Protein AF-A0A3D8SLT0-F1 (afdb_monomer_lite)

Foldseek 3Di:
DDDDDDDDDDDDDDDDDDDDDDDDDDDDDDDDDPPDPVVVVVVVVVVVVVVVVVVVVVVVVVVVVVVVVVVVVVVVVVVVVVVVVVVVVVVVVVVVVVVVVVVVPDDDDDDDDDPDDDDDDDDDDDDDDDDDDDDDDDDDDDDDDDDDDDDDDDDDDDDDDDDDDDDDDDDDDDDDDDDDDDDDDDDDDDDDDDDDDDDDDDDDDDDDDDFLFFPCLVVLLQLVVLLVVLVVVQVVVCVVPVVCVVLLVVLLVLLLVLLVQQFDDDCSSVVSLVSLLVSLLCQFPPDDADKDQLCSQDSDDDAADPPQPAEDRITHSSNLNSLLSNLVSLLVCLLPPCLVPLVGLQSSQCSNQVSQQDSNQAYSNAGSCSSNVSVLCQQAVLLRLQWADPVDPVRCNSGRFDDDPNHTDDPSSSLSSLLSSLSNVLSNALDDCVPDPTDRNHYVLSLQSSLQSLLPDQQVGDDLSSLSSLLSNCVPCLVSLCVVQPVVSLQSLLSSLPVSLVNHPDNDPSSVSSVVVQVVCCPVPVSNRDDPPDDDDDDDDDDDDDDDDDDDDPAPCVQPDDDDDDDADDPQWTWRWGDDDPDPPDDTDTDIDHQVVLCCVQQNDFDDDPQNAADAADFDDVVQVDFDDDPQDDDPVHPPDRPPPPQPPLFFADPLFAEAFEEECLWAQACCPPQNFAAFPQSNCLRPPPQLAVVSFGSNCWLNCLRCLLNLLLVCQQLLRAEYEYEQQCSQQPVLLDHDGRVVSLVSVVVSLVSCVVSNHAYEYEHDELRHRVNCCQPPNALLDLVNLVSLLVSLLVVCVRCLVRHAHYADEEALLPSLVCPPPPPPNSVVDPDDPVCSSVSSLLSVLSSLLSSLVSSVVVVRPHWYYHEHEDEDEAALDPDPLSVVLSVLVCQSGVQQNQCLAQPFVFGDDLVRVPVVVVVSGDDPVSSVSRYNSGQEHHYQYAAHWYKGADPVTQVVLCVDCPDPCPPSRMDIDQAHPVGDGCADAAAPLCRVGHLNLVRLLVGLVCCCVPRNHPQFYENAEYFTFQYQLVVDPDPVVNQARVVRLVSLLSNLVSVSVNVSVPGRYRYYHYPHCEQTQPRSNGSGTGRHCWYADPVPSDIGGHSNVVSNSVSCCSHYPDHSDRSRD

Radius of gyration: 41.52 Å; chains: 1; bounding box: 135×123×104 Å

Secondary structure (DSSP, 8-state):
---------------------------------TT-HHHHHHHHHHHHHHHHHHHHHHHHHHHHHHHHHHHHHHHHHHHHHHHHHHHHHHHHHHHHHHHHHHHTT-PPPPPPPP----------------------------------------------------------------PPPPPPP--------------PPPPPPPPPPP----TTHHHHHHHHHHHHHHHHHHHHHHHH-HHHHHHHHHHHHHHHHHHTT--SSTTTTHHHHHHHHHHHHHHHHTS---EEEGGGGSSS-PPP-TT-S--SSEEEHHHHHHHHHHHHHHHHHIIIIITT-GGGHHHHHHHHHHHHT-GGG-BTTB-TTHHHHHHHHHH-GGGGT----TTSHHHHHHTT--EETTEEPPHHHHHHHHHHHHHHHHHHHS---TT-SSPPSS-THHHHHHHHHHHT--TTT--HHHHHHHHHHHTTTHHHHHHHHHHHHHHHHHIIIIIHHHT-SS--HHHHHHHHHHHHHHHHS-------SS---------------PPPPPPGGGGS-S-------GGG-EEEPPPPPSSTT-----EEE-HHHHHHHHT------S--SPPPP-PPPTTTSPPPPPSS---SSBTBPP------TT--PPTT-EEEEE--HHHHT--TTGGGPPPBHHHHHHHHSTTSSTT---TTTTT-HHHHHHHHHHHHHHTT--EEEEE--HHHHSTTSSSS--HHHHHHHHHHHHHHHHTTPEEEEEEESS--BHHHHHHT-GGGSTHHHHHHHHHHHHHHHHHTTT-SEEEEES-HHHHHHTPSSSTTTS----S-TTTHHHHHHHHHHHHHHHHHHHHHHTT--SEEE-EEEEEEEEESSS-HHHHHHHHHHHHHTHHHHHHIIIIISS--HHHHHHHGGGT----HHHHHHHTT--SSEEEEEEEEEEEE--TT-HHHHHT-TTSTTTTT--EEESB-TTS-BSS-B--TT-TT-B--GGGHHHHHHHHHHHS--TT-EEEEEEE---TTGGG-SSHHHHTT-HHHHHHHHHHHHHHHHHHHTT--EEEEEEE-SS----GGGTTSS---SEEE-TTT--EEE-HHHHHHHHHHHHH-SS-------

InterPro domains:
  IPR001360 Glycoside hydrolase family 1 [PF00232] (652-1114)
  IPR001360 Glycoside hydrolase family 1 [PR00131] (1045-1056)
  IPR001360 Glycoside hydrolase family 1 [PR00131] (1066-1083)
  IPR001360 Glycoside hydrolase family 1 [PR00131] (1090-1102)
  IPR001360 Glycoside hydrolase family 1 [PTHR10353] (653-1113)
  IPR012476 mRNA export factor GLE1-like [PF07817] (226-496)
  IPR017853 Glycoside hydrolase superfamily [SSF51445] (649-1115)
  IPR033132 Glycosyl hydrolases family 1, N-terminal conserved site [PS00653] (657-671)
  IPR038506 GLE1-like superfamily [G3DSA:1.25.40.510] (213-527)

Structure (mmCIF, N/CA/C/O backbone):
data_AF-A0A3D8SLT0-F1
#
_entry.id   AF-A0A3D8SLT0-F1
#
loop_
_atom_site.group_PDB
_atom_site.id
_atom_site.type_symbol
_atom_site.label_atom_id
_atom_site.label_alt_id
_atom_site.label_comp_id
_atom_site.label_asym_id
_atom_site.label_entity_id
_atom_site.label_seq_id
_atom_site.pdbx_PDB_ins_code
_atom_site.Cartn_x
_atom_site.Cartn_y
_atom_site.Cartn_z
_atom_site.occupancy
_atom_site.B_iso_or_equiv
_atom_site.auth_seq_id
_atom_site.auth_comp_id
_atom_site.auth_asym_id
_atom_site.auth_atom_id
_atom_site.pdbx_PDB_model_num
ATOM 1 N N . MET A 1 1 ? 4.802 84.563 65.984 1.00 31.17 1 MET A N 1
ATOM 2 C CA . MET A 1 1 ? 6.153 85.110 65.730 1.00 31.17 1 MET A CA 1
ATOM 3 C C . MET A 1 1 ? 7.090 83.916 65.588 1.00 31.17 1 MET A C 1
ATOM 5 O O . MET A 1 1 ? 7.317 83.262 66.591 1.00 31.17 1 MET A O 1
ATOM 9 N N . GLY A 1 2 ? 7.559 83.529 64.404 1.00 31.83 2 GLY A N 1
ATOM 10 C CA . GLY A 1 2 ? 7.224 84.006 63.056 1.00 31.83 2 GLY A CA 1
ATOM 11 C C . GLY A 1 2 ? 7.396 82.866 62.038 1.00 31.83 2 GLY A C 1
ATOM 12 O O . GLY A 1 2 ? 8.300 82.056 62.191 1.00 31.83 2 GLY A O 1
ATOM 13 N N . ASP A 1 3 ? 6.486 82.813 61.070 1.00 31.75 3 ASP A N 1
ATOM 14 C CA . ASP A 1 3 ? 6.378 81.853 59.949 1.00 31.75 3 ASP A CA 1
ATOM 15 C C . ASP A 1 3 ? 7.067 82.462 58.685 1.00 31.75 3 ASP A C 1
ATOM 17 O O . ASP A 1 3 ? 7.517 83.612 58.812 1.00 31.75 3 ASP A O 1
ATOM 21 N N . PRO A 1 4 ? 7.105 81.858 57.462 1.00 54.81 4 PRO A N 1
ATOM 22 C CA . PRO A 1 4 ? 6.627 80.525 57.018 1.00 54.81 4 PRO A CA 1
ATOM 23 C C . PRO A 1 4 ? 7.521 79.750 55.990 1.00 54.81 4 PRO A C 1
ATOM 25 O O . PRO A 1 4 ? 8.417 80.338 55.396 1.00 54.81 4 PRO A O 1
ATOM 28 N N . SER A 1 5 ? 7.150 78.483 55.678 1.00 35.12 5 SER A N 1
ATOM 29 C CA . SER A 1 5 ? 7.187 77.778 54.341 1.00 35.12 5 SER A CA 1
ATOM 30 C C . SER A 1 5 ? 8.507 77.666 53.514 1.00 35.12 5 SER A C 1
ATOM 32 O O . SER A 1 5 ? 9.334 78.563 53.561 1.00 35.12 5 SER A O 1
ATOM 34 N N . SER A 1 6 ? 8.792 76.695 52.621 1.00 33.19 6 SER A N 1
ATOM 35 C CA . SER A 1 6 ? 8.214 75.411 52.107 1.00 33.19 6 SER A CA 1
ATOM 36 C C . SER A 1 6 ? 9.151 74.893 50.972 1.00 33.19 6 SER A C 1
ATOM 38 O O . SER A 1 6 ? 9.858 75.728 50.413 1.00 33.19 6 SER A O 1
ATOM 40 N N . ALA A 1 7 ? 9.175 73.654 50.451 1.00 34.91 7 ALA A N 1
ATOM 41 C CA . ALA A 1 7 ? 8.761 72.286 50.837 1.00 34.91 7 ALA A CA 1
ATOM 42 C C . ALA A 1 7 ? 9.278 71.292 49.737 1.00 34.91 7 ALA A C 1
ATOM 44 O O . ALA A 1 7 ? 9.765 71.773 48.718 1.00 34.91 7 ALA A O 1
ATOM 45 N N . GLU A 1 8 ? 9.108 69.967 49.927 1.00 32.44 8 GLU A N 1
ATOM 46 C CA . GLU A 1 8 ? 9.156 68.869 48.908 1.00 32.44 8 GLU A CA 1
ATOM 47 C C . GLU A 1 8 ? 10.499 68.570 48.165 1.00 32.44 8 GLU A C 1
ATOM 49 O O . GLU A 1 8 ? 11.234 69.475 47.783 1.00 32.44 8 GLU A O 1
ATOM 54 N N . ASP A 1 9 ? 10.914 67.314 47.907 1.00 29.48 9 ASP A N 1
ATOM 55 C CA . ASP A 1 9 ? 10.396 65.987 48.325 1.00 29.48 9 ASP A CA 1
ATOM 56 C C . ASP A 1 9 ? 11.536 64.920 48.405 1.00 29.48 9 ASP A C 1
ATOM 58 O O . ASP A 1 9 ? 12.659 65.194 47.975 1.00 29.48 9 ASP A O 1
ATOM 62 N N . ASP A 1 10 ? 11.289 63.732 48.985 1.00 29.67 10 ASP A N 1
ATOM 63 C CA . ASP A 1 10 ? 12.330 62.891 49.639 1.00 29.67 10 ASP A CA 1
ATOM 64 C C . ASP A 1 10 ? 12.590 61.472 49.043 1.00 29.67 10 ASP A C 1
ATOM 66 O O . ASP A 1 10 ? 11.662 60.770 48.637 1.00 29.67 10 ASP A O 1
ATOM 70 N N . HIS A 1 11 ? 13.857 61.008 49.053 1.00 30.02 11 HIS A N 1
ATOM 71 C CA . HIS A 1 11 ? 14.335 59.660 48.650 1.00 30.02 11 HIS A CA 1
ATOM 72 C C . HIS A 1 11 ? 15.752 59.330 49.226 1.00 30.02 11 HIS A C 1
ATOM 74 O O . HIS A 1 11 ? 16.748 59.850 48.712 1.00 30.02 11 HIS A O 1
ATOM 80 N N . PRO A 1 12 ? 15.903 58.426 50.226 1.00 38.88 12 PRO A N 1
ATOM 81 C CA . PRO A 1 12 ? 17.207 58.092 50.835 1.00 38.88 12 PRO A CA 1
ATOM 82 C C . PRO A 1 12 ? 17.740 56.657 50.581 1.00 38.88 12 PRO A C 1
ATOM 84 O O . PRO A 1 12 ? 16.990 55.724 50.299 1.00 38.88 12 PRO A O 1
ATOM 87 N N . ALA A 1 13 ? 19.057 56.459 50.768 1.00 28.56 13 ALA A N 1
ATOM 88 C CA . ALA A 1 13 ? 19.754 55.162 50.699 1.00 28.56 13 ALA A CA 1
ATOM 89 C C . ALA A 1 13 ? 20.887 55.032 51.750 1.00 28.56 13 ALA A C 1
ATOM 91 O O . ALA A 1 13 ? 21.503 56.027 52.127 1.00 28.56 13 ALA A O 1
ATOM 92 N N . ILE A 1 14 ? 21.195 53.802 52.197 1.00 27.53 14 ILE A N 1
ATOM 93 C CA . ILE A 1 14 ? 22.231 53.449 53.204 1.00 27.53 14 ILE A CA 1
ATOM 94 C C . ILE A 1 14 ? 22.851 52.099 52.763 1.00 27.53 14 ILE A C 1
ATOM 96 O O . ILE A 1 14 ? 22.123 51.117 52.688 1.00 27.53 14 ILE A O 1
ATOM 100 N N . THR A 1 15 ? 24.053 51.982 52.177 1.00 30.16 15 THR A N 1
ATOM 101 C CA . THR A 1 15 ? 25.455 52.184 52.642 1.00 30.16 15 THR A CA 1
ATOM 102 C C . THR A 1 15 ? 26.025 51.105 53.590 1.00 30.16 15 THR A C 1
ATOM 104 O O . THR A 1 15 ? 25.432 50.751 54.601 1.00 30.16 15 THR A O 1
ATOM 107 N N . GLY A 1 16 ? 27.226 50.592 53.263 1.00 24.53 16 GLY A N 1
ATOM 108 C CA . GLY A 1 16 ? 28.005 49.656 54.095 1.00 24.53 16 GLY A CA 1
ATOM 109 C C . GLY A 1 16 ? 29.201 49.016 53.359 1.00 24.53 16 GLY A C 1
ATOM 110 O O . GLY A 1 16 ? 29.050 48.519 52.247 1.00 24.53 16 GLY A O 1
ATOM 111 N N . LYS A 1 17 ? 30.403 49.030 53.960 1.00 30.98 17 LYS A N 1
ATOM 112 C CA . LYS A 1 17 ? 31.638 48.375 53.462 1.00 30.98 17 LYS A CA 1
ATOM 113 C C . LYS A 1 17 ? 32.502 47.887 54.633 1.00 30.98 17 LYS A C 1
ATOM 115 O O . LYS A 1 17 ? 32.629 48.601 55.621 1.00 30.98 17 LYS A O 1
ATOM 120 N N . GLY A 1 18 ? 33.180 46.747 54.473 1.00 24.75 18 GLY A N 1
ATOM 121 C CA . GLY A 1 18 ? 34.211 46.253 55.397 1.00 24.75 18 GLY A CA 1
ATOM 122 C C . GLY A 1 18 ? 34.964 45.041 54.830 1.00 24.75 18 GLY A C 1
ATOM 123 O O . GLY A 1 18 ? 34.364 44.209 54.158 1.00 24.75 18 GLY A O 1
ATOM 124 N N . HIS A 1 19 ? 36.278 44.958 55.061 1.00 28.88 19 HIS A N 1
ATOM 125 C CA . HIS A 1 19 ? 37.130 43.823 54.665 1.00 28.88 19 HIS A CA 1
ATOM 126 C C . HIS A 1 19 ? 37.310 42.823 55.815 1.00 28.88 19 HIS A C 1
ATOM 128 O O . HIS A 1 19 ? 37.323 43.242 56.968 1.00 28.88 19 HIS A O 1
ATOM 134 N N . ILE A 1 20 ? 37.611 41.558 55.484 1.00 26.67 20 ILE A N 1
ATOM 135 C CA . ILE A 1 20 ? 38.804 40.807 55.945 1.00 26.67 20 ILE A CA 1
ATOM 136 C C . ILE A 1 20 ? 38.914 39.480 55.158 1.00 26.67 20 ILE A C 1
ATOM 138 O O . ILE A 1 20 ? 37.963 39.068 54.497 1.00 26.67 20 ILE A O 1
ATOM 142 N N . SER A 1 21 ? 40.093 38.853 55.157 1.00 28.45 21 SER A N 1
ATOM 143 C CA . SER A 1 21 ? 40.368 37.536 54.558 1.00 28.45 21 SER A CA 1
ATOM 144 C C . SER A 1 21 ? 41.128 36.632 55.545 1.00 28.45 21 SER A C 1
ATOM 146 O O . SER A 1 21 ? 41.611 37.130 56.560 1.00 28.45 21 SER A O 1
ATOM 148 N N . GLN A 1 22 ? 41.291 35.340 55.200 1.00 25.22 22 GLN A N 1
ATOM 149 C CA . GLN A 1 22 ? 41.893 34.255 56.015 1.00 25.22 22 GLN A CA 1
ATOM 150 C C . GLN A 1 22 ? 40.950 33.685 57.115 1.00 25.22 22 GLN A C 1
ATOM 152 O O . GLN A 1 22 ? 40.099 34.415 57.607 1.00 25.22 22 GLN A O 1
ATOM 157 N N . LEU A 1 23 ? 40.991 32.404 57.537 1.00 23.95 23 LEU A N 1
ATOM 158 C CA . LEU A 1 23 ? 41.841 31.238 57.194 1.00 23.95 23 LEU A CA 1
ATOM 159 C C . LEU A 1 23 ? 41.010 29.958 56.883 1.00 23.95 23 LEU A C 1
ATOM 161 O O . LEU A 1 23 ? 39.870 29.820 57.305 1.00 23.95 23 LEU A O 1
ATOM 165 N N . TYR A 1 24 ? 41.666 29.010 56.198 1.00 25.98 24 TYR A N 1
ATOM 166 C CA . TYR A 1 24 ? 41.507 27.539 56.184 1.00 25.98 24 TYR A CA 1
ATOM 167 C C . TYR A 1 24 ? 40.593 26.848 57.228 1.00 25.98 24 TYR A C 1
ATOM 169 O O . TYR A 1 24 ? 40.725 27.098 58.424 1.00 25.98 24 TYR A O 1
ATOM 177 N N . SER A 1 25 ? 39.913 25.758 56.826 1.00 23.30 25 SER A N 1
ATOM 178 C CA . SER A 1 25 ? 40.345 24.376 57.177 1.00 23.30 25 SER A CA 1
ATOM 179 C C . SER A 1 25 ? 39.465 23.255 56.571 1.00 23.30 25 SER A C 1
ATOM 181 O O . SER A 1 25 ? 38.505 23.516 55.853 1.00 23.30 25 SER A O 1
ATOM 183 N N . ASN A 1 26 ? 39.897 22.004 56.778 1.00 26.72 26 ASN A N 1
ATOM 184 C CA . ASN A 1 26 ? 39.449 20.766 56.127 1.00 26.72 26 ASN A CA 1
ATOM 185 C C . ASN A 1 26 ? 38.138 20.160 56.675 1.00 26.72 26 ASN A C 1
ATOM 187 O O . ASN A 1 26 ? 37.959 20.132 57.884 1.00 26.72 26 ASN A O 1
ATOM 191 N N . SER A 1 27 ? 37.419 19.467 55.778 1.00 31.59 27 SER A N 1
ATOM 192 C CA . SER A 1 27 ? 36.786 18.134 55.944 1.00 31.59 27 SER A CA 1
ATOM 193 C C . SER A 1 27 ? 35.736 17.850 57.040 1.00 31.59 27 SER A C 1
ATOM 195 O O . SER A 1 27 ? 35.799 18.332 58.163 1.00 31.59 27 SER A O 1
ATOM 197 N N . SER A 1 28 ? 34.875 16.866 56.727 1.00 28.38 28 SER A N 1
ATOM 198 C CA . SER A 1 28 ? 33.740 16.364 57.530 1.00 28.38 28 SER A CA 1
ATOM 199 C C . SER A 1 28 ? 32.515 17.304 57.532 1.00 28.38 28 SER A C 1
ATOM 201 O O . SER A 1 28 ? 32.674 18.516 57.472 1.00 28.38 28 SER A O 1
ATOM 203 N N . LEU A 1 29 ? 31.265 16.823 57.561 1.00 29.69 29 LEU A N 1
ATOM 204 C CA . LEU A 1 29 ? 30.781 15.444 57.738 1.00 29.69 29 LEU A CA 1
ATOM 205 C C . LEU A 1 29 ? 30.020 14.908 56.508 1.00 29.69 29 LEU A C 1
ATOM 207 O O . LEU A 1 29 ? 29.300 15.640 55.836 1.00 29.69 29 LEU A O 1
ATOM 211 N N . PHE A 1 30 ? 30.106 13.592 56.294 1.00 37.81 30 PHE A N 1
ATOM 212 C CA . PHE A 1 30 ? 28.984 12.809 55.757 1.00 37.81 30 PHE A CA 1
ATOM 213 C C . PHE A 1 30 ? 28.038 12.441 56.914 1.00 37.81 30 PHE A C 1
ATOM 215 O O . PHE A 1 30 ? 28.536 12.207 58.015 1.00 37.81 30 PHE A O 1
ATOM 222 N N . ALA A 1 31 ? 26.746 12.258 56.597 1.00 41.03 31 ALA A N 1
ATOM 223 C CA . ALA A 1 31 ? 25.698 11.527 57.341 1.00 41.03 31 ALA A CA 1
ATOM 224 C C . ALA A 1 31 ? 24.494 12.361 57.828 1.00 41.03 31 ALA A C 1
ATOM 226 O O . ALA A 1 31 ? 24.288 12.524 59.025 1.00 41.03 31 ALA A O 1
ATOM 227 N N . GLU A 1 32 ? 23.617 12.734 56.892 1.00 39.12 32 GLU A N 1
ATOM 228 C CA . GLU A 1 32 ? 22.170 12.740 57.149 1.00 39.12 32 GLU A CA 1
ATOM 229 C C . GLU A 1 32 ? 21.477 11.826 56.129 1.00 39.12 32 GLU A C 1
ATOM 231 O O . GLU A 1 32 ? 21.973 11.610 55.019 1.00 39.12 32 GLU A O 1
ATOM 236 N N . ASN A 1 33 ? 20.395 11.170 56.553 1.00 43.69 33 ASN A N 1
ATOM 237 C CA . ASN A 1 33 ? 19.921 9.947 55.912 1.00 43.69 33 ASN A CA 1
ATOM 238 C C . ASN A 1 33 ? 18.798 10.222 54.898 1.00 43.69 33 ASN A C 1
ATOM 240 O O . ASN A 1 33 ? 17.621 10.126 55.238 1.00 43.69 33 ASN A O 1
ATOM 244 N N . HIS A 1 34 ? 19.159 10.514 53.644 1.00 46.88 34 HIS A N 1
ATOM 245 C CA . HIS A 1 34 ? 18.239 10.794 52.523 1.00 46.88 34 HIS A CA 1
ATOM 246 C C . HIS A 1 34 ? 17.357 9.598 52.069 1.00 46.88 34 HIS A C 1
ATOM 248 O O . HIS A 1 34 ? 16.949 9.528 50.911 1.00 46.88 34 HIS A O 1
ATOM 254 N N . SER A 1 35 ? 17.072 8.637 52.952 1.00 50.31 35 SER A N 1
ATOM 255 C CA . SER A 1 35 ? 16.307 7.416 52.672 1.00 50.31 35 SER A CA 1
ATOM 256 C C . SER A 1 35 ? 15.114 7.214 53.618 1.00 50.31 35 SER A C 1
ATOM 258 O O . SER A 1 35 ? 14.672 6.078 53.796 1.00 50.31 35 SER A O 1
ATOM 260 N N . SER A 1 36 ? 14.614 8.273 54.267 1.00 54.62 36 SER A N 1
ATOM 261 C CA . SER A 1 36 ? 13.326 8.224 54.968 1.00 54.62 36 SER A CA 1
ATOM 262 C C . SER A 1 36 ? 12.157 8.385 53.989 1.00 54.62 36 SER A C 1
ATOM 264 O O . SER A 1 36 ? 12.202 9.173 53.040 1.00 54.62 36 SER A O 1
ATOM 266 N N . GLU A 1 37 ? 11.097 7.620 54.244 1.00 56.72 37 GLU A N 1
ATOM 267 C CA . GLU A 1 37 ? 9.834 7.660 53.497 1.00 56.72 37 GLU A CA 1
ATOM 268 C C . GLU A 1 37 ? 9.125 9.011 53.698 1.00 56.72 37 GLU A C 1
ATOM 270 O O . GLU A 1 37 ? 8.651 9.610 52.738 1.00 56.72 37 GLU A O 1
ATOM 275 N N . GLU A 1 38 ? 9.190 9.565 54.914 1.00 51.34 38 GLU A N 1
ATOM 276 C CA . GLU A 1 38 ? 8.663 10.892 55.268 1.00 51.34 38 GLU A CA 1
ATOM 277 C C . GLU A 1 38 ? 9.272 12.025 54.423 1.00 51.34 38 GLU A C 1
ATOM 279 O O . GLU A 1 38 ? 8.536 12.886 53.954 1.00 51.34 38 GLU A O 1
ATOM 284 N N . PHE A 1 39 ? 10.583 12.005 54.138 1.00 56.19 39 PHE A N 1
ATOM 285 C CA . PHE A 1 39 ? 11.213 13.031 53.290 1.00 56.19 39 PHE A CA 1
ATOM 286 C C . PHE A 1 39 ? 10.761 12.930 51.826 1.00 56.19 39 PHE A C 1
ATOM 288 O O . PHE A 1 39 ? 10.607 13.948 51.152 1.00 56.19 39 PHE A O 1
ATOM 295 N N . HIS A 1 40 ? 10.512 11.714 51.325 1.00 59.69 40 HIS A N 1
ATOM 296 C CA . HIS A 1 40 ? 9.902 11.541 50.005 1.00 59.69 40 HIS A CA 1
ATOM 297 C C . HIS A 1 40 ? 8.442 12.003 49.999 1.00 59.69 40 HIS A C 1
ATOM 299 O O . HIS A 1 40 ? 8.024 12.621 49.023 1.00 59.69 40 HIS A O 1
ATOM 305 N N . GLN A 1 41 ? 7.690 11.778 51.080 1.00 61.19 41 GLN A N 1
ATOM 306 C CA . GLN A 1 41 ? 6.315 12.258 51.190 1.00 61.19 41 GLN A CA 1
ATOM 307 C C . GLN A 1 41 ? 6.246 13.791 51.258 1.00 61.19 41 GLN A C 1
ATOM 309 O O . GLN A 1 41 ? 5.475 14.376 50.507 1.00 61.19 41 GLN A O 1
ATOM 314 N N . GLU A 1 42 ? 7.105 14.463 52.035 1.00 66.19 42 GLU A N 1
ATOM 315 C CA . GLU A 1 42 ? 7.191 15.935 52.032 1.00 66.19 42 GLU A CA 1
ATOM 316 C C . GLU A 1 42 ? 7.536 16.495 50.641 1.00 66.19 42 GLU A C 1
ATOM 318 O O . GLU A 1 42 ? 6.958 17.496 50.216 1.00 66.19 42 GLU A O 1
ATOM 323 N N . GLN A 1 43 ? 8.440 15.846 49.894 1.00 65.94 43 GLN A N 1
ATOM 324 C CA . GLN A 1 43 ? 8.768 16.252 48.520 1.00 65.94 43 GLN A CA 1
ATOM 325 C C . GLN A 1 43 ? 7.606 16.014 47.542 1.00 65.94 43 GLN A C 1
ATOM 327 O O . GLN A 1 43 ? 7.374 16.846 46.665 1.00 65.94 43 GLN A O 1
ATOM 332 N N . LEU A 1 44 ? 6.860 14.914 47.688 1.00 62.41 44 LEU A N 1
ATOM 333 C CA . LEU A 1 44 ? 5.669 14.623 46.883 1.00 62.41 44 LEU A CA 1
ATOM 334 C C . LEU A 1 44 ? 4.533 15.608 47.180 1.00 62.41 44 LEU A C 1
ATOM 336 O O . LEU A 1 44 ? 3.932 16.136 46.245 1.00 62.41 44 LEU A O 1
ATOM 340 N N . ASP A 1 45 ? 4.285 15.915 48.451 1.00 67.56 45 ASP A N 1
ATOM 341 C CA . ASP A 1 45 ? 3.255 16.862 48.880 1.00 67.56 45 ASP A CA 1
ATOM 342 C C . ASP A 1 45 ? 3.608 18.295 48.439 1.00 67.56 45 ASP A C 1
ATOM 344 O O . ASP A 1 45 ? 2.750 19.022 47.930 1.00 67.56 45 ASP A O 1
ATOM 348 N N . ALA A 1 46 ? 4.887 18.688 48.523 1.00 70.50 46 ALA A N 1
ATOM 349 C CA . ALA A 1 46 ? 5.381 19.958 47.989 1.00 70.50 46 ALA A CA 1
ATOM 350 C C . ALA A 1 46 ? 5.267 20.035 46.454 1.00 70.50 46 ALA A C 1
ATOM 352 O O . ALA A 1 46 ? 4.829 21.056 45.916 1.00 70.50 46 ALA A O 1
ATOM 353 N N . ALA A 1 47 ? 5.603 18.956 45.738 1.00 61.78 47 ALA A N 1
ATOM 354 C CA . ALA A 1 47 ? 5.440 18.877 44.287 1.00 61.78 47 ALA A CA 1
ATOM 355 C C . ALA A 1 47 ? 3.961 18.915 43.870 1.00 61.78 47 ALA A C 1
ATOM 357 O O . ALA A 1 47 ? 3.619 19.563 42.880 1.00 61.78 47 ALA A O 1
ATOM 358 N N . PHE A 1 48 ? 3.068 18.282 44.635 1.00 65.00 48 PHE A N 1
ATOM 359 C CA . PHE A 1 48 ? 1.626 18.315 44.400 1.00 65.00 48 PHE A CA 1
ATOM 360 C C . PHE A 1 48 ? 1.036 19.710 44.665 1.00 65.00 48 PHE A C 1
ATOM 362 O O . PHE A 1 48 ? 0.224 20.202 43.874 1.00 65.00 48 PHE A O 1
ATOM 369 N N . ALA A 1 49 ? 1.479 20.387 45.728 1.00 70.38 49 ALA A N 1
ATOM 370 C CA . ALA A 1 49 ? 1.109 21.770 46.018 1.00 70.38 49 ALA A CA 1
ATOM 371 C C . ALA A 1 49 ? 1.557 22.733 44.903 1.00 70.38 49 ALA A C 1
ATOM 373 O O . ALA A 1 49 ? 0.757 23.544 44.433 1.00 70.38 49 ALA A O 1
ATOM 374 N N . GLU A 1 50 ? 2.796 22.610 44.417 1.00 67.94 50 GLU A N 1
ATOM 375 C CA . GLU A 1 50 ? 3.308 23.441 43.321 1.00 67.94 50 GLU A CA 1
ATOM 376 C C . GLU A 1 50 ? 2.629 23.116 41.980 1.00 67.94 50 GLU A C 1
ATOM 378 O O . GLU A 1 50 ? 2.228 24.032 41.263 1.00 67.94 50 GLU A O 1
ATOM 383 N N . HIS A 1 51 ? 2.389 21.838 41.668 1.00 71.75 51 HIS A N 1
ATOM 384 C CA . HIS A 1 51 ? 1.592 21.427 40.506 1.00 71.75 51 HIS A CA 1
ATOM 385 C C . HIS A 1 51 ? 0.180 22.035 40.543 1.00 71.75 51 HIS A C 1
ATOM 387 O O . HIS A 1 51 ? -0.311 22.546 39.535 1.00 71.75 51 HIS A O 1
ATOM 393 N N . THR A 1 52 ? -0.453 22.056 41.719 1.00 69.12 52 THR A N 1
ATOM 394 C CA . THR A 1 52 ? -1.774 22.668 41.925 1.00 69.12 52 THR A CA 1
ATOM 395 C C . THR A 1 52 ? -1.709 24.187 41.740 1.00 69.12 52 THR A C 1
ATOM 397 O O . THR A 1 52 ? -2.514 24.754 41.002 1.00 69.12 52 THR A O 1
ATOM 400 N N . ARG A 1 53 ? -0.685 24.855 42.291 1.00 87.38 53 ARG A N 1
ATOM 401 C CA . ARG A 1 53 ? -0.447 26.296 42.100 1.00 87.38 53 ARG A CA 1
ATOM 402 C C . ARG A 1 53 ? -0.230 26.662 40.627 1.00 87.38 53 ARG A C 1
ATOM 404 O O . ARG A 1 53 ? -0.748 27.684 40.166 1.00 87.38 53 ARG A O 1
ATOM 411 N N . VAL A 1 54 ? 0.519 25.845 39.884 1.00 70.81 54 VAL A N 1
ATOM 412 C CA . VAL A 1 54 ? 0.759 26.014 38.442 1.00 70.81 54 VAL A CA 1
ATOM 413 C C . VAL A 1 54 ? -0.531 25.795 37.651 1.00 70.81 54 VAL A C 1
ATOM 415 O O . VAL A 1 54 ? -0.871 26.645 36.830 1.00 70.81 54 VAL A O 1
ATOM 418 N N . ARG A 1 55 ? -1.305 24.742 37.950 1.00 79.75 55 ARG A N 1
ATOM 419 C CA . ARG A 1 55 ? -2.624 24.481 37.347 1.00 79.75 55 ARG A CA 1
ATOM 420 C C . ARG A 1 55 ? -3.590 25.649 37.555 1.00 79.75 55 ARG A C 1
ATOM 422 O O . ARG A 1 55 ? -4.156 26.150 36.587 1.00 79.75 55 ARG A O 1
ATOM 429 N N . ASP A 1 56 ? -3.722 26.146 38.781 1.00 77.25 56 ASP A N 1
ATOM 430 C CA . ASP A 1 56 ? -4.612 27.269 39.104 1.00 77.25 56 ASP A CA 1
ATOM 431 C C . ASP A 1 56 ? -4.120 28.598 38.515 1.00 77.25 56 ASP A C 1
ATOM 433 O O . ASP A 1 56 ? -4.899 29.530 38.309 1.00 77.25 56 ASP A O 1
ATOM 437 N N . THR A 1 57 ? -2.820 28.724 38.241 1.00 75.88 57 THR A N 1
ATOM 438 C CA . THR A 1 57 ? -2.267 29.856 37.482 1.00 75.88 57 THR A CA 1
ATOM 439 C C . THR A 1 57 ? -2.598 29.723 35.994 1.00 75.88 57 THR A C 1
ATOM 441 O O . THR A 1 57 ? -3.063 30.690 35.395 1.00 75.88 57 THR A O 1
ATOM 444 N N . ALA A 1 58 ? -2.449 28.531 35.409 1.00 62.56 58 ALA A N 1
ATOM 445 C CA . ALA A 1 58 ? -2.788 28.258 34.014 1.00 62.56 58 ALA A CA 1
ATOM 446 C C . ALA A 1 58 ? -4.286 28.459 33.731 1.00 62.56 58 ALA A C 1
ATOM 448 O O . ALA A 1 58 ? -4.631 29.125 32.759 1.00 62.56 58 ALA A O 1
ATOM 449 N N . LEU A 1 59 ? -5.173 27.990 34.618 1.00 71.38 59 LEU A N 1
ATOM 450 C CA . LEU A 1 59 ? -6.622 28.212 34.520 1.00 71.38 59 LEU A CA 1
ATOM 451 C C . LEU A 1 59 ? -6.989 29.706 34.578 1.00 71.38 59 LEU A C 1
ATOM 453 O O . LEU A 1 59 ? -7.833 30.164 33.811 1.00 71.38 59 LEU A O 1
ATOM 457 N N . ARG A 1 60 ? -6.314 30.499 35.424 1.00 79.88 60 ARG A N 1
ATOM 458 C CA . ARG A 1 60 ? -6.499 31.963 35.453 1.00 79.88 60 ARG A CA 1
ATOM 459 C C . ARG A 1 60 ? -5.975 32.656 34.195 1.00 79.88 60 ARG A C 1
ATOM 461 O O . ARG A 1 60 ? -6.609 33.598 33.732 1.00 79.88 60 ARG A O 1
ATOM 468 N N . VAL A 1 61 ? -4.859 32.201 33.624 1.00 75.44 61 VAL A N 1
ATOM 469 C CA . VAL A 1 61 ? -4.335 32.730 32.351 1.00 75.44 61 VAL A CA 1
ATOM 470 C C . VAL A 1 61 ? -5.255 32.373 31.180 1.00 75.44 61 VAL A C 1
ATOM 472 O O . VAL A 1 61 ? -5.507 33.232 30.340 1.00 75.44 61 VAL A O 1
ATOM 475 N N . PHE A 1 62 ? -5.805 31.156 31.156 1.00 73.00 62 PHE A N 1
ATOM 476 C CA . PHE A 1 62 ? -6.805 30.728 30.178 1.00 73.00 62 PHE A CA 1
ATOM 477 C C . PHE A 1 62 ? -8.062 31.606 30.248 1.00 73.00 62 PHE A C 1
ATOM 479 O O . PHE A 1 62 ? -8.433 32.218 29.252 1.00 73.00 62 PHE A O 1
ATOM 486 N N . HIS A 1 63 ? -8.640 31.791 31.436 1.00 74.94 63 HIS A N 1
ATOM 487 C CA . HIS A 1 63 ? -9.830 32.630 31.595 1.00 74.94 63 HIS A CA 1
ATOM 488 C C . HIS A 1 63 ? -9.574 34.116 31.261 1.00 74.94 63 HIS A C 1
ATOM 490 O O . HIS A 1 63 ? -10.407 34.788 30.657 1.00 74.94 63 HIS A O 1
ATOM 496 N N . LEU A 1 64 ? -8.376 34.637 31.562 1.00 77.56 64 LEU A N 1
ATOM 497 C CA . LEU A 1 64 ? -7.948 35.972 31.115 1.00 77.56 64 LEU A CA 1
ATOM 498 C C . LEU A 1 64 ? -7.733 36.072 29.593 1.00 77.56 64 LEU A C 1
ATOM 500 O O . LEU A 1 64 ? -7.757 37.182 29.058 1.00 77.56 64 LEU A O 1
ATOM 504 N N . HIS A 1 65 ? -7.515 34.957 28.892 1.00 76.00 65 HIS A N 1
ATOM 505 C CA . HIS A 1 65 ? -7.487 34.918 27.431 1.00 76.00 65 HIS A CA 1
ATOM 506 C C . HIS A 1 65 ? -8.906 34.902 26.851 1.00 76.00 65 HIS A C 1
ATOM 508 O O . HIS A 1 65 ? -9.173 35.696 25.951 1.00 76.00 65 HIS A O 1
ATOM 514 N N . GLU A 1 66 ? -9.823 34.099 27.404 1.00 74.94 66 GLU A N 1
ATOM 515 C CA . GLU A 1 66 ? -11.245 34.092 27.019 1.00 74.94 66 GLU A CA 1
ATOM 516 C C . GLU A 1 66 ? -11.862 35.494 27.132 1.00 74.94 66 GLU A C 1
ATOM 518 O O . GLU A 1 66 ? -12.421 36.006 26.164 1.00 74.94 66 GLU A O 1
ATOM 523 N N . LEU A 1 67 ? -11.665 36.167 28.272 1.00 82.25 67 LEU A N 1
ATOM 524 C CA . LEU A 1 67 ? -12.156 37.530 28.505 1.00 82.25 67 LEU A CA 1
ATOM 525 C C . LEU A 1 67 ? -11.545 38.568 27.544 1.00 82.25 67 LEU A C 1
ATOM 527 O O . LEU A 1 67 ? -12.175 39.586 27.256 1.00 82.25 67 LEU A O 1
ATOM 531 N N . ARG A 1 68 ? -10.331 38.332 27.023 1.00 74.44 68 ARG A N 1
ATOM 532 C CA . ARG A 1 68 ? -9.725 39.181 25.980 1.00 74.44 68 ARG A CA 1
ATOM 533 C C . ARG A 1 68 ? -10.323 38.921 24.604 1.00 74.44 68 ARG A C 1
ATOM 535 O O . ARG A 1 68 ? -10.570 39.883 23.885 1.00 74.44 68 ARG A O 1
ATOM 542 N N . GLU A 1 69 ? -10.573 37.663 24.250 1.00 76.69 69 GLU A N 1
ATOM 543 C CA . GLU A 1 69 ? -11.244 37.302 22.995 1.00 76.69 69 GLU A CA 1
ATOM 544 C C . GLU A 1 69 ? -12.686 37.823 22.967 1.00 76.69 69 GLU A C 1
ATOM 546 O O . GLU A 1 69 ? -13.129 38.370 21.960 1.00 76.69 69 GLU A O 1
ATOM 551 N N . GLU A 1 70 ? -13.412 37.731 24.083 1.00 81.94 70 GLU A N 1
ATOM 552 C CA . GLU A 1 70 ? -14.760 38.288 24.204 1.00 81.94 70 GLU A CA 1
ATOM 553 C C . GLU A 1 70 ? -14.754 39.823 24.119 1.00 81.94 70 GLU A C 1
ATOM 555 O O . GLU A 1 70 ? -15.515 40.395 23.336 1.00 81.94 70 GLU A O 1
ATOM 560 N N . ALA A 1 71 ? -13.838 40.502 24.820 1.00 80.00 71 ALA A N 1
ATOM 561 C CA . ALA A 1 71 ? -13.670 41.951 24.695 1.00 80.00 71 ALA A CA 1
ATOM 562 C C . ALA A 1 71 ? -13.307 42.383 23.260 1.00 80.00 71 ALA A C 1
ATOM 564 O O . ALA A 1 71 ? -13.833 43.383 22.766 1.00 80.00 71 ALA A O 1
ATOM 565 N N . LEU A 1 72 ? -12.460 41.617 22.562 1.00 82.56 72 LEU A N 1
ATOM 566 C CA . LEU A 1 72 ? -12.092 41.870 21.169 1.00 82.56 72 LEU A CA 1
ATOM 567 C C . LEU A 1 72 ? -13.289 41.685 20.222 1.00 82.56 72 LEU A C 1
ATOM 569 O O . LEU A 1 72 ? -13.498 42.518 19.341 1.00 82.56 72 LEU A O 1
ATOM 573 N N . ARG A 1 73 ? -14.120 40.653 20.429 1.00 84.19 73 ARG A N 1
ATOM 574 C CA . ARG A 1 73 ? -15.375 40.449 19.680 1.00 84.19 73 ARG A CA 1
ATOM 575 C C . ARG A 1 73 ? -16.365 41.591 19.904 1.00 84.19 73 ARG A C 1
ATOM 577 O O . ARG A 1 73 ? -16.936 42.085 18.935 1.00 84.19 73 ARG A O 1
ATOM 584 N N . ILE A 1 74 ? -16.531 42.051 21.146 1.00 83.75 74 ILE A N 1
ATOM 585 C CA . ILE A 1 74 ? -17.383 43.207 21.474 1.00 83.75 74 ILE A CA 1
ATOM 586 C C . ILE A 1 74 ? -16.865 44.473 20.775 1.00 83.75 74 ILE A C 1
ATOM 588 O O . ILE A 1 74 ? -17.649 45.214 20.181 1.00 83.75 74 ILE A O 1
ATOM 592 N N . GLN A 1 75 ? -15.547 44.698 20.767 1.00 77.94 75 GLN A N 1
ATOM 593 C CA . GLN A 1 75 ? -14.936 45.841 20.084 1.00 77.94 75 GLN A CA 1
ATOM 594 C C . GLN A 1 75 ? -15.099 45.771 18.553 1.00 77.94 75 GLN A C 1
ATOM 596 O O . GLN A 1 75 ? -15.383 46.788 17.919 1.00 77.94 75 GLN A O 1
ATOM 601 N N . GLN A 1 76 ? -14.972 44.584 17.954 1.00 79.81 76 GLN A N 1
ATOM 602 C CA . GLN A 1 76 ? -15.212 44.369 16.522 1.00 79.81 76 GLN A CA 1
ATOM 603 C C . GLN A 1 76 ? -16.687 44.576 16.146 1.00 79.81 76 GLN A C 1
ATOM 605 O O . GLN A 1 76 ? -16.969 45.226 15.141 1.00 79.81 76 GLN A O 1
ATOM 610 N N . ALA A 1 77 ? -17.625 44.090 16.965 1.00 81.81 77 ALA A N 1
ATOM 611 C CA . ALA A 1 77 ? -19.056 44.312 16.764 1.00 81.81 77 ALA A CA 1
ATOM 612 C C . ALA A 1 77 ? -19.422 45.805 16.858 1.00 81.81 77 ALA A C 1
ATOM 614 O O . ALA A 1 77 ? -20.156 46.309 16.012 1.00 81.81 77 ALA A O 1
ATOM 615 N N . ALA A 1 78 ? -18.852 46.537 17.822 1.00 84.25 78 ALA A N 1
ATOM 616 C CA . ALA A 1 78 ? -19.046 47.983 17.945 1.00 84.25 78 ALA A CA 1
ATOM 617 C C . ALA A 1 78 ? -18.515 48.758 16.722 1.00 84.25 78 AL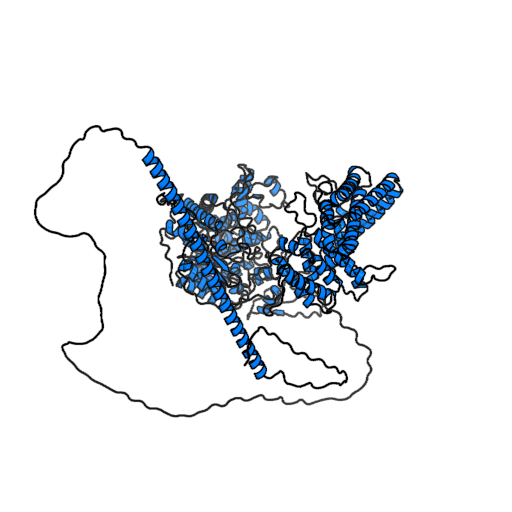A A C 1
ATOM 619 O O . ALA A 1 78 ? -19.186 49.664 16.235 1.00 84.25 78 ALA A O 1
ATOM 620 N N . ALA A 1 79 ? -17.358 48.370 16.173 1.00 83.44 79 ALA A N 1
ATOM 621 C CA . ALA A 1 79 ? -16.819 48.979 14.953 1.00 83.44 79 ALA A CA 1
ATOM 622 C C . ALA A 1 79 ? -17.680 48.684 13.704 1.00 83.44 79 ALA A C 1
ATOM 624 O O . ALA A 1 79 ? -17.819 49.537 12.828 1.00 83.44 79 ALA A O 1
ATOM 625 N N . GLN A 1 80 ? -18.288 47.494 13.621 1.00 80.81 80 GLN A N 1
ATOM 626 C CA . GLN A 1 80 ? -19.240 47.149 12.556 1.00 80.81 80 GLN A CA 1
ATOM 627 C C . GLN A 1 80 ? -20.564 47.919 12.688 1.00 80.81 80 GLN A C 1
ATOM 629 O O . GLN A 1 80 ? -21.128 48.337 11.676 1.00 80.81 80 GLN A O 1
ATOM 634 N N . GLU A 1 81 ? -21.042 48.145 13.915 1.00 83.50 81 GLU A N 1
ATOM 635 C CA . GLU A 1 81 ? -22.207 48.991 14.202 1.00 83.50 81 GLU A CA 1
ATOM 636 C C . GLU A 1 81 ? -21.951 50.446 13.774 1.00 83.50 81 GLU A C 1
ATOM 638 O O . GLU A 1 81 ? -22.758 51.024 13.048 1.00 83.50 81 GLU A O 1
ATOM 643 N N . GLU A 1 82 ? -20.801 51.016 14.153 1.00 84.81 82 GLU A N 1
ATOM 644 C CA . GLU A 1 82 ? -20.417 52.392 13.815 1.00 84.81 82 GLU A CA 1
ATOM 645 C C . GLU A 1 82 ? -20.289 52.605 12.296 1.00 84.81 82 GLU A C 1
ATOM 647 O O . GLU A 1 82 ? -20.844 53.569 11.760 1.00 84.81 82 GLU A O 1
ATOM 652 N N . GLU A 1 83 ? -19.655 51.677 11.568 1.00 84.50 83 GLU A N 1
ATOM 653 C CA . GLU A 1 83 ? -19.567 51.758 10.104 1.00 84.50 83 GLU A CA 1
ATOM 654 C C . GLU A 1 83 ? -20.940 51.566 9.430 1.00 84.50 83 GLU A C 1
ATOM 656 O O . GLU A 1 83 ? -21.236 52.244 8.442 1.00 84.50 83 GLU A O 1
ATOM 661 N N . ARG A 1 84 ? -21.837 50.726 9.974 1.00 86.31 84 ARG A N 1
ATOM 662 C CA . ARG A 1 84 ? -23.208 50.607 9.442 1.00 86.31 84 ARG A CA 1
ATOM 663 C C . ARG A 1 84 ? -24.003 51.897 9.654 1.00 86.31 84 ARG A C 1
ATOM 665 O O . ARG A 1 84 ? -24.606 52.388 8.702 1.00 86.31 84 ARG A O 1
ATOM 672 N N . VAL A 1 85 ? -23.950 52.485 10.852 1.00 87.19 85 VAL A N 1
ATOM 673 C CA . VAL A 1 85 ? -24.584 53.780 11.164 1.00 87.19 85 VAL A CA 1
ATOM 674 C C . VAL A 1 85 ? -24.018 54.893 10.278 1.00 87.19 85 VAL A C 1
ATOM 676 O O . VAL A 1 85 ? -24.772 55.740 9.787 1.00 87.19 85 VAL A O 1
ATOM 679 N N . ARG A 1 86 ? -22.710 54.879 9.992 1.00 85.31 86 ARG A N 1
ATOM 680 C CA . ARG A 1 86 ? -22.084 55.801 9.038 1.00 85.31 86 ARG A CA 1
ATOM 681 C C . ARG A 1 86 ? -22.635 55.615 7.619 1.00 85.31 86 ARG A C 1
ATOM 683 O O . ARG A 1 86 ? -23.043 56.604 7.011 1.00 85.31 86 ARG A O 1
ATOM 690 N N . ILE A 1 87 ? -22.718 54.383 7.111 1.00 84.81 87 ILE A N 1
ATOM 691 C CA . ILE A 1 87 ? -23.270 54.074 5.777 1.00 84.81 87 ILE A CA 1
ATOM 692 C C . ILE A 1 87 ? -24.758 54.456 5.676 1.00 84.81 87 ILE A C 1
ATOM 694 O O . ILE A 1 87 ? -25.190 55.006 4.661 1.00 84.81 87 ILE A O 1
ATOM 698 N N . GLU A 1 88 ? -25.552 54.207 6.718 1.00 81.75 88 GLU A N 1
ATOM 699 C CA . GLU A 1 88 ? -26.955 54.639 6.805 1.00 81.75 88 GLU A CA 1
ATOM 700 C C . GLU A 1 88 ? -27.070 56.173 6.810 1.00 81.75 88 GLU A C 1
ATOM 702 O O . GLU A 1 88 ? -27.901 56.736 6.095 1.00 81.75 88 GLU A O 1
ATOM 707 N N . THR A 1 89 ? -26.178 56.867 7.522 1.00 83.00 89 THR A N 1
ATOM 708 C CA . THR A 1 89 ? -26.121 58.337 7.562 1.00 83.00 89 THR A CA 1
ATOM 709 C C . THR A 1 89 ? -25.687 58.946 6.222 1.00 83.00 89 THR A C 1
ATOM 711 O O . THR A 1 89 ? -26.207 59.989 5.822 1.00 83.00 89 THR A O 1
ATOM 714 N N . GLU A 1 90 ? -24.743 58.325 5.509 1.00 85.38 90 GLU A N 1
ATOM 715 C CA . GLU A 1 90 ? -24.336 58.735 4.157 1.00 85.38 90 GLU A CA 1
ATOM 716 C C . GLU A 1 90 ? -25.486 58.534 3.149 1.00 85.38 90 GLU A C 1
ATOM 718 O O . GLU A 1 90 ? -25.789 59.453 2.383 1.00 85.38 90 GLU A O 1
ATOM 723 N N . LYS A 1 91 ? -26.212 57.406 3.216 1.00 83.25 91 LYS A N 1
ATOM 724 C CA . LYS A 1 91 ? -27.429 57.168 2.414 1.00 83.25 91 LYS A CA 1
ATOM 725 C C . LYS A 1 91 ? -28.526 58.197 2.692 1.00 83.25 91 LYS A C 1
ATOM 727 O O . LYS A 1 91 ? -29.063 58.766 1.746 1.00 83.25 91 LYS A O 1
ATOM 732 N N . ALA A 1 92 ? -28.828 58.476 3.961 1.00 81.81 92 ALA A N 1
ATOM 733 C CA . ALA A 1 92 ? -29.859 59.444 4.338 1.00 81.81 92 ALA A CA 1
ATOM 734 C C . ALA A 1 92 ? -29.542 60.865 3.831 1.00 81.81 92 ALA A C 1
ATOM 736 O O . ALA A 1 92 ? -30.435 61.570 3.362 1.00 81.81 92 ALA A O 1
ATOM 737 N N . LYS A 1 93 ? -28.266 61.277 3.858 1.00 85.06 93 LYS A N 1
ATOM 738 C CA . LYS A 1 93 ? -27.818 62.564 3.293 1.00 85.06 93 LYS A CA 1
ATOM 739 C C . LYS A 1 93 ? -28.025 62.639 1.779 1.00 85.06 93 LYS A C 1
ATOM 741 O O . LYS A 1 93 ? -28.523 63.651 1.290 1.00 85.06 93 LYS A O 1
ATOM 746 N N . GLU A 1 94 ? -27.676 61.586 1.039 1.00 81.94 94 GLU A N 1
ATOM 747 C CA . GLU A 1 94 ? -27.870 61.560 -0.417 1.00 81.94 94 GLU A CA 1
ATOM 748 C C . GLU A 1 94 ? -29.358 61.446 -0.799 1.00 81.94 94 GLU A C 1
ATOM 750 O O . GLU A 1 94 ? -29.783 62.036 -1.791 1.00 81.94 94 GLU A O 1
ATOM 755 N N . GLU A 1 95 ? -30.188 60.779 0.010 1.00 79.38 95 GLU A N 1
ATOM 756 C CA . GLU A 1 95 ? -31.640 60.749 -0.196 1.00 79.38 95 GLU A CA 1
ATOM 757 C C . GLU A 1 95 ? -32.290 62.125 0.033 1.00 79.38 95 GLU A C 1
ATOM 759 O O . GLU A 1 95 ? -33.088 62.561 -0.799 1.00 79.38 95 GLU A O 1
ATOM 764 N N . VAL A 1 96 ? -31.902 62.861 1.084 1.00 82.25 96 VAL A N 1
ATOM 765 C CA . VAL A 1 96 ? -32.338 64.257 1.291 1.00 82.25 96 VAL A CA 1
ATOM 766 C C . VAL A 1 96 ? -31.921 65.136 0.108 1.00 82.25 96 VAL A C 1
ATOM 768 O O . VAL A 1 96 ? -32.754 65.844 -0.456 1.00 82.25 96 VAL A O 1
ATOM 771 N N . ARG A 1 97 ? -30.671 65.024 -0.353 1.00 78.12 97 ARG A N 1
ATOM 772 C CA . ARG A 1 97 ? -30.162 65.735 -1.537 1.00 78.12 97 ARG A CA 1
ATOM 773 C C . ARG A 1 97 ? -30.954 65.399 -2.810 1.00 78.12 97 ARG A C 1
ATOM 775 O O . ARG A 1 97 ? -31.254 66.285 -3.610 1.00 78.12 97 ARG A O 1
ATOM 782 N N . LEU A 1 98 ? -31.340 64.135 -2.999 1.00 76.31 98 LEU A N 1
ATOM 783 C CA . LEU A 1 98 ? -32.213 63.696 -4.095 1.00 76.31 98 LEU A CA 1
ATOM 784 C C . LEU A 1 98 ? -33.641 64.250 -3.967 1.00 76.31 98 LEU A C 1
ATOM 786 O O . LEU A 1 98 ? -34.264 64.556 -4.987 1.00 76.31 98 LEU A O 1
ATOM 790 N N . GLN A 1 99 ? -34.163 64.419 -2.750 1.00 72.75 99 GLN A N 1
ATOM 791 C CA . GLN A 1 99 ? -35.446 65.088 -2.516 1.00 72.75 99 GLN A CA 1
ATOM 792 C C . GLN A 1 99 ? -35.368 66.596 -2.809 1.00 72.75 99 GLN A C 1
ATOM 794 O O . GLN A 1 99 ? -36.258 67.114 -3.480 1.00 72.75 99 GLN A O 1
ATOM 799 N N . GLU A 1 100 ? -34.291 67.289 -2.428 1.00 74.00 100 GLU A N 1
ATOM 800 C CA . GLU A 1 100 ? -34.060 68.705 -2.772 1.00 74.00 100 GLU A CA 1
ATOM 801 C C . GLU A 1 100 ? -33.923 68.925 -4.291 1.00 74.00 100 GLU A C 1
ATOM 803 O O . GLU A 1 100 ? -34.523 69.845 -4.859 1.00 74.00 100 GLU A O 1
ATOM 808 N N . LEU A 1 101 ? -33.199 68.040 -4.987 1.00 70.75 101 LEU A N 1
ATOM 809 C CA . LEU A 1 101 ? -33.078 68.058 -6.451 1.00 70.75 101 LEU A CA 1
ATOM 810 C C . LEU A 1 101 ? -34.424 67.815 -7.156 1.00 70.75 101 LEU A C 1
ATOM 812 O O . LEU A 1 101 ? -34.700 68.437 -8.183 1.00 70.75 101 LEU A O 1
ATOM 816 N N . ARG A 1 102 ? -35.291 66.960 -6.594 1.00 67.19 102 ARG A N 1
ATOM 817 C CA . ARG A 1 102 ? -36.667 66.757 -7.082 1.00 67.19 102 ARG A CA 1
ATOM 818 C C . ARG A 1 102 ? -37.560 67.968 -6.792 1.00 67.19 102 ARG A C 1
ATOM 820 O O . ARG A 1 102 ? -38.271 68.414 -7.688 1.00 67.19 102 ARG A O 1
ATOM 827 N N . ALA A 1 103 ? -37.490 68.538 -5.589 1.00 64.88 103 ALA A N 1
ATOM 828 C CA . ALA A 1 103 ? -38.278 69.705 -5.188 1.00 64.88 103 ALA A CA 1
ATOM 829 C C . ALA A 1 103 ? -37.949 70.960 -6.019 1.00 64.88 103 ALA A C 1
ATOM 831 O O . ALA A 1 103 ? -38.839 71.744 -6.341 1.00 64.88 103 ALA A O 1
ATOM 832 N N . THR A 1 104 ? -36.690 71.126 -6.431 1.00 62.09 104 THR A N 1
ATOM 833 C CA . THR A 1 104 ? -36.252 72.245 -7.287 1.00 62.09 104 THR A CA 1
ATOM 834 C C . THR A 1 104 ? -36.642 72.103 -8.764 1.00 62.09 104 THR A C 1
ATOM 836 O O . THR A 1 104 ? -36.631 73.104 -9.480 1.00 62.09 104 THR A O 1
ATOM 839 N N . HIS A 1 105 ? -37.041 70.910 -9.226 1.00 60.75 105 HIS A N 1
ATOM 840 C CA . HIS A 1 105 ? -37.371 70.640 -10.635 1.00 60.75 105 HIS A CA 1
ATOM 841 C C . HIS A 1 105 ? -38.875 70.572 -10.960 1.00 60.75 105 HIS A C 1
ATOM 843 O O . HIS A 1 105 ? -39.234 70.322 -12.111 1.00 60.75 105 HIS A O 1
ATOM 849 N N . VAL A 1 106 ? -39.772 70.847 -10.004 1.00 52.59 106 VAL A N 1
ATOM 850 C CA . VAL A 1 106 ? -41.230 70.847 -10.241 1.00 52.59 106 VAL A CA 1
ATOM 851 C C . VAL A 1 106 ? -41.820 72.257 -10.120 1.00 52.59 106 VAL A C 1
ATOM 853 O O . VAL A 1 106 ? -42.301 72.672 -9.068 1.00 52.59 106 VAL A O 1
ATOM 856 N N . LYS A 1 107 ? -41.855 72.985 -11.244 1.00 45.78 107 LYS A N 1
ATOM 857 C CA . LYS A 1 107 ? -42.825 74.074 -11.465 1.00 45.78 107 LYS A CA 1
ATOM 858 C C . LYS A 1 107 ? -44.019 73.527 -12.248 1.00 45.78 107 LYS A C 1
ATOM 860 O O . LYS A 1 107 ? -43.846 72.791 -13.214 1.00 45.78 107 LYS A O 1
ATOM 865 N N . ALA A 1 108 ? -45.226 73.859 -11.798 1.00 43.12 108 ALA A N 1
ATOM 866 C CA . ALA A 1 108 ? -46.447 73.160 -12.192 1.00 43.12 108 ALA A CA 1
ATOM 867 C C . ALA A 1 108 ? -46.933 73.462 -13.625 1.00 43.12 108 ALA A C 1
ATOM 869 O O . ALA A 1 108 ? -46.999 74.630 -14.017 1.00 43.12 108 ALA A O 1
ATOM 870 N N . PRO A 1 109 ? -47.423 72.438 -14.346 1.00 43.72 109 PRO A N 1
ATOM 871 C CA . PRO A 1 109 ? -48.518 72.555 -15.303 1.00 43.72 109 PRO A CA 1
ATOM 872 C C . PRO A 1 109 ? -49.875 72.493 -14.574 1.00 43.72 109 PRO A C 1
ATOM 874 O O . PRO A 1 109 ? -50.063 71.688 -13.662 1.00 43.72 109 PRO A O 1
ATOM 877 N N . THR A 1 110 ? -50.838 73.320 -14.983 1.00 39.97 110 THR A N 1
ATOM 878 C CA . THR A 1 110 ? -52.233 73.289 -14.500 1.00 39.97 110 THR A CA 1
ATOM 879 C C . THR A 1 110 ? -53.076 72.193 -15.193 1.00 39.97 110 THR A C 1
ATOM 881 O O . THR A 1 110 ? -52.656 71.661 -16.222 1.00 39.97 110 THR A O 1
ATOM 884 N N . PRO A 1 111 ? -54.231 71.782 -14.621 1.00 44.72 111 PRO A N 1
ATOM 885 C CA . PRO A 1 111 ? -54.744 70.418 -14.805 1.00 44.72 111 PRO A CA 1
ATOM 886 C C . PRO A 1 111 ? -55.830 70.236 -15.889 1.00 44.72 111 PRO A C 1
ATOM 888 O O . PRO A 1 111 ? -56.630 71.144 -16.126 1.00 44.72 111 PRO A O 1
ATOM 891 N N . PRO A 1 112 ? -55.966 69.016 -16.448 1.00 42.25 112 PRO A N 1
ATOM 892 C CA . PRO A 1 112 ? -57.216 68.498 -17.017 1.00 42.25 112 PRO A CA 1
ATOM 893 C C . PRO A 1 112 ? -58.235 68.080 -15.922 1.00 42.25 112 PRO A C 1
ATOM 895 O O . PRO A 1 112 ? -57.833 67.804 -14.790 1.00 42.25 112 PRO A O 1
ATOM 898 N N . PRO A 1 113 ? -59.549 68.020 -16.224 1.00 39.75 113 PRO A N 1
ATOM 899 C CA . PRO A 1 113 ? -60.611 67.843 -15.223 1.00 39.75 113 PRO A CA 1
ATOM 900 C C . PRO A 1 113 ? -60.871 66.391 -14.764 1.00 39.75 113 PRO A C 1
ATOM 902 O O . PRO A 1 113 ? -60.476 65.418 -15.402 1.00 39.75 113 PRO A O 1
ATOM 905 N N . GLN A 1 114 ? -61.589 66.271 -13.641 1.00 40.00 114 GLN A N 1
ATOM 906 C CA . GLN A 1 114 ? -61.928 65.024 -12.938 1.00 40.00 114 GLN A CA 1
ATOM 907 C C . GLN A 1 114 ? -63.071 64.217 -13.589 1.00 40.00 114 GLN A C 1
ATOM 909 O O . GLN A 1 114 ? -64.055 64.807 -14.037 1.00 40.00 114 GLN A O 1
ATOM 914 N N . PRO A 1 115 ? -63.060 62.880 -13.437 1.00 38.50 115 PRO A N 1
ATOM 915 C CA . PRO A 1 115 ? -64.251 62.069 -13.184 1.00 38.50 115 PRO A CA 1
ATOM 916 C C . PRO A 1 115 ? -64.558 62.070 -11.664 1.00 38.50 115 PRO A C 1
ATOM 918 O O . PRO A 1 115 ? -63.737 61.571 -10.890 1.00 38.50 115 PRO A O 1
ATOM 921 N N . PRO A 1 116 ? -65.684 62.639 -11.194 1.00 40.03 116 PRO A N 1
ATOM 922 C CA . PRO A 1 116 ? -65.934 62.810 -9.761 1.00 40.03 116 PRO A CA 1
ATOM 923 C C . PRO A 1 116 ? -66.757 61.672 -9.126 1.00 40.03 116 PRO A C 1
ATOM 925 O O . PRO A 1 116 ? -67.899 61.457 -9.513 1.00 40.03 116 PRO A O 1
ATOM 928 N N . THR A 1 117 ? -66.239 61.095 -8.029 1.00 44.28 117 THR A N 1
ATOM 929 C CA . THR A 1 117 ? -66.977 60.432 -6.913 1.00 44.28 117 THR A CA 1
ATOM 930 C C . THR A 1 117 ? -67.895 59.220 -7.194 1.00 44.28 117 THR A C 1
ATOM 932 O O . THR A 1 117 ? -68.672 59.190 -8.141 1.00 44.28 117 THR A O 1
ATOM 935 N N . PRO A 1 118 ? -67.881 58.224 -6.287 1.00 35.06 118 PRO A N 1
ATOM 936 C CA . PRO A 1 118 ? -68.891 58.216 -5.214 1.00 35.06 118 PRO A CA 1
ATOM 937 C C . PRO A 1 118 ? -68.310 57.965 -3.801 1.00 35.06 118 PRO A C 1
ATOM 939 O O . PRO A 1 118 ? -67.441 57.107 -3.651 1.00 35.06 118 PRO A O 1
ATOM 942 N N . PRO A 1 119 ? -68.809 58.647 -2.746 1.00 38.00 119 PRO A N 1
ATOM 943 C CA . PRO A 1 119 ? -68.443 58.367 -1.358 1.00 38.00 119 PRO A CA 1
ATOM 944 C C . PRO A 1 119 ? -69.614 57.846 -0.492 1.00 38.00 119 PRO A C 1
ATOM 946 O O . PRO A 1 119 ? -70.691 58.435 -0.473 1.00 38.00 119 PRO A O 1
ATOM 949 N N . ALA A 1 120 ? -69.324 56.856 0.362 1.00 35.22 120 ALA A N 1
ATOM 950 C CA . ALA A 1 120 ? -70.021 56.616 1.640 1.00 35.22 120 ALA A CA 1
ATOM 951 C C . ALA A 1 120 ? -71.553 56.259 1.549 1.00 35.22 120 ALA A C 1
ATOM 953 O O . ALA A 1 120 ? -71.963 55.722 0.522 1.00 35.22 120 ALA A O 1
ATOM 954 N N . PRO A 1 121 ? -72.368 56.302 2.637 1.00 48.00 121 PRO A N 1
ATOM 955 C CA . PRO A 1 121 ? -72.433 55.155 3.567 1.00 48.00 121 PRO A CA 1
ATOM 956 C C . PRO A 1 121 ? -73.839 54.713 4.082 1.00 48.00 121 PRO A C 1
ATOM 958 O O . PRO A 1 121 ? -74.729 55.542 4.250 1.00 48.00 121 PRO A O 1
ATOM 961 N N . SER A 1 122 ? -73.932 53.453 4.559 1.00 40.22 122 SER A N 1
ATOM 962 C CA . SER A 1 122 ? -74.864 52.958 5.622 1.00 40.22 122 SER A CA 1
ATOM 963 C C . SER A 1 122 ? -76.392 52.935 5.303 1.00 40.22 122 SER A C 1
ATOM 965 O O . SER A 1 122 ? -76.777 53.475 4.270 1.00 40.22 122 SER A O 1
ATOM 967 N N . PRO A 1 123 ? -77.307 52.343 6.134 1.00 42.47 123 PRO A N 1
ATOM 968 C CA . PRO A 1 123 ? -77.165 51.705 7.463 1.00 42.47 123 PRO A CA 1
ATOM 969 C C . PRO A 1 123 ? -77.729 50.224 7.527 1.00 42.47 123 PRO A C 1
ATOM 971 O O . PRO A 1 123 ? -77.358 49.483 6.623 1.00 42.47 123 PRO A O 1
ATOM 974 N N . PRO A 1 124 ? -78.443 49.670 8.560 1.00 50.59 124 PRO A N 1
ATOM 975 C CA . PRO A 1 124 ? -78.091 48.358 9.178 1.00 50.59 124 PRO A CA 1
ATOM 976 C C . PRO A 1 124 ? -79.303 47.353 9.260 1.00 50.59 124 PRO A C 1
ATOM 978 O O . PRO A 1 124 ? -80.247 47.572 8.499 1.00 50.59 124 PRO A O 1
ATOM 981 N N . PRO A 1 125 ? -79.423 46.326 10.163 1.00 54.62 125 PRO A N 1
ATOM 982 C CA . PRO A 1 125 ? -78.489 45.674 11.118 1.00 54.62 125 PRO A CA 1
ATOM 983 C C . PRO A 1 125 ? -78.501 44.098 11.157 1.00 54.62 125 PRO A C 1
ATOM 985 O O . PRO A 1 125 ? -79.316 43.455 10.507 1.00 54.62 125 PRO A O 1
ATOM 988 N N . ALA A 1 126 ? -77.704 43.524 12.088 1.00 30.09 126 ALA A N 1
ATOM 989 C CA . ALA A 1 126 ? -77.939 42.289 12.893 1.00 30.09 126 ALA A CA 1
ATOM 990 C C . ALA A 1 126 ? -77.361 40.887 12.502 1.00 30.09 126 ALA A C 1
ATOM 992 O O . ALA A 1 126 ? -77.199 40.546 11.340 1.00 30.09 126 ALA A O 1
ATOM 993 N N . ALA A 1 127 ? -77.146 40.078 13.566 1.00 31.88 127 ALA A N 1
ATOM 994 C CA . ALA A 1 127 ? -76.927 38.610 13.677 1.00 31.88 127 ALA A CA 1
ATOM 995 C C . ALA A 1 127 ? -75.566 37.935 13.296 1.00 31.88 127 ALA A C 1
ATOM 997 O O . ALA A 1 127 ? -75.311 37.643 12.140 1.00 31.88 127 ALA A O 1
ATOM 998 N N . GLN A 1 128 ? -74.763 37.622 14.339 1.00 31.94 128 GLN A N 1
ATOM 999 C CA . GLN A 1 128 ? -74.077 36.343 14.720 1.00 31.94 128 GLN A CA 1
ATOM 1000 C C . GLN A 1 128 ? -73.505 35.328 13.663 1.00 31.94 128 GLN A C 1
ATOM 1002 O O . GLN A 1 128 ? -74.134 35.115 12.636 1.00 31.94 128 GLN A O 1
ATOM 1007 N N . PRO A 1 129 ? -72.507 34.461 14.012 1.00 40.12 129 PRO A N 1
ATOM 1008 C CA . PRO A 1 129 ? -71.256 34.717 14.770 1.00 40.12 129 PRO A CA 1
ATOM 1009 C C . PRO A 1 129 ? -69.988 33.884 14.328 1.00 40.12 129 PRO A C 1
ATOM 1011 O O . PRO A 1 129 ? -70.127 32.767 13.856 1.00 40.12 129 PRO A O 1
ATOM 1014 N N . VAL A 1 130 ? -68.762 34.356 14.667 1.00 32.66 130 VAL A N 1
ATOM 1015 C CA . VAL A 1 130 ? -67.593 33.562 15.206 1.00 32.66 130 VAL A CA 1
ATOM 1016 C C . VAL A 1 130 ? -66.887 32.454 14.348 1.00 32.66 130 VAL A C 1
ATOM 1018 O O . VAL A 1 130 ? -67.566 31.608 13.781 1.00 32.66 130 VAL A O 1
ATOM 1021 N N . PRO A 1 131 ? -65.531 32.277 14.382 1.00 42.34 131 PRO A N 1
ATOM 1022 C CA . PRO A 1 131 ? -64.406 33.222 14.583 1.00 42.34 131 PRO A CA 1
ATOM 1023 C C . PRO A 1 131 ? -63.160 32.965 13.659 1.00 42.34 131 PRO A C 1
ATOM 1025 O O . PRO A 1 131 ? -63.066 31.935 12.991 1.00 42.34 131 PRO A O 1
ATOM 1028 N N . PRO A 1 132 ? -62.114 33.819 13.692 1.00 35.31 132 PRO A N 1
ATOM 1029 C CA . PRO A 1 132 ? -60.741 33.463 13.300 1.00 35.31 132 PRO A CA 1
ATOM 1030 C C . PRO A 1 132 ? -59.836 33.134 14.514 1.00 35.31 132 PRO A C 1
ATOM 1032 O O . PRO A 1 132 ? -60.178 33.425 15.658 1.00 35.31 132 PRO A O 1
ATOM 1035 N N . LYS A 1 133 ? -58.665 32.521 14.272 1.00 39.69 133 LYS A N 1
ATOM 1036 C CA . LYS A 1 133 ? -57.718 32.073 15.319 1.00 39.69 133 LYS A CA 1
ATOM 1037 C C . LYS A 1 133 ? -57.011 33.237 16.034 1.00 39.69 133 LYS A C 1
ATOM 1039 O O . LYS A 1 133 ? -56.515 34.145 15.375 1.00 39.69 133 LYS A O 1
ATOM 1044 N N . SER A 1 134 ? -56.821 33.111 17.349 1.00 28.02 134 SER A N 1
ATOM 1045 C CA . SER A 1 134 ? -55.893 33.930 18.145 1.00 28.02 134 SER A CA 1
ATOM 1046 C C . SER A 1 134 ? -55.104 33.068 19.133 1.00 28.02 134 SER A C 1
ATOM 1048 O O . SER A 1 134 ? -55.689 32.281 19.874 1.00 28.02 134 SER A O 1
ATOM 1050 N N . SER A 1 135 ? -53.787 33.248 19.173 1.00 31.33 135 SER A N 1
ATOM 1051 C CA . SER A 1 135 ? -52.889 32.687 20.186 1.00 31.33 135 SER A CA 1
ATOM 1052 C C . SER A 1 135 ? -52.562 33.733 21.254 1.00 31.33 135 SER A C 1
ATOM 1054 O O . SER A 1 135 ? -51.980 34.752 20.887 1.00 31.33 135 SER A O 1
ATOM 1056 N N . THR A 1 136 ? -52.821 33.460 22.540 1.00 25.20 136 THR A N 1
ATOM 1057 C CA . THR A 1 136 ? -52.109 34.097 23.671 1.00 25.20 136 THR A CA 1
ATOM 1058 C C . THR A 1 136 ? -52.336 33.392 25.020 1.00 25.20 136 THR A C 1
ATOM 1060 O O . THR A 1 136 ? -53.233 32.570 25.180 1.00 25.20 136 THR A O 1
ATOM 1063 N N . THR A 1 137 ? -51.451 33.742 25.957 1.00 31.23 137 THR A N 1
ATOM 1064 C CA . THR A 1 137 ? -51.374 33.512 27.420 1.00 31.23 137 THR A CA 1
ATOM 1065 C C . THR A 1 137 ? -52.467 34.307 28.200 1.00 31.23 137 THR A C 1
ATOM 1067 O O . THR A 1 137 ? -53.354 34.826 27.518 1.00 31.23 137 THR A O 1
ATOM 1070 N N . PRO A 1 138 ? -52.454 34.523 29.554 1.00 45.31 138 PRO A N 1
ATOM 1071 C CA . PRO A 1 138 ? -51.560 34.072 30.656 1.00 45.31 138 PRO A CA 1
ATOM 1072 C C . PRO A 1 138 ? -52.285 33.624 31.976 1.00 45.31 138 PRO A C 1
ATOM 1074 O O . PRO A 1 138 ? -53.506 33.543 32.015 1.00 45.31 138 PRO A O 1
ATOM 1077 N N . HIS A 1 139 ? -51.511 33.439 33.070 1.00 26.00 139 HIS A N 1
ATOM 1078 C CA . HIS A 1 139 ? -51.923 33.345 34.502 1.00 26.00 139 HIS A CA 1
ATOM 1079 C C . HIS A 1 139 ? -52.713 32.072 34.936 1.00 26.00 139 HIS A C 1
ATOM 1081 O O . HIS A 1 139 ? -53.184 31.324 34.090 1.00 26.00 139 HIS A O 1
ATOM 1087 N N . GLU A 1 140 ? -52.814 31.680 36.223 1.00 26.19 140 GLU A N 1
ATOM 1088 C CA . GLU A 1 140 ? -52.456 32.338 37.505 1.00 26.19 140 GLU A CA 1
ATOM 1089 C C . GLU A 1 140 ? -51.952 31.339 38.598 1.00 26.19 140 GLU A C 1
ATOM 1091 O O . GLU A 1 140 ? -51.846 30.137 38.361 1.00 26.19 140 GLU A O 1
ATOM 1096 N N . SER A 1 141 ? -51.590 31.848 39.785 1.00 25.61 141 SER A N 1
ATOM 1097 C CA . SER A 1 141 ? -51.030 31.151 40.976 1.00 25.61 141 SER A CA 1
ATOM 1098 C C . SER A 1 141 ? -52.130 30.545 41.904 1.00 25.61 141 SER A C 1
ATOM 1100 O O . SER A 1 141 ? -53.297 30.617 41.528 1.00 25.61 141 SER A O 1
ATOM 1102 N N . PRO A 1 142 ? -51.887 30.092 43.170 1.00 40.84 142 PRO A N 1
ATOM 1103 C CA . PRO A 1 142 ? -50.710 29.504 43.847 1.00 40.84 142 PRO A CA 1
ATOM 1104 C C . PRO A 1 142 ? -51.024 28.201 44.673 1.00 40.84 142 PRO A C 1
ATOM 1106 O O . PRO A 1 142 ? -52.148 27.725 44.734 1.00 40.84 142 PRO A O 1
ATOM 1109 N N . SER A 1 143 ? -50.010 27.653 45.367 1.00 27.06 143 SER A N 1
ATOM 1110 C CA . SER A 1 143 ? -50.040 26.897 46.658 1.00 27.06 143 SER A CA 1
ATOM 1111 C C . SER A 1 143 ? -51.214 25.961 47.087 1.00 27.06 143 SER A C 1
ATOM 1113 O O . SER A 1 143 ? -52.304 26.417 47.411 1.00 27.06 143 SER A O 1
ATOM 1115 N N . LYS A 1 144 ? -50.863 24.674 47.313 1.00 35.31 144 LYS A N 1
ATOM 1116 C CA . LYS A 1 144 ? -51.413 23.632 48.245 1.00 35.31 144 LYS A CA 1
ATOM 1117 C C . LYS A 1 144 ? -52.452 24.087 49.310 1.00 35.31 144 LYS A C 1
ATOM 1119 O O . LYS A 1 144 ? -52.180 25.075 49.991 1.00 35.31 144 LYS A O 1
ATOM 1124 N N . PRO A 1 145 ? -53.516 23.293 49.616 1.00 38.50 145 PRO A N 1
ATOM 1125 C CA . PRO A 1 145 ? -53.365 22.058 50.424 1.00 38.50 145 PRO A CA 1
ATOM 1126 C C . PRO A 1 145 ? -54.292 20.873 50.015 1.00 38.50 145 PRO A C 1
ATOM 1128 O O . PRO A 1 145 ? -54.521 20.670 48.829 1.00 38.50 145 PRO A O 1
ATOM 1131 N N . ALA A 1 146 ? -54.713 20.008 50.957 1.00 24.86 146 ALA A N 1
ATOM 1132 C CA . ALA A 1 146 ? -55.062 18.595 50.716 1.00 24.86 146 ALA A CA 1
ATOM 1133 C C . ALA A 1 146 ? -56.442 18.108 51.252 1.00 24.86 146 ALA A C 1
ATOM 1135 O O . ALA A 1 146 ? -56.996 18.718 52.160 1.00 24.86 146 ALA A O 1
ATOM 1136 N N . VAL A 1 147 ? -56.840 16.896 50.799 1.00 28.69 147 VAL A N 1
ATOM 1137 C CA . VAL A 1 147 ? -57.624 15.832 51.505 1.00 28.69 147 VAL A CA 1
ATOM 1138 C C . VAL A 1 147 ? -59.184 15.786 51.467 1.00 28.69 147 VAL A C 1
ATOM 1140 O O . VAL A 1 147 ? -59.860 16.791 51.634 1.00 28.69 147 VAL A O 1
ATOM 1143 N N . ALA A 1 148 ? -59.695 14.531 51.387 1.00 29.94 148 ALA A N 1
ATOM 1144 C CA . ALA A 1 148 ? -61.065 13.992 51.635 1.00 29.94 148 ALA A CA 1
ATOM 1145 C C . ALA A 1 148 ? -62.172 14.257 50.573 1.00 29.94 148 ALA A C 1
ATOM 1147 O O . ALA A 1 148 ? -62.064 15.212 49.817 1.00 29.94 148 ALA A O 1
ATOM 1148 N N . THR A 1 149 ? -63.245 13.451 50.402 1.00 27.67 149 THR A N 1
ATOM 1149 C CA . THR A 1 149 ? -63.813 12.222 51.059 1.00 27.67 149 THR A CA 1
ATOM 1150 C C . THR A 1 149 ? -64.115 11.116 50.005 1.00 27.67 149 THR A C 1
ATOM 1152 O O . THR A 1 149 ? -64.324 11.460 48.850 1.00 27.67 149 THR A O 1
ATOM 1155 N N . GLN A 1 150 ? -64.017 9.789 50.244 1.00 29.58 150 GLN A N 1
ATOM 1156 C CA . GLN A 1 150 ? -64.920 8.846 50.978 1.00 29.58 150 GLN A CA 1
ATOM 1157 C C . GLN A 1 150 ? -66.384 8.749 50.456 1.00 29.58 150 GLN A C 1
ATOM 1159 O O . GLN A 1 150 ? -66.870 9.778 49.989 1.00 29.58 150 GLN A O 1
ATOM 1164 N N . PRO A 1 151 ? -67.098 7.580 50.537 1.00 44.94 151 PRO A N 1
ATOM 1165 C CA . PRO A 1 151 ? -66.974 6.522 51.577 1.00 44.94 151 PRO A CA 1
ATOM 1166 C C . PRO A 1 151 ? -67.108 5.010 51.179 1.00 44.94 151 PRO A C 1
ATOM 1168 O O . PRO A 1 151 ? -67.663 4.686 50.139 1.00 44.94 151 PRO A O 1
ATOM 1171 N N . SER A 1 152 ? -66.726 4.117 52.121 1.00 30.28 152 SER A N 1
ATOM 1172 C CA . SER A 1 152 ? -67.314 2.779 52.469 1.00 30.28 152 SER A CA 1
ATOM 1173 C C . SER A 1 152 ? -67.449 1.618 51.440 1.00 30.28 152 SER A C 1
ATOM 1175 O O . SER A 1 152 ? -67.712 1.847 50.272 1.00 30.28 152 SER A O 1
ATOM 1177 N N . GLN A 1 153 ? -67.401 0.314 51.798 1.00 33.81 153 GLN A N 1
ATOM 1178 C CA . GLN A 1 153 ? -66.993 -0.418 53.028 1.00 33.81 153 GLN A CA 1
ATOM 1179 C C . GLN A 1 153 ? -66.815 -1.942 52.754 1.00 33.81 153 GLN A C 1
ATOM 1181 O O . GLN A 1 153 ? -67.406 -2.453 51.809 1.00 33.81 153 GLN A O 1
ATOM 1186 N N . VAL A 1 154 ? -66.102 -2.640 53.666 1.00 27.64 154 VAL A N 1
ATOM 1187 C CA . VAL A 1 154 ? -66.249 -4.040 54.189 1.00 27.64 154 VAL A CA 1
ATOM 1188 C C . VAL A 1 154 ? -64.869 -4.717 54.414 1.00 27.64 154 VAL A C 1
ATOM 1190 O O . VAL A 1 154 ? -63.888 -4.381 53.761 1.00 27.64 154 VAL A O 1
ATOM 1193 N N . ALA A 1 155 ? -64.776 -5.590 55.428 1.00 34.62 155 ALA A N 1
ATOM 1194 C CA . ALA A 1 155 ? -63.560 -6.156 56.057 1.00 34.62 155 ALA A CA 1
ATOM 1195 C C . ALA A 1 155 ? -63.625 -7.726 56.062 1.00 34.62 155 ALA A C 1
ATOM 1197 O O . ALA A 1 155 ? -64.555 -8.225 55.424 1.00 34.62 155 ALA A O 1
ATOM 1198 N N . PRO A 1 156 ? -62.774 -8.540 56.763 1.00 48.91 156 PRO A N 1
ATOM 1199 C CA . PRO A 1 156 ? -61.688 -8.207 57.709 1.00 48.91 156 PRO A CA 1
ATOM 1200 C C . PRO A 1 156 ? -60.364 -9.044 57.693 1.00 48.91 156 PRO A C 1
ATOM 1202 O O . PRO A 1 156 ? -60.285 -10.137 57.149 1.00 48.91 156 PRO A O 1
ATOM 1205 N N . GLN A 1 157 ? -59.361 -8.461 58.379 1.00 28.91 157 GLN A N 1
ATOM 1206 C CA . GLN A 1 157 ? -58.227 -8.968 59.210 1.00 28.91 157 GLN A CA 1
ATOM 1207 C C . GLN A 1 157 ? -58.080 -10.474 59.581 1.00 28.91 157 GLN A C 1
ATOM 1209 O O . GLN A 1 157 ? -59.067 -11.201 59.502 1.00 28.91 157 GLN A O 1
ATOM 1214 N N . PRO A 1 158 ? -56.917 -10.935 60.140 1.00 49.38 158 PRO A N 1
ATOM 1215 C CA . PRO A 1 158 ? -55.744 -10.206 60.704 1.00 49.38 158 PRO A CA 1
ATOM 1216 C C . PRO A 1 158 ? -54.411 -10.536 59.943 1.00 49.38 158 PRO A C 1
ATOM 1218 O O . PRO A 1 158 ? -54.507 -10.826 58.758 1.00 49.38 158 PRO A O 1
ATOM 1221 N N . ALA A 1 159 ? -53.145 -10.460 60.418 1.00 29.14 159 ALA A N 1
ATOM 1222 C CA . ALA A 1 159 ? -52.539 -10.321 61.761 1.00 29.14 159 ALA A CA 1
ATOM 1223 C C . ALA A 1 159 ? -51.107 -9.680 61.778 1.00 29.14 159 ALA A C 1
ATOM 1225 O O . ALA A 1 159 ? -50.777 -8.851 60.936 1.00 29.14 159 ALA A O 1
ATOM 1226 N N . SER A 1 160 ? -50.296 -10.025 62.793 1.00 29.25 160 SER A N 1
ATOM 1227 C CA . SER A 1 160 ? -48.999 -9.476 63.261 1.00 29.25 160 SER A CA 1
ATOM 1228 C C . SER A 1 160 ? -47.865 -10.553 63.264 1.00 29.25 160 SER A C 1
ATOM 1230 O O . SER A 1 160 ? -48.136 -11.672 62.845 1.00 29.25 160 SER A O 1
ATOM 1232 N N . THR A 1 161 ? -46.592 -10.391 63.695 1.00 27.31 161 THR A N 1
ATOM 1233 C CA . THR A 1 161 ? -45.821 -9.348 64.439 1.00 27.31 161 THR A CA 1
ATOM 1234 C C . THR A 1 161 ? -44.294 -9.564 64.247 1.00 27.31 161 THR A C 1
ATOM 1236 O O . THR A 1 161 ? -43.889 -10.679 63.935 1.00 27.31 161 THR A O 1
ATOM 1239 N N . ALA A 1 162 ? -43.439 -8.567 64.538 1.00 30.45 162 ALA A N 1
ATOM 1240 C CA . ALA A 1 162 ? -41.980 -8.739 64.754 1.00 30.45 162 ALA A CA 1
ATOM 1241 C C . ALA A 1 162 ? -41.634 -8.894 66.261 1.00 30.45 162 ALA A C 1
ATOM 1243 O O . ALA A 1 162 ? -42.502 -8.615 67.094 1.00 30.45 162 ALA A O 1
ATOM 1244 N N . PRO A 1 163 ? -40.411 -9.338 66.640 1.00 36.78 163 PRO A N 1
ATOM 1245 C CA . PRO A 1 163 ? -39.362 -8.375 67.047 1.00 36.78 163 PRO A CA 1
ATOM 1246 C C . PRO A 1 163 ? -37.911 -8.838 66.729 1.00 36.78 163 PRO A C 1
ATOM 1248 O O . PRO A 1 163 ? -37.713 -9.825 66.026 1.00 36.78 163 PRO A O 1
ATOM 1251 N N . ALA A 1 164 ? -36.888 -8.136 67.249 1.00 27.59 164 ALA A N 1
ATOM 1252 C CA . ALA A 1 164 ? -35.466 -8.444 67.030 1.00 27.59 164 ALA A CA 1
ATOM 1253 C C . ALA A 1 164 ? -34.572 -8.245 68.276 1.00 27.59 164 ALA A C 1
ATOM 1255 O O . ALA A 1 164 ? -34.742 -7.269 69.002 1.00 27.59 164 ALA A O 1
ATOM 1256 N N . THR A 1 165 ? -33.571 -9.121 68.431 1.00 25.67 165 THR A N 1
ATOM 1257 C CA . THR A 1 165 ? -32.316 -8.988 69.213 1.00 25.67 165 THR A CA 1
ATOM 1258 C C . THR A 1 165 ? -31.386 -10.162 68.831 1.00 25.67 165 THR A C 1
ATOM 1260 O O . THR A 1 165 ? -31.888 -11.180 68.369 1.00 25.67 165 THR A O 1
ATOM 1263 N N . GLN A 1 166 ? -30.078 -10.242 69.106 1.00 25.52 166 GLN A N 1
ATOM 1264 C CA . GLN A 1 166 ? -28.870 -9.390 69.032 1.00 25.52 166 GLN A CA 1
ATOM 1265 C C . GLN A 1 166 ? -27.760 -10.134 69.836 1.00 25.52 166 GLN A C 1
ATOM 1267 O O . GLN A 1 166 ? -28.064 -10.709 70.876 1.00 25.52 166 GLN A O 1
ATOM 1272 N N . LEU A 1 167 ? -26.492 -10.002 69.411 1.00 24.00 167 LEU A N 1
ATOM 1273 C CA . LEU A 1 167 ? -25.231 -10.148 70.187 1.00 24.00 167 LEU A CA 1
ATOM 1274 C C . LEU A 1 167 ? -24.537 -11.521 70.429 1.00 24.00 167 LEU A C 1
ATOM 1276 O O . LEU A 1 167 ? -25.092 -12.452 70.996 1.00 24.00 167 LEU A O 1
ATOM 1280 N N . ASN A 1 168 ? -23.216 -11.469 70.163 1.00 24.70 168 ASN A N 1
ATOM 1281 C CA . ASN A 1 168 ? -22.067 -12.248 70.680 1.00 24.70 168 ASN A CA 1
ATOM 1282 C C . ASN A 1 168 ? -21.875 -13.728 70.253 1.00 24.70 168 ASN A C 1
ATOM 1284 O O . ASN A 1 168 ? -22.822 -14.499 70.211 1.00 24.70 168 ASN A O 1
ATOM 1288 N N . GLY A 1 169 ? -20.641 -14.199 69.990 1.00 23.88 169 GLY A N 1
ATOM 1289 C CA . GLY A 1 169 ? -19.350 -13.481 69.893 1.00 23.88 169 GLY A CA 1
ATOM 1290 C C . GLY A 1 169 ? -18.105 -14.400 69.895 1.00 23.88 169 GLY A C 1
ATOM 1291 O O . GLY A 1 169 ? -18.220 -15.560 70.275 1.00 23.88 169 GLY A O 1
ATOM 1292 N N . PHE A 1 170 ? -16.925 -13.838 69.559 1.00 25.73 170 PHE A N 1
ATOM 1293 C CA . PHE A 1 170 ? -15.578 -14.475 69.482 1.00 25.73 170 PHE A CA 1
ATOM 1294 C C . PHE A 1 170 ? -15.415 -15.558 68.385 1.00 25.73 170 PHE A C 1
ATOM 1296 O O . PHE A 1 170 ? -16.352 -16.286 68.094 1.00 25.73 170 PHE A O 1
ATOM 1303 N N . GLY A 1 171 ? -14.268 -15.758 67.716 1.00 26.47 171 GLY A N 1
ATOM 1304 C CA . GLY A 1 171 ? -12.940 -15.104 67.665 1.00 26.47 171 GLY A CA 1
ATOM 1305 C C . GLY A 1 171 ? -12.018 -15.946 66.738 1.00 26.47 171 GLY A C 1
ATOM 1306 O O . GLY A 1 171 ? -12.413 -17.043 66.361 1.00 26.47 171 GLY A O 1
ATOM 1307 N N . ALA A 1 172 ? -10.807 -15.569 66.309 1.00 27.48 172 ALA A N 1
ATOM 1308 C CA . ALA A 1 172 ? -10.013 -14.341 66.438 1.00 27.48 172 ALA A CA 1
ATOM 1309 C C . ALA A 1 172 ? -8.942 -14.292 65.305 1.00 27.48 172 ALA A C 1
ATOM 1311 O O . ALA A 1 172 ? -8.743 -15.276 64.597 1.00 27.48 172 ALA A O 1
ATOM 1312 N N . VAL A 1 173 ? -8.231 -13.168 65.146 1.00 28.20 173 VAL A N 1
ATOM 1313 C CA . VAL A 1 173 ? -7.130 -12.992 64.166 1.00 28.20 173 VAL A CA 1
ATOM 1314 C C . VAL A 1 173 ? -5.769 -13.356 64.778 1.00 28.20 173 VAL A C 1
ATOM 1316 O O . VAL A 1 173 ? -5.501 -12.963 65.914 1.00 28.20 173 VAL A O 1
ATOM 1319 N N . PRO A 1 174 ? -4.862 -13.982 64.005 1.00 31.58 174 PRO A N 1
ATOM 1320 C CA . PRO A 1 174 ? -3.421 -13.732 64.130 1.00 31.58 174 PRO A CA 1
ATOM 1321 C C . PRO A 1 174 ? -2.819 -13.103 62.856 1.00 31.58 174 PRO A C 1
ATOM 1323 O O . PRO A 1 174 ? -3.224 -13.417 61.739 1.00 31.58 174 PRO A O 1
ATOM 1326 N N . LYS A 1 175 ? -1.817 -12.231 63.034 1.00 27.97 175 LYS A N 1
ATOM 1327 C CA . LYS A 1 175 ? -0.963 -11.671 61.962 1.00 27.97 175 LYS A CA 1
ATOM 1328 C C . LYS A 1 175 ? 0.470 -12.265 62.076 1.00 27.97 175 LYS A C 1
ATOM 1330 O O . LYS A 1 175 ? 0.629 -13.279 62.749 1.00 27.97 175 LYS A O 1
ATOM 1335 N N . PRO A 1 176 ? 1.474 -11.743 61.349 1.00 38.75 176 PRO A N 1
ATOM 1336 C CA . PRO A 1 176 ? 2.325 -12.523 60.449 1.00 38.75 176 PRO A CA 1
ATOM 1337 C C . PRO A 1 176 ? 3.425 -13.360 61.136 1.00 38.75 176 PRO A C 1
ATOM 1339 O O . PRO A 1 176 ? 3.804 -13.101 62.275 1.00 38.75 176 PRO A O 1
ATOM 1342 N N . ALA A 1 177 ? 4.029 -14.278 60.374 1.00 26.47 177 ALA A N 1
ATOM 1343 C CA . ALA A 1 177 ? 5.291 -14.941 60.711 1.00 26.47 177 ALA A CA 1
ATOM 1344 C C . ALA A 1 177 ? 6.295 -14.830 59.545 1.00 26.47 177 ALA A C 1
ATOM 1346 O O . ALA A 1 177 ? 5.897 -14.825 58.381 1.00 26.47 177 ALA A O 1
ATOM 1347 N N . GLN A 1 178 ? 7.587 -14.722 59.870 1.00 30.09 178 GLN A N 1
ATOM 1348 C CA . GLN A 1 178 ? 8.710 -14.580 58.925 1.00 30.09 178 GLN A CA 1
ATOM 1349 C C . GLN A 1 178 ? 9.623 -15.847 58.957 1.00 30.09 178 GLN A C 1
ATOM 1351 O O . GLN A 1 178 ? 9.205 -16.845 59.547 1.00 30.09 178 GLN A O 1
ATOM 1356 N N . PRO A 1 179 ? 10.771 -15.925 58.243 1.00 38.28 179 PRO A N 1
ATOM 1357 C CA . PRO A 1 179 ? 11.165 -17.159 57.555 1.00 38.28 179 PRO A CA 1
ATOM 1358 C C . PRO A 1 179 ? 11.969 -18.167 58.400 1.00 38.28 179 PRO A C 1
ATOM 1360 O O . PRO A 1 179 ? 12.667 -17.777 59.338 1.00 38.28 179 PRO A O 1
ATOM 1363 N N . PRO A 1 180 ? 12.005 -19.451 57.990 1.00 30.72 180 PRO A N 1
ATOM 1364 C CA . PRO A 1 180 ? 13.037 -20.399 58.403 1.00 30.72 180 PRO A CA 1
ATOM 1365 C C . PRO A 1 180 ? 14.368 -20.144 57.672 1.00 30.72 180 PRO A C 1
ATOM 1367 O O . PRO A 1 180 ? 14.391 -19.938 56.459 1.00 30.72 180 PRO A O 1
ATOM 1370 N N . GLN A 1 181 ? 15.487 -20.223 58.397 1.00 28.05 181 GLN A N 1
ATOM 1371 C CA . GLN A 1 181 ? 16.837 -20.311 57.821 1.00 28.05 181 GLN A CA 1
ATOM 1372 C C . GLN A 1 181 ? 17.248 -21.777 57.570 1.00 28.05 181 GLN A C 1
ATOM 1374 O O . GLN A 1 181 ? 16.599 -22.710 58.041 1.00 28.05 181 GLN A O 1
ATOM 1379 N N . ALA A 1 182 ? 18.328 -21.982 56.810 1.00 28.66 182 ALA A N 1
ATOM 1380 C CA . ALA A 1 182 ? 18.792 -23.302 56.378 1.00 28.66 182 ALA A CA 1
ATOM 1381 C C . ALA A 1 182 ? 19.561 -24.100 57.462 1.00 28.66 182 ALA A C 1
ATOM 1383 O O . ALA A 1 182 ? 20.253 -23.502 58.289 1.00 28.66 182 ALA A O 1
ATOM 1384 N N . PRO A 1 183 ? 19.548 -25.449 57.405 1.00 29.89 183 PRO A N 1
ATOM 1385 C CA . PRO A 1 183 ? 20.565 -26.303 58.024 1.00 29.89 183 PRO A CA 1
ATOM 1386 C C . PRO A 1 183 ? 21.903 -26.249 57.259 1.00 29.89 183 PRO A C 1
ATOM 1388 O O . PRO A 1 183 ? 21.937 -25.944 56.068 1.00 29.89 183 PRO A O 1
ATOM 1391 N N . ALA A 1 184 ? 23.011 -26.565 57.937 1.00 27.50 184 ALA A N 1
ATOM 1392 C CA . ALA A 1 184 ? 24.372 -26.355 57.429 1.00 27.50 184 ALA A CA 1
ATOM 1393 C C . ALA A 1 184 ? 25.072 -27.614 56.865 1.00 27.50 184 ALA A C 1
ATOM 1395 O O . ALA A 1 184 ? 24.682 -28.753 57.118 1.00 27.50 184 ALA A O 1
ATOM 1396 N N . VAL A 1 185 ? 26.160 -27.371 56.125 1.00 36.41 185 VAL A N 1
ATOM 1397 C CA . VAL A 1 185 ? 27.067 -28.363 55.515 1.00 36.41 185 VAL A CA 1
ATOM 1398 C C . VAL A 1 185 ? 28.018 -28.979 56.551 1.00 36.41 185 VAL A C 1
ATOM 1400 O O . VAL A 1 185 ? 28.497 -28.270 57.439 1.00 36.41 185 VAL A O 1
ATOM 1403 N N . PRO A 1 186 ? 28.402 -30.256 56.371 1.00 28.45 186 PRO A N 1
ATOM 1404 C CA . PRO A 1 186 ? 29.805 -30.628 56.585 1.00 28.45 186 PRO A CA 1
ATOM 1405 C C . PRO A 1 186 ? 30.384 -31.545 55.478 1.00 28.45 186 PRO A C 1
ATOM 1407 O O . PRO A 1 186 ? 29.647 -32.307 54.865 1.00 28.45 186 PRO A O 1
ATOM 1410 N N . ALA A 1 187 ? 31.697 -31.655 55.237 1.00 24.98 187 ALA A N 1
ATOM 1411 C CA . ALA A 1 187 ? 32.827 -30.707 55.289 1.00 24.98 187 ALA A CA 1
ATOM 1412 C C . ALA A 1 187 ? 34.134 -31.494 55.022 1.00 24.98 187 ALA A C 1
ATOM 1414 O O . ALA A 1 187 ? 34.528 -32.293 55.867 1.00 24.98 187 ALA A O 1
ATOM 1415 N N . THR A 1 188 ? 34.852 -31.235 53.919 1.00 24.14 188 THR A N 1
ATOM 1416 C CA . THR A 1 188 ? 36.235 -31.731 53.716 1.00 24.14 188 THR A CA 1
ATOM 1417 C C . THR A 1 188 ? 37.119 -30.748 52.928 1.00 24.14 188 THR A C 1
ATOM 1419 O O . THR A 1 188 ? 37.133 -30.699 51.703 1.00 24.14 188 THR A O 1
ATOM 1422 N N . GLN A 1 189 ? 37.919 -29.994 53.679 1.00 28.53 189 GLN A N 1
ATOM 1423 C CA . GLN A 1 189 ? 39.248 -29.457 53.331 1.00 28.53 189 GLN A CA 1
ATOM 1424 C C . GLN A 1 189 ? 40.208 -29.926 54.459 1.00 28.53 189 GLN A C 1
ATOM 1426 O O . GLN A 1 189 ? 39.688 -30.499 55.425 1.00 28.53 189 GLN A O 1
ATOM 1431 N N . PRO A 1 190 ? 41.543 -29.686 54.463 1.00 36.28 190 PRO A N 1
ATOM 1432 C CA . PRO A 1 190 ? 42.458 -29.004 53.518 1.00 36.28 190 PRO A CA 1
ATOM 1433 C C . PRO A 1 190 ? 43.556 -30.021 53.051 1.00 36.28 190 PRO A C 1
ATOM 1435 O O . PRO A 1 190 ? 43.191 -31.195 52.966 1.00 36.28 190 PRO A O 1
ATOM 1438 N N . PRO A 1 191 ? 44.865 -29.727 52.796 1.00 34.06 191 PRO A N 1
ATOM 1439 C CA . PRO A 1 191 ? 45.643 -28.488 52.527 1.00 34.06 191 PRO A CA 1
ATOM 1440 C C . PRO A 1 191 ? 46.246 -28.428 51.085 1.00 34.06 191 PRO A C 1
ATOM 1442 O O . PRO A 1 191 ? 46.347 -29.450 50.420 1.00 34.06 191 PRO A O 1
ATOM 1445 N N . VAL A 1 192 ? 46.511 -27.266 50.450 1.00 25.45 192 VAL A N 1
ATOM 1446 C CA . VAL A 1 192 ? 47.614 -26.275 50.666 1.00 25.45 192 VAL A CA 1
ATOM 1447 C C . VAL A 1 192 ? 49.005 -26.908 50.394 1.00 25.45 192 VAL A C 1
ATOM 1449 O O . VAL A 1 192 ? 49.314 -27.919 51.007 1.00 25.45 192 VAL A O 1
ATOM 1452 N N . GLN A 1 193 ? 49.901 -26.419 49.511 1.00 26.00 193 GLN A N 1
ATOM 1453 C CA . GLN A 1 193 ? 50.060 -25.117 48.818 1.00 26.00 193 GLN A CA 1
ATOM 1454 C C . GLN A 1 193 ? 50.952 -25.247 47.554 1.00 26.00 193 GLN A C 1
ATOM 1456 O O . GLN A 1 193 ? 51.802 -26.132 47.533 1.00 26.00 193 GLN A O 1
ATOM 1461 N N . LEU A 1 194 ? 50.872 -24.310 46.589 1.00 23.02 194 LEU A N 1
ATOM 1462 C CA . LEU A 1 194 ? 52.015 -23.485 46.115 1.00 23.02 194 LEU A CA 1
ATOM 1463 C C . LEU A 1 194 ? 51.628 -22.495 44.988 1.00 23.02 194 LEU A C 1
ATOM 1465 O O . LEU A 1 194 ? 50.711 -22.729 44.209 1.00 23.02 194 LEU A O 1
ATOM 1469 N N . GLN A 1 195 ? 52.354 -21.376 44.929 1.00 26.95 195 GLN A N 1
ATOM 1470 C CA . GLN A 1 195 ? 52.313 -20.307 43.910 1.00 26.95 195 GLN A CA 1
ATOM 1471 C C . GLN A 1 195 ? 53.659 -20.313 43.129 1.00 26.95 195 GLN A C 1
ATOM 1473 O O . GLN A 1 195 ? 54.584 -20.961 43.625 1.00 26.95 195 GLN A O 1
ATOM 1478 N N . PRO A 1 196 ? 53.832 -19.644 41.955 1.00 28.47 196 PRO A N 1
ATOM 1479 C CA . PRO A 1 196 ? 53.278 -18.325 41.604 1.00 28.47 196 PRO A CA 1
ATOM 1480 C C . PRO A 1 196 ? 52.672 -18.175 40.191 1.00 28.47 196 PRO A C 1
ATOM 1482 O O . PRO A 1 196 ? 52.764 -19.052 39.337 1.00 28.47 196 PRO A O 1
ATOM 1485 N N . ALA A 1 197 ? 52.062 -17.011 39.941 1.00 31.98 197 ALA A N 1
ATOM 1486 C CA . ALA A 1 197 ? 51.406 -16.656 38.681 1.00 31.98 197 ALA A CA 1
ATOM 1487 C C . ALA A 1 197 ? 52.245 -15.708 37.799 1.00 31.98 197 ALA A C 1
ATOM 1489 O O . ALA A 1 197 ? 52.966 -14.855 38.322 1.00 31.98 197 ALA A O 1
ATOM 1490 N N . PRO A 1 198 ? 52.051 -15.755 36.467 1.00 26.73 198 PRO A N 1
ATOM 1491 C CA . PRO A 1 198 ? 52.308 -14.605 35.605 1.00 26.73 198 PRO A CA 1
ATOM 1492 C C . PRO A 1 198 ? 51.111 -14.240 34.698 1.00 26.73 198 PRO A C 1
ATOM 1494 O O . PRO A 1 198 ? 50.728 -15.009 33.828 1.00 26.73 198 PRO A O 1
ATOM 1497 N N . LYS A 1 199 ? 50.621 -13.001 34.863 1.00 25.59 199 LYS A N 1
ATOM 1498 C CA . LYS A 1 199 ? 49.874 -12.150 33.902 1.00 25.59 199 LYS A CA 1
ATOM 1499 C C . LYS A 1 199 ? 48.655 -12.742 33.162 1.00 25.59 199 LYS A C 1
ATOM 1501 O O . LYS A 1 199 ? 48.776 -13.561 32.259 1.00 25.59 199 LYS A O 1
ATOM 1506 N N . ALA A 1 200 ? 47.484 -12.160 33.432 1.00 25.86 200 ALA A N 1
ATOM 1507 C CA . ALA A 1 200 ? 46.282 -12.353 32.623 1.00 25.86 200 ALA A CA 1
ATOM 1508 C C . ALA A 1 200 ? 46.455 -11.841 31.178 1.00 25.86 200 ALA A C 1
ATOM 1510 O O . ALA A 1 200 ? 47.060 -10.791 30.945 1.00 25.86 200 ALA A O 1
ATOM 1511 N N . VAL A 1 201 ? 45.860 -12.561 30.224 1.00 29.45 201 VAL A N 1
ATOM 1512 C CA . VAL A 1 201 ? 45.646 -12.112 28.840 1.00 29.45 201 VAL A CA 1
ATOM 1513 C C . VAL A 1 201 ? 44.255 -11.478 28.755 1.00 29.45 201 VAL A C 1
ATOM 1515 O O . VAL A 1 201 ? 43.312 -11.980 29.365 1.00 29.45 201 VAL A O 1
ATOM 1518 N N . ALA A 1 202 ? 44.125 -10.364 28.033 1.00 27.83 202 ALA A N 1
ATOM 1519 C CA . ALA A 1 202 ? 42.861 -9.635 27.921 1.00 27.83 202 ALA A CA 1
ATOM 1520 C C . ALA A 1 202 ? 41.774 -10.450 27.180 1.00 27.83 202 ALA A C 1
ATOM 1522 O O . ALA A 1 202 ? 42.105 -11.203 26.257 1.00 27.83 202 ALA A O 1
ATOM 1523 N N . PRO A 1 203 ? 40.482 -10.291 27.534 1.00 29.02 203 PRO A N 1
ATOM 1524 C CA . PRO A 1 203 ? 39.384 -10.906 26.792 1.00 29.02 203 PRO A CA 1
ATOM 1525 C C . PRO A 1 203 ? 39.315 -10.363 25.356 1.00 29.02 203 PRO A C 1
ATOM 1527 O O . PRO A 1 203 ? 39.628 -9.199 25.099 1.00 29.02 203 PRO A O 1
ATOM 1530 N N . LYS A 1 204 ? 38.887 -11.208 24.409 1.00 27.73 204 LYS A N 1
ATOM 1531 C CA . LYS A 1 204 ? 38.617 -10.775 23.028 1.00 27.73 204 LYS A CA 1
ATOM 1532 C C . LYS A 1 204 ? 37.374 -9.867 22.990 1.00 27.73 204 LYS A C 1
ATOM 1534 O O . LYS A 1 204 ? 36.425 -10.145 23.721 1.00 27.73 204 LYS A O 1
ATOM 1539 N N . PRO A 1 205 ? 37.357 -8.818 22.148 1.00 30.88 205 PRO A N 1
ATOM 1540 C CA . PRO A 1 205 ? 36.226 -7.902 22.057 1.00 30.88 205 PRO A CA 1
ATOM 1541 C C . PRO A 1 205 ? 35.009 -8.535 21.370 1.00 30.88 205 PRO A C 1
ATOM 1543 O O . PRO A 1 205 ? 35.143 -9.370 20.473 1.00 30.88 205 PRO A O 1
ATOM 1546 N N . THR A 1 206 ? 33.828 -8.077 21.779 1.00 29.77 206 THR A N 1
ATOM 1547 C CA . THR A 1 206 ? 32.528 -8.300 21.132 1.00 29.77 206 THR A CA 1
ATOM 1548 C C . THR A 1 206 ? 32.517 -7.761 19.695 1.00 29.77 206 THR A C 1
ATOM 1550 O O . THR A 1 206 ? 33.285 -6.854 19.364 1.00 29.77 206 THR A O 1
ATOM 1553 N N . GLN A 1 207 ? 31.631 -8.276 18.833 1.00 28.27 207 GLN A N 1
ATOM 1554 C CA . GLN A 1 207 ? 31.411 -7.659 17.518 1.00 28.27 207 GLN A CA 1
ATOM 1555 C C . GLN A 1 207 ? 30.748 -6.268 17.663 1.00 28.27 207 GLN A C 1
ATOM 1557 O O . GLN A 1 207 ? 29.970 -6.078 18.601 1.00 28.27 207 GLN A O 1
ATOM 1562 N N . PRO A 1 208 ? 31.057 -5.285 16.791 1.00 31.47 208 PRO A N 1
ATOM 1563 C CA . PRO A 1 208 ? 30.583 -3.908 16.952 1.00 31.47 208 PRO A CA 1
ATOM 1564 C C . PRO A 1 208 ? 29.167 -3.690 16.403 1.00 31.47 208 PRO A C 1
ATOM 1566 O O . PRO A 1 208 ? 28.703 -4.433 15.541 1.00 31.47 208 PRO A O 1
ATOM 1569 N N . ALA A 1 209 ? 28.522 -2.610 16.852 1.00 32.94 209 ALA A N 1
ATOM 1570 C CA . ALA A 1 209 ? 27.249 -2.137 16.307 1.00 32.94 209 ALA A CA 1
ATOM 1571 C C . ALA A 1 209 ? 27.330 -1.795 14.804 1.00 32.94 209 ALA A C 1
ATOM 1573 O O . ALA A 1 209 ? 28.388 -1.411 14.294 1.00 32.94 209 ALA A O 1
ATOM 1574 N N . THR A 1 210 ? 26.186 -1.886 14.121 1.00 38.97 210 THR A N 1
ATOM 1575 C CA . THR A 1 210 ? 26.018 -1.540 12.704 1.00 38.97 210 THR A CA 1
ATOM 1576 C C . THR A 1 210 ? 26.508 -0.120 12.406 1.00 38.97 210 THR A C 1
ATOM 1578 O O . THR A 1 210 ? 26.200 0.853 13.100 1.00 38.97 210 THR A O 1
ATOM 1581 N N . SER A 1 211 ? 27.334 0.007 11.368 1.00 45.38 211 SER A N 1
ATOM 1582 C CA . SER A 1 211 ? 27.966 1.268 11.001 1.00 45.38 211 SER A CA 1
ATOM 1583 C C . SER A 1 211 ? 27.184 1.963 9.887 1.00 45.38 211 SER A C 1
ATOM 1585 O O . SER A 1 211 ? 27.228 1.545 8.734 1.00 45.38 211 SER A O 1
ATOM 1587 N N . PHE A 1 212 ? 26.521 3.073 10.225 1.00 55.22 212 PHE A N 1
ATOM 1588 C CA . PHE A 1 212 ? 25.889 3.995 9.271 1.00 55.22 212 PHE A CA 1
ATOM 1589 C C . PHE A 1 212 ? 26.954 4.735 8.437 1.00 55.22 212 PHE A C 1
ATOM 1591 O O . PHE A 1 212 ? 27.177 5.933 8.600 1.00 55.22 212 PHE A O 1
ATOM 1598 N N . VAL A 1 213 ? 27.674 4.006 7.587 1.00 66.56 213 VAL A N 1
ATOM 1599 C CA . VAL A 1 213 ? 28.642 4.516 6.609 1.00 66.56 213 VAL A CA 1
ATOM 1600 C C . VAL A 1 213 ? 27.936 4.622 5.264 1.00 66.56 213 VAL A C 1
ATOM 1602 O O . VAL A 1 213 ? 27.180 3.730 4.894 1.00 66.56 213 VAL A O 1
ATOM 1605 N N . PHE A 1 214 ? 28.198 5.688 4.506 1.00 72.19 214 PHE A N 1
ATOM 1606 C CA . PHE A 1 214 ? 27.655 5.809 3.152 1.00 72.19 214 PHE A CA 1
ATOM 1607 C C . PHE A 1 214 ? 28.182 4.648 2.297 1.00 72.19 214 PHE A C 1
ATOM 1609 O O . PHE A 1 214 ? 29.394 4.489 2.164 1.00 72.19 214 PHE A O 1
ATOM 1616 N N . GLU A 1 215 ? 27.306 3.889 1.647 1.00 67.75 215 GLU A N 1
ATOM 1617 C CA . GLU A 1 215 ? 27.693 2.765 0.780 1.00 67.75 215 GLU A CA 1
ATOM 1618 C C . GLU A 1 215 ? 28.666 3.189 -0.343 1.00 67.75 215 GLU A C 1
ATOM 1620 O O . GLU A 1 215 ? 29.668 2.530 -0.637 1.00 67.75 215 GLU A O 1
ATOM 1625 N N . SER A 1 216 ? 28.454 4.384 -0.898 1.00 77.06 216 SER A N 1
ATOM 1626 C CA . SER A 1 216 ? 29.336 5.004 -1.891 1.00 77.06 216 SER A CA 1
ATOM 1627 C C . SER A 1 216 ? 30.649 5.568 -1.320 1.00 77.06 216 SER A C 1
ATOM 1629 O O . SER A 1 216 ? 31.513 5.987 -2.096 1.00 77.06 216 SER A O 1
ATOM 1631 N N . ALA A 1 217 ? 30.874 5.562 0.004 1.00 82.62 217 ALA A N 1
ATOM 1632 C CA . ALA A 1 217 ? 32.060 6.155 0.634 1.00 82.62 217 ALA A CA 1
ATOM 1633 C C . ALA A 1 217 ? 33.364 5.601 0.048 1.00 82.62 217 ALA A C 1
ATOM 1635 O O . ALA A 1 217 ? 34.281 6.365 -0.259 1.00 82.62 217 ALA A O 1
ATOM 1636 N N . ASP A 1 218 ? 33.463 4.291 -0.160 1.00 85.62 218 ASP A N 1
ATOM 1637 C CA . ASP A 1 218 ? 34.680 3.686 -0.705 1.00 85.62 218 ASP A CA 1
ATOM 1638 C C . ASP A 1 218 ? 34.736 3.730 -2.237 1.00 85.62 218 ASP A C 1
ATOM 1640 O O . ASP A 1 218 ? 35.827 3.773 -2.814 1.00 85.62 218 ASP A O 1
ATOM 1644 N N . GLN A 1 219 ? 33.590 3.864 -2.913 1.00 87.50 219 GLN A N 1
ATOM 1645 C CA . GLN A 1 219 ? 33.550 4.228 -4.334 1.00 87.50 219 GLN A CA 1
ATOM 1646 C C . GLN A 1 219 ? 34.146 5.631 -4.553 1.00 87.50 219 GLN A C 1
ATOM 1648 O O . GLN A 1 219 ? 34.992 5.819 -5.429 1.00 87.50 219 GLN A O 1
ATOM 1653 N N . TYR A 1 220 ? 33.836 6.594 -3.680 1.00 93.81 220 TYR A N 1
ATOM 1654 C CA . TYR A 1 220 ? 34.465 7.916 -3.681 1.00 93.81 220 TYR A CA 1
ATOM 1655 C C . TYR A 1 220 ? 35.987 7.867 -3.440 1.00 93.81 220 TYR A C 1
ATOM 1657 O O . TYR A 1 220 ? 36.717 8.673 -4.025 1.00 93.81 220 TYR A O 1
ATOM 1665 N N . VAL A 1 221 ? 36.514 6.908 -2.662 1.00 92.12 221 VAL A N 1
ATOM 1666 C CA . VAL A 1 221 ? 37.975 6.689 -2.563 1.00 92.12 221 VAL A CA 1
ATOM 1667 C C . VAL A 1 221 ? 38.540 6.168 -3.886 1.00 92.12 221 VAL A C 1
ATOM 1669 O O . VAL A 1 221 ? 39.554 6.691 -4.356 1.00 92.12 221 VAL A O 1
ATOM 1672 N N . LYS A 1 222 ? 37.881 5.190 -4.525 1.00 92.69 222 LYS A N 1
ATOM 1673 C CA . LYS A 1 222 ? 38.284 4.648 -5.838 1.00 92.69 222 LYS A CA 1
ATOM 1674 C C . LYS A 1 222 ? 38.328 5.756 -6.903 1.00 92.69 222 LYS A C 1
ATOM 1676 O O . LYS A 1 222 ? 39.361 5.921 -7.555 1.00 92.69 222 LYS A O 1
ATOM 1681 N N . ILE A 1 223 ? 37.294 6.599 -6.989 1.00 95.12 223 ILE A N 1
ATOM 1682 C CA . ILE A 1 223 ? 37.256 7.791 -7.861 1.00 95.12 223 ILE A CA 1
ATOM 1683 C C . ILE A 1 223 ? 38.415 8.745 -7.536 1.00 95.12 223 ILE A C 1
ATOM 1685 O O . ILE A 1 223 ? 39.116 9.208 -8.437 1.00 95.12 223 ILE A O 1
ATOM 1689 N N . HIS A 1 224 ? 38.699 9.013 -6.257 1.00 95.31 224 HIS A N 1
ATOM 1690 C CA . HIS A 1 224 ? 39.830 9.862 -5.873 1.00 95.31 224 HIS A CA 1
ATOM 1691 C C . HIS A 1 224 ? 41.187 9.289 -6.329 1.00 95.31 224 HIS A C 1
ATOM 1693 O O . HIS A 1 224 ? 42.082 10.052 -6.709 1.00 95.31 224 HIS A O 1
ATOM 1699 N N . LEU A 1 225 ? 41.362 7.964 -6.310 1.00 94.00 225 LEU A N 1
ATOM 1700 C CA . LEU A 1 225 ? 42.556 7.299 -6.840 1.00 94.00 225 LEU A CA 1
ATOM 1701 C C . LEU A 1 225 ? 42.626 7.411 -8.372 1.00 94.00 225 LEU A C 1
ATOM 1703 O O . LEU A 1 225 ? 43.666 7.826 -8.888 1.00 94.00 225 LEU A O 1
ATOM 1707 N N . LYS A 1 226 ? 41.521 7.198 -9.098 1.00 93.94 226 LYS A N 1
ATOM 1708 C CA . LYS A 1 226 ? 41.466 7.427 -10.555 1.00 93.94 226 LYS A CA 1
ATOM 1709 C C . LYS A 1 226 ? 41.756 8.879 -10.942 1.00 93.94 226 LYS A C 1
ATOM 1711 O O . LYS A 1 226 ? 42.513 9.129 -11.875 1.00 93.94 226 LYS A O 1
ATOM 1716 N N . LEU A 1 227 ? 41.319 9.853 -10.144 1.00 95.38 227 LEU A N 1
ATOM 1717 C CA . LEU A 1 227 ? 41.676 11.269 -10.310 1.00 95.38 227 LEU A CA 1
ATOM 1718 C C . LEU A 1 227 ? 43.163 11.589 -10.024 1.00 95.38 227 LEU A C 1
ATOM 1720 O O . LEU A 1 227 ? 43.638 12.658 -10.432 1.00 95.38 227 LEU A O 1
ATOM 1724 N N . LYS A 1 228 ? 43.915 10.699 -9.354 1.00 93.25 228 LYS A N 1
ATOM 1725 C CA . LYS A 1 228 ? 45.388 10.761 -9.246 1.00 93.25 228 LYS A CA 1
ATOM 1726 C C . LYS A 1 228 ? 46.065 10.116 -10.461 1.00 93.25 228 LYS A C 1
ATOM 1728 O O . LYS A 1 228 ? 46.997 10.718 -10.993 1.00 93.25 228 LYS A O 1
ATOM 1733 N N . GLU A 1 229 ? 45.583 8.959 -10.919 1.00 92.38 229 GLU A N 1
ATOM 1734 C CA . GLU A 1 229 ? 46.060 8.281 -12.140 1.00 92.38 229 GLU A CA 1
ATOM 1735 C C . GLU A 1 229 ? 45.905 9.182 -13.377 1.00 92.38 229 GLU A C 1
ATOM 1737 O O . GLU A 1 229 ? 46.890 9.474 -14.050 1.00 92.38 229 GLU A O 1
ATOM 1742 N N . LEU A 1 230 ? 44.712 9.749 -13.591 1.00 93.12 230 LEU A N 1
ATOM 1743 C CA . LEU A 1 230 ? 44.402 10.754 -14.618 1.00 93.12 230 LEU A CA 1
ATOM 1744 C C . LEU A 1 230 ? 45.436 11.890 -14.623 1.00 93.12 230 LEU A C 1
ATOM 1746 O O . LEU A 1 230 ? 46.010 12.235 -15.655 1.00 93.12 230 LEU A O 1
ATOM 1750 N N . ARG A 1 231 ? 45.738 12.451 -13.443 1.00 92.06 231 ARG A N 1
ATOM 1751 C CA . ARG A 1 231 ? 46.731 13.525 -13.299 1.00 92.06 231 ARG A CA 1
ATOM 1752 C C . ARG A 1 231 ? 48.156 13.070 -13.651 1.00 92.06 231 ARG A C 1
ATOM 1754 O O . ARG A 1 231 ? 48.937 13.912 -14.099 1.00 92.06 231 ARG A O 1
ATOM 1761 N N . LYS A 1 232 ? 48.508 11.798 -13.441 1.00 90.81 232 LYS A N 1
ATOM 1762 C CA . LYS A 1 232 ? 49.790 11.232 -13.882 1.00 90.81 232 LYS A CA 1
ATOM 1763 C C . LYS A 1 232 ? 49.808 11.098 -15.408 1.00 90.81 232 LYS A C 1
ATOM 1765 O O . LYS A 1 232 ? 50.692 11.678 -16.027 1.00 90.81 232 LYS A O 1
ATOM 1770 N N . HIS A 1 233 ? 48.806 10.443 -15.997 1.00 87.44 233 HIS A N 1
ATOM 1771 C CA . HIS A 1 233 ? 48.734 10.181 -17.439 1.00 87.44 233 HIS A CA 1
ATOM 1772 C C . HIS A 1 233 ? 48.684 11.477 -18.261 1.00 87.44 233 HIS A C 1
ATOM 1774 O O . HIS A 1 233 ? 49.494 11.660 -19.169 1.00 87.44 233 HIS A O 1
ATOM 1780 N N . LEU A 1 234 ? 47.843 12.448 -17.884 1.00 89.81 234 LEU A N 1
ATOM 1781 C CA . LEU A 1 234 ? 47.845 13.769 -18.525 1.00 89.81 234 LEU A CA 1
ATOM 1782 C C . LEU A 1 234 ? 49.181 14.497 -18.307 1.00 89.81 234 LEU A C 1
ATOM 1784 O O . LEU A 1 234 ? 49.687 15.149 -19.214 1.00 89.81 234 LEU A O 1
ATOM 1788 N N . GLY A 1 235 ? 49.786 14.348 -17.123 1.00 86.75 235 GLY A N 1
ATOM 1789 C CA . GLY A 1 235 ? 51.120 14.864 -16.796 1.00 86.75 235 GLY A CA 1
ATOM 1790 C C . GLY A 1 235 ? 52.272 14.213 -17.576 1.00 86.75 235 GLY A C 1
ATOM 1791 O O . GLY A 1 235 ? 53.377 14.756 -17.588 1.00 86.75 235 GLY A O 1
ATOM 1792 N N . GLU A 1 236 ? 52.027 13.075 -18.225 1.00 87.00 236 GLU A N 1
ATOM 1793 C CA . GLU A 1 236 ? 52.943 12.382 -19.130 1.00 87.00 236 GLU A CA 1
ATOM 1794 C C . GLU A 1 236 ? 52.671 12.769 -20.590 1.00 87.00 236 GLU A C 1
ATOM 1796 O O . GLU A 1 236 ? 53.615 13.145 -21.283 1.00 87.00 236 GLU A O 1
ATOM 1801 N N . ALA A 1 237 ? 51.404 12.838 -21.013 1.00 82.69 237 ALA A N 1
ATOM 1802 C CA . ALA A 1 237 ? 51.008 13.345 -22.331 1.00 82.69 237 ALA A CA 1
ATOM 1803 C C . ALA A 1 237 ? 51.520 14.780 -22.591 1.00 82.69 237 ALA A C 1
ATOM 1805 O O . ALA A 1 237 ? 52.145 15.049 -23.617 1.00 82.69 237 ALA A O 1
ATOM 1806 N N . VAL A 1 238 ? 51.390 15.697 -21.620 1.00 88.50 238 VAL A N 1
ATOM 1807 C CA . VAL A 1 238 ? 51.913 17.078 -21.744 1.00 88.50 238 VAL A CA 1
ATOM 1808 C C . VAL A 1 238 ? 53.440 17.201 -21.597 1.00 88.50 238 VAL A C 1
ATOM 1810 O O . VAL A 1 238 ? 53.973 18.305 -21.472 1.00 88.50 238 VAL A O 1
ATOM 1813 N N . LYS A 1 239 ? 54.185 16.087 -21.592 1.00 87.69 239 LYS A N 1
ATOM 1814 C CA . LYS A 1 239 ? 55.634 16.108 -21.863 1.00 87.69 239 LYS A CA 1
ATOM 1815 C C . LYS A 1 239 ? 55.920 16.086 -23.366 1.00 87.69 239 LYS A C 1
ATOM 1817 O O . LYS A 1 239 ? 56.958 16.602 -23.763 1.00 87.69 239 LYS A O 1
ATOM 1822 N N . GLN A 1 240 ? 55.017 15.506 -24.160 1.00 82.06 240 GLN A N 1
ATOM 1823 C CA . GLN A 1 240 ? 55.145 15.354 -25.611 1.00 82.06 240 GLN A CA 1
ATOM 1824 C C . GLN A 1 240 ? 54.509 16.535 -26.366 1.00 82.06 240 GLN A C 1
ATOM 1826 O O . GLN A 1 240 ? 55.065 16.978 -27.365 1.00 82.06 240 GLN A O 1
ATOM 1831 N N . ASP A 1 241 ? 53.418 17.110 -25.847 1.00 87.31 241 ASP A N 1
ATOM 1832 C CA . ASP A 1 241 ? 52.794 18.322 -26.401 1.00 87.31 241 ASP A CA 1
ATOM 1833 C C . ASP A 1 241 ? 53.114 19.578 -25.563 1.00 87.31 241 ASP A C 1
ATOM 1835 O O . ASP A 1 241 ? 52.647 19.745 -24.432 1.00 87.31 241 ASP A O 1
ATOM 1839 N N . VAL A 1 242 ? 53.896 20.494 -26.145 1.00 86.69 242 VAL A N 1
ATOM 1840 C CA . VAL A 1 242 ? 54.297 21.778 -25.540 1.00 86.69 242 VAL A CA 1
ATOM 1841 C C . VAL A 1 242 ? 53.158 22.812 -25.530 1.00 86.69 242 VAL A C 1
ATOM 1843 O O . VAL A 1 242 ? 53.081 23.626 -24.604 1.00 86.69 242 VAL A O 1
ATOM 1846 N N . ALA A 1 243 ? 52.258 22.784 -26.516 1.00 86.19 243 ALA A N 1
ATOM 1847 C CA . ALA A 1 243 ? 51.126 23.701 -26.613 1.00 86.19 243 ALA A CA 1
ATOM 1848 C C . ALA A 1 243 ? 50.056 23.354 -25.568 1.00 86.19 243 ALA A C 1
ATOM 1850 O O . ALA A 1 243 ? 49.679 24.216 -24.767 1.00 86.19 243 ALA A O 1
ATOM 1851 N N . LEU A 1 244 ? 49.661 22.079 -25.478 1.00 88.56 244 LEU A N 1
ATOM 1852 C CA . LEU A 1 244 ? 48.762 21.582 -24.433 1.00 88.56 244 LEU A CA 1
ATOM 1853 C C . LEU A 1 244 ? 49.358 21.795 -23.034 1.00 88.56 244 LEU A C 1
ATOM 1855 O O . LEU A 1 244 ? 48.651 22.234 -22.127 1.00 88.56 244 LEU A O 1
ATOM 1859 N N . LYS A 1 245 ? 50.673 21.594 -22.850 1.00 91.00 245 LYS A N 1
ATOM 1860 C CA . LYS A 1 245 ? 51.379 21.903 -21.590 1.00 91.00 245 LYS A CA 1
ATOM 1861 C C . LYS A 1 245 ? 51.244 23.370 -21.182 1.00 91.00 245 LYS A C 1
ATOM 1863 O O . LYS A 1 245 ? 50.960 23.659 -20.015 1.00 91.00 245 LYS A O 1
ATOM 1868 N N . LYS A 1 246 ? 51.442 24.298 -22.127 1.00 91.31 246 LYS A N 1
ATOM 1869 C CA . LYS A 1 246 ? 51.264 25.740 -21.900 1.00 91.31 246 LYS A CA 1
ATOM 1870 C C . LYS A 1 246 ? 49.811 26.045 -21.531 1.00 91.31 246 LYS A C 1
ATOM 1872 O O . LYS A 1 246 ? 49.575 26.689 -20.506 1.00 91.31 246 LYS A O 1
ATOM 1877 N N . LYS A 1 247 ? 48.850 25.538 -22.310 1.00 92.06 247 LYS A N 1
ATOM 1878 C CA . LYS A 1 247 ? 47.432 25.887 -22.173 1.00 92.06 247 LYS A CA 1
ATOM 1879 C C . LYS A 1 247 ? 46.779 25.289 -20.924 1.00 92.06 247 LYS A C 1
ATOM 1881 O O . LYS A 1 247 ? 46.134 26.021 -20.178 1.00 92.06 247 LYS A O 1
ATOM 1886 N N . LEU A 1 248 ? 47.082 24.031 -20.587 1.00 93.62 248 LEU A N 1
ATOM 1887 C CA . LEU A 1 248 ? 46.757 23.419 -19.289 1.00 93.62 248 LEU A CA 1
ATOM 1888 C C . LEU A 1 248 ? 47.302 24.270 -18.133 1.00 93.62 248 LEU A C 1
ATOM 1890 O O . LEU A 1 248 ? 46.599 24.509 -17.150 1.00 93.62 248 LEU A O 1
ATOM 1894 N N . GLY A 1 249 ? 48.543 24.755 -18.251 1.00 92.69 249 GLY A N 1
ATOM 1895 C CA . GLY A 1 249 ? 49.170 25.634 -17.265 1.00 92.69 249 GLY A CA 1
ATOM 1896 C C . GLY A 1 249 ? 48.455 26.980 -17.094 1.00 92.69 249 GLY A C 1
ATOM 1897 O O . GLY A 1 249 ? 48.317 27.453 -15.967 1.00 92.69 249 GLY A O 1
ATOM 1898 N N . GLU A 1 250 ? 47.986 27.593 -18.182 1.00 94.94 250 GLU A N 1
ATOM 1899 C CA . GLU A 1 250 ? 47.158 28.808 -18.171 1.00 94.94 250 GLU A CA 1
ATOM 1900 C C . GLU A 1 250 ? 45.798 28.557 -17.514 1.00 94.94 250 GLU A C 1
ATOM 1902 O O . GLU A 1 250 ? 45.518 29.152 -16.473 1.00 94.94 250 GLU A O 1
ATOM 1907 N N . MET A 1 251 ? 45.011 27.617 -18.042 1.00 97.12 251 MET A N 1
ATOM 1908 C CA . MET A 1 251 ? 43.655 27.315 -17.568 1.00 97.12 251 MET A CA 1
ATOM 1909 C C . MET A 1 251 ? 43.630 26.917 -16.089 1.00 97.12 251 MET A C 1
ATOM 1911 O O . MET A 1 251 ? 42.824 27.416 -15.302 1.00 97.12 251 MET A O 1
ATOM 1915 N N . ARG A 1 252 ? 44.581 26.077 -15.654 1.00 96.25 252 ARG A N 1
ATOM 1916 C CA . ARG A 1 252 ? 44.728 25.692 -14.242 1.00 96.25 252 ARG A CA 1
ATOM 1917 C C . ARG A 1 252 ? 45.038 26.884 -13.331 1.00 96.25 252 ARG A C 1
ATOM 1919 O O . ARG A 1 252 ? 44.674 26.837 -12.154 1.00 96.25 252 ARG A O 1
ATOM 1926 N N . ARG A 1 253 ? 45.746 27.911 -13.813 1.00 96.44 253 ARG A N 1
ATOM 1927 C CA . ARG A 1 253 ? 46.003 29.135 -13.035 1.00 96.44 253 ARG A CA 1
ATOM 1928 C C . ARG A 1 253 ? 44.760 30.017 -12.987 1.00 96.44 253 ARG A C 1
ATOM 1930 O O . ARG A 1 253 ? 44.425 30.470 -11.898 1.00 96.44 253 ARG A O 1
ATOM 1937 N N . GLU A 1 254 ? 44.059 30.202 -14.104 1.00 97.38 254 GLU A N 1
ATOM 1938 C CA . GLU A 1 254 ? 42.885 31.082 -14.146 1.00 97.38 254 GLU A CA 1
ATOM 1939 C C . GLU A 1 254 ? 41.686 30.511 -13.382 1.00 97.38 254 GLU A C 1
ATOM 1941 O O . GLU A 1 254 ? 41.053 31.250 -12.633 1.00 97.38 254 GLU A O 1
ATOM 1946 N N . ILE A 1 255 ? 41.432 29.197 -13.448 1.00 96.19 255 ILE A N 1
ATOM 1947 C CA . ILE A 1 255 ? 40.402 28.546 -12.617 1.00 96.19 255 ILE A CA 1
ATOM 1948 C C . ILE A 1 255 ? 40.724 28.709 -11.125 1.00 96.19 255 ILE A C 1
ATOM 1950 O O . ILE A 1 255 ? 39.848 29.068 -10.346 1.00 96.19 255 ILE A O 1
ATOM 1954 N N . ARG A 1 256 ? 41.984 28.511 -10.709 1.00 96.25 256 ARG A N 1
ATOM 1955 C CA . ARG A 1 256 ? 42.392 28.708 -9.303 1.00 96.25 256 ARG A CA 1
ATOM 1956 C C . ARG A 1 256 ? 42.249 30.158 -8.849 1.00 96.25 256 ARG A C 1
ATOM 1958 O O . ARG A 1 256 ? 41.729 30.391 -7.766 1.00 96.25 256 ARG A O 1
ATOM 1965 N N . ARG A 1 257 ? 42.691 31.111 -9.676 1.00 95.44 257 ARG A N 1
ATOM 1966 C CA . ARG A 1 257 ? 42.551 32.552 -9.430 1.00 95.44 257 ARG A CA 1
ATOM 1967 C C . ARG A 1 257 ? 41.080 32.945 -9.292 1.00 95.44 257 ARG A C 1
ATOM 1969 O O . ARG A 1 257 ? 40.741 33.651 -8.359 1.00 95.44 257 ARG A O 1
ATOM 1976 N N . SER A 1 258 ? 40.230 32.458 -10.193 1.00 95.31 258 SER A N 1
ATOM 1977 C CA . SER A 1 258 ? 38.800 32.778 -10.220 1.00 95.31 258 SER A CA 1
ATOM 1978 C C . SER A 1 258 ? 38.047 32.148 -9.043 1.00 95.31 258 SER A C 1
ATOM 1980 O O . SER A 1 258 ? 37.179 32.790 -8.467 1.00 95.31 258 SER A O 1
ATOM 1982 N N . VAL A 1 259 ? 38.403 30.927 -8.625 1.00 93.50 259 VAL A N 1
ATOM 1983 C CA . VAL A 1 259 ? 37.835 30.315 -7.409 1.00 93.50 259 VAL A CA 1
ATOM 1984 C C . VAL A 1 259 ? 38.264 31.071 -6.145 1.00 93.50 259 VAL A C 1
ATOM 1986 O O . VAL A 1 259 ? 37.428 31.317 -5.285 1.00 93.50 259 VAL A O 1
ATOM 1989 N N . GLY A 1 260 ? 39.517 31.534 -6.075 1.00 89.31 260 GLY A N 1
ATOM 1990 C CA . GLY A 1 260 ? 39.995 32.459 -5.033 1.00 89.31 260 GLY A CA 1
ATOM 1991 C C . GLY A 1 260 ? 39.455 33.897 -5.143 1.00 89.31 260 GLY A C 1
ATOM 1992 O O . GLY A 1 260 ? 39.930 34.779 -4.439 1.00 89.31 260 GLY A O 1
ATOM 1993 N N . GLN A 1 261 ? 38.506 34.151 -6.050 1.00 90.12 261 GLN A N 1
ATOM 1994 C CA . GLN A 1 261 ? 37.761 35.409 -6.189 1.00 90.12 261 GLN A CA 1
ATOM 1995 C C . GLN A 1 261 ? 36.256 35.218 -5.920 1.00 90.12 261 GLN A C 1
ATOM 1997 O O . GLN A 1 261 ? 35.472 36.127 -6.183 1.00 90.12 261 GLN A O 1
ATOM 2002 N N . LEU A 1 262 ? 35.839 34.045 -5.424 1.00 88.75 262 LEU A N 1
ATOM 2003 C CA . LEU A 1 262 ? 34.463 33.804 -4.992 1.00 88.75 262 LEU A CA 1
ATOM 2004 C C . LEU A 1 262 ? 34.260 34.369 -3.582 1.00 88.75 262 LEU A C 1
ATOM 2006 O O . LEU A 1 262 ? 34.891 33.895 -2.639 1.00 88.75 262 LEU A O 1
ATOM 2010 N N . THR A 1 263 ? 33.369 35.350 -3.445 1.00 83.94 263 THR A N 1
ATOM 2011 C CA . THR A 1 263 ? 33.062 36.038 -2.179 1.00 83.94 263 THR A CA 1
ATOM 2012 C C . THR A 1 263 ? 31.555 36.107 -1.927 1.00 83.94 263 THR A C 1
ATOM 2014 O O . THR A 1 263 ? 30.738 35.803 -2.802 1.00 83.94 263 THR A O 1
ATOM 2017 N N . GLU A 1 264 ? 31.163 36.568 -0.739 1.00 74.81 264 GLU A N 1
ATOM 2018 C CA . GLU A 1 264 ? 29.811 37.089 -0.510 1.00 74.81 264 GLU A CA 1
ATOM 2019 C C . GLU A 1 264 ? 29.555 38.342 -1.383 1.00 74.81 264 GLU A C 1
ATOM 2021 O O . GLU A 1 264 ? 30.490 39.040 -1.788 1.00 74.81 264 GLU A O 1
ATOM 2026 N N . GLY A 1 265 ? 28.283 38.624 -1.695 1.00 69.38 265 GLY A N 1
ATOM 2027 C CA . GLY A 1 265 ? 27.855 39.819 -2.441 1.00 69.38 265 GLY A CA 1
ATOM 2028 C C . GLY A 1 265 ? 27.010 39.531 -3.691 1.00 69.38 265 GLY A C 1
ATOM 2029 O O . GLY A 1 265 ? 27.364 38.716 -4.547 1.00 69.38 265 GLY A O 1
ATOM 2030 N N . ARG A 1 266 ? 25.876 40.238 -3.840 1.00 67.44 266 ARG A N 1
ATOM 2031 C CA . ARG A 1 266 ? 24.919 40.044 -4.949 1.00 67.44 266 ARG A CA 1
ATOM 2032 C C . ARG A 1 266 ? 25.552 40.398 -6.302 1.00 67.44 266 ARG A C 1
ATOM 2034 O O . ARG A 1 266 ? 25.558 41.549 -6.722 1.00 67.44 266 ARG A O 1
ATOM 2041 N N . GLY A 1 267 ? 26.019 39.375 -7.016 1.00 73.94 267 GLY A N 1
ATOM 2042 C CA . GLY A 1 267 ? 26.579 39.494 -8.364 1.00 73.94 267 GLY A CA 1
ATOM 2043 C C . GLY A 1 267 ? 28.106 39.583 -8.435 1.00 73.94 267 GLY A C 1
ATOM 2044 O O . GLY A 1 267 ? 28.622 39.540 -9.550 1.00 73.94 267 GLY A O 1
ATOM 2045 N N . ALA A 1 268 ? 28.819 39.622 -7.301 1.00 82.88 268 ALA A N 1
ATOM 2046 C CA . ALA A 1 268 ? 30.288 39.637 -7.258 1.00 82.88 268 ALA A CA 1
ATOM 2047 C C . ALA A 1 268 ? 30.892 38.467 -8.060 1.00 82.88 268 ALA A C 1
ATOM 2049 O O . ALA A 1 268 ? 31.742 38.651 -8.931 1.00 82.88 268 ALA A O 1
ATOM 2050 N N . ASN A 1 269 ? 30.332 37.270 -7.870 1.00 90.50 269 ASN A N 1
ATOM 2051 C CA . ASN A 1 269 ? 30.847 36.036 -8.461 1.00 90.50 269 ASN A CA 1
ATOM 2052 C C . ASN A 1 269 ? 30.574 35.885 -9.971 1.00 90.50 269 ASN A C 1
ATOM 2054 O O . ASN A 1 269 ? 31.030 34.912 -10.564 1.00 90.50 269 ASN A O 1
ATOM 2058 N N . LYS A 1 270 ? 29.873 36.827 -10.629 1.00 89.62 270 LYS A N 1
ATOM 2059 C CA . LYS A 1 270 ? 29.557 36.739 -12.072 1.00 89.62 270 LYS A CA 1
ATOM 2060 C C . LYS A 1 270 ? 30.813 36.616 -12.941 1.00 89.62 270 LYS A C 1
ATOM 2062 O O . LYS A 1 270 ? 30.876 35.738 -13.796 1.00 89.62 270 LYS A O 1
ATOM 2067 N N . VAL A 1 271 ? 31.808 37.476 -12.713 1.00 92.56 271 VAL A N 1
ATOM 2068 C CA . VAL A 1 271 ? 33.047 37.521 -13.511 1.00 92.56 271 VAL A CA 1
ATOM 2069 C C . VAL A 1 271 ? 33.925 36.275 -13.307 1.00 92.56 271 VAL A C 1
ATOM 2071 O O . VAL A 1 271 ? 34.280 35.656 -14.313 1.00 92.56 271 VAL A O 1
ATOM 2074 N N . PRO A 1 272 ? 34.261 35.837 -12.073 1.00 93.69 272 PRO A N 1
ATOM 2075 C CA . PRO A 1 272 ? 35.014 34.596 -11.894 1.00 93.69 272 PRO A CA 1
ATOM 2076 C C . PRO A 1 272 ? 34.253 33.359 -12.397 1.00 93.69 272 PRO A C 1
ATOM 2078 O O . PRO A 1 272 ? 34.865 32.488 -13.011 1.00 93.69 272 PRO A O 1
ATOM 2081 N N . MET A 1 273 ? 32.926 33.288 -12.232 1.00 94.19 273 MET A N 1
ATOM 2082 C CA . MET A 1 273 ? 32.125 32.170 -12.755 1.00 94.19 273 MET A CA 1
ATOM 2083 C C . MET A 1 273 ? 32.089 32.113 -14.286 1.00 94.19 273 MET A C 1
ATOM 2085 O O . MET A 1 273 ? 32.153 31.016 -14.847 1.00 94.19 273 MET A O 1
ATOM 2089 N N . ALA A 1 274 ? 32.031 33.263 -14.969 1.00 94.88 274 ALA A N 1
ATOM 2090 C CA . ALA A 1 274 ? 32.152 33.326 -16.425 1.00 94.88 274 ALA A CA 1
ATOM 2091 C C . ALA A 1 274 ? 33.503 32.752 -16.878 1.00 94.88 274 ALA A C 1
ATOM 2093 O O . ALA A 1 274 ? 33.527 31.782 -17.630 1.00 94.88 274 ALA A O 1
ATOM 2094 N N . LYS A 1 275 ? 34.612 33.232 -16.301 1.00 95.81 275 LYS A N 1
ATOM 2095 C CA . LYS A 1 275 ? 35.969 32.738 -16.593 1.00 95.81 275 LYS A CA 1
ATOM 2096 C C . LYS A 1 275 ? 36.137 31.236 -16.358 1.00 95.81 275 LYS A C 1
ATOM 2098 O O . LYS A 1 275 ? 36.754 30.552 -17.174 1.00 95.81 275 LYS A O 1
ATOM 2103 N N . ILE A 1 276 ? 35.606 30.710 -15.251 1.00 96.62 276 ILE A N 1
ATOM 2104 C CA . ILE A 1 276 ? 35.640 29.270 -14.945 1.00 96.62 276 ILE A CA 1
ATOM 2105 C C . ILE A 1 276 ? 34.861 28.488 -16.009 1.00 96.62 276 ILE A C 1
ATOM 2107 O O . ILE A 1 276 ? 35.373 27.499 -16.530 1.00 96.62 276 ILE A O 1
ATOM 2111 N N . THR A 1 277 ? 33.668 28.964 -16.377 1.00 96.94 277 THR A N 1
ATOM 2112 C CA . THR A 1 277 ? 32.836 28.361 -17.430 1.00 96.94 277 THR A CA 1
ATOM 2113 C C . THR A 1 277 ? 33.546 28.378 -18.786 1.00 96.94 277 THR A C 1
ATOM 2115 O O . THR A 1 277 ? 33.594 27.357 -19.461 1.00 96.94 277 THR A O 1
ATOM 2118 N N . GLU A 1 278 ? 34.145 29.504 -19.173 1.00 96.31 278 GLU A N 1
ATOM 2119 C CA . GLU A 1 278 ? 34.884 29.662 -20.429 1.00 96.31 278 GLU A CA 1
ATOM 2120 C C . GLU A 1 278 ? 36.082 28.710 -20.506 1.00 96.31 278 GLU A C 1
ATOM 2122 O O . GLU A 1 278 ? 36.217 27.989 -21.489 1.00 96.31 278 GLU A O 1
ATOM 2127 N N . ASN A 1 279 ? 36.903 28.629 -19.452 1.00 97.25 279 ASN A N 1
ATOM 2128 C CA . ASN A 1 279 ? 38.074 27.743 -19.421 1.00 97.25 279 ASN A CA 1
ATOM 2129 C C . ASN A 1 279 ? 37.679 26.254 -19.434 1.00 97.25 279 ASN A C 1
ATOM 2131 O O . ASN A 1 279 ? 38.369 25.443 -20.051 1.00 97.25 279 ASN A O 1
ATOM 2135 N N . LEU A 1 280 ? 36.576 25.883 -18.772 1.00 97.50 280 LEU A N 1
ATOM 2136 C CA . LEU A 1 280 ? 36.038 24.520 -18.815 1.00 97.50 280 LEU A CA 1
ATOM 2137 C C . LEU A 1 280 ? 35.455 24.185 -20.196 1.00 97.50 280 LEU A C 1
ATOM 2139 O O . LEU A 1 280 ? 35.723 23.105 -20.714 1.00 97.50 280 LEU A O 1
ATOM 2143 N N . LYS A 1 281 ? 34.725 25.114 -20.823 1.00 96.56 281 LYS A N 1
ATOM 2144 C CA . LYS A 1 281 ? 34.165 24.935 -22.170 1.00 96.56 281 LYS A CA 1
ATOM 2145 C C . LYS A 1 281 ? 35.261 24.861 -23.235 1.00 96.56 281 LYS A C 1
ATOM 2147 O O . LYS A 1 281 ? 35.247 23.940 -24.040 1.00 96.56 281 LYS A O 1
ATOM 2152 N N . GLU A 1 282 ? 36.257 25.747 -23.194 1.00 95.81 282 GLU A N 1
ATOM 2153 C CA . GLU A 1 282 ? 37.422 25.721 -24.092 1.00 95.81 282 GLU A CA 1
ATOM 2154 C C . GLU A 1 282 ? 38.174 24.376 -23.993 1.00 95.81 282 GLU A C 1
ATOM 2156 O O . GLU A 1 282 ? 38.578 23.815 -25.010 1.00 95.81 282 GLU A O 1
ATOM 2161 N N . ALA A 1 283 ? 38.298 23.806 -22.791 1.00 95.81 283 ALA A N 1
ATOM 2162 C CA . ALA A 1 283 ? 38.906 22.491 -22.565 1.00 95.81 283 ALA A CA 1
ATOM 2163 C C . ALA A 1 283 ? 38.023 21.281 -22.930 1.00 95.81 283 ALA A C 1
ATOM 2165 O O . ALA A 1 283 ? 38.537 20.164 -22.998 1.00 95.81 283 ALA A O 1
ATOM 2166 N N . LEU A 1 284 ? 36.719 21.490 -23.133 1.00 95.50 284 LEU A N 1
ATOM 2167 C CA . LEU A 1 284 ? 35.759 20.473 -23.567 1.00 95.50 284 LEU A CA 1
ATOM 2168 C C . LEU A 1 284 ? 35.594 20.459 -25.095 1.00 95.50 284 LEU A C 1
ATOM 2170 O O . LEU A 1 284 ? 35.500 19.387 -25.683 1.00 95.50 284 LEU A O 1
ATOM 2174 N N . THR A 1 285 ? 35.573 21.629 -25.743 1.00 91.56 285 THR A N 1
ATOM 2175 C CA . THR A 1 285 ? 35.238 21.753 -27.175 1.00 91.56 285 THR A CA 1
ATOM 2176 C C . THR A 1 285 ? 36.401 22.143 -28.083 1.00 91.56 285 THR A C 1
ATOM 2178 O O . THR A 1 285 ? 36.318 21.914 -29.285 1.00 91.56 285 THR A O 1
ATOM 2181 N N . THR A 1 286 ? 37.453 22.781 -27.555 1.00 90.38 286 THR A N 1
ATOM 2182 C CA . THR A 1 286 ? 38.395 23.560 -28.385 1.00 90.38 286 THR A CA 1
ATOM 2183 C C . THR A 1 286 ? 39.846 23.098 -28.254 1.00 90.38 286 THR A C 1
ATOM 2185 O O . THR A 1 286 ? 40.548 22.978 -29.256 1.00 90.38 286 THR A O 1
ATOM 2188 N N . VAL A 1 287 ? 40.320 22.818 -27.036 1.00 89.88 287 VAL A N 1
ATOM 2189 C CA . VAL A 1 287 ? 41.685 22.328 -26.800 1.00 89.88 287 VAL A CA 1
ATOM 2190 C C . VAL A 1 287 ? 41.703 20.805 -26.871 1.00 89.88 287 VAL A C 1
ATOM 2192 O O . VAL A 1 287 ? 41.225 20.120 -25.966 1.00 89.88 287 VAL A O 1
ATOM 2195 N N . GLN A 1 288 ? 42.301 20.274 -27.939 1.00 88.06 288 GLN A N 1
ATOM 2196 C CA . GLN A 1 288 ? 42.520 18.838 -28.088 1.00 88.06 288 GLN A CA 1
ATOM 2197 C C . GLN A 1 288 ? 43.363 18.291 -26.927 1.00 88.06 288 GLN A C 1
ATOM 2199 O O . GLN A 1 288 ? 44.373 18.867 -26.528 1.00 88.06 288 GLN A O 1
ATOM 2204 N N . SER A 1 289 ? 42.934 17.159 -26.376 1.00 90.62 289 SER A N 1
ATOM 2205 C CA . SER A 1 289 ? 43.665 16.394 -25.365 1.00 90.62 289 SER A CA 1
ATOM 2206 C C . SER A 1 289 ? 43.269 14.917 -25.472 1.00 90.62 289 SER A C 1
ATOM 2208 O O . SER A 1 289 ? 42.240 14.626 -26.089 1.00 90.62 289 SER A O 1
ATOM 2210 N N . PRO A 1 290 ? 44.049 13.974 -24.908 1.00 91.38 290 PRO A N 1
ATOM 2211 C CA . PRO A 1 290 ? 43.674 12.562 -24.900 1.00 91.38 290 PRO A CA 1
ATOM 2212 C C . PRO A 1 290 ? 42.272 12.363 -24.321 1.00 91.38 290 PRO A C 1
ATOM 2214 O O . PRO A 1 290 ? 41.905 13.029 -23.353 1.00 91.38 290 PRO A O 1
ATOM 2217 N N . LEU A 1 291 ? 41.496 11.448 -24.894 1.00 92.56 291 LEU A N 1
ATOM 2218 C CA . LEU A 1 291 ? 40.190 11.078 -24.355 1.00 92.56 291 LEU A CA 1
ATOM 2219 C C . LEU A 1 291 ? 40.342 10.127 -23.157 1.00 92.56 291 LEU A C 1
ATOM 2221 O O . LEU A 1 291 ? 41.356 9.441 -23.010 1.00 92.56 291 LEU A O 1
ATOM 2225 N N . MET A 1 292 ? 39.333 10.091 -22.290 1.00 92.38 292 MET A N 1
ATOM 2226 C CA . MET A 1 292 ? 39.216 9.115 -21.206 1.00 92.38 292 MET A CA 1
ATOM 2227 C C . MET A 1 292 ? 37.771 8.656 -21.031 1.00 92.38 292 MET A C 1
ATOM 2229 O O . MET A 1 292 ? 36.853 9.455 -21.202 1.00 92.38 292 MET A O 1
ATOM 2233 N N . ASP A 1 293 ? 37.586 7.396 -20.638 1.00 91.81 293 ASP A N 1
ATOM 2234 C CA . ASP A 1 293 ? 36.294 6.868 -20.193 1.00 91.81 293 ASP A CA 1
ATOM 2235 C C . ASP A 1 293 ? 35.819 7.626 -18.942 1.00 91.81 293 ASP A C 1
ATOM 2237 O O . ASP A 1 293 ? 36.551 7.751 -17.952 1.00 91.81 293 ASP A O 1
ATOM 2241 N N . VAL A 1 294 ? 34.603 8.167 -19.004 1.00 91.75 294 VAL A N 1
ATOM 2242 C CA . VAL A 1 294 ? 34.029 9.000 -17.938 1.00 91.75 294 VAL A CA 1
ATOM 2243 C C . VAL A 1 294 ? 33.541 8.159 -16.755 1.00 91.75 294 VAL A C 1
ATOM 2245 O O . VAL A 1 294 ? 33.551 8.644 -15.623 1.00 91.75 294 VAL A O 1
ATOM 2248 N N . SER A 1 295 ? 33.209 6.881 -16.972 1.00 90.19 295 SER A N 1
ATOM 2249 C CA . SER A 1 295 ? 32.760 5.969 -15.909 1.00 90.19 295 SER A CA 1
ATOM 2250 C C . SER A 1 295 ? 33.812 5.765 -14.810 1.00 90.19 295 SER A C 1
ATOM 2252 O O . SER A 1 295 ? 33.476 5.489 -13.663 1.00 90.19 295 SER A O 1
ATOM 2254 N N . MET A 1 296 ? 35.094 6.013 -15.109 1.00 88.88 296 MET A N 1
ATOM 2255 C CA . MET A 1 296 ? 36.183 5.994 -14.123 1.00 88.88 296 MET A CA 1
ATOM 2256 C C . MET A 1 296 ? 36.117 7.132 -13.083 1.00 88.88 296 MET A C 1
ATOM 2258 O O . MET A 1 296 ? 36.921 7.143 -12.146 1.00 88.88 296 MET A O 1
ATOM 2262 N N . VAL A 1 297 ? 35.225 8.117 -13.256 1.00 91.19 297 VAL A N 1
ATOM 2263 C CA . VAL A 1 297 ? 35.065 9.276 -12.356 1.00 91.19 297 VAL A CA 1
ATOM 2264 C C . VAL A 1 297 ? 33.614 9.554 -11.928 1.00 91.19 297 VAL A C 1
ATOM 2266 O O . VAL A 1 297 ? 33.368 10.558 -11.255 1.00 91.19 297 VAL A O 1
ATOM 2269 N N . THR A 1 298 ? 32.673 8.666 -12.259 1.00 90.94 298 THR A N 1
ATOM 2270 C CA . THR A 1 298 ? 31.284 8.659 -11.763 1.00 90.94 298 THR A CA 1
ATOM 2271 C C . THR A 1 298 ? 31.052 7.467 -10.822 1.00 90.94 298 THR A C 1
ATOM 2273 O O . THR A 1 298 ? 31.931 6.625 -10.661 1.00 90.94 298 THR A O 1
ATOM 2276 N N . LEU A 1 299 ? 29.895 7.416 -10.147 1.00 85.44 299 LEU A N 1
ATOM 2277 C CA . LEU A 1 299 ? 29.503 6.256 -9.324 1.00 85.44 299 LEU A CA 1
ATOM 2278 C C . LEU A 1 299 ? 28.913 5.122 -10.179 1.00 85.44 299 LEU A C 1
ATOM 2280 O O . LEU A 1 299 ? 29.210 3.955 -9.954 1.00 85.44 299 LEU A O 1
ATOM 2284 N N . PHE A 1 300 ? 28.121 5.483 -11.190 1.00 82.88 300 PHE A N 1
ATOM 2285 C CA . PHE A 1 300 ? 27.489 4.580 -12.153 1.00 82.88 300 PHE A CA 1
ATOM 2286 C C . PHE A 1 300 ? 27.718 5.079 -13.589 1.00 82.88 300 PHE A C 1
ATOM 2288 O O . PHE A 1 300 ? 28.114 6.233 -13.802 1.00 82.88 300 PHE A O 1
ATOM 2295 N N . LYS A 1 301 ? 27.473 4.215 -14.580 1.00 86.38 301 LYS A N 1
ATOM 2296 C CA . LYS A 1 301 ? 27.502 4.550 -16.012 1.00 86.38 301 LYS A CA 1
ATOM 2297 C C . LYS A 1 301 ? 26.054 4.654 -16.524 1.00 86.38 301 LYS A C 1
ATOM 2299 O O . LYS A 1 301 ? 25.451 3.612 -16.740 1.00 86.38 301 LYS A O 1
ATOM 2304 N N . PRO A 1 302 ? 25.486 5.863 -16.696 1.00 82.19 302 PRO A N 1
ATOM 2305 C CA . PRO A 1 302 ? 24.168 6.030 -17.310 1.00 82.19 302 PRO A CA 1
ATOM 2306 C C . PRO A 1 302 ? 24.198 5.680 -18.802 1.00 82.19 302 PRO A C 1
ATOM 2308 O O . PRO A 1 302 ? 25.240 5.813 -19.457 1.00 82.19 302 PRO A O 1
ATOM 2311 N N . ASP A 1 303 ? 23.046 5.319 -19.356 1.00 86.38 303 ASP A N 1
ATOM 2312 C CA . ASP A 1 303 ? 22.851 5.138 -20.796 1.00 86.38 303 ASP A CA 1
ATOM 2313 C C . ASP A 1 303 ? 22.783 6.469 -21.565 1.00 86.38 303 ASP A C 1
ATOM 2315 O O . ASP A 1 303 ? 22.556 7.524 -20.962 1.00 86.38 303 ASP A O 1
ATOM 2319 N N . PRO A 1 304 ? 23.044 6.474 -22.889 1.00 87.75 304 PRO A N 1
ATOM 2320 C CA . PRO A 1 304 ? 22.913 7.673 -23.713 1.00 87.75 304 PRO A CA 1
ATOM 2321 C C . PRO A 1 304 ? 21.493 8.249 -23.654 1.00 87.75 304 PRO A C 1
ATOM 2323 O O . PRO A 1 304 ? 20.516 7.509 -23.716 1.00 87.75 304 PRO A O 1
ATOM 2326 N N . LYS A 1 305 ? 21.375 9.579 -23.597 1.00 86.19 305 LYS A N 1
ATOM 2327 C CA . LYS A 1 305 ? 20.089 10.290 -23.583 1.00 86.19 305 LYS A CA 1
ATOM 2328 C C . LYS A 1 305 ? 19.990 11.211 -24.790 1.00 86.19 305 LYS A C 1
ATOM 2330 O O . LYS A 1 305 ? 20.875 12.036 -24.975 1.00 86.19 305 LYS A O 1
ATOM 2335 N N . GLU A 1 306 ? 18.909 11.121 -25.556 1.00 77.06 306 GLU A N 1
ATOM 2336 C CA . GLU A 1 306 ? 18.734 11.783 -26.860 1.00 77.06 306 GLU A CA 1
ATOM 2337 C C . GLU A 1 306 ? 19.152 13.273 -26.881 1.00 77.06 306 GLU A C 1
ATOM 2339 O O . GLU A 1 306 ? 20.041 13.644 -27.645 1.00 77.06 306 GLU A O 1
ATOM 2344 N N . ASP A 1 307 ? 18.649 14.096 -25.950 1.00 79.56 307 ASP A N 1
ATOM 2345 C CA . ASP A 1 307 ? 18.979 15.535 -25.847 1.00 79.56 307 ASP A CA 1
ATOM 2346 C C . ASP A 1 307 ? 20.369 15.875 -25.255 1.00 79.56 307 ASP A C 1
ATOM 2348 O O . ASP A 1 307 ? 20.724 17.050 -25.107 1.00 79.56 307 ASP A O 1
ATOM 2352 N N . ALA A 1 308 ? 21.156 14.894 -24.801 1.00 84.00 308 ALA A N 1
ATOM 2353 C CA . ALA A 1 308 ? 22.353 15.171 -24.008 1.00 84.00 308 ALA A CA 1
ATOM 2354 C C . ALA A 1 308 ? 23.561 15.597 -24.864 1.00 84.00 308 ALA A C 1
ATOM 2356 O O . ALA A 1 308 ? 24.122 14.821 -25.636 1.00 84.00 308 ALA A O 1
ATOM 2357 N N . LEU A 1 309 ? 24.047 16.820 -24.618 1.00 86.75 309 LEU A N 1
ATOM 2358 C CA . LEU A 1 309 ? 25.166 17.447 -25.340 1.00 86.75 309 LEU A CA 1
ATOM 2359 C C . LEU A 1 309 ? 26.478 16.634 -25.337 1.00 86.75 309 LEU A C 1
ATOM 2361 O O . LEU A 1 309 ? 27.293 16.803 -26.239 1.00 86.75 309 LEU A O 1
ATOM 2365 N N . ASN A 1 310 ? 26.687 15.755 -24.350 1.00 90.19 310 ASN A N 1
ATOM 2366 C CA . ASN A 1 310 ? 27.858 14.879 -24.258 1.00 90.19 310 ASN A CA 1
ATOM 2367 C C . ASN A 1 310 ? 27.420 13.413 -24.044 1.00 90.19 310 ASN A C 1
ATOM 2369 O O . ASN A 1 310 ? 27.303 12.966 -22.902 1.00 90.19 310 ASN A O 1
ATOM 2373 N N . ASN A 1 311 ? 27.167 12.665 -25.125 1.00 89.00 311 ASN A N 1
ATOM 2374 C CA . ASN A 1 311 ? 26.643 11.285 -25.065 1.00 89.00 311 ASN A CA 1
ATOM 2375 C C . ASN A 1 311 ? 27.686 10.157 -25.201 1.00 89.00 311 ASN A C 1
ATOM 2377 O O . ASN A 1 311 ? 27.437 9.031 -24.760 1.00 89.00 311 ASN A O 1
ATOM 2381 N N . GLY A 1 312 ? 28.843 10.423 -25.813 1.00 87.69 312 GLY A N 1
ATOM 2382 C CA . GLY A 1 312 ? 29.887 9.410 -26.013 1.00 87.69 312 GLY A CA 1
ATOM 2383 C C . GLY A 1 312 ? 30.444 8.866 -24.692 1.00 87.69 312 GLY A C 1
ATOM 2384 O O . GLY A 1 312 ? 30.425 9.556 -23.678 1.00 87.69 312 GLY A O 1
ATOM 2385 N N . ASP A 1 313 ? 30.976 7.641 -24.697 1.00 88.62 313 ASP A N 1
ATOM 2386 C CA . ASP A 1 313 ? 31.583 7.010 -23.505 1.00 88.62 313 ASP A CA 1
ATOM 2387 C C . ASP A 1 313 ? 32.799 7.769 -22.942 1.00 88.62 313 ASP A C 1
ATOM 2389 O O . ASP A 1 313 ? 33.220 7.522 -21.811 1.00 88.62 313 ASP A O 1
ATOM 2393 N N . GLN A 1 314 ? 33.385 8.676 -23.728 1.00 93.12 314 GLN A N 1
ATOM 2394 C CA . GLN A 1 314 ? 34.632 9.353 -23.402 1.00 93.12 314 GLN A CA 1
ATOM 2395 C C . GLN A 1 314 ? 34.518 10.877 -23.467 1.00 93.12 314 GLN A C 1
ATOM 2397 O O . GLN A 1 314 ? 33.805 11.428 -24.304 1.00 93.12 314 GLN A O 1
ATOM 2402 N N . LEU A 1 315 ? 35.298 11.555 -22.621 1.00 94.81 315 LEU A N 1
ATOM 2403 C CA . LEU A 1 315 ? 35.471 13.011 -22.620 1.00 94.81 315 LEU A CA 1
ATOM 2404 C C . LEU A 1 315 ? 36.957 13.403 -22.687 1.00 94.81 315 LEU A C 1
ATOM 2406 O O . LEU A 1 315 ? 37.822 12.603 -22.315 1.00 94.81 315 LEU A O 1
ATOM 2410 N N . PRO A 1 316 ? 37.282 14.644 -23.104 1.00 95.44 316 PRO A N 1
ATOM 2411 C CA . PRO A 1 316 ? 38.643 15.169 -23.055 1.00 95.44 316 PRO A CA 1
ATOM 2412 C C . PRO A 1 316 ? 39.221 15.128 -21.634 1.00 95.44 316 PRO A C 1
ATOM 2414 O O . PRO A 1 316 ? 38.680 15.718 -20.694 1.00 95.44 316 PRO A O 1
ATOM 2417 N N . MET A 1 317 ? 40.372 14.476 -21.471 1.00 94.06 317 MET A N 1
ATOM 2418 C CA . MET A 1 317 ? 41.045 14.324 -20.179 1.00 94.06 317 MET A CA 1
ATOM 2419 C C . MET A 1 317 ? 41.458 15.681 -19.583 1.00 94.06 317 MET A C 1
ATOM 2421 O O . MET A 1 317 ? 41.536 15.810 -18.360 1.00 94.06 317 MET A O 1
ATOM 2425 N N . LEU A 1 318 ? 41.662 16.717 -20.412 1.00 95.00 318 LEU A N 1
ATOM 2426 C CA . LEU A 1 318 ? 41.872 18.090 -19.942 1.00 95.00 318 LEU A CA 1
ATOM 2427 C C . LEU A 1 318 ? 40.633 18.667 -19.235 1.00 95.00 318 LEU A C 1
ATOM 2429 O O . LEU A 1 318 ? 40.787 19.263 -18.171 1.00 95.00 318 LEU A O 1
ATOM 2433 N N . PHE A 1 319 ? 39.424 18.473 -19.768 1.00 97.06 319 PHE A N 1
ATOM 2434 C CA . PHE A 1 319 ? 38.183 18.944 -19.139 1.00 97.06 319 PHE A CA 1
ATOM 2435 C C . PHE A 1 319 ? 37.984 18.299 -17.760 1.00 97.06 319 PHE A C 1
ATOM 2437 O O . PHE A 1 319 ? 37.854 19.002 -16.753 1.00 97.06 319 PHE A O 1
ATOM 2444 N N . VAL A 1 320 ? 38.092 16.968 -17.680 1.00 96.38 320 VAL A N 1
ATOM 2445 C CA . VAL A 1 320 ? 37.979 16.225 -16.412 1.00 96.38 320 VAL A CA 1
ATOM 2446 C C . VAL A 1 320 ? 39.105 16.614 -15.436 1.00 96.38 320 VAL A C 1
ATOM 2448 O O . VAL A 1 320 ? 38.871 16.775 -14.235 1.00 96.38 320 VAL A O 1
ATOM 2451 N N . TYR A 1 321 ? 40.324 16.868 -15.930 1.00 96.56 321 TYR A N 1
ATOM 2452 C CA . TYR A 1 321 ? 41.419 17.420 -15.125 1.00 96.56 321 TYR A CA 1
ATOM 2453 C C . TYR A 1 321 ? 41.119 18.825 -14.583 1.00 96.56 321 TYR A C 1
ATOM 2455 O O . TYR A 1 321 ? 41.458 19.123 -13.435 1.00 96.56 321 TYR A O 1
ATOM 2463 N N . LEU A 1 322 ? 40.487 19.699 -15.364 1.00 97.44 322 LEU A N 1
ATOM 2464 C CA . LEU A 1 322 ? 40.151 21.049 -14.919 1.00 97.44 322 LEU A CA 1
ATOM 2465 C C . LEU A 1 322 ? 38.963 21.062 -13.947 1.00 97.44 322 LEU A C 1
ATOM 2467 O O . LEU A 1 322 ? 39.038 21.798 -12.965 1.00 97.44 322 LEU A O 1
ATOM 2471 N N . LEU A 1 323 ? 37.966 20.180 -14.094 1.00 97.25 323 LEU A N 1
ATOM 2472 C CA . LEU A 1 323 ? 36.958 19.924 -13.050 1.00 97.25 323 LEU A CA 1
ATOM 2473 C C . LEU A 1 323 ? 37.601 19.400 -11.753 1.00 97.25 323 LEU A C 1
ATOM 2475 O O . LEU A 1 323 ? 37.252 19.836 -10.654 1.00 97.25 323 LEU A O 1
ATOM 2479 N N . ASN A 1 324 ? 38.595 18.515 -11.859 1.00 97.00 324 ASN A N 1
ATOM 2480 C CA . ASN A 1 324 ? 39.388 18.000 -10.737 1.00 97.00 324 ASN A CA 1
ATOM 2481 C C . ASN A 1 324 ? 40.226 19.112 -10.056 1.00 97.00 324 ASN A C 1
ATOM 2483 O O . ASN A 1 324 ? 40.352 19.133 -8.828 1.00 97.00 324 ASN A O 1
ATOM 2487 N N . ILE A 1 325 ? 40.738 20.086 -10.819 1.00 96.88 325 ILE A N 1
ATOM 2488 C CA . ILE A 1 325 ? 41.403 21.294 -10.298 1.00 96.88 325 ILE A CA 1
ATOM 2489 C C . ILE A 1 325 ? 40.409 22.260 -9.640 1.00 96.88 325 ILE A C 1
ATOM 2491 O O . ILE A 1 325 ? 40.689 22.711 -8.529 1.00 96.88 325 ILE A O 1
ATOM 2495 N N . PHE A 1 326 ? 39.279 22.553 -10.290 1.00 97.75 326 PHE A N 1
ATOM 2496 C CA . PHE A 1 326 ? 38.193 23.398 -9.781 1.00 97.75 326 PHE A CA 1
ATOM 2497 C C . PHE A 1 326 ? 37.693 22.869 -8.438 1.00 97.75 326 PHE A C 1
ATOM 2499 O O . PHE A 1 326 ? 37.770 23.559 -7.427 1.00 97.75 326 PHE A O 1
ATOM 2506 N N . SER A 1 327 ? 37.339 21.587 -8.398 1.00 97.81 327 SER A N 1
ATOM 2507 C CA . SER A 1 327 ? 36.903 20.890 -7.189 1.00 97.81 327 SER A CA 1
ATOM 2508 C C . SER A 1 327 ? 37.942 20.940 -6.067 1.00 97.81 327 SER A C 1
ATOM 2510 O O . SER A 1 327 ? 37.584 21.079 -4.903 1.00 97.81 327 SER A O 1
ATOM 2512 N N . LYS A 1 328 ? 39.249 20.858 -6.378 1.00 96.44 328 LYS A N 1
ATOM 2513 C CA . LYS A 1 328 ? 40.285 21.048 -5.348 1.00 96.44 328 LYS A CA 1
ATOM 2514 C C . LYS A 1 328 ? 40.343 22.500 -4.852 1.00 96.44 328 LYS A C 1
ATOM 2516 O O . LYS A 1 328 ? 40.606 22.705 -3.673 1.00 96.44 328 LYS A O 1
ATOM 2521 N N . ALA A 1 329 ? 40.138 23.487 -5.720 1.00 96.44 329 ALA A N 1
ATOM 2522 C CA . ALA A 1 329 ? 40.131 24.892 -5.321 1.00 96.44 329 ALA A CA 1
ATOM 2523 C C . ALA A 1 329 ? 38.904 25.234 -4.453 1.00 96.44 329 ALA A C 1
ATOM 2525 O O . ALA A 1 329 ? 39.066 25.934 -3.463 1.00 96.44 329 ALA A O 1
ATOM 2526 N N . ILE A 1 330 ? 37.726 24.671 -4.754 1.00 97.00 330 ILE A N 1
ATOM 2527 C CA . ILE A 1 330 ? 36.517 24.778 -3.916 1.00 97.00 330 ILE A CA 1
ATOM 2528 C C . ILE A 1 330 ? 36.761 24.189 -2.518 1.00 97.00 330 ILE A C 1
ATOM 2530 O O . ILE A 1 330 ? 36.487 24.844 -1.520 1.00 97.00 330 ILE A O 1
ATOM 2534 N N . VAL A 1 331 ? 37.357 22.994 -2.432 1.00 96.56 331 VAL A N 1
ATOM 2535 C CA . VAL A 1 331 ? 37.706 22.364 -1.142 1.00 96.56 331 VAL A CA 1
ATOM 2536 C C . VAL A 1 331 ? 38.741 23.173 -0.349 1.00 96.56 331 VAL A C 1
ATOM 2538 O O . VAL A 1 331 ? 38.685 23.174 0.876 1.00 96.56 331 VAL A O 1
ATOM 2541 N N . SER A 1 332 ? 39.660 23.877 -1.021 1.00 95.00 332 SER A N 1
ATOM 2542 C CA . SER A 1 332 ? 40.525 24.867 -0.364 1.00 95.00 332 SER A CA 1
ATOM 2543 C C . SER A 1 332 ? 39.718 26.064 0.145 1.00 95.00 332 SER A C 1
ATOM 2545 O O . SER A 1 332 ? 39.741 26.296 1.341 1.00 95.00 332 SER A O 1
ATOM 2547 N N . GLN A 1 333 ? 38.918 26.738 -0.692 1.00 92.75 333 GLN A N 1
ATOM 2548 C CA . GLN A 1 333 ? 38.098 27.884 -0.258 1.00 92.75 333 GLN A CA 1
ATOM 2549 C C . GLN A 1 333 ? 37.178 27.549 0.931 1.00 92.75 333 GLN A C 1
ATOM 2551 O O . GLN A 1 333 ? 37.028 28.364 1.835 1.00 92.75 333 GLN A O 1
ATOM 2556 N N . PHE A 1 334 ? 36.598 26.345 0.985 1.00 95.00 334 PHE A N 1
ATOM 2557 C CA . PHE A 1 334 ? 35.843 25.898 2.160 1.00 95.00 334 PHE A CA 1
ATOM 2558 C C . PHE A 1 334 ? 36.712 25.796 3.423 1.00 95.00 334 PHE A C 1
ATOM 2560 O O . PHE A 1 334 ? 36.294 26.250 4.480 1.00 95.00 334 PHE A O 1
ATOM 2567 N N . ILE A 1 335 ? 37.920 25.234 3.337 1.00 93.56 335 ILE A N 1
ATOM 2568 C CA . ILE A 1 335 ? 38.848 25.157 4.478 1.00 93.56 335 ILE A CA 1
ATOM 2569 C C . ILE A 1 335 ? 39.331 26.551 4.904 1.00 93.56 335 ILE A C 1
ATOM 2571 O O . ILE A 1 335 ? 39.365 26.841 6.098 1.00 93.56 335 ILE A O 1
ATOM 2575 N N . ASP A 1 336 ? 39.716 27.373 3.930 1.00 90.38 336 ASP A N 1
ATOM 2576 C CA . ASP A 1 336 ? 40.485 28.599 4.131 1.00 90.38 336 ASP A CA 1
ATOM 2577 C C . ASP A 1 336 ? 39.573 29.782 4.537 1.00 90.38 336 ASP A C 1
ATOM 2579 O O . ASP A 1 336 ? 39.886 30.489 5.491 1.00 90.38 336 ASP A O 1
ATOM 2583 N N . GLU A 1 337 ? 38.411 29.955 3.887 1.00 87.88 337 GLU A N 1
ATOM 2584 C CA . GLU A 1 337 ? 37.435 31.022 4.193 1.00 87.88 337 GLU A CA 1
ATOM 2585 C C . GLU A 1 337 ? 36.342 30.533 5.159 1.00 87.88 337 GLU A C 1
ATOM 2587 O O . GLU A 1 337 ? 36.106 31.116 6.223 1.00 87.88 337 GLU A O 1
ATOM 2592 N N . ALA A 1 338 ? 35.667 29.424 4.825 1.00 86.06 338 ALA A N 1
ATOM 2593 C CA . ALA A 1 338 ? 34.512 28.969 5.605 1.00 86.06 338 ALA A CA 1
ATOM 2594 C C . ALA A 1 338 ? 34.886 28.315 6.948 1.00 86.06 338 ALA A C 1
ATOM 2596 O O . ALA A 1 338 ? 34.037 28.200 7.833 1.00 86.06 338 ALA A O 1
ATOM 2597 N N . GLY A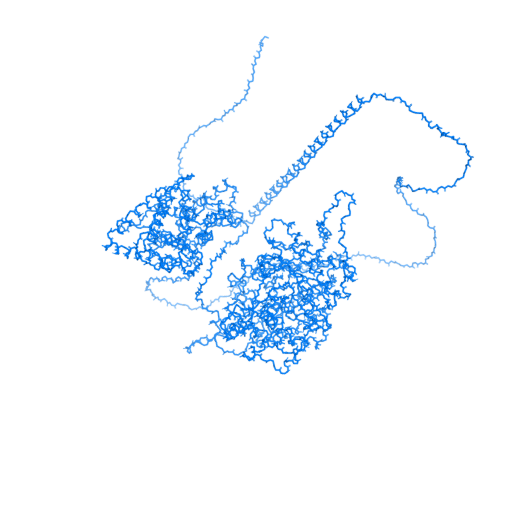 1 339 ? 36.158 27.943 7.135 1.00 84.62 339 GLY A N 1
ATOM 2598 C CA . GLY A 1 339 ? 36.708 27.564 8.439 1.00 84.62 339 GLY A CA 1
ATOM 2599 C C . GLY A 1 339 ? 36.792 28.732 9.429 1.00 84.62 339 GLY A C 1
ATOM 2600 O O . GLY A 1 339 ? 36.808 28.499 10.637 1.00 84.62 339 GLY A O 1
ATOM 2601 N N . VAL A 1 340 ? 36.810 29.976 8.932 1.00 83.69 340 VAL A N 1
ATOM 2602 C CA . VAL A 1 340 ? 36.793 31.209 9.740 1.00 83.69 340 VAL A CA 1
ATOM 2603 C C . VAL A 1 340 ? 35.365 31.752 9.896 1.00 83.69 340 VAL A C 1
ATOM 2605 O O . VAL A 1 340 ? 35.008 32.233 10.969 1.00 83.69 340 VAL A O 1
ATOM 2608 N N . SER A 1 341 ? 34.528 31.653 8.856 1.00 83.62 341 SER A N 1
ATOM 2609 C CA . SER A 1 341 ? 33.121 32.086 8.878 1.00 83.62 341 SER A CA 1
ATOM 2610 C C . SER A 1 341 ? 32.230 31.139 8.070 1.00 83.62 341 SER A C 1
ATOM 2612 O O . SER A 1 341 ? 32.273 31.154 6.841 1.00 83.62 341 SER A O 1
ATOM 2614 N N . THR A 1 342 ? 31.356 30.362 8.725 1.00 84.38 342 THR A N 1
ATOM 2615 C CA . THR A 1 342 ? 30.487 29.365 8.053 1.00 84.38 342 THR A CA 1
ATOM 2616 C C . THR A 1 342 ? 29.584 29.962 6.965 1.00 84.38 342 THR A C 1
ATOM 2618 O O . THR A 1 342 ? 29.236 29.271 6.006 1.00 84.38 342 THR A O 1
ATOM 2621 N N . ARG A 1 343 ? 29.259 31.260 7.058 1.00 82.00 343 ARG A N 1
ATOM 2622 C CA . ARG A 1 343 ? 28.491 32.010 6.046 1.00 82.00 343 ARG A CA 1
ATOM 2623 C C . ARG A 1 343 ? 29.209 32.118 4.697 1.00 82.00 343 ARG A C 1
ATOM 2625 O O . ARG A 1 343 ? 28.550 32.034 3.662 1.00 82.00 343 ARG A O 1
ATOM 2632 N N . ALA A 1 344 ? 30.543 32.171 4.693 1.00 86.56 344 ALA A N 1
ATOM 2633 C CA . ALA A 1 344 ? 31.330 32.250 3.464 1.00 86.56 344 ALA A CA 1
ATOM 2634 C C . ALA A 1 344 ? 31.180 30.994 2.585 1.00 86.56 344 ALA A C 1
ATOM 2636 O O . ALA A 1 344 ? 31.366 31.072 1.370 1.00 86.56 344 ALA A O 1
ATOM 2637 N N . ALA A 1 345 ? 30.793 29.845 3.159 1.00 91.25 345 ALA A N 1
ATOM 2638 C CA . ALA A 1 345 ? 30.543 28.630 2.388 1.00 91.25 345 ALA A CA 1
ATOM 2639 C C . ALA A 1 345 ? 29.383 28.771 1.390 1.00 91.25 345 ALA A C 1
ATOM 2641 O O . ALA A 1 345 ? 29.462 28.164 0.326 1.00 91.25 345 ALA A O 1
ATOM 2642 N N . ASP A 1 346 ? 28.348 29.573 1.663 1.00 87.88 346 ASP A N 1
ATOM 2643 C CA . ASP A 1 346 ? 27.170 29.668 0.789 1.00 87.88 346 ASP A CA 1
ATOM 2644 C C . ASP A 1 346 ? 27.490 30.170 -0.637 1.00 87.88 346 ASP A C 1
ATOM 2646 O O . ASP A 1 346 ? 27.222 29.443 -1.599 1.00 87.88 346 ASP A O 1
ATOM 2650 N N . PRO A 1 347 ? 28.131 31.343 -0.845 1.00 88.25 347 PRO A N 1
ATOM 2651 C CA . PRO A 1 347 ? 28.502 31.787 -2.189 1.00 88.25 347 PRO A CA 1
ATOM 2652 C C . PRO A 1 347 ? 29.483 30.838 -2.889 1.00 88.25 347 PRO A C 1
ATOM 2654 O O . PRO A 1 347 ? 29.428 30.722 -4.117 1.00 88.25 347 PRO A O 1
ATOM 2657 N N . ILE A 1 348 ? 30.356 30.147 -2.145 1.00 92.00 348 ILE A N 1
ATOM 2658 C CA . ILE A 1 348 ? 31.295 29.155 -2.691 1.00 92.00 348 ILE A CA 1
ATOM 2659 C C . ILE A 1 348 ? 30.530 27.902 -3.148 1.00 92.00 348 ILE A C 1
ATOM 2661 O O . ILE A 1 348 ? 30.721 27.446 -4.275 1.00 92.00 348 ILE A O 1
ATOM 2665 N N . GLY A 1 349 ? 29.634 27.371 -2.312 1.00 92.38 349 GLY A N 1
ATOM 2666 C CA . GLY A 1 349 ? 28.844 26.166 -2.562 1.00 92.38 349 GLY A CA 1
ATOM 2667 C C . GLY A 1 349 ? 27.845 26.350 -3.696 1.00 92.38 349 GLY A C 1
ATOM 2668 O O . GLY A 1 349 ? 27.857 25.566 -4.644 1.00 92.38 349 GLY A O 1
ATOM 2669 N N . VAL A 1 350 ? 27.078 27.447 -3.687 1.00 89.00 350 VAL A N 1
ATOM 2670 C CA . VAL A 1 350 ? 26.171 27.824 -4.786 1.00 89.00 350 VAL A CA 1
ATOM 2671 C C . VAL A 1 350 ? 26.934 27.967 -6.109 1.00 89.00 350 VAL A C 1
ATOM 2673 O O . VAL A 1 350 ? 26.454 27.505 -7.145 1.00 89.00 350 VAL A O 1
ATOM 2676 N N . SER A 1 351 ? 28.140 28.544 -6.088 1.00 90.19 351 SER A N 1
ATOM 2677 C CA . SER A 1 351 ? 29.010 28.632 -7.271 1.00 90.19 351 SER A CA 1
ATOM 2678 C C . SER A 1 351 ? 29.514 27.255 -7.724 1.00 90.19 351 SER A C 1
ATOM 2680 O O . SER A 1 351 ? 29.498 26.957 -8.919 1.00 90.19 351 SER A O 1
ATOM 2682 N N . ALA A 1 352 ? 29.902 26.386 -6.785 1.00 94.12 352 ALA A N 1
ATOM 2683 C CA . ALA A 1 352 ? 30.357 25.026 -7.060 1.00 94.12 352 ALA A CA 1
ATOM 2684 C C . ALA A 1 352 ? 29.273 24.176 -7.734 1.00 94.12 352 ALA A C 1
ATOM 2686 O O . ALA A 1 352 ? 29.492 23.681 -8.842 1.00 94.12 352 ALA A O 1
ATOM 2687 N N . VAL A 1 353 ? 28.092 24.049 -7.119 1.00 93.06 353 VAL A N 1
ATOM 2688 C CA . VAL A 1 353 ? 27.001 23.258 -7.708 1.00 93.06 353 VAL A CA 1
ATOM 2689 C C . VAL A 1 353 ? 26.485 23.878 -9.000 1.00 93.06 353 VAL A C 1
ATOM 2691 O O . VAL A 1 353 ? 26.158 23.137 -9.918 1.00 93.06 353 VAL A O 1
ATOM 2694 N N . SER A 1 354 ? 26.493 25.209 -9.143 1.00 91.12 354 SER A N 1
ATOM 2695 C CA . SER A 1 354 ? 26.114 25.883 -10.393 1.00 91.12 354 SER A CA 1
ATOM 2696 C C . SER A 1 354 ? 26.966 25.429 -11.587 1.00 91.12 354 SER A C 1
ATOM 2698 O O . SER A 1 354 ? 26.400 25.104 -12.629 1.00 91.12 354 SER A O 1
ATOM 2700 N N . ILE A 1 355 ? 28.293 25.283 -11.433 1.00 95.19 355 ILE A N 1
ATOM 2701 C CA . ILE A 1 355 ? 29.145 24.676 -12.478 1.00 95.19 355 ILE A CA 1
ATOM 2702 C C . ILE A 1 355 ? 28.725 23.228 -12.763 1.00 95.19 355 ILE A C 1
ATOM 2704 O O . ILE A 1 355 ? 28.560 22.861 -13.922 1.00 95.19 355 ILE A O 1
ATOM 2708 N N . PHE A 1 356 ? 28.489 22.415 -11.733 1.00 96.31 356 PHE A N 1
ATOM 2709 C CA . PHE A 1 356 ? 28.075 21.014 -11.893 1.00 96.31 356 PHE A CA 1
ATOM 2710 C C . PHE A 1 356 ? 26.622 20.816 -12.375 1.00 96.31 356 PHE A C 1
ATOM 2712 O O . PHE A 1 356 ? 26.251 19.693 -12.707 1.00 96.31 356 PHE A O 1
ATOM 2719 N N . SER A 1 357 ? 25.815 21.880 -12.456 1.00 94.00 357 SER A N 1
ATOM 2720 C CA . SER A 1 357 ? 24.430 21.850 -12.966 1.00 94.00 357 SER A CA 1
ATOM 2721 C C . SER A 1 357 ? 24.309 22.295 -14.430 1.00 94.00 357 SER A C 1
ATOM 2723 O O . SER A 1 357 ? 23.206 22.334 -14.973 1.00 94.00 357 SER A O 1
ATOM 2725 N N . LYS A 1 358 ? 25.409 22.733 -15.054 1.00 92.94 358 LYS A N 1
ATOM 2726 C CA . LYS A 1 358 ? 25.407 23.325 -16.397 1.00 92.94 358 LYS A CA 1
ATOM 2727 C C . LYS A 1 358 ? 25.162 22.271 -17.480 1.00 92.94 358 LYS A C 1
ATOM 2729 O O . LYS A 1 358 ? 25.980 21.357 -17.565 1.00 92.94 358 LYS A O 1
ATOM 2734 N N . PRO A 1 359 ? 24.141 22.418 -18.353 1.00 91.69 359 PRO A N 1
ATOM 2735 C CA . PRO A 1 359 ? 23.865 21.462 -19.427 1.00 91.69 359 PRO A CA 1
ATOM 2736 C C . PRO A 1 359 ? 25.080 21.158 -20.306 1.00 91.69 359 PRO A C 1
ATOM 2738 O O . PRO A 1 359 ? 25.299 20.005 -20.663 1.00 91.69 359 PRO A O 1
ATOM 2741 N N . GLU A 1 360 ? 25.922 22.159 -20.594 1.00 92.12 360 GLU A N 1
ATOM 2742 C CA . GLU A 1 360 ? 27.140 21.967 -21.390 1.00 92.12 360 GLU A CA 1
ATOM 2743 C C . GLU A 1 360 ? 28.196 21.059 -20.726 1.00 92.12 360 GLU A C 1
ATOM 2745 O O . GLU A 1 360 ? 29.083 20.563 -21.415 1.00 92.12 360 GLU A O 1
ATOM 2750 N N . PHE A 1 361 ? 28.104 20.823 -19.412 1.00 94.94 361 PHE A N 1
ATOM 2751 C CA . PHE A 1 361 ? 29.038 20.015 -18.616 1.00 94.94 361 PHE A CA 1
ATOM 2752 C C . PHE A 1 361 ? 28.422 18.710 -18.079 1.00 94.94 361 PHE A C 1
ATOM 2754 O O . PHE A 1 361 ? 29.105 17.971 -17.366 1.00 94.94 361 PHE A O 1
ATOM 2761 N N . LEU A 1 362 ? 27.160 18.411 -18.413 1.00 93.50 362 LEU A N 1
ATOM 2762 C CA . LEU A 1 362 ? 26.531 17.127 -18.098 1.00 93.50 362 LEU A CA 1
ATOM 2763 C C . LEU A 1 362 ? 27.002 16.050 -19.083 1.00 93.50 362 LEU A C 1
ATOM 2765 O O . LEU A 1 362 ? 27.097 16.299 -20.286 1.00 93.50 362 LEU A O 1
ATOM 2769 N N . TRP A 1 363 ? 27.243 14.841 -18.580 1.00 93.50 363 TRP A N 1
ATOM 2770 C CA . TRP A 1 363 ? 27.542 13.650 -19.376 1.00 93.50 363 TRP A CA 1
ATOM 2771 C C . TRP A 1 363 ? 26.312 12.746 -19.376 1.00 93.50 363 TRP A C 1
ATOM 2773 O O . TRP A 1 363 ? 25.843 12.365 -18.307 1.00 93.50 363 TRP A O 1
ATOM 2783 N N . ARG A 1 364 ? 25.736 12.465 -20.554 1.00 92.44 364 ARG A N 1
ATOM 2784 C CA . ARG A 1 364 ? 24.461 11.726 -20.706 1.00 92.44 364 ARG A CA 1
ATOM 2785 C C . ARG A 1 364 ? 23.310 12.297 -19.857 1.00 92.44 364 ARG A C 1
ATOM 2787 O O . ARG A 1 364 ? 22.457 11.582 -19.346 1.00 92.44 364 ARG A O 1
ATOM 2794 N N . GLY A 1 365 ? 23.314 13.617 -19.655 1.00 87.88 365 GLY A N 1
ATOM 2795 C CA . GLY A 1 365 ? 22.363 14.320 -18.785 1.00 87.88 365 GLY A CA 1
ATOM 2796 C C . GLY A 1 365 ? 22.651 14.219 -17.278 1.00 87.88 365 GLY A C 1
ATOM 2797 O O . GLY A 1 365 ? 21.955 14.866 -16.501 1.00 87.88 365 GLY A O 1
ATOM 2798 N N . GLN A 1 366 ? 23.683 13.479 -16.861 1.00 90.19 366 GLN A N 1
ATOM 2799 C CA . GLN A 1 366 ? 24.101 13.322 -15.465 1.00 90.19 366 GLN A CA 1
ATOM 2800 C C . GLN A 1 366 ? 25.268 14.244 -15.085 1.00 90.19 366 GLN A C 1
ATOM 2802 O O . GLN A 1 366 ? 26.065 14.673 -15.924 1.00 90.19 366 GLN A O 1
ATOM 2807 N N . SER A 1 367 ? 25.375 14.562 -13.792 1.00 94.00 367 SER A N 1
ATOM 2808 C CA . SER A 1 367 ? 26.387 15.488 -13.272 1.00 94.00 367 SER A CA 1
ATOM 2809 C C . SER A 1 367 ? 27.690 14.793 -12.865 1.00 94.00 367 SER A C 1
ATOM 2811 O O . SER A 1 367 ? 27.691 13.793 -12.152 1.00 94.00 367 SER A O 1
ATOM 2813 N N . LEU A 1 368 ? 28.832 15.400 -13.209 1.00 95.62 368 LEU A N 1
ATOM 2814 C CA . LEU A 1 368 ? 30.170 14.946 -12.794 1.00 95.62 368 LEU A CA 1
ATOM 2815 C C . LEU A 1 368 ? 30.555 15.377 -11.359 1.00 95.62 368 LEU A C 1
ATOM 2817 O O . LEU A 1 368 ? 31.736 15.402 -10.999 1.00 95.62 368 LEU A O 1
ATOM 2821 N N . ILE A 1 369 ? 29.563 15.705 -10.524 1.00 96.19 369 ILE A N 1
ATOM 2822 C CA . ILE A 1 369 ? 29.693 16.147 -9.123 1.00 96.19 369 ILE A CA 1
ATOM 2823 C C . ILE A 1 369 ? 30.561 15.222 -8.257 1.00 96.19 369 ILE A C 1
ATOM 2825 O O . ILE A 1 369 ? 31.247 15.685 -7.344 1.00 96.19 369 ILE A O 1
ATOM 2829 N N . ALA A 1 370 ? 30.603 13.922 -8.573 1.00 95.62 370 ALA A N 1
ATOM 2830 C CA . ALA A 1 370 ? 31.397 12.925 -7.860 1.00 95.62 370 ALA A CA 1
ATOM 2831 C C . ALA A 1 370 ? 32.894 13.296 -7.788 1.00 95.62 370 ALA A C 1
ATOM 2833 O O . ALA A 1 370 ? 33.564 12.958 -6.814 1.00 95.62 370 ALA A O 1
ATOM 2834 N N . ILE A 1 371 ? 33.408 14.086 -8.741 1.00 97.19 371 ILE A N 1
ATOM 2835 C CA . ILE A 1 371 ? 34.782 14.623 -8.750 1.00 97.19 371 ILE A CA 1
ATOM 2836 C C . ILE A 1 371 ? 35.060 15.569 -7.560 1.00 97.19 371 ILE A C 1
ATOM 2838 O O . ILE A 1 371 ? 36.210 15.656 -7.098 1.00 97.19 371 ILE A O 1
ATOM 2842 N N . LEU A 1 372 ? 34.030 16.261 -7.060 1.00 97.56 372 LEU A N 1
ATOM 2843 C CA . LEU A 1 372 ? 34.062 17.113 -5.867 1.00 97.56 372 LEU A CA 1
ATOM 2844 C C . LEU A 1 372 ? 33.801 16.303 -4.591 1.00 97.56 372 LEU A C 1
ATOM 2846 O O . LEU A 1 372 ? 34.579 16.402 -3.640 1.00 97.56 372 LEU A O 1
ATOM 2850 N N . ILE A 1 373 ? 32.774 15.452 -4.584 1.00 96.88 373 ILE A N 1
ATOM 2851 C CA . ILE A 1 373 ? 32.397 14.655 -3.404 1.00 96.88 373 ILE A CA 1
ATOM 2852 C C . ILE A 1 373 ? 33.510 13.655 -3.024 1.00 96.88 373 ILE A C 1
ATOM 2854 O O . ILE A 1 373 ? 33.888 13.561 -1.855 1.00 96.88 373 ILE A O 1
ATOM 2858 N N . ALA A 1 374 ? 34.191 13.061 -4.013 1.00 96.31 374 ALA A N 1
ATOM 2859 C CA . ALA A 1 374 ? 35.407 12.256 -3.828 1.00 96.31 374 ALA A CA 1
ATOM 2860 C C . ALA A 1 374 ? 36.596 13.016 -3.208 1.00 96.31 374 ALA A C 1
ATOM 2862 O O . ALA A 1 374 ? 37.592 12.413 -2.800 1.00 96.31 374 ALA A O 1
ATOM 2863 N N . LYS A 1 375 ? 36.544 14.351 -3.129 1.00 95.69 375 LYS A N 1
ATOM 2864 C CA . LYS A 1 375 ? 37.504 15.142 -2.346 1.00 95.69 375 LYS A CA 1
ATOM 2865 C C . LYS A 1 375 ? 37.005 15.333 -0.930 1.00 95.69 375 LYS A C 1
ATOM 2867 O O . LYS A 1 375 ? 37.776 15.033 -0.024 1.00 95.69 375 LYS A O 1
ATOM 2872 N N . MET A 1 376 ? 35.746 15.746 -0.758 1.00 95.94 376 MET A N 1
ATOM 2873 C CA . MET A 1 376 ? 35.109 15.907 0.555 1.00 95.94 376 MET A CA 1
ATOM 2874 C C . MET A 1 376 ? 35.301 14.648 1.412 1.00 95.94 376 MET A C 1
ATOM 2876 O O . MET A 1 376 ? 35.894 14.745 2.482 1.00 95.94 376 MET A O 1
ATOM 2880 N N . ARG A 1 377 ? 34.984 13.456 0.882 1.00 94.38 377 ARG A N 1
ATOM 2881 C CA . ARG A 1 377 ? 35.142 12.163 1.582 1.00 94.38 377 ARG A CA 1
ATOM 2882 C C . ARG A 1 377 ? 36.571 11.833 2.018 1.00 94.38 377 ARG A C 1
ATOM 2884 O O . ARG A 1 377 ? 36.767 11.078 2.971 1.00 94.38 377 ARG A O 1
ATOM 2891 N N . VAL A 1 378 ? 37.575 12.367 1.321 1.00 93.62 378 VAL A N 1
ATOM 2892 C CA . VAL A 1 378 ? 39.000 12.141 1.621 1.00 93.62 378 VAL A CA 1
ATOM 2893 C C . VAL A 1 378 ? 39.571 13.206 2.563 1.00 93.62 378 VAL A C 1
ATOM 2895 O O . VAL A 1 378 ? 40.524 12.913 3.281 1.00 93.62 378 VAL A O 1
ATOM 2898 N N . VAL A 1 379 ? 39.016 14.425 2.598 1.00 94.38 379 VAL A N 1
ATOM 2899 C CA . VAL A 1 379 ? 39.483 15.487 3.514 1.00 94.38 379 VAL A CA 1
ATOM 2900 C C . VAL A 1 379 ? 38.684 15.589 4.814 1.00 94.38 379 VAL A C 1
ATOM 2902 O O . VAL A 1 379 ? 39.260 16.024 5.808 1.00 94.38 379 VAL A O 1
ATOM 2905 N N . CYS A 1 380 ? 37.415 15.172 4.813 1.00 95.50 380 CYS A N 1
ATOM 2906 C CA . CYS A 1 380 ? 36.540 15.018 5.976 1.00 95.50 380 CYS A CA 1
ATOM 2907 C C . CYS A 1 380 ? 35.717 13.712 5.835 1.00 95.50 380 CYS A C 1
ATOM 2909 O O . CYS A 1 380 ? 34.591 13.723 5.333 1.00 95.50 380 CYS A O 1
ATOM 2911 N N . PRO A 1 381 ? 36.283 12.563 6.249 1.00 94.06 381 PRO A N 1
ATOM 2912 C CA . PRO A 1 381 ? 35.612 11.258 6.222 1.00 94.06 381 PRO A CA 1
ATOM 2913 C C . PRO A 1 381 ? 34.317 11.178 7.047 1.00 94.06 381 PRO A C 1
ATOM 2915 O O . PRO A 1 381 ? 33.436 10.389 6.715 1.00 94.06 381 PRO A O 1
ATOM 2918 N N . VAL A 1 382 ? 34.187 12.008 8.088 1.00 92.62 382 VAL A N 1
ATOM 2919 C CA . VAL A 1 382 ? 33.021 12.051 8.990 1.00 92.62 382 VAL A CA 1
ATOM 2920 C C . VAL A 1 382 ? 31.723 12.416 8.266 1.00 92.62 382 VAL A C 1
ATOM 2922 O O . VAL A 1 382 ? 30.677 11.881 8.615 1.00 92.62 382 VAL A O 1
ATOM 2925 N N . LEU A 1 383 ? 31.785 13.224 7.199 1.00 93.94 383 LEU A N 1
ATOM 2926 C CA . LEU A 1 383 ? 30.614 13.552 6.369 1.00 93.94 383 LEU A CA 1
ATOM 2927 C C . LEU A 1 383 ? 29.961 12.318 5.704 1.00 93.94 383 LEU A C 1
ATOM 2929 O O . LEU A 1 383 ? 28.843 12.417 5.210 1.00 93.94 383 LEU A O 1
ATOM 2933 N N . PHE A 1 384 ? 30.660 11.178 5.690 1.00 93.50 384 PHE A N 1
ATOM 2934 C CA . PHE A 1 384 ? 30.269 9.919 5.048 1.00 93.50 384 PHE A CA 1
ATOM 2935 C C . PHE A 1 384 ? 30.182 8.761 6.062 1.00 93.50 384 PHE A C 1
ATOM 2937 O O . PHE A 1 384 ? 30.242 7.592 5.679 1.00 93.50 384 PHE A O 1
ATOM 2944 N N . GLY A 1 385 ? 30.110 9.080 7.360 1.00 86.62 385 GLY A N 1
ATOM 2945 C CA . GLY A 1 385 ? 29.941 8.115 8.451 1.00 86.62 385 GLY A CA 1
ATOM 2946 C C . GLY A 1 385 ? 31.192 7.400 8.941 1.00 86.62 385 GLY A C 1
ATOM 2947 O O . GLY A 1 385 ? 31.096 6.473 9.743 1.00 86.62 385 GLY A O 1
ATOM 2948 N N . ILE A 1 386 ? 32.383 7.810 8.501 1.00 89.19 386 ILE A N 1
ATOM 2949 C CA . ILE A 1 386 ? 33.628 7.194 8.971 1.00 89.19 386 ILE A CA 1
ATOM 2950 C C . ILE A 1 386 ? 33.944 7.661 10.396 1.00 89.19 386 ILE A C 1
ATOM 2952 O O . ILE A 1 386 ? 34.186 8.843 10.638 1.00 89.19 386 ILE A O 1
ATOM 2956 N N . ARG A 1 387 ? 33.972 6.700 11.323 1.00 87.69 387 ARG A N 1
ATOM 2957 C CA . ARG A 1 387 ? 34.170 6.881 12.771 1.00 87.69 387 ARG A CA 1
ATOM 2958 C C . ARG A 1 387 ? 35.607 6.532 13.188 1.00 87.69 387 ARG A C 1
ATOM 2960 O O . ARG A 1 387 ? 36.358 5.903 12.435 1.00 87.69 387 ARG A O 1
ATOM 2967 N N . GLY A 1 388 ? 36.017 6.930 14.392 1.00 80.19 388 GLY A N 1
ATOM 2968 C CA . GLY A 1 388 ? 37.352 6.624 14.911 1.00 80.19 388 GLY A CA 1
ATOM 2969 C C . GLY A 1 388 ? 37.685 7.338 16.219 1.00 80.19 388 GLY A C 1
ATOM 2970 O O . GLY A 1 388 ? 37.026 8.293 16.600 1.00 80.19 388 GLY A O 1
ATOM 2971 N N . ASN A 1 389 ? 38.739 6.883 16.900 1.00 82.19 389 ASN A N 1
ATOM 2972 C CA . ASN A 1 389 ? 39.182 7.453 18.173 1.00 82.19 389 ASN A CA 1
ATOM 2973 C C . ASN A 1 389 ? 40.427 8.344 17.980 1.00 82.19 389 ASN A C 1
ATOM 2975 O O . ASN A 1 389 ? 41.525 7.841 17.723 1.00 82.19 389 ASN A O 1
ATOM 2979 N N . GLU A 1 390 ? 40.272 9.661 18.140 1.00 83.88 390 GLU A N 1
ATOM 2980 C CA . GLU A 1 390 ? 41.327 10.688 17.996 1.00 83.88 390 GLU A CA 1
ATOM 2981 C C . GLU A 1 390 ? 42.537 10.530 18.931 1.00 83.88 390 GLU A C 1
ATOM 2983 O O . GLU A 1 390 ? 43.566 11.175 18.718 1.00 83.88 390 GLU A O 1
ATOM 2988 N N . LYS A 1 391 ? 42.464 9.667 19.949 1.00 81.94 391 LYS A N 1
ATOM 2989 C CA . LYS A 1 391 ? 43.602 9.339 20.824 1.00 81.94 391 LYS A CA 1
ATOM 2990 C C . LYS A 1 391 ? 44.562 8.328 20.181 1.00 81.94 391 LYS A C 1
ATOM 2992 O O . LYS A 1 391 ? 45.639 8.088 20.714 1.00 81.94 391 LYS A O 1
ATOM 2997 N N . THR A 1 392 ? 44.199 7.762 19.026 1.00 85.38 392 THR A N 1
ATOM 2998 C CA . THR A 1 392 ? 45.004 6.786 18.273 1.00 85.38 392 THR A CA 1
ATOM 2999 C C . THR A 1 392 ? 45.539 7.367 16.959 1.00 85.38 392 THR A C 1
ATOM 3001 O O . THR A 1 392 ? 44.847 8.124 16.275 1.00 85.38 392 THR A O 1
ATOM 3004 N N . GLU A 1 393 ? 46.755 6.964 16.570 1.00 84.44 393 GLU A N 1
ATOM 3005 C CA . GLU A 1 393 ? 47.361 7.257 15.255 1.00 84.44 393 GLU A CA 1
ATOM 3006 C C . GLU A 1 393 ? 46.398 6.921 14.102 1.00 84.44 393 GLU A C 1
ATOM 3008 O O . GLU A 1 393 ? 46.156 7.734 13.207 1.00 84.44 393 GLU A O 1
ATOM 3013 N N . GLU A 1 394 ? 45.808 5.725 14.151 1.00 83.50 394 GLU A N 1
ATOM 3014 C CA . GLU A 1 394 ? 44.874 5.245 13.137 1.00 83.50 394 GLU A CA 1
ATOM 3015 C C . GLU A 1 394 ? 43.551 6.012 13.129 1.00 83.50 394 GLU A C 1
ATOM 3017 O O . GLU A 1 394 ? 43.027 6.304 12.061 1.00 83.50 394 GLU A O 1
ATOM 3022 N N . GLY A 1 395 ? 42.987 6.337 14.297 1.00 84.25 395 GLY A N 1
ATOM 3023 C CA . GLY A 1 395 ? 41.730 7.075 14.393 1.00 84.25 395 GLY A CA 1
ATOM 3024 C C . GLY A 1 395 ? 41.862 8.490 13.842 1.00 84.25 395 GLY A C 1
ATOM 3025 O O . GLY A 1 395 ? 41.011 8.918 13.067 1.00 84.25 395 GLY A O 1
ATOM 3026 N N . ARG A 1 396 ? 42.983 9.172 14.119 1.00 89.38 396 ARG A N 1
ATOM 3027 C CA . ARG A 1 396 ? 43.322 10.450 13.470 1.00 89.38 396 ARG A CA 1
ATOM 3028 C C . ARG A 1 396 ? 43.379 10.311 11.947 1.00 89.38 396 ARG A C 1
ATOM 3030 O O . ARG A 1 396 ? 42.781 11.120 11.236 1.00 89.38 396 ARG A O 1
ATOM 3037 N N . ALA A 1 397 ? 44.031 9.264 11.435 1.00 85.88 397 ALA A N 1
ATOM 3038 C CA . ALA A 1 397 ? 44.068 8.987 9.998 1.00 85.88 397 ALA A CA 1
ATOM 3039 C C . ALA A 1 397 ? 42.663 8.717 9.413 1.00 85.88 397 ALA A C 1
ATOM 3041 O O . ALA A 1 397 ? 42.301 9.324 8.403 1.00 85.88 397 ALA A O 1
ATOM 3042 N N . ARG A 1 398 ? 41.855 7.868 10.068 1.00 86.25 398 ARG A N 1
ATOM 3043 C CA . ARG A 1 398 ? 40.473 7.527 9.672 1.00 86.25 398 ARG A CA 1
ATOM 3044 C C . ARG A 1 398 ? 39.550 8.750 9.636 1.00 86.25 398 ARG A C 1
ATOM 3046 O O . ARG A 1 398 ? 38.720 8.834 8.740 1.00 86.25 398 ARG A O 1
ATOM 3053 N N . LEU A 1 399 ? 39.737 9.714 10.540 1.00 89.50 399 LEU A N 1
ATOM 3054 C CA . LEU A 1 399 ? 38.943 10.949 10.644 1.00 89.50 399 LEU A CA 1
ATOM 3055 C C . LEU A 1 399 ? 39.463 12.120 9.780 1.00 89.50 399 LEU A C 1
ATOM 3057 O O . LEU A 1 399 ? 38.936 13.227 9.852 1.00 89.50 399 LEU A O 1
ATOM 3061 N N . GLY A 1 400 ? 40.484 11.924 8.939 1.00 89.94 400 GLY A N 1
ATOM 3062 C CA . GLY A 1 400 ? 40.971 12.980 8.036 1.00 89.94 400 GLY A CA 1
ATOM 3063 C C . GLY A 1 400 ? 41.824 14.061 8.716 1.00 89.94 400 GLY A C 1
ATOM 3064 O O . GLY A 1 400 ? 41.890 15.211 8.249 1.00 89.94 400 GLY A O 1
ATOM 3065 N N . TRP A 1 401 ? 42.508 13.716 9.813 1.00 92.56 401 TRP A N 1
ATOM 3066 C CA . TRP A 1 401 ? 43.595 14.543 10.333 1.00 92.56 401 TRP A CA 1
ATOM 3067 C C . TRP A 1 401 ? 44.735 14.631 9.315 1.00 92.56 401 TRP A C 1
ATOM 3069 O O . TRP A 1 401 ? 45.036 13.695 8.575 1.00 92.56 401 TRP A O 1
ATOM 3079 N N . LYS A 1 402 ? 45.377 15.797 9.270 1.00 89.75 402 LYS A N 1
ATOM 3080 C CA . LYS A 1 402 ? 46.488 16.102 8.366 1.00 89.75 402 LYS A CA 1
ATOM 3081 C C . LYS A 1 402 ? 47.808 15.933 9.115 1.00 89.75 402 LYS A C 1
ATOM 3083 O O . LYS A 1 402 ? 47.874 16.205 10.313 1.00 89.75 402 LYS A O 1
ATOM 3088 N N . ARG A 1 403 ? 48.859 15.519 8.405 1.00 87.31 403 ARG A N 1
ATOM 3089 C CA . ARG A 1 403 ? 50.239 15.613 8.894 1.00 87.31 403 ARG A CA 1
ATOM 3090 C C . ARG A 1 403 ? 50.994 16.707 8.145 1.00 87.31 403 ARG A C 1
ATOM 3092 O O . ARG A 1 403 ? 50.910 16.770 6.919 1.00 87.31 403 ARG A O 1
ATOM 3099 N N . ASN A 1 404 ? 51.741 17.521 8.884 1.00 83.31 404 ASN A N 1
ATOM 3100 C CA . ASN A 1 404 ? 52.743 18.455 8.375 1.00 83.31 404 ASN A CA 1
ATOM 3101 C C . ASN A 1 404 ? 54.110 17.905 8.807 1.00 83.31 404 ASN A C 1
ATOM 3103 O O . ASN A 1 404 ? 54.297 17.613 9.983 1.00 83.31 404 ASN A O 1
ATOM 3107 N N . GLU A 1 405 ? 55.033 17.692 7.866 1.00 79.69 405 GLU A N 1
ATOM 3108 C CA . GLU A 1 405 ? 56.415 17.236 8.149 1.00 79.69 405 GLU A CA 1
ATOM 3109 C C . GLU A 1 405 ? 56.517 15.970 9.038 1.00 79.69 405 GLU A C 1
ATOM 3111 O O . GLU A 1 405 ? 57.488 15.749 9.752 1.00 79.69 405 GLU A O 1
ATOM 3116 N N . GLY A 1 406 ? 55.498 15.104 8.972 1.00 78.12 406 GLY A N 1
ATOM 3117 C CA . GLY A 1 406 ? 55.401 13.857 9.739 1.00 78.12 406 GLY A CA 1
ATOM 3118 C C . GLY A 1 406 ? 54.637 13.969 11.064 1.00 78.12 406 GLY A C 1
ATOM 3119 O O . GLY A 1 406 ? 54.092 12.962 11.514 1.00 78.12 406 GLY A O 1
ATOM 3120 N N . GLN A 1 407 ? 54.505 15.167 11.639 1.00 85.81 407 GLN A N 1
ATOM 3121 C CA . GLN A 1 407 ? 53.705 15.416 12.843 1.00 85.81 407 GLN A CA 1
ATOM 3122 C C . GLN A 1 407 ? 52.238 15.706 12.496 1.00 85.81 407 GLN A C 1
ATOM 3124 O O . GLN A 1 407 ? 51.930 16.192 11.408 1.00 85.81 407 GLN A O 1
ATOM 3129 N N . TRP A 1 408 ? 51.313 15.413 13.413 1.00 88.25 408 TRP A N 1
ATOM 3130 C CA . TRP A 1 408 ? 49.908 15.810 13.269 1.00 88.25 408 TRP A CA 1
ATOM 3131 C C . TRP A 1 408 ? 49.748 17.329 13.369 1.00 88.25 408 TRP A C 1
ATOM 3133 O O . TRP A 1 408 ? 50.433 17.977 14.155 1.00 88.25 408 TRP A O 1
ATOM 3143 N N . VAL A 1 409 ? 48.801 17.882 12.610 1.00 91.19 409 VAL A N 1
ATOM 3144 C CA . VAL A 1 409 ? 48.344 19.268 12.797 1.00 91.19 409 VAL A CA 1
ATOM 3145 C C . VAL A 1 409 ? 47.767 19.478 14.201 1.00 91.19 409 VAL A C 1
ATOM 3147 O O . VAL A 1 409 ? 47.252 18.537 14.809 1.00 91.19 409 VAL A O 1
ATOM 3150 N N . GLY A 1 410 ? 47.828 20.711 14.709 1.00 89.44 410 GLY A N 1
ATOM 3151 C CA . GLY A 1 410 ? 47.202 21.063 15.986 1.00 89.44 410 GLY A CA 1
ATOM 3152 C C . GLY A 1 410 ? 45.678 20.912 15.934 1.00 89.44 410 GLY A C 1
ATOM 3153 O O . GLY A 1 410 ? 45.074 21.091 14.875 1.00 89.44 410 GLY A O 1
ATOM 3154 N N . GLU A 1 411 ? 45.044 20.620 17.076 1.00 86.62 411 GLU A N 1
ATOM 3155 C CA . GLU A 1 411 ? 43.584 20.426 17.147 1.00 86.62 411 GLU A CA 1
ATOM 3156 C C . GLU A 1 411 ? 42.816 21.643 16.611 1.00 86.62 411 GLU A C 1
ATOM 3158 O O . GLU A 1 411 ? 41.847 21.480 15.879 1.00 86.62 411 GLU A O 1
ATOM 3163 N N . GLN A 1 412 ? 43.294 22.865 16.864 1.00 87.31 412 GLN A N 1
ATOM 3164 C CA . GLN A 1 412 ? 42.683 24.078 16.316 1.00 87.31 412 GLN A CA 1
ATOM 3165 C C . GLN A 1 412 ? 42.769 24.148 14.774 1.00 87.31 412 GLN A C 1
ATOM 3167 O O . GLN A 1 412 ? 41.761 24.438 14.136 1.00 87.31 412 GLN A O 1
ATOM 3172 N N . GLU A 1 413 ? 43.914 23.809 14.154 1.00 90.69 413 GLU A N 1
ATOM 3173 C CA . GLU A 1 413 ? 44.035 23.718 12.679 1.00 90.69 413 GLU A CA 1
ATOM 3174 C C . GLU A 1 413 ? 43.079 22.643 12.130 1.00 90.69 413 GLU A C 1
ATOM 3176 O O . GLU A 1 413 ? 42.444 22.835 11.092 1.00 90.69 413 GLU A O 1
ATOM 3181 N N . HIS A 1 414 ? 42.937 21.515 12.833 1.00 93.25 414 HIS A N 1
ATOM 3182 C CA . HIS A 1 414 ? 41.997 20.466 12.454 1.00 93.25 414 HIS A CA 1
ATOM 3183 C C . HIS A 1 414 ? 40.534 20.929 12.554 1.00 93.25 414 HIS A C 1
ATOM 3185 O O . HIS A 1 414 ? 39.800 20.827 11.573 1.00 93.25 414 HIS A O 1
ATOM 3191 N N . ASN A 1 415 ? 40.118 21.491 13.688 1.00 90.75 415 ASN A N 1
ATOM 3192 C CA . ASN A 1 415 ? 38.733 21.890 13.938 1.00 90.75 415 ASN A CA 1
ATOM 3193 C C . ASN A 1 415 ? 38.294 23.051 13.029 1.00 90.75 415 ASN A C 1
ATOM 3195 O O . ASN A 1 415 ? 37.165 23.038 12.537 1.00 90.75 415 ASN A O 1
ATOM 3199 N N . THR A 1 416 ? 39.188 23.992 12.699 1.00 91.75 416 THR A N 1
ATOM 3200 C CA . THR A 1 416 ? 38.951 25.016 11.662 1.00 91.75 416 THR A CA 1
ATOM 3201 C C . THR A 1 416 ? 38.719 24.380 10.287 1.00 91.75 416 THR A C 1
ATOM 3203 O O . THR A 1 416 ? 37.711 24.680 9.644 1.00 91.75 416 THR A O 1
ATOM 3206 N N . ARG A 1 417 ? 39.566 23.427 9.853 1.00 94.56 417 ARG A N 1
ATOM 3207 C CA . ARG A 1 417 ? 39.340 22.680 8.595 1.00 94.56 417 ARG A CA 1
ATOM 3208 C C . ARG A 1 417 ? 37.987 21.966 8.588 1.00 94.56 417 ARG A C 1
ATOM 3210 O O . ARG A 1 417 ? 37.286 22.009 7.583 1.00 94.56 417 ARG A O 1
ATOM 3217 N N . MET A 1 418 ? 37.642 21.283 9.679 1.00 95.12 418 MET A N 1
ATOM 3218 C CA . MET A 1 418 ? 36.401 20.509 9.791 1.00 95.12 418 MET A CA 1
ATOM 3219 C C . MET A 1 418 ? 35.161 21.403 9.785 1.00 95.12 418 MET A C 1
ATOM 3221 O O . MET A 1 418 ? 34.183 21.073 9.122 1.00 95.12 418 MET A O 1
ATOM 3225 N N . THR A 1 419 ? 35.240 22.571 10.429 1.00 93.56 419 THR A N 1
ATOM 3226 C CA . THR A 1 419 ? 34.190 23.600 10.391 1.00 93.56 419 THR A CA 1
ATOM 3227 C C . THR A 1 419 ? 33.934 24.058 8.955 1.00 93.56 419 THR A C 1
ATOM 3229 O O . THR A 1 419 ? 32.807 24.001 8.468 1.00 93.56 419 THR A O 1
ATOM 3232 N N . GLY A 1 420 ? 34.994 24.424 8.231 1.00 94.56 420 GLY A N 1
ATOM 3233 C CA . GLY A 1 420 ? 34.876 24.872 6.846 1.00 94.56 420 GLY A CA 1
ATOM 3234 C C . GLY A 1 420 ? 34.330 23.805 5.896 1.00 94.56 420 GLY A C 1
ATOM 3235 O O . GLY A 1 420 ? 33.511 24.095 5.025 1.00 94.56 420 GLY A O 1
ATOM 3236 N N . LEU A 1 421 ? 34.724 22.545 6.098 1.00 96.50 421 LEU A N 1
ATOM 3237 C CA . LEU A 1 421 ? 34.254 21.412 5.297 1.00 96.50 421 LEU A CA 1
ATOM 3238 C C . LEU A 1 421 ? 32.803 21.014 5.614 1.00 96.50 421 LEU A C 1
ATOM 3240 O O . LEU A 1 421 ? 32.080 20.656 4.687 1.00 96.50 421 LEU A O 1
ATOM 3244 N N . GLY A 1 422 ? 32.360 21.120 6.872 1.00 95.94 422 GLY A N 1
ATOM 3245 C CA . GLY A 1 422 ? 30.962 20.908 7.267 1.00 95.94 422 GLY A CA 1
ATOM 3246 C C . GLY A 1 422 ? 30.029 21.962 6.669 1.00 95.94 422 GLY A C 1
ATOM 3247 O O . GLY A 1 422 ? 29.102 21.619 5.937 1.00 95.94 422 GLY A O 1
ATOM 3248 N N . ALA A 1 423 ? 30.341 23.246 6.874 1.00 95.00 423 ALA A N 1
ATOM 3249 C CA . ALA A 1 423 ? 29.579 24.353 6.290 1.00 95.00 423 ALA A CA 1
ATOM 3250 C C . ALA A 1 423 ? 29.600 24.319 4.751 1.00 95.00 423 ALA A C 1
ATOM 3252 O O . ALA A 1 423 ? 28.582 24.548 4.099 1.00 95.00 423 ALA A O 1
ATOM 3253 N N . GLY A 1 424 ? 30.742 23.957 4.156 1.00 95.69 424 GLY A N 1
ATOM 3254 C CA . GLY A 1 424 ? 30.865 23.729 2.718 1.00 95.69 424 GLY A CA 1
ATOM 3255 C C . GLY A 1 424 ? 29.951 22.619 2.201 1.00 95.69 424 GLY A C 1
ATOM 3256 O O . GLY A 1 424 ? 29.309 22.784 1.168 1.00 95.69 424 GLY A O 1
ATOM 3257 N N . TYR A 1 425 ? 29.835 21.505 2.926 1.00 96.31 425 TYR A N 1
ATOM 3258 C CA . TYR A 1 425 ? 28.946 20.405 2.552 1.00 96.31 425 TYR A CA 1
ATOM 3259 C C . TYR A 1 425 ? 27.459 20.783 2.676 1.00 96.31 425 TYR A C 1
ATOM 3261 O O . TYR A 1 425 ? 26.675 20.459 1.780 1.00 96.31 425 TYR A O 1
ATOM 3269 N N . ALA A 1 426 ? 27.080 21.540 3.712 1.00 94.75 426 ALA A N 1
ATOM 3270 C CA . ALA A 1 426 ? 25.735 22.108 3.846 1.00 94.75 426 ALA A CA 1
ATOM 3271 C C . ALA A 1 426 ? 25.388 23.050 2.676 1.00 94.75 426 ALA A C 1
ATOM 3273 O O . ALA A 1 426 ? 24.322 22.924 2.075 1.00 94.75 426 ALA A O 1
ATOM 3274 N N . ALA A 1 427 ? 26.321 23.919 2.271 1.00 93.81 427 ALA A N 1
ATOM 3275 C CA . ALA A 1 427 ? 26.155 24.820 1.128 1.00 93.81 427 ALA A CA 1
ATOM 3276 C C . ALA A 1 427 ? 26.024 24.105 -0.234 1.00 93.81 427 ALA A C 1
ATOM 3278 O O . ALA A 1 427 ? 25.421 24.655 -1.158 1.00 93.81 427 ALA A O 1
ATOM 3279 N N . LEU A 1 428 ? 26.589 22.899 -0.383 1.00 94.81 428 LEU A N 1
ATOM 3280 C CA . LEU A 1 428 ? 26.419 22.074 -1.587 1.00 94.81 428 LEU A CA 1
ATOM 3281 C C . LEU A 1 428 ? 25.055 21.364 -1.625 1.00 94.81 428 LEU A C 1
ATOM 3283 O O . LEU A 1 428 ? 24.478 21.238 -2.700 1.00 94.81 428 LEU A O 1
ATOM 3287 N N . SER A 1 429 ? 24.568 20.880 -0.479 1.00 93.50 429 SER A N 1
ATOM 3288 C CA . SER A 1 429 ? 23.416 19.965 -0.386 1.00 93.50 429 SER A CA 1
ATOM 3289 C C . SER A 1 429 ? 22.082 20.668 -0.104 1.00 93.50 429 SER A C 1
ATOM 3291 O O . SER A 1 429 ? 21.069 20.336 -0.717 1.00 93.50 429 SER A O 1
ATOM 3293 N N . LEU A 1 430 ? 22.059 21.696 0.751 1.00 90.88 430 LEU A N 1
ATOM 3294 C CA . LEU A 1 430 ? 20.855 22.475 1.082 1.00 90.88 430 LEU A CA 1
ATOM 3295 C C . LEU A 1 430 ? 20.645 23.670 0.133 1.00 90.88 430 LEU A C 1
ATOM 3297 O O . LEU A 1 430 ? 20.338 24.789 0.563 1.00 90.88 430 LEU A O 1
ATOM 3301 N N . ARG A 1 431 ? 20.799 23.446 -1.178 1.00 86.81 431 ARG A N 1
ATOM 3302 C CA . ARG A 1 431 ? 20.461 24.439 -2.207 1.00 86.81 431 ARG A CA 1
ATOM 3303 C C . ARG A 1 431 ? 19.058 24.193 -2.760 1.00 86.81 431 ARG A C 1
ATOM 3305 O O . ARG A 1 431 ? 18.775 23.134 -3.307 1.00 86.81 431 ARG A O 1
ATOM 3312 N N . ASP A 1 432 ? 18.206 25.215 -2.695 1.00 82.50 432 ASP A N 1
ATOM 3313 C CA . ASP A 1 432 ? 16.896 25.223 -3.356 1.00 82.50 432 ASP A CA 1
ATOM 3314 C C . ASP A 1 432 ? 17.052 25.278 -4.888 1.00 82.50 432 ASP A C 1
ATOM 3316 O O . ASP A 1 432 ? 17.603 26.238 -5.441 1.00 82.50 432 ASP A O 1
ATOM 3320 N N . TYR A 1 433 ? 16.560 24.235 -5.561 1.00 86.56 433 TYR A N 1
ATOM 3321 C CA . TYR A 1 433 ? 16.491 24.126 -7.020 1.00 86.56 433 TYR A CA 1
ATOM 3322 C C . TYR A 1 433 ? 15.069 24.309 -7.585 1.00 86.56 433 TYR A C 1
ATOM 3324 O O . TYR A 1 433 ? 14.932 24.444 -8.797 1.00 86.56 433 TYR A O 1
ATOM 3332 N N . SER A 1 434 ? 14.024 24.410 -6.750 1.00 78.56 434 SER A N 1
ATOM 3333 C CA . SER A 1 434 ? 12.618 24.538 -7.197 1.00 78.56 434 SER A CA 1
ATOM 3334 C C . SER A 1 434 ? 12.366 25.749 -8.109 1.00 78.56 434 SER A C 1
ATOM 3336 O O . SER A 1 434 ? 11.446 25.759 -8.921 1.00 78.56 434 SER A O 1
ATOM 3338 N N . LYS A 1 435 ? 13.217 26.777 -7.999 1.00 78.12 435 LYS A N 1
ATOM 3339 C CA . LYS A 1 435 ? 13.131 28.055 -8.723 1.00 78.12 435 LYS A CA 1
ATOM 3340 C C . LYS A 1 435 ? 14.112 28.151 -9.901 1.00 78.12 435 LYS A C 1
ATOM 3342 O O . LYS A 1 435 ? 14.429 29.252 -10.351 1.00 78.12 435 LYS A O 1
ATOM 3347 N N . THR A 1 436 ? 14.645 27.032 -10.403 1.00 81.56 436 THR A N 1
ATOM 3348 C CA . THR A 1 436 ? 15.554 27.028 -11.561 1.00 81.56 436 THR A CA 1
ATOM 3349 C C . THR A 1 436 ? 15.342 25.826 -12.483 1.00 81.56 436 THR A C 1
ATOM 3351 O O . THR A 1 436 ? 14.953 24.754 -12.045 1.00 81.56 436 THR A O 1
ATOM 3354 N N . LYS A 1 437 ? 15.635 25.995 -13.781 1.00 79.75 437 LYS A N 1
ATOM 3355 C CA . LYS A 1 437 ? 15.558 24.928 -14.801 1.00 79.75 437 LYS A CA 1
ATOM 3356 C C . LYS A 1 437 ? 16.829 24.065 -14.886 1.00 79.75 437 LYS A C 1
ATOM 3358 O O . LYS A 1 437 ? 17.025 23.350 -15.862 1.00 79.75 437 LYS A O 1
ATOM 3363 N N . LEU A 1 438 ? 17.736 24.198 -13.920 1.00 81.62 438 LEU A N 1
ATOM 3364 C CA . LEU A 1 438 ? 18.976 23.427 -13.849 1.00 81.62 438 LEU A CA 1
ATOM 3365 C C . LEU A 1 438 ? 18.743 22.157 -13.024 1.00 81.62 438 LEU A C 1
ATOM 3367 O O . LEU A 1 438 ? 18.122 22.233 -11.968 1.00 81.62 438 LEU A O 1
ATOM 3371 N N . THR A 1 439 ? 19.284 21.019 -13.454 1.00 82.50 439 THR A N 1
ATOM 3372 C CA . THR A 1 439 ? 19.259 19.775 -12.669 1.00 82.50 439 THR A CA 1
ATOM 3373 C C . THR A 1 439 ? 20.003 19.966 -11.345 1.00 82.50 439 THR A C 1
ATOM 3375 O O . THR A 1 439 ? 21.096 20.537 -11.338 1.00 82.50 439 THR A O 1
ATOM 3378 N N . ASN A 1 440 ? 19.449 19.477 -10.231 1.00 89.69 440 ASN A N 1
ATOM 3379 C CA . ASN A 1 440 ? 20.163 19.462 -8.954 1.00 89.69 440 ASN A CA 1
ATOM 3380 C C . ASN A 1 440 ? 21.267 18.383 -8.986 1.00 89.69 440 ASN A C 1
ATOM 3382 O O . ASN A 1 440 ? 20.938 17.208 -9.143 1.00 89.69 440 ASN A O 1
ATOM 3386 N N . PRO A 1 441 ? 22.560 18.734 -8.847 1.00 91.25 441 PRO A N 1
ATOM 3387 C CA . PRO A 1 441 ? 23.647 17.767 -8.890 1.00 91.25 441 PRO A CA 1
ATOM 3388 C C . PRO A 1 441 ? 23.894 17.090 -7.535 1.00 91.25 441 PRO A C 1
ATOM 3390 O O . PRO A 1 441 ? 24.631 16.114 -7.493 1.00 91.25 441 PRO A O 1
ATOM 3393 N N . TYR A 1 442 ? 23.350 17.600 -6.424 1.00 92.44 442 TYR A N 1
ATOM 3394 C CA . TYR A 1 442 ? 23.553 17.016 -5.096 1.00 92.44 442 TYR A CA 1
ATOM 3395 C C . TYR A 1 442 ? 22.330 17.287 -4.197 1.00 92.44 442 TYR A C 1
ATOM 3397 O O . TYR A 1 442 ? 22.277 18.321 -3.528 1.00 92.44 442 TYR A O 1
ATOM 3405 N N . PRO A 1 443 ? 21.300 16.417 -4.228 1.00 88.31 443 PRO A N 1
ATOM 3406 C CA . PRO A 1 443 ? 20.038 16.657 -3.532 1.00 88.31 443 PRO A CA 1
ATOM 3407 C C . PRO A 1 443 ? 20.162 16.741 -1.997 1.00 88.31 443 PRO A C 1
ATOM 3409 O O . PRO A 1 443 ? 21.067 16.136 -1.415 1.00 88.31 443 PRO A O 1
ATOM 3412 N N . PRO A 1 444 ? 19.211 17.425 -1.322 1.00 88.19 444 PRO A N 1
ATOM 3413 C CA . PRO A 1 444 ? 19.177 17.554 0.138 1.00 88.19 444 PRO A CA 1
ATOM 3414 C C . PRO A 1 444 ? 19.208 16.232 0.918 1.00 88.19 444 PRO A C 1
ATOM 3416 O O . PRO A 1 444 ? 19.675 16.224 2.054 1.00 88.19 444 PRO A O 1
ATOM 3419 N N . SER A 1 445 ? 18.790 15.104 0.328 1.00 85.62 445 SER A N 1
ATOM 3420 C CA . SER A 1 445 ? 18.879 13.777 0.959 1.00 85.62 445 SER A CA 1
ATOM 3421 C C . SER A 1 445 ? 20.296 13.444 1.440 1.00 85.62 445 SER A C 1
ATOM 3423 O O . SER A 1 445 ? 20.453 12.880 2.520 1.00 85.62 445 SER A O 1
ATOM 3425 N N . PHE A 1 446 ? 21.335 13.886 0.724 1.00 89.62 446 PHE A N 1
ATOM 3426 C CA . PHE A 1 446 ? 22.731 13.721 1.143 1.00 89.62 446 PHE A CA 1
ATOM 3427 C C . PHE A 1 446 ? 23.123 14.559 2.374 1.00 89.62 446 PHE A C 1
ATOM 3429 O O . PHE A 1 446 ? 24.096 14.218 3.044 1.00 89.62 446 PHE A O 1
ATOM 3436 N N . TYR A 1 447 ? 22.391 15.634 2.699 1.00 92.88 447 TYR A N 1
ATOM 3437 C CA . TYR A 1 447 ? 22.532 16.345 3.977 1.00 92.88 447 TYR A CA 1
ATOM 3438 C C . TYR A 1 447 ? 21.932 15.523 5.119 1.00 92.88 447 TYR A C 1
ATOM 3440 O O . TYR A 1 447 ? 22.564 15.377 6.165 1.00 92.88 447 TYR A O 1
ATOM 3448 N N . TRP A 1 448 ? 20.738 14.955 4.905 1.00 85.75 448 TRP A N 1
ATOM 3449 C CA . TRP A 1 448 ? 20.067 14.106 5.891 1.00 85.75 448 TRP A CA 1
ATOM 3450 C C . TRP A 1 448 ? 20.905 12.858 6.211 1.00 85.75 448 TRP A C 1
ATOM 3452 O O . TRP A 1 448 ? 21.196 12.631 7.382 1.00 85.75 448 TRP A O 1
ATOM 3462 N N . GLN A 1 449 ? 21.412 12.153 5.187 1.00 87.38 449 GLN A N 1
ATOM 3463 C CA . GLN A 1 449 ? 22.344 11.021 5.340 1.00 87.38 449 GLN A CA 1
ATOM 3464 C C . GLN A 1 449 ? 23.539 11.371 6.234 1.00 87.38 449 GLN A C 1
ATOM 3466 O O . GLN A 1 449 ? 23.899 10.612 7.131 1.00 87.38 449 GLN A O 1
ATOM 3471 N N . THR A 1 450 ? 24.158 12.535 6.017 1.00 91.19 450 THR A N 1
ATOM 3472 C CA . THR A 1 450 ? 25.303 12.983 6.817 1.00 91.19 450 THR A CA 1
ATOM 3473 C C . THR A 1 450 ? 24.906 13.330 8.253 1.00 91.19 450 THR A C 1
ATOM 3475 O O . THR A 1 450 ? 25.608 12.940 9.184 1.00 91.19 450 THR A O 1
ATOM 3478 N N . MET A 1 451 ? 23.803 14.060 8.446 1.00 90.00 451 MET A N 1
ATOM 3479 C CA . MET A 1 451 ? 23.298 14.451 9.768 1.00 90.00 451 MET A CA 1
ATOM 3480 C C . MET A 1 451 ? 23.045 13.212 10.636 1.00 90.00 451 MET A C 1
ATOM 3482 O O . MET A 1 451 ? 23.600 13.088 11.728 1.00 90.00 451 MET A O 1
ATOM 3486 N N . ALA A 1 452 ? 22.265 12.280 10.090 1.00 84.31 452 ALA A N 1
ATOM 3487 C CA . ALA A 1 452 ? 21.864 11.019 10.692 1.00 84.31 452 ALA A CA 1
ATOM 3488 C C . ALA A 1 452 ? 23.077 10.148 11.078 1.00 84.31 452 ALA A C 1
ATOM 3490 O O . ALA A 1 452 ? 23.334 9.884 12.254 1.00 84.31 452 ALA A O 1
ATOM 3491 N N . SER A 1 453 ? 23.925 9.847 10.093 1.00 87.19 453 SER A N 1
ATOM 3492 C CA . SER A 1 453 ? 25.152 9.062 10.247 1.00 87.19 453 SER A CA 1
ATOM 3493 C C . SER A 1 453 ? 26.093 9.568 11.357 1.00 87.19 453 SER A C 1
ATOM 3495 O O . SER A 1 453 ? 26.714 8.760 12.067 1.00 87.19 453 SER A O 1
ATOM 3497 N N . ILE A 1 454 ? 26.184 10.895 11.541 1.00 90.06 454 ILE A N 1
ATOM 3498 C CA . ILE A 1 454 ? 26.980 11.515 12.607 1.00 90.06 454 ILE A CA 1
ATOM 3499 C C . ILE A 1 454 ? 26.306 11.341 13.974 1.00 90.06 454 ILE A C 1
ATOM 3501 O O . ILE A 1 454 ? 26.978 10.864 14.892 1.00 90.06 454 ILE A O 1
ATOM 3505 N N . VAL A 1 455 ? 25.016 11.677 14.129 1.00 88.56 455 VAL A N 1
ATOM 3506 C CA . VAL A 1 455 ? 24.325 11.587 15.437 1.00 88.56 455 VAL A CA 1
ATOM 3507 C C . VAL A 1 455 ? 24.154 10.147 15.932 1.00 88.56 455 VAL A C 1
ATOM 3509 O O . VAL A 1 455 ? 24.127 9.910 17.139 1.00 88.56 455 VAL A O 1
ATOM 3512 N N . SER A 1 456 ? 24.147 9.176 15.019 1.00 84.69 456 SER A N 1
ATOM 3513 C CA . SER A 1 456 ? 24.146 7.740 15.323 1.00 84.69 456 SER A CA 1
ATOM 3514 C C . SER A 1 456 ? 25.548 7.168 15.605 1.00 84.69 456 SER A C 1
ATOM 3516 O O . SER A 1 456 ? 25.753 5.954 15.528 1.00 84.69 456 SER A O 1
ATOM 3518 N N . THR A 1 457 ? 26.548 8.009 15.912 1.00 84.50 457 THR A N 1
ATOM 3519 C CA . THR A 1 457 ? 27.887 7.553 16.337 1.00 84.50 457 THR A CA 1
ATOM 3520 C C . THR A 1 457 ? 27.871 7.072 17.799 1.00 84.50 457 THR A C 1
ATOM 3522 O O . THR A 1 457 ? 27.488 7.848 18.678 1.00 84.50 457 THR A O 1
ATOM 3525 N N . PRO A 1 458 ? 28.317 5.831 18.093 1.00 82.62 458 PRO A N 1
ATOM 3526 C CA . PRO A 1 458 ? 28.413 5.315 19.458 1.00 82.62 458 PRO A CA 1
ATOM 3527 C C . PRO A 1 458 ? 29.313 6.174 20.367 1.00 82.62 458 PRO A C 1
ATOM 3529 O O . PRO A 1 458 ? 30.366 6.622 19.906 1.00 82.62 458 PRO A O 1
ATOM 3532 N N . PRO A 1 459 ? 28.968 6.379 21.657 1.00 80.50 459 PRO A N 1
ATOM 3533 C CA . PRO A 1 459 ? 29.708 7.273 22.557 1.00 80.50 459 PRO A CA 1
ATOM 3534 C C . PRO A 1 459 ? 31.208 6.972 22.728 1.00 80.50 459 PRO A C 1
ATOM 3536 O O . PRO A 1 459 ? 31.980 7.884 23.014 1.00 80.50 459 PRO A O 1
ATOM 3539 N N . ASP A 1 460 ? 31.636 5.722 22.533 1.00 77.75 460 ASP A N 1
ATOM 3540 C CA . ASP A 1 460 ? 33.036 5.269 22.552 1.00 77.75 460 ASP A CA 1
ATOM 3541 C C . ASP A 1 460 ? 33.826 5.616 21.269 1.00 77.75 460 ASP A C 1
ATOM 3543 O O . ASP A 1 460 ? 35.060 5.558 21.258 1.00 77.75 460 ASP A O 1
ATOM 3547 N N . GLN A 1 461 ? 33.125 5.996 20.195 1.00 78.19 461 GLN A N 1
ATOM 3548 C CA . GLN A 1 461 ? 33.675 6.294 18.864 1.00 78.19 461 GLN A CA 1
ATOM 3549 C C . GLN A 1 461 ? 33.453 7.747 18.423 1.00 78.19 461 GLN A C 1
ATOM 3551 O O . GLN A 1 461 ? 33.945 8.139 17.360 1.00 78.19 461 GLN A O 1
ATOM 3556 N N . THR A 1 462 ? 32.725 8.545 19.209 1.00 83.50 462 THR A N 1
ATOM 3557 C CA . THR A 1 462 ? 32.520 9.979 18.967 1.00 83.50 462 THR A CA 1
ATOM 3558 C C . THR A 1 462 ? 33.681 10.801 19.526 1.00 83.50 462 THR A C 1
ATOM 3560 O O . THR A 1 462 ? 34.099 10.607 20.667 1.00 83.50 462 THR A O 1
ATOM 3563 N N . SER A 1 463 ? 34.191 11.761 18.754 1.00 86.00 463 SER A N 1
ATOM 3564 C CA . SER A 1 463 ? 35.307 12.623 19.157 1.00 86.00 463 SER A CA 1
ATOM 3565 C C . SER A 1 463 ? 35.121 14.080 18.698 1.00 86.00 463 SER A C 1
ATOM 3567 O O . SER A 1 463 ? 34.037 14.455 18.245 1.00 86.00 463 SER A O 1
ATOM 3569 N N . SER A 1 464 ? 36.139 14.935 18.883 1.00 86.44 464 SER A N 1
ATOM 3570 C CA . SER A 1 464 ? 36.059 16.394 18.660 1.00 86.44 464 SER A CA 1
ATOM 3571 C C . SER A 1 464 ? 35.578 16.719 17.233 1.00 86.44 464 SER A C 1
ATOM 3573 O O . SER A 1 464 ? 34.702 17.565 17.037 1.00 86.44 464 SER A O 1
ATOM 3575 N N . THR A 1 465 ? 36.059 15.953 16.244 1.00 91.06 465 THR A N 1
ATOM 3576 C CA . THR A 1 465 ? 35.692 16.054 14.822 1.00 91.06 465 THR A CA 1
ATOM 3577 C C . THR A 1 465 ? 34.181 15.962 14.590 1.00 91.06 465 THR A C 1
ATOM 3579 O O . THR A 1 465 ? 33.630 16.821 13.906 1.00 91.06 465 THR A O 1
ATOM 3582 N N . GLN A 1 466 ? 33.491 14.956 15.144 1.00 91.19 466 GLN A N 1
ATOM 3583 C CA . GLN A 1 466 ? 32.059 14.728 14.904 1.00 91.19 466 GLN A CA 1
ATOM 3584 C C . GLN A 1 466 ? 31.225 15.921 15.367 1.00 91.19 466 GLN A C 1
ATOM 3586 O O . GLN A 1 466 ? 30.437 16.448 14.585 1.00 91.19 466 GLN A O 1
ATOM 3591 N N . TYR A 1 467 ? 31.436 16.395 16.599 1.00 91.38 467 TYR A N 1
ATOM 3592 C CA . TYR A 1 467 ? 30.695 17.540 17.133 1.00 91.38 467 TYR A CA 1
ATOM 3593 C C . TYR A 1 467 ? 30.988 18.833 16.350 1.00 91.38 467 TYR A C 1
ATOM 3595 O O . TYR A 1 467 ? 30.072 19.614 16.095 1.00 91.38 467 TYR A O 1
ATOM 3603 N N . MET A 1 468 ? 32.235 19.043 15.903 1.00 91.81 468 MET A N 1
ATOM 3604 C CA . MET A 1 468 ? 32.607 20.211 15.092 1.00 91.81 468 MET A CA 1
ATOM 3605 C C . MET A 1 468 ? 32.002 20.185 13.681 1.00 91.81 468 MET A C 1
ATOM 3607 O O . MET A 1 468 ? 31.508 21.214 13.216 1.00 91.81 468 MET A O 1
ATOM 3611 N N . VAL A 1 469 ? 31.997 19.029 13.006 1.00 94.38 469 VAL A N 1
ATOM 3612 C CA . VAL A 1 469 ? 31.341 18.863 11.695 1.00 94.38 469 VAL A CA 1
ATOM 3613 C C . VAL A 1 469 ? 29.828 19.036 11.835 1.00 94.38 469 VAL A C 1
ATOM 3615 O O . VAL A 1 469 ? 29.234 19.781 11.059 1.00 94.38 469 VAL A O 1
ATOM 3618 N N . LEU A 1 470 ? 29.216 18.430 12.859 1.00 94.12 470 LEU A N 1
ATOM 3619 C CA . LEU A 1 470 ? 27.784 18.544 13.145 1.00 94.12 470 LEU A CA 1
ATOM 3620 C C . LEU A 1 470 ? 27.361 19.998 13.385 1.00 94.12 470 LEU A C 1
ATOM 3622 O O . LEU A 1 470 ? 26.415 20.480 12.763 1.00 94.12 470 LEU A O 1
ATOM 3626 N N . LYS A 1 471 ? 28.113 20.735 14.216 1.00 93.19 471 LYS A N 1
ATOM 3627 C CA . LYS A 1 471 ? 27.865 22.162 14.456 1.00 93.19 471 LYS A CA 1
ATOM 3628 C C . LYS A 1 471 ? 27.920 22.960 13.152 1.00 93.19 471 LYS A C 1
ATOM 3630 O O . LYS A 1 471 ? 27.094 23.843 12.940 1.00 93.19 471 LYS A O 1
ATOM 3635 N N . ALA A 1 472 ? 28.901 22.679 12.298 1.00 94.00 472 ALA A N 1
ATOM 3636 C CA . ALA A 1 472 ? 29.124 23.430 11.069 1.00 94.00 472 ALA A CA 1
ATOM 3637 C C . ALA A 1 472 ? 28.150 23.086 9.932 1.00 94.00 472 ALA A C 1
ATOM 3639 O O . ALA A 1 472 ? 27.945 23.920 9.055 1.00 94.00 472 ALA A O 1
ATOM 3640 N N . LEU A 1 473 ? 27.533 21.900 9.956 1.00 94.38 473 LEU A N 1
ATOM 3641 C CA . LEU A 1 473 ? 26.399 21.576 9.088 1.00 94.38 473 LEU A CA 1
ATOM 3642 C C . LEU A 1 473 ? 25.178 22.440 9.431 1.00 94.38 473 LEU A C 1
ATOM 3644 O O . LEU A 1 473 ? 24.508 22.917 8.522 1.00 94.38 473 LEU A O 1
ATOM 3648 N N . VAL A 1 474 ? 24.922 22.674 10.725 1.00 92.94 474 VAL A N 1
ATOM 3649 C CA . VAL A 1 474 ? 23.747 23.423 11.202 1.00 92.94 474 VAL A CA 1
ATOM 3650 C C . VAL A 1 474 ? 23.930 24.946 11.150 1.00 92.94 474 VAL A C 1
ATOM 3652 O O . VAL A 1 474 ? 23.051 25.627 10.634 1.00 92.94 474 VAL A O 1
ATOM 3655 N N . ASP A 1 475 ? 25.025 25.494 11.694 1.00 89.94 475 ASP A N 1
ATOM 3656 C CA . ASP A 1 475 ? 25.161 26.925 12.048 1.00 89.94 475 ASP A CA 1
ATOM 3657 C C . ASP A 1 475 ? 25.213 27.873 10.829 1.00 89.94 475 ASP A C 1
ATOM 3659 O O . ASP A 1 475 ? 26.278 28.118 10.245 1.00 89.94 475 ASP A O 1
ATOM 3663 N N . GLY A 1 476 ? 24.050 28.431 10.475 1.00 86.25 476 GLY A N 1
ATOM 3664 C CA . GLY A 1 476 ? 23.804 29.267 9.294 1.00 86.25 476 GLY A CA 1
ATOM 3665 C C . GLY A 1 476 ? 22.979 28.588 8.189 1.00 86.25 476 GLY A C 1
ATOM 3666 O O . GLY A 1 476 ? 22.718 29.210 7.157 1.00 86.25 476 GLY A O 1
ATOM 3667 N N . TYR A 1 477 ? 22.577 27.328 8.386 1.00 90.69 477 TYR A N 1
ATOM 3668 C CA . TYR A 1 477 ? 21.795 26.521 7.440 1.00 90.69 477 TYR A CA 1
ATOM 3669 C C . TYR A 1 477 ? 20.485 25.991 8.036 1.00 90.69 477 TYR A C 1
ATOM 3671 O O . TYR A 1 477 ? 19.644 25.483 7.291 1.00 90.69 477 TYR A O 1
ATOM 3679 N N . GLU A 1 478 ? 20.271 26.152 9.344 1.00 89.00 478 GLU A N 1
ATOM 3680 C CA . GLU A 1 478 ? 19.083 25.694 10.070 1.00 89.00 478 GLU A CA 1
ATOM 3681 C C . GLU A 1 478 ? 17.757 26.087 9.396 1.00 89.00 478 GLU A C 1
ATOM 3683 O O . GLU A 1 478 ? 16.911 25.221 9.179 1.00 89.00 478 GLU A O 1
ATOM 3688 N N . GLN A 1 479 ? 17.590 27.339 8.948 1.00 86.00 479 GLN A N 1
ATOM 3689 C CA . GLN A 1 479 ? 16.357 27.754 8.265 1.00 86.00 479 GLN A CA 1
ATOM 3690 C C . GLN A 1 479 ? 16.177 27.061 6.904 1.00 86.00 479 GLN A C 1
ATOM 3692 O O . GLN A 1 479 ? 15.049 26.801 6.494 1.00 86.00 479 GLN A O 1
ATOM 3697 N N . ARG A 1 480 ? 17.260 26.724 6.189 1.00 88.25 480 ARG A N 1
ATOM 3698 C CA . ARG A 1 480 ? 17.159 25.969 4.926 1.00 88.25 480 ARG A CA 1
ATOM 3699 C C . ARG A 1 480 ? 16.781 24.520 5.186 1.00 88.25 480 ARG A C 1
ATOM 3701 O O . ARG A 1 480 ? 15.930 23.991 4.483 1.00 88.25 480 ARG A O 1
ATOM 3708 N N . PHE A 1 481 ? 17.367 23.908 6.211 1.00 89.31 481 PHE A N 1
ATOM 3709 C CA . PHE A 1 481 ? 17.021 22.557 6.641 1.00 89.31 481 PHE A CA 1
ATOM 3710 C C . PHE A 1 481 ? 15.542 22.467 7.059 1.00 89.31 481 PHE A C 1
ATOM 3712 O O . PHE A 1 481 ? 14.814 21.613 6.556 1.00 89.31 481 PHE A O 1
ATOM 3719 N N . MET A 1 482 ? 15.064 23.430 7.857 1.00 84.31 482 MET A N 1
ATOM 3720 C CA . MET A 1 482 ? 13.645 23.594 8.200 1.00 84.31 482 MET A CA 1
ATOM 3721 C C . MET A 1 482 ? 12.749 23.805 6.967 1.00 84.31 482 MET A C 1
ATOM 3723 O O . MET A 1 482 ? 11.674 23.220 6.897 1.00 84.31 482 MET A O 1
ATOM 3727 N N . ASN A 1 483 ? 13.185 24.581 5.968 1.00 84.69 483 ASN A N 1
ATOM 3728 C CA . ASN A 1 483 ? 12.414 24.793 4.735 1.00 84.69 483 ASN A CA 1
ATOM 3729 C C . ASN A 1 483 ? 12.303 23.536 3.849 1.00 84.69 483 ASN A C 1
ATOM 3731 O O . ASN A 1 483 ? 11.372 23.457 3.053 1.00 84.69 483 ASN A O 1
ATOM 3735 N N . PHE A 1 484 ? 13.241 22.586 3.946 1.00 78.88 484 PHE A N 1
ATOM 3736 C CA . PHE A 1 484 ? 13.195 21.325 3.194 1.00 78.88 484 PHE A CA 1
ATOM 3737 C C . PHE A 1 484 ? 12.447 20.201 3.922 1.00 78.88 484 PHE A C 1
ATOM 3739 O O . PHE A 1 484 ? 11.837 19.372 3.256 1.00 78.88 484 PHE A O 1
ATOM 3746 N N . TYR A 1 485 ? 12.509 20.157 5.258 1.00 77.25 485 TYR A N 1
ATOM 3747 C CA . TYR A 1 485 ? 12.063 18.997 6.048 1.00 77.25 485 TYR A CA 1
ATOM 3748 C C . TYR A 1 485 ? 11.091 19.330 7.195 1.00 77.25 485 TYR A C 1
ATOM 3750 O O . TYR A 1 485 ? 10.743 18.447 7.977 1.00 77.25 485 TYR A O 1
ATOM 3758 N N . GLY A 1 486 ? 10.654 20.585 7.337 1.00 76.31 486 GLY A N 1
ATOM 3759 C CA . GLY A 1 486 ? 9.584 20.987 8.256 1.00 76.31 486 GLY A CA 1
ATOM 3760 C C . GLY A 1 486 ? 9.776 20.513 9.703 1.00 76.31 486 GLY A C 1
ATOM 3761 O O . GLY A 1 486 ? 10.802 20.771 10.335 1.00 76.31 486 GLY A O 1
ATOM 3762 N N . SER A 1 487 ? 8.776 19.810 10.237 1.00 60.44 487 SER A N 1
ATOM 3763 C CA . SER A 1 487 ? 8.793 19.220 11.584 1.00 60.44 487 SER A CA 1
ATOM 3764 C C . SER A 1 487 ? 9.917 18.196 11.782 1.00 60.44 487 SER A C 1
ATOM 3766 O O . SER A 1 487 ? 10.531 18.171 12.851 1.00 60.44 487 SER A O 1
ATOM 3768 N N . ALA A 1 488 ? 10.252 17.409 10.756 1.00 62.44 488 ALA A N 1
ATOM 3769 C CA . ALA A 1 488 ? 11.315 16.408 10.823 1.00 62.44 488 ALA A CA 1
ATOM 3770 C C . ALA A 1 488 ? 12.702 17.058 11.000 1.00 62.44 488 ALA A C 1
ATOM 3772 O O . ALA A 1 488 ? 13.518 16.560 11.775 1.00 62.44 488 ALA A O 1
ATOM 3773 N N . ALA A 1 489 ? 12.950 18.226 10.390 1.00 79.00 489 ALA A N 1
ATOM 3774 C CA . ALA A 1 489 ? 14.161 19.007 10.670 1.00 79.00 489 ALA A CA 1
ATOM 3775 C C . ALA A 1 489 ? 14.231 19.486 12.129 1.00 79.00 489 ALA A C 1
ATOM 3777 O O . ALA A 1 489 ? 15.305 19.438 12.726 1.00 79.00 489 ALA A O 1
ATOM 3778 N N . ARG A 1 490 ? 13.110 19.900 12.740 1.00 78.12 490 ARG A N 1
ATOM 3779 C CA . ARG A 1 490 ? 13.087 20.290 14.164 1.00 78.12 490 ARG A CA 1
ATOM 3780 C C . ARG A 1 490 ? 13.438 19.112 15.075 1.00 78.12 490 ARG A C 1
ATOM 3782 O O . ARG A 1 490 ? 14.213 19.288 16.012 1.00 78.12 490 ARG A O 1
ATOM 3789 N N . ALA A 1 491 ? 12.915 17.924 14.777 1.00 71.62 491 ALA A N 1
ATOM 3790 C CA . ALA A 1 491 ? 13.244 16.701 15.504 1.00 71.62 491 ALA A CA 1
ATOM 3791 C C . ALA A 1 491 ? 14.724 16.302 15.330 1.00 71.62 491 ALA A C 1
ATOM 3793 O O . ALA A 1 491 ? 15.418 16.051 16.313 1.00 71.62 491 ALA A O 1
ATOM 3794 N N . ALA A 1 492 ? 15.252 16.346 14.103 1.00 81.06 492 ALA A N 1
ATOM 3795 C CA . ALA A 1 492 ? 16.669 16.094 13.842 1.00 81.06 492 ALA A CA 1
ATOM 3796 C C . ALA A 1 492 ? 17.594 17.120 14.533 1.00 81.06 492 ALA A C 1
ATOM 3798 O O . ALA A 1 492 ? 18.660 16.750 15.022 1.00 81.06 492 ALA A O 1
ATOM 3799 N N . LEU A 1 493 ? 17.185 18.392 14.642 1.00 89.00 493 LEU A N 1
ATOM 3800 C CA . LEU A 1 493 ? 17.922 19.423 15.387 1.00 89.00 493 LEU A CA 1
ATOM 3801 C C . LEU A 1 493 ? 17.901 19.192 16.908 1.00 89.00 493 LEU A C 1
ATOM 3803 O O . LEU A 1 493 ? 18.919 19.434 17.553 1.00 89.00 493 LEU A O 1
ATOM 3807 N N . GLN A 1 494 ? 16.804 18.681 17.481 1.00 83.50 494 GLN A N 1
ATOM 3808 C CA . GLN A 1 494 ? 16.769 18.225 18.880 1.00 83.50 494 GLN A CA 1
ATOM 3809 C C . GLN A 1 494 ? 17.797 17.102 19.103 1.00 83.50 494 GLN A C 1
ATOM 3811 O O . GLN A 1 494 ? 18.666 17.225 19.970 1.00 83.50 494 GLN A O 1
ATOM 3816 N N . VAL A 1 495 ? 17.779 16.059 18.264 1.00 84.50 495 VAL A N 1
ATOM 3817 C CA . VAL A 1 495 ? 18.724 14.934 18.379 1.00 84.50 495 VAL A CA 1
ATOM 3818 C C . VAL A 1 495 ? 20.176 15.402 18.206 1.00 84.50 495 VAL A C 1
ATOM 3820 O O . VAL A 1 495 ? 21.043 15.022 18.992 1.00 84.50 495 VAL A O 1
ATOM 3823 N N . ALA A 1 496 ? 20.453 16.267 17.227 1.00 89.12 496 ALA A N 1
ATOM 3824 C CA . ALA A 1 496 ? 21.802 16.745 16.921 1.00 89.12 496 ALA A CA 1
ATOM 3825 C C . ALA A 1 496 ? 22.381 17.729 17.953 1.00 89.12 496 ALA A C 1
ATOM 3827 O O . ALA A 1 496 ? 23.580 17.679 18.238 1.00 89.12 496 ALA A O 1
ATOM 3828 N N . LEU A 1 497 ? 21.565 18.638 18.497 1.00 90.00 497 LEU A N 1
ATOM 3829 C CA . LEU A 1 497 ? 22.038 19.728 19.361 1.00 90.00 497 LEU A CA 1
ATOM 3830 C C . LEU A 1 497 ? 21.809 19.484 20.860 1.00 90.00 497 LEU A C 1
ATOM 3832 O O . LEU A 1 497 ? 22.442 20.158 21.675 1.00 90.00 497 LEU A O 1
ATOM 3836 N N . VAL A 1 498 ? 20.947 18.531 21.230 1.00 84.31 498 VAL A N 1
ATOM 3837 C CA . VAL A 1 498 ? 20.645 18.183 22.628 1.00 84.31 498 VAL A CA 1
ATOM 3838 C C . VAL A 1 498 ? 21.034 16.738 22.929 1.00 84.31 498 VAL A C 1
ATOM 3840 O O . VAL A 1 498 ? 21.916 16.505 23.756 1.00 84.31 498 VAL A O 1
ATOM 3843 N N . ASP A 1 499 ? 20.439 15.755 22.254 1.00 83.75 499 ASP A N 1
ATOM 3844 C CA . ASP A 1 499 ? 20.563 14.354 22.687 1.00 83.75 499 ASP A CA 1
ATOM 3845 C C . ASP A 1 499 ? 21.948 13.764 22.397 1.00 83.75 499 ASP A C 1
ATOM 3847 O O . ASP A 1 499 ? 22.524 13.072 23.237 1.00 83.75 499 ASP A O 1
ATOM 3851 N N . PHE A 1 500 ? 22.523 14.070 21.235 1.00 87.50 500 PHE A N 1
ATOM 3852 C CA . PHE A 1 500 ? 23.867 13.643 20.853 1.00 87.50 500 PHE A CA 1
ATOM 3853 C C . PHE A 1 500 ? 24.973 14.217 21.764 1.00 87.50 500 PHE A C 1
ATOM 3855 O O . PHE A 1 500 ? 25.747 13.422 22.302 1.00 87.50 500 PHE A O 1
ATOM 3862 N N . PRO A 1 501 ? 25.054 15.538 22.045 1.00 85.88 501 PRO A N 1
ATOM 3863 C CA . PRO A 1 501 ? 26.015 16.054 23.024 1.00 85.88 501 PRO A CA 1
ATOM 3864 C C . PRO A 1 501 ? 25.721 15.611 24.470 1.00 85.88 501 PRO A C 1
ATOM 3866 O O . PRO A 1 501 ? 26.658 15.509 25.262 1.00 85.88 501 PRO A O 1
ATOM 3869 N N . ASN A 1 502 ? 24.473 15.284 24.831 1.00 83.94 502 ASN A N 1
ATOM 3870 C CA . ASN A 1 502 ? 24.161 14.683 26.137 1.00 83.94 502 ASN A CA 1
ATOM 3871 C C . ASN A 1 502 ? 24.715 13.252 26.287 1.00 83.94 502 ASN A C 1
ATOM 3873 O O . ASN A 1 502 ? 25.088 12.865 27.394 1.00 83.94 502 ASN A O 1
ATOM 3877 N N . LYS A 1 503 ? 24.826 12.487 25.190 1.00 81.56 503 LYS A N 1
ATOM 3878 C CA . LYS A 1 503 ? 25.426 11.136 25.148 1.00 81.56 503 LYS A CA 1
ATOM 3879 C C . LYS A 1 503 ? 26.968 11.136 25.206 1.00 81.56 503 LYS A C 1
ATOM 3881 O O . LYS A 1 503 ? 27.573 10.066 25.205 1.00 81.56 503 LYS A O 1
ATOM 3886 N N . ALA A 1 504 ? 27.625 12.298 25.246 1.00 79.69 504 ALA A N 1
ATOM 3887 C CA . ALA A 1 504 ? 29.084 12.407 25.184 1.00 79.69 504 ALA A CA 1
ATOM 3888 C C . ALA A 1 504 ? 29.799 11.892 26.453 1.00 79.69 504 ALA A C 1
ATOM 3890 O O . ALA A 1 504 ? 29.604 12.426 27.546 1.00 79.69 504 ALA A O 1
ATOM 3891 N N . VAL A 1 505 ? 30.715 10.925 26.289 1.00 74.94 505 VAL A N 1
ATOM 3892 C CA . VAL A 1 505 ? 31.563 10.398 27.384 1.00 74.94 505 VAL A CA 1
ATOM 3893 C C . VAL A 1 505 ? 32.517 11.467 27.934 1.00 74.94 505 VAL A C 1
ATOM 3895 O O . VAL A 1 505 ? 32.732 11.548 29.141 1.00 74.94 505 VAL A O 1
ATOM 3898 N N . GLU A 1 506 ? 33.073 12.318 27.065 1.00 68.44 506 GLU A N 1
ATOM 3899 C CA . GLU A 1 506 ? 33.998 13.391 27.449 1.00 68.44 506 GLU A CA 1
ATOM 3900 C C . GLU A 1 506 ? 33.414 14.769 27.120 1.00 68.44 506 GLU A C 1
ATOM 3902 O O . GLU A 1 506 ? 33.287 15.158 25.958 1.00 68.44 506 GLU A O 1
ATOM 3907 N N . LYS A 1 507 ? 33.082 15.537 28.164 1.00 73.88 507 LYS A N 1
ATOM 3908 C CA . LYS A 1 507 ? 32.508 16.887 28.052 1.00 73.88 507 LYS A CA 1
ATOM 3909 C C . LYS A 1 507 ? 33.594 17.918 27.727 1.00 73.88 507 LYS A C 1
ATOM 3911 O O . LYS A 1 507 ? 34.092 18.618 28.604 1.00 73.88 507 LYS A O 1
ATOM 3916 N N . ASN A 1 508 ? 33.975 17.973 26.453 1.00 77.38 508 ASN A N 1
ATOM 3917 C CA . ASN A 1 508 ? 34.962 18.909 25.912 1.00 77.38 508 ASN A CA 1
ATOM 3918 C C . ASN A 1 508 ? 34.312 20.178 25.308 1.00 77.38 508 ASN A C 1
ATOM 3920 O O . ASN A 1 508 ? 33.088 20.330 25.276 1.00 77.38 508 ASN A O 1
ATOM 3924 N N . ALA A 1 509 ? 35.139 21.104 24.812 1.00 79.38 509 ALA A N 1
ATOM 3925 C CA . ALA A 1 509 ? 34.672 22.368 24.236 1.00 79.38 509 ALA A CA 1
ATOM 3926 C C . ALA A 1 509 ? 33.805 22.195 22.970 1.00 79.38 509 ALA A C 1
ATOM 3928 O O . ALA A 1 509 ? 32.890 22.990 22.752 1.00 79.38 509 ALA A O 1
ATOM 3929 N N . ALA A 1 510 ? 34.040 21.154 22.161 1.00 81.75 510 ALA A N 1
ATOM 3930 C CA . ALA A 1 510 ? 33.243 20.879 20.966 1.00 81.75 510 ALA A CA 1
ATOM 3931 C C . ALA A 1 510 ? 31.816 20.428 21.338 1.00 81.75 510 ALA A C 1
ATOM 3933 O O . ALA A 1 510 ? 30.851 20.963 20.792 1.00 81.75 510 ALA A O 1
ATOM 3934 N N . VAL A 1 511 ? 31.669 19.557 22.346 1.00 84.75 511 VAL A N 1
ATOM 3935 C CA . VAL A 1 511 ? 30.364 19.179 22.931 1.00 84.75 511 VAL A CA 1
ATOM 3936 C C . VAL A 1 511 ? 29.621 20.416 23.449 1.00 84.75 511 VAL A C 1
ATOM 3938 O O . VAL A 1 511 ? 28.455 20.633 23.117 1.00 84.75 511 VAL A O 1
ATOM 3941 N N . GLY A 1 512 ? 30.308 21.281 24.204 1.00 83.38 512 GLY A N 1
ATOM 3942 C CA . GLY A 1 512 ? 29.732 22.537 24.700 1.00 83.38 512 GLY A CA 1
ATOM 3943 C C . GLY A 1 512 ? 29.278 23.489 23.584 1.00 83.38 512 GLY A C 1
ATOM 3944 O O . GLY A 1 512 ? 28.266 24.174 23.731 1.00 83.38 512 GLY A O 1
ATOM 3945 N N . SER A 1 513 ? 29.975 23.500 22.444 1.00 85.31 513 SER A N 1
ATOM 3946 C CA . SER A 1 513 ? 29.658 24.381 21.313 1.00 85.31 513 SER A CA 1
ATOM 3947 C C . SER A 1 513 ? 28.336 24.047 20.603 1.00 85.31 513 SER A C 1
ATOM 3949 O O . SER A 1 513 ? 27.710 24.951 20.048 1.00 85.31 513 SER A O 1
ATOM 3951 N N . LEU A 1 514 ? 27.871 22.790 20.672 1.00 88.56 514 LEU A N 1
ATOM 3952 C CA . LEU A 1 514 ? 26.542 22.388 20.190 1.00 88.56 514 LEU A CA 1
ATOM 3953 C C . LEU A 1 514 ? 25.430 22.903 21.107 1.00 88.56 514 LEU A C 1
ATOM 3955 O O . LEU A 1 514 ? 24.439 23.436 20.615 1.00 88.56 514 LEU A O 1
ATOM 3959 N N . LYS A 1 515 ? 25.625 22.849 22.431 1.00 84.31 515 LYS A N 1
ATOM 3960 C CA . LYS A 1 515 ? 24.668 23.432 23.382 1.00 84.31 515 LYS A CA 1
ATOM 3961 C C . LYS A 1 515 ? 24.555 24.951 23.213 1.00 84.31 515 LYS A C 1
ATOM 3963 O O . LYS A 1 515 ? 23.449 25.475 23.171 1.00 84.31 515 LYS A O 1
ATOM 3968 N N . VAL A 1 516 ? 25.676 25.655 23.028 1.00 87.12 516 VAL A N 1
ATOM 3969 C CA . VAL A 1 516 ? 25.660 27.105 22.742 1.00 87.12 516 VAL A CA 1
ATOM 3970 C C . VAL A 1 516 ? 24.917 27.414 21.432 1.00 87.12 516 VAL A C 1
ATOM 3972 O O . VAL A 1 516 ? 24.272 28.459 21.336 1.00 87.12 516 VAL A O 1
ATOM 3975 N N . LEU A 1 517 ? 24.955 26.510 20.444 1.00 87.38 517 LEU A N 1
ATOM 3976 C CA . LEU A 1 517 ? 24.146 26.618 19.228 1.00 87.38 517 LEU A CA 1
ATOM 3977 C C . LEU A 1 517 ? 22.652 26.362 19.504 1.00 87.38 517 LEU A C 1
ATOM 3979 O O . LEU A 1 517 ? 21.837 27.153 19.044 1.00 87.38 517 LEU A O 1
ATOM 3983 N N . ALA A 1 518 ? 22.279 25.356 20.303 1.00 85.88 518 ALA A N 1
ATOM 3984 C CA . ALA A 1 518 ? 20.889 25.160 20.740 1.00 85.88 518 ALA A CA 1
ATOM 3985 C C . ALA A 1 518 ? 20.337 26.406 21.462 1.00 85.88 518 ALA A C 1
ATOM 3987 O O . ALA A 1 518 ? 19.288 26.931 21.093 1.00 85.88 518 ALA A O 1
ATOM 3988 N N . ASP A 1 519 ? 21.095 26.941 22.425 1.00 83.88 519 ASP A N 1
ATOM 3989 C CA . ASP A 1 519 ? 20.741 28.151 23.173 1.00 83.88 519 ASP A CA 1
ATOM 3990 C C . ASP A 1 519 ? 20.645 29.389 22.254 1.00 83.88 519 ASP A C 1
ATOM 3992 O O . ASP A 1 519 ? 19.850 30.294 22.512 1.00 83.88 519 ASP A O 1
ATOM 3996 N N . LYS A 1 520 ? 21.442 29.449 21.175 1.00 85.88 520 LYS A N 1
ATOM 3997 C CA . LYS A 1 520 ? 21.350 30.476 20.123 1.00 85.88 520 LYS A CA 1
ATOM 3998 C C . LYS A 1 520 ? 20.053 30.330 19.325 1.00 85.88 520 LYS A C 1
ATOM 4000 O O . LYS A 1 520 ? 19.303 31.294 19.257 1.00 85.88 520 LYS A O 1
ATOM 4005 N N . LEU A 1 521 ? 19.744 29.150 18.783 1.00 84.50 521 LEU A N 1
ATOM 4006 C CA . LEU A 1 521 ? 18.517 28.936 17.997 1.00 84.50 521 LEU A CA 1
ATOM 4007 C C . LEU A 1 521 ? 17.242 29.150 18.835 1.00 84.50 521 LEU A C 1
ATOM 4009 O O . LEU A 1 521 ? 16.259 29.701 18.337 1.00 84.50 521 LEU A O 1
ATOM 4013 N N . GLY A 1 522 ? 17.283 28.807 20.125 1.00 79.50 522 GLY A N 1
ATOM 4014 C CA . GLY A 1 522 ? 16.205 29.090 21.074 1.00 79.50 522 GLY A CA 1
ATOM 4015 C C . GLY A 1 522 ? 15.920 30.582 21.271 1.00 79.50 522 GLY A C 1
ATOM 4016 O O . GLY A 1 522 ? 14.759 30.956 21.408 1.00 79.50 522 GLY A O 1
ATOM 4017 N N . ARG A 1 523 ? 16.947 31.445 21.244 1.00 81.00 523 ARG A N 1
ATOM 4018 C CA . ARG A 1 523 ? 16.780 32.910 21.327 1.00 81.00 523 ARG A CA 1
ATOM 4019 C C . ARG A 1 523 ? 16.461 33.545 19.977 1.00 81.00 523 ARG A C 1
ATOM 4021 O O . ARG A 1 523 ? 15.543 34.351 19.887 1.00 81.00 523 ARG A O 1
ATOM 4028 N N . ASP A 1 524 ? 17.224 33.190 18.950 1.00 73.88 524 ASP A N 1
ATOM 4029 C CA . ASP A 1 524 ? 17.233 33.885 17.660 1.00 73.88 524 ASP A CA 1
ATOM 4030 C C . ASP A 1 524 ? 16.037 33.479 16.773 1.00 73.88 524 ASP A C 1
ATOM 4032 O O . ASP A 1 524 ? 15.651 34.230 15.880 1.00 73.88 524 ASP A O 1
ATOM 4036 N N . MET A 1 525 ? 15.449 32.295 17.007 1.00 71.31 525 MET A N 1
ATOM 4037 C CA . MET A 1 525 ? 14.357 31.723 16.200 1.00 71.31 525 MET A CA 1
ATOM 4038 C C . MET A 1 525 ? 13.171 31.197 17.032 1.00 71.31 525 MET A C 1
ATOM 4040 O O . MET A 1 525 ? 12.263 30.583 16.475 1.00 71.31 525 MET A O 1
ATOM 4044 N N . GLY A 1 526 ? 13.178 31.369 18.361 1.00 66.06 526 GLY A N 1
ATOM 4045 C CA . GLY A 1 526 ? 12.170 30.781 19.261 1.00 66.06 526 GLY A CA 1
ATOM 4046 C C . GLY A 1 526 ? 12.191 29.245 19.311 1.00 66.06 526 GLY A C 1
ATOM 4047 O O . GLY A 1 526 ? 11.244 28.616 19.790 1.00 66.06 526 GLY A O 1
ATOM 4048 N N . LEU A 1 527 ? 13.252 28.613 18.793 1.00 67.62 527 LEU A N 1
ATOM 4049 C CA . LEU A 1 527 ? 13.355 27.163 18.662 1.00 67.62 527 LEU A CA 1
ATOM 4050 C C . LEU A 1 527 ? 13.782 26.541 19.999 1.00 67.62 527 LEU A C 1
ATOM 4052 O O . LEU A 1 527 ? 14.936 26.167 20.189 1.00 67.62 527 LEU A O 1
ATOM 4056 N N . HIS A 1 528 ? 12.862 26.475 20.961 1.00 68.88 528 HIS A N 1
ATOM 4057 C CA . HIS A 1 528 ? 13.140 25.883 22.269 1.00 68.88 528 HIS A CA 1
ATOM 4058 C C . HIS A 1 528 ? 13.389 24.368 22.147 1.00 68.88 528 HIS A C 1
ATOM 4060 O O . HIS A 1 528 ? 12.508 23.620 21.714 1.00 68.88 528 HIS A O 1
ATOM 4066 N N . LEU A 1 529 ? 14.602 23.953 22.533 1.00 67.56 529 LEU A N 1
ATOM 4067 C CA . LEU A 1 529 ? 15.129 22.584 22.518 1.00 67.56 529 LEU A CA 1
ATOM 4068 C C . LEU A 1 529 ? 15.599 22.215 23.944 1.00 67.56 529 LEU A C 1
ATOM 4070 O O . LEU A 1 529 ? 16.757 22.448 24.296 1.00 67.56 529 LEU A O 1
ATOM 4074 N N . GLN A 1 530 ? 14.701 21.733 24.812 1.00 48.81 530 GLN A N 1
ATOM 4075 C CA . GLN A 1 530 ? 15.019 21.368 26.207 1.00 48.81 530 GLN A CA 1
ATOM 4076 C C . GLN A 1 530 ? 14.237 20.140 26.698 1.00 48.81 530 GLN A C 1
ATOM 4078 O O . GLN A 1 530 ? 13.128 19.872 26.246 1.00 48.81 530 GLN A O 1
ATOM 4083 N N . ASN A 1 531 ? 14.823 19.414 27.656 1.00 39.38 531 ASN A N 1
ATOM 4084 C CA . ASN A 1 531 ? 14.296 18.148 28.166 1.00 39.38 531 ASN A CA 1
ATOM 4085 C C . ASN A 1 531 ? 13.186 18.346 29.213 1.00 39.38 531 ASN A C 1
ATOM 4087 O O . ASN A 1 531 ? 13.474 18.589 30.385 1.00 39.38 531 ASN A O 1
ATOM 4091 N N . THR A 1 532 ? 11.933 18.109 28.830 1.00 30.75 532 THR A N 1
ATOM 4092 C CA . THR A 1 532 ? 10.876 17.688 29.765 1.00 30.75 532 THR A CA 1
ATOM 4093 C C . THR A 1 532 ? 10.992 16.180 29.993 1.00 30.75 532 THR A C 1
ATOM 4095 O O . THR A 1 532 ? 10.645 15.389 29.123 1.00 30.75 532 THR A O 1
ATOM 4098 N N . ALA A 1 533 ? 11.537 15.768 31.139 1.00 27.88 533 ALA A N 1
ATOM 4099 C CA . ALA A 1 533 ? 11.990 14.394 31.369 1.00 27.88 533 ALA A CA 1
ATOM 4100 C C . ALA A 1 533 ? 10.890 13.403 31.825 1.00 27.88 533 ALA A C 1
ATOM 4102 O O . ALA A 1 533 ? 11.021 12.781 32.875 1.00 27.88 533 ALA A O 1
ATOM 4103 N N . VAL A 1 534 ? 9.848 13.210 31.008 1.00 27.52 534 VAL A N 1
ATOM 4104 C CA . VAL A 1 534 ? 9.030 11.978 30.970 1.00 27.52 534 VAL A CA 1
ATOM 4105 C C . VAL A 1 534 ? 8.674 11.704 29.505 1.00 27.52 534 VAL A C 1
ATOM 4107 O O . VAL A 1 534 ? 8.194 12.604 28.824 1.00 27.52 534 VAL A O 1
ATOM 4110 N N . GLY A 1 535 ? 8.904 10.476 29.028 1.00 26.44 535 GLY A N 1
ATOM 4111 C CA . GLY A 1 535 ? 8.712 10.092 27.623 1.00 26.44 535 GLY A CA 1
ATOM 4112 C C . GLY A 1 535 ? 10.008 10.183 26.811 1.00 26.44 535 GLY A C 1
ATOM 4113 O O . GLY A 1 535 ? 10.374 11.243 26.317 1.00 26.44 535 GLY A O 1
ATOM 4114 N N . CYS A 1 536 ? 10.717 9.058 26.681 1.00 22.42 536 CYS A N 1
ATOM 4115 C CA . CYS A 1 536 ? 11.934 8.962 25.874 1.00 22.42 536 CYS A CA 1
ATOM 4116 C C . CYS A 1 536 ? 12.065 7.564 25.254 1.00 22.42 536 CYS A C 1
ATOM 4118 O O . CYS A 1 536 ? 12.439 6.613 25.935 1.00 22.42 536 CYS A O 1
ATOM 4120 N N . LEU A 1 537 ? 11.801 7.474 23.951 1.00 24.36 537 LEU A N 1
ATOM 4121 C CA . LEU A 1 537 ? 12.357 6.473 23.039 1.00 24.36 537 LEU A CA 1
ATOM 4122 C C . LEU A 1 537 ? 12.748 7.203 21.744 1.00 24.36 537 LEU A C 1
ATOM 4124 O O . LEU A 1 537 ? 12.170 8.236 21.409 1.00 24.36 537 LEU A O 1
ATOM 4128 N N . SER A 1 538 ? 13.829 6.763 21.099 1.00 24.50 538 SER A N 1
ATOM 4129 C CA . SER A 1 538 ? 14.663 7.656 20.283 1.00 24.50 538 SER A CA 1
ATOM 4130 C C . SER A 1 538 ? 14.444 7.553 18.775 1.00 24.50 538 SER A C 1
ATOM 4132 O O . SER A 1 538 ? 14.533 6.467 18.213 1.00 24.50 538 SER A O 1
ATOM 4134 N N . LEU A 1 539 ? 14.315 8.709 18.121 1.00 25.69 539 LEU A N 1
ATOM 4135 C CA . LEU A 1 539 ? 14.228 8.858 16.665 1.00 25.69 539 LEU A CA 1
ATOM 4136 C C . LEU A 1 539 ? 15.563 8.540 15.956 1.00 25.69 539 LEU A C 1
ATOM 4138 O O . LEU A 1 539 ? 16.479 9.364 15.963 1.00 25.69 539 LEU A O 1
ATOM 4142 N N . VAL A 1 540 ? 15.631 7.359 15.333 1.00 26.77 540 VAL A N 1
ATOM 4143 C CA . VAL A 1 540 ? 16.662 6.835 14.407 1.00 26.77 540 VAL A CA 1
ATOM 4144 C C . VAL A 1 540 ? 15.942 5.797 13.523 1.00 26.77 540 VAL A C 1
ATOM 4146 O O . VAL A 1 540 ? 15.305 4.917 14.084 1.00 26.77 540 VAL A O 1
ATOM 4149 N N . GLU A 1 541 ? 15.954 5.806 12.186 1.00 24.80 541 GLU A N 1
ATOM 4150 C CA . GLU A 1 541 ? 16.517 6.732 11.184 1.00 24.80 541 GLU A CA 1
ATOM 4151 C C . GLU A 1 541 ? 15.622 6.724 9.912 1.00 24.80 541 GLU A C 1
ATOM 4153 O O . GLU A 1 541 ? 14.688 5.932 9.841 1.00 24.80 541 GLU A O 1
ATOM 4158 N N . ALA A 1 542 ? 15.866 7.581 8.903 1.00 24.41 542 ALA A N 1
ATOM 4159 C CA . ALA A 1 542 ? 15.042 7.628 7.675 1.00 24.41 542 ALA A CA 1
ATOM 4160 C C . ALA A 1 542 ? 15.868 7.891 6.402 1.00 24.41 542 ALA A C 1
ATOM 4162 O O . ALA A 1 542 ? 16.566 8.906 6.342 1.00 24.41 542 ALA A O 1
ATOM 4163 N N . GLN A 1 543 ? 15.769 7.032 5.370 1.00 23.66 543 GLN A N 1
ATOM 4164 C CA . GLN A 1 543 ? 16.453 7.264 4.089 1.00 23.66 543 GLN A CA 1
ATOM 4165 C C . GLN A 1 543 ? 15.921 6.490 2.861 1.00 23.66 543 GLN A C 1
ATOM 4167 O O . GLN A 1 543 ? 15.788 5.275 2.877 1.00 23.66 543 GLN A O 1
ATOM 4172 N N . PHE A 1 544 ? 15.799 7.221 1.751 1.00 22.83 544 PHE A N 1
ATOM 4173 C CA . PHE A 1 544 ? 15.730 6.776 0.347 1.00 22.83 544 PHE A CA 1
ATOM 4174 C C . PHE A 1 544 ? 16.762 7.641 -0.437 1.00 22.83 544 PHE A C 1
ATOM 4176 O O . PHE A 1 544 ? 17.161 8.692 0.080 1.00 22.83 544 PHE A O 1
ATOM 4183 N N . VAL A 1 545 ? 17.298 7.367 -1.638 1.00 27.11 545 VAL A N 1
ATOM 4184 C CA . VAL A 1 545 ? 17.149 6.387 -2.755 1.00 27.11 545 VAL A CA 1
ATOM 4185 C C . VAL A 1 545 ? 18.504 6.399 -3.540 1.00 27.11 545 VAL A C 1
ATOM 4187 O O . VAL A 1 545 ? 19.277 7.336 -3.291 1.00 27.11 545 VAL A O 1
ATOM 4190 N N . PRO A 1 546 ? 18.805 5.541 -4.554 1.00 30.58 546 PRO A N 1
ATOM 4191 C CA . PRO A 1 546 ? 18.121 4.324 -5.039 1.00 30.58 546 PRO A CA 1
ATOM 4192 C C . PRO A 1 546 ? 19.044 3.092 -5.311 1.00 30.58 546 PRO A C 1
ATOM 4194 O O . PRO A 1 546 ? 20.262 3.215 -5.328 1.00 30.58 546 PRO A O 1
ATOM 4197 N N . GLU A 1 547 ? 18.405 1.951 -5.612 1.00 24.52 547 GLU A N 1
ATOM 4198 C CA . GLU A 1 547 ? 18.768 0.826 -6.518 1.00 24.52 547 GLU A CA 1
ATOM 4199 C C . GLU A 1 547 ? 20.207 0.223 -6.636 1.00 24.52 547 GLU A C 1
ATOM 4201 O O . GLU A 1 547 ? 21.204 0.904 -6.857 1.00 24.52 547 GLU A O 1
ATOM 4206 N N . PHE A 1 548 ? 20.218 -1.123 -6.708 1.00 23.17 548 PHE A N 1
ATOM 4207 C CA . PHE A 1 548 ? 21.260 -2.084 -7.142 1.00 23.17 548 PHE A CA 1
ATOM 4208 C C . PHE A 1 548 ? 22.347 -2.631 -6.177 1.00 23.17 548 PHE A C 1
ATOM 4210 O O . PHE A 1 548 ? 23.207 -1.934 -5.654 1.00 23.17 548 PHE A O 1
ATOM 4217 N N . SER A 1 549 ? 22.406 -3.977 -6.165 1.00 22.61 549 SER A N 1
ATOM 4218 C CA . SER A 1 549 ? 23.419 -4.910 -5.616 1.00 22.61 549 SER A CA 1
ATOM 4219 C C . SER A 1 549 ? 23.448 -5.161 -4.094 1.00 22.61 549 SER A C 1
ATOM 4221 O O . SER A 1 549 ? 24.208 -4.558 -3.347 1.00 22.61 549 SER A O 1
ATOM 4223 N N . ALA A 1 550 ? 22.680 -6.166 -3.652 1.00 23.91 550 ALA A N 1
ATOM 4224 C CA . ALA A 1 550 ? 22.652 -6.632 -2.263 1.00 23.91 550 ALA A CA 1
ATOM 4225 C C . ALA A 1 550 ? 23.952 -7.357 -1.822 1.00 23.91 550 ALA A C 1
ATOM 4227 O O . ALA A 1 550 ? 24.458 -8.211 -2.559 1.00 23.91 550 ALA A O 1
ATOM 4228 N N . PRO A 1 551 ? 24.471 -7.096 -0.605 1.00 24.72 551 PRO A N 1
ATOM 4229 C CA . PRO A 1 551 ? 25.539 -7.879 0.013 1.00 24.72 551 PRO A CA 1
ATOM 4230 C C . PRO A 1 551 ? 24.988 -9.033 0.873 1.00 24.72 551 PRO A C 1
ATOM 4232 O O . PRO A 1 551 ? 24.124 -8.840 1.725 1.00 24.72 551 PRO A O 1
ATOM 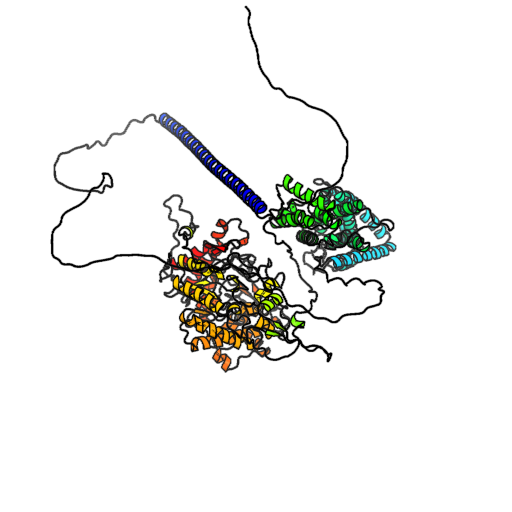4235 N N . ASN A 1 552 ? 25.537 -10.238 0.691 1.00 27.42 552 ASN A N 1
ATOM 4236 C CA . ASN A 1 552 ? 25.107 -11.451 1.398 1.00 27.42 552 ASN A CA 1
ATOM 4237 C C . ASN A 1 552 ? 25.230 -11.343 2.931 1.00 27.42 552 ASN A C 1
ATOM 4239 O O . ASN A 1 552 ? 26.342 -11.338 3.466 1.00 27.42 552 ASN A O 1
ATOM 4243 N N . TYR A 1 553 ? 24.098 -11.421 3.632 1.00 24.62 553 TYR A N 1
ATOM 4244 C CA . TYR A 1 553 ? 24.031 -11.991 4.981 1.00 24.62 553 TYR A CA 1
ATOM 4245 C C . TYR A 1 553 ? 23.627 -13.475 4.883 1.00 24.62 553 TYR A C 1
ATOM 4247 O O . TYR A 1 553 ? 22.912 -13.845 3.950 1.00 24.62 553 TYR A O 1
ATOM 4255 N N . PRO A 1 554 ? 24.096 -14.355 5.790 1.00 23.94 554 PRO A N 1
ATOM 4256 C CA . PRO A 1 554 ? 23.709 -15.763 5.766 1.00 23.94 554 PRO A CA 1
ATOM 4257 C C . PRO A 1 554 ? 22.204 -15.901 6.062 1.00 23.94 554 PRO A C 1
ATOM 4259 O O . PRO A 1 554 ? 21.715 -15.242 6.982 1.00 23.94 554 PRO A O 1
ATOM 4262 N N . PRO A 1 555 ? 21.460 -16.741 5.320 1.00 27.16 555 PRO A N 1
ATOM 4263 C CA . PRO A 1 555 ? 20.018 -16.862 5.498 1.00 27.16 555 PRO A CA 1
ATOM 4264 C C . PRO A 1 555 ? 19.682 -17.517 6.842 1.00 27.16 555 PRO A C 1
ATOM 4266 O O . PRO A 1 555 ? 20.381 -18.429 7.285 1.00 27.16 555 PRO A O 1
ATOM 4269 N N . ALA A 1 556 ? 18.555 -17.133 7.448 1.00 31.48 556 ALA A N 1
ATOM 4270 C CA . ALA A 1 556 ? 18.026 -17.806 8.641 1.00 31.48 556 ALA A CA 1
ATOM 4271 C C . ALA A 1 556 ? 17.744 -19.308 8.395 1.00 31.48 556 ALA A C 1
ATOM 4273 O O . ALA A 1 556 ? 17.870 -20.122 9.309 1.00 31.48 556 ALA A O 1
ATOM 4274 N N . ALA A 1 557 ? 17.490 -19.689 7.135 1.00 31.34 557 ALA A N 1
ATOM 4275 C CA . ALA A 1 557 ? 17.404 -21.077 6.674 1.00 31.34 557 ALA A CA 1
ATOM 4276 C C . ALA A 1 557 ? 18.663 -21.924 6.972 1.00 31.34 557 ALA A C 1
ATOM 4278 O O . ALA A 1 557 ? 18.584 -23.148 7.001 1.00 31.34 557 ALA A O 1
ATOM 4279 N N . ALA A 1 558 ? 19.819 -21.313 7.266 1.00 29.09 558 ALA A N 1
ATOM 4280 C CA . ALA A 1 558 ? 21.033 -22.037 7.657 1.00 29.09 558 ALA A CA 1
ATOM 4281 C C . ALA A 1 558 ? 20.906 -22.826 8.982 1.00 29.09 558 ALA A C 1
ATOM 4283 O O . ALA A 1 558 ? 21.790 -23.627 9.284 1.00 29.09 558 ALA A O 1
ATOM 4284 N N . LEU A 1 559 ? 19.831 -22.625 9.759 1.00 30.77 559 LEU A N 1
ATOM 4285 C CA . LEU A 1 559 ? 19.493 -23.436 10.937 1.00 30.77 559 LEU A CA 1
ATOM 4286 C C . LEU A 1 559 ? 18.608 -24.660 10.632 1.00 30.77 559 LEU A C 1
ATOM 4288 O O . LEU A 1 559 ? 18.488 -25.525 11.497 1.00 30.77 559 LEU A O 1
ATOM 4292 N N . ILE A 1 560 ? 18.005 -24.755 9.440 1.00 32.41 560 ILE A N 1
ATOM 4293 C CA . ILE A 1 560 ? 17.088 -25.843 9.054 1.00 32.41 560 ILE A CA 1
ATOM 4294 C C . ILE A 1 560 ? 17.461 -26.336 7.649 1.00 32.41 560 ILE A C 1
ATOM 4296 O O . ILE A 1 560 ? 16.798 -26.040 6.658 1.00 32.41 560 ILE A O 1
ATOM 4300 N N . ASN A 1 561 ? 18.563 -27.083 7.560 1.00 24.98 561 ASN A N 1
ATOM 4301 C CA . ASN A 1 561 ? 19.034 -27.677 6.309 1.00 24.98 561 ASN A CA 1
ATOM 4302 C C . ASN A 1 561 ? 18.740 -29.187 6.267 1.00 24.98 561 ASN A C 1
ATOM 4304 O O . ASN A 1 561 ? 19.073 -29.916 7.198 1.00 24.98 561 ASN A O 1
ATOM 4308 N N . SER A 1 562 ? 18.194 -29.643 5.135 1.00 26.41 562 SER A N 1
ATOM 4309 C CA . SER A 1 562 ? 17.942 -31.045 4.742 1.00 26.41 562 SER A CA 1
ATOM 4310 C C . SER A 1 562 ? 17.022 -31.912 5.628 1.00 26.41 562 SER A C 1
ATOM 4312 O O . SER A 1 562 ? 17.408 -32.402 6.682 1.00 26.41 562 SER A O 1
ATOM 4314 N N . THR A 1 563 ? 15.843 -32.223 5.073 1.00 31.56 563 THR A N 1
ATOM 4315 C CA . THR A 1 563 ? 15.159 -33.536 5.142 1.00 31.56 563 THR A CA 1
ATOM 4316 C C . THR A 1 563 ? 15.081 -34.243 6.508 1.00 31.56 563 THR A C 1
ATOM 4318 O O . THR A 1 563 ? 15.819 -35.194 6.770 1.00 31.56 563 THR A O 1
ATOM 4321 N N . GLY A 1 564 ? 14.085 -33.873 7.316 1.00 25.92 564 GLY A N 1
ATOM 4322 C CA . GLY A 1 564 ? 13.593 -34.654 8.457 1.00 25.92 564 GLY A CA 1
ATOM 4323 C C . GLY A 1 564 ? 12.067 -34.543 8.552 1.00 25.92 564 GLY A C 1
ATOM 4324 O O . GLY A 1 564 ? 11.526 -33.460 8.360 1.00 25.92 564 GLY A O 1
ATOM 4325 N N . SER A 1 565 ? 11.363 -35.653 8.779 1.00 28.20 565 SER A N 1
ATOM 4326 C CA . SER A 1 565 ? 9.899 -35.735 8.634 1.00 28.20 565 SER A CA 1
ATOM 4327 C C . SER A 1 565 ? 9.117 -35.444 9.921 1.00 28.20 565 SER A C 1
ATOM 4329 O O . SER A 1 565 ? 9.469 -35.996 10.960 1.00 28.20 565 SER A O 1
ATOM 4331 N N . VAL A 1 566 ? 7.977 -34.752 9.778 1.00 33.69 566 VAL A N 1
ATOM 4332 C CA . VAL A 1 566 ? 6.831 -34.678 10.715 1.00 33.69 566 VAL A CA 1
ATOM 4333 C C . VAL A 1 566 ? 7.139 -34.151 12.125 1.00 33.69 566 VAL A C 1
ATOM 4335 O O . VAL A 1 566 ? 7.729 -34.832 12.961 1.00 33.69 566 VAL A O 1
ATOM 4338 N N . LEU A 1 567 ? 6.597 -32.969 12.436 1.00 37.97 567 LEU A N 1
ATOM 4339 C CA . LEU A 1 567 ? 6.528 -32.415 13.790 1.00 37.97 567 LEU A CA 1
ATOM 4340 C C . LEU A 1 567 ? 5.072 -32.080 14.144 1.00 37.97 567 LEU A C 1
ATOM 4342 O O . LEU A 1 567 ? 4.474 -31.170 13.582 1.00 37.97 567 LEU A O 1
ATOM 4346 N N . THR A 1 568 ? 4.495 -32.804 15.103 1.00 36.09 568 THR A N 1
ATOM 4347 C CA . THR A 1 568 ? 3.164 -32.509 15.658 1.00 36.09 568 THR A CA 1
ATOM 4348 C C . THR A 1 568 ? 3.296 -31.743 16.980 1.00 36.09 568 THR A C 1
ATOM 4350 O O . THR A 1 568 ? 3.971 -32.248 17.882 1.00 36.09 568 THR A O 1
ATOM 4353 N N . PRO A 1 569 ? 2.655 -30.570 17.154 1.00 38.81 569 PRO A N 1
ATOM 4354 C CA . PRO A 1 569 ? 2.752 -29.783 18.386 1.00 38.81 569 PRO A CA 1
ATOM 4355 C C . PRO A 1 569 ? 1.889 -30.366 19.520 1.00 38.81 569 PRO A C 1
ATOM 4357 O O . PRO A 1 569 ? 0.807 -29.862 19.830 1.00 38.81 569 PRO A O 1
ATOM 4360 N N . GLU A 1 570 ? 2.377 -31.415 20.185 1.00 39.16 570 GLU A N 1
ATOM 4361 C CA . GLU A 1 570 ? 1.824 -31.835 21.478 1.00 39.16 570 GLU A CA 1
ATOM 4362 C C . GLU A 1 570 ? 2.165 -30.803 22.571 1.00 39.16 570 GLU A C 1
ATOM 4364 O O . GLU A 1 570 ? 3.283 -30.292 22.661 1.00 39.16 570 GLU A O 1
ATOM 4369 N N . ASN A 1 571 ? 1.185 -30.484 23.423 1.00 38.84 571 ASN A N 1
ATOM 4370 C CA . ASN A 1 571 ? 1.326 -29.581 24.576 1.00 38.84 571 ASN A CA 1
ATOM 4371 C C . ASN A 1 571 ? 1.881 -28.168 24.267 1.00 38.84 571 ASN A C 1
ATOM 4373 O O . ASN A 1 571 ? 2.495 -27.538 25.126 1.00 38.84 571 ASN A O 1
ATOM 4377 N N . GLY A 1 572 ? 1.632 -27.638 23.062 1.00 49.88 572 GLY A N 1
ATOM 4378 C CA . GLY A 1 572 ? 1.823 -26.213 22.740 1.00 49.88 572 GLY A CA 1
ATOM 4379 C C . GLY A 1 572 ? 3.270 -25.753 22.514 1.00 49.88 572 GLY A C 1
ATOM 4380 O O . GLY A 1 572 ? 3.518 -24.547 22.445 1.00 49.88 572 GLY A O 1
ATOM 4381 N N . THR A 1 573 ? 4.219 -26.681 22.368 1.00 45.28 573 THR A N 1
ATOM 4382 C CA . THR A 1 573 ? 5.640 -26.381 22.111 1.00 45.28 573 THR A CA 1
ATOM 4383 C C . THR A 1 573 ? 6.137 -27.055 20.829 1.00 45.28 573 THR A C 1
ATOM 4385 O O . THR A 1 573 ? 5.635 -28.109 20.445 1.00 45.28 573 THR A O 1
ATOM 4388 N N . ILE A 1 574 ? 7.120 -26.448 20.160 1.00 47.62 574 ILE A N 1
ATOM 4389 C CA . ILE A 1 574 ? 7.727 -26.947 18.916 1.00 47.62 574 ILE A CA 1
ATOM 4390 C C . ILE A 1 574 ? 9.140 -27.430 19.225 1.00 47.62 574 ILE A C 1
ATOM 4392 O O . ILE A 1 574 ? 9.927 -26.663 19.768 1.00 47.62 574 ILE A O 1
ATOM 4396 N N . SER A 1 575 ? 9.508 -28.649 18.824 1.00 42.69 575 SER A N 1
ATOM 4397 C CA . SER A 1 575 ? 10.903 -29.113 18.900 1.00 42.69 575 SER A CA 1
ATOM 4398 C C . SER A 1 575 ? 11.623 -28.940 17.565 1.00 42.69 575 SER A C 1
ATOM 4400 O O . SER A 1 575 ? 11.258 -29.576 16.583 1.00 42.69 575 SER A O 1
ATOM 4402 N N . ILE A 1 576 ? 12.659 -28.099 17.538 1.00 43.78 576 ILE A N 1
ATOM 4403 C CA . ILE A 1 576 ? 13.534 -27.903 16.377 1.00 43.78 576 ILE A CA 1
ATOM 4404 C C . ILE A 1 576 ? 14.712 -28.878 16.471 1.00 43.78 576 ILE A C 1
ATOM 4406 O O . ILE A 1 576 ? 15.472 -28.847 17.441 1.00 43.78 576 ILE A O 1
ATOM 4410 N N . ASN A 1 577 ? 14.890 -29.717 15.450 1.00 38.22 577 ASN A N 1
ATOM 4411 C CA . ASN A 1 577 ? 16.041 -30.613 15.328 1.00 38.22 577 ASN A CA 1
ATOM 4412 C C . ASN A 1 577 ? 17.165 -29.917 14.546 1.00 38.22 577 ASN A C 1
ATOM 4414 O O . ASN A 1 577 ? 16.951 -29.483 13.416 1.00 38.22 577 ASN A O 1
ATOM 4418 N N . GLY A 1 578 ? 18.371 -29.842 15.116 1.00 34.53 578 GLY A N 1
ATOM 4419 C CA . GLY A 1 578 ? 19.560 -29.395 14.382 1.00 34.53 578 GLY A CA 1
ATOM 4420 C C . GLY A 1 578 ? 20.107 -30.492 13.460 1.00 34.53 578 GLY A C 1
ATOM 4421 O O . GLY A 1 578 ? 20.217 -31.645 13.875 1.00 34.53 578 GLY A O 1
ATOM 4422 N N . SER A 1 579 ? 20.476 -30.138 12.227 1.00 35.69 579 SER A N 1
ATOM 4423 C CA . SER A 1 579 ? 21.071 -31.065 11.252 1.00 35.69 579 SER A CA 1
ATOM 4424 C C . SER A 1 579 ? 22.474 -31.533 11.662 1.00 35.69 579 SER A C 1
ATOM 4426 O O . SER A 1 579 ? 23.251 -30.757 12.226 1.00 35.69 579 SER A O 1
ATOM 4428 N N . GLU A 1 580 ? 22.845 -32.766 11.304 1.00 37.38 580 GLU A N 1
ATOM 4429 C CA . GLU A 1 580 ? 24.198 -33.283 11.534 1.00 37.38 580 GLU A CA 1
ATOM 4430 C C . GLU A 1 580 ? 25.271 -32.402 10.869 1.00 37.38 580 GLU A C 1
ATOM 4432 O O . GLU A 1 580 ? 25.199 -32.068 9.687 1.00 37.38 580 GLU A O 1
ATOM 4437 N N . THR A 1 581 ? 26.328 -32.079 11.617 1.00 36.06 581 THR A N 1
ATOM 4438 C CA . THR A 1 581 ? 27.606 -31.677 11.009 1.00 36.06 581 THR A CA 1
ATOM 4439 C C . THR A 1 581 ? 28.467 -32.922 10.818 1.00 36.06 581 THR A C 1
ATOM 4441 O O . THR A 1 581 ? 28.329 -33.885 11.570 1.00 36.06 581 THR A O 1
ATOM 4444 N N . ALA A 1 582 ? 29.369 -32.920 9.831 1.00 42.34 582 ALA A N 1
ATOM 4445 C CA . ALA A 1 582 ? 30.187 -34.079 9.444 1.00 42.34 582 ALA A CA 1
ATOM 4446 C C . ALA A 1 582 ? 31.314 -34.419 10.454 1.00 42.34 582 ALA A C 1
ATOM 4448 O O . ALA A 1 582 ? 32.495 -34.480 10.112 1.00 42.34 582 ALA A O 1
ATOM 4449 N N . ASN A 1 583 ? 30.949 -34.601 11.722 1.00 37.75 583 ASN A N 1
ATOM 4450 C CA . ASN A 1 583 ? 31.821 -34.857 12.857 1.00 37.75 583 ASN A CA 1
ATOM 4451 C C . ASN A 1 583 ? 31.078 -35.781 13.851 1.00 37.75 583 ASN A C 1
ATOM 4453 O O . ASN A 1 583 ? 30.137 -35.306 14.487 1.00 37.75 583 ASN A O 1
ATOM 4457 N N . PRO A 1 584 ? 31.487 -37.057 14.039 1.00 40.94 584 PRO A N 1
ATOM 4458 C CA . PRO A 1 584 ? 30.775 -38.059 14.862 1.00 40.94 584 PRO A CA 1
ATOM 4459 C C . PRO A 1 584 ? 30.638 -37.771 16.373 1.00 40.94 584 PRO A C 1
ATOM 4461 O O . PRO A 1 584 ? 30.294 -38.666 17.141 1.00 40.94 584 PRO A O 1
ATOM 4464 N N . SER A 1 585 ? 30.937 -36.545 16.802 1.00 42.72 585 SER A N 1
ATOM 4465 C CA . SER A 1 585 ? 30.917 -36.066 18.189 1.00 42.72 585 SER A CA 1
ATOM 4466 C C . SER A 1 585 ? 30.031 -34.823 18.374 1.00 42.72 585 SER A C 1
ATOM 4468 O O . SER A 1 585 ? 30.116 -34.158 19.408 1.00 42.72 585 SER A O 1
ATOM 4470 N N . ALA A 1 586 ? 29.231 -34.448 17.369 1.00 36.75 586 ALA A N 1
ATOM 4471 C CA . ALA A 1 586 ? 28.294 -33.334 17.468 1.00 36.75 586 ALA A CA 1
ATOM 4472 C C . ALA A 1 586 ? 27.097 -33.703 18.365 1.00 36.75 586 ALA A C 1
ATOM 4474 O O . ALA A 1 586 ? 26.449 -34.726 18.160 1.00 36.75 586 ALA A O 1
ATOM 4475 N N . PHE A 1 587 ? 26.789 -32.862 19.356 1.00 35.22 587 PHE A N 1
ATOM 4476 C CA . PHE A 1 587 ? 25.582 -33.015 20.170 1.00 35.22 587 PHE A CA 1
ATOM 4477 C C . PHE A 1 587 ? 24.360 -32.508 19.398 1.00 35.22 587 PHE A C 1
ATOM 4479 O O . PHE A 1 587 ? 24.165 -31.298 19.277 1.00 35.22 587 PHE A O 1
ATOM 4486 N N . THR A 1 588 ? 23.510 -33.421 18.931 1.00 34.38 588 THR A N 1
ATOM 4487 C CA . THR A 1 588 ? 22.164 -33.081 18.455 1.00 34.38 588 THR A CA 1
ATOM 4488 C C . THR A 1 588 ? 21.303 -32.694 19.656 1.00 34.38 588 THR A C 1
ATOM 4490 O O . THR A 1 588 ? 20.908 -33.546 20.451 1.00 34.38 588 THR A O 1
ATOM 4493 N N . ALA A 1 589 ? 21.050 -31.397 19.820 1.00 37.56 589 ALA A N 1
ATOM 4494 C CA . ALA A 1 589 ? 20.150 -30.871 20.838 1.00 37.56 589 ALA A CA 1
ATOM 4495 C C . ALA A 1 589 ? 18.825 -30.470 20.184 1.00 37.56 589 ALA A C 1
ATOM 4497 O O . ALA A 1 589 ? 18.794 -29.544 19.374 1.00 37.56 589 ALA A O 1
ATOM 4498 N N . ASN A 1 590 ? 17.736 -31.148 20.548 1.00 37.12 590 ASN A N 1
ATOM 4499 C CA . ASN A 1 590 ? 16.394 -30.746 20.138 1.00 37.12 590 ASN A CA 1
ATOM 4500 C C . ASN A 1 590 ? 16.023 -29.481 20.922 1.00 37.12 590 ASN A C 1
ATOM 4502 O O . ASN A 1 590 ? 15.884 -29.525 22.146 1.00 37.12 590 ASN A O 1
ATOM 4506 N N . ILE A 1 591 ? 15.894 -28.347 20.235 1.00 47.31 591 ILE A N 1
ATOM 4507 C CA . ILE A 1 591 ? 15.542 -27.074 20.865 1.00 47.31 591 ILE A CA 1
ATOM 4508 C C . ILE A 1 591 ? 14.020 -26.968 20.884 1.00 47.31 591 ILE A C 1
ATOM 4510 O O . ILE A 1 591 ? 13.400 -26.591 19.890 1.00 47.31 591 ILE A O 1
ATOM 4514 N N . THR A 1 592 ? 13.414 -27.315 22.017 1.00 55.00 592 THR A N 1
ATOM 4515 C CA . THR A 1 592 ? 11.985 -27.089 22.240 1.00 55.00 592 THR A CA 1
ATOM 4516 C C . THR A 1 592 ? 11.733 -25.611 22.542 1.00 55.00 592 THR A C 1
ATOM 4518 O O . THR A 1 592 ? 12.120 -25.125 23.604 1.00 55.00 592 THR A O 1
ATOM 4521 N N . ILE A 1 593 ? 11.093 -24.903 21.610 1.00 67.81 593 ILE A N 1
ATOM 4522 C CA . ILE A 1 593 ? 10.658 -23.511 21.768 1.00 67.81 593 ILE A CA 1
ATOM 4523 C C . ILE A 1 593 ? 9.154 -23.422 22.047 1.00 67.81 593 ILE A C 1
ATOM 4525 O O . ILE A 1 593 ? 8.352 -24.219 21.554 1.00 67.81 593 ILE A O 1
ATOM 4529 N N . ASN A 1 594 ? 8.770 -22.428 22.842 1.00 82.88 594 ASN A N 1
ATOM 4530 C CA . ASN A 1 594 ? 7.380 -22.030 23.057 1.00 82.88 594 ASN A CA 1
ATOM 4531 C C . ASN A 1 594 ? 6.993 -20.827 22.174 1.00 82.88 594 ASN A C 1
ATOM 4533 O O . ASN A 1 594 ? 7.837 -20.241 21.493 1.00 82.88 594 ASN A O 1
ATOM 4537 N N . LEU A 1 595 ? 5.716 -20.437 22.210 1.00 85.38 595 LEU A N 1
ATOM 4538 C CA . LEU A 1 595 ? 5.184 -19.361 21.372 1.00 85.38 595 LEU A CA 1
ATOM 4539 C C . LEU A 1 595 ? 5.873 -18.003 21.605 1.00 85.38 595 LEU A C 1
ATOM 4541 O O . LEU A 1 595 ? 6.150 -17.301 20.637 1.00 85.38 595 LEU A O 1
ATOM 4545 N N . GLN A 1 596 ? 6.208 -17.649 22.852 1.00 84.88 596 GLN A N 1
ATOM 4546 C CA . GLN A 1 596 ? 6.947 -16.413 23.149 1.00 84.88 596 GLN A CA 1
ATOM 4547 C C . GLN A 1 596 ? 8.330 -16.440 22.493 1.00 84.88 596 GLN A C 1
ATOM 4549 O O . GLN A 1 596 ? 8.704 -15.499 21.808 1.00 84.88 596 GLN A O 1
ATOM 4554 N N . GLN A 1 597 ? 9.059 -17.550 22.620 1.00 82.38 597 GLN A N 1
ATOM 4555 C CA . GLN A 1 597 ? 10.368 -17.709 21.985 1.00 82.38 597 GLN A CA 1
ATOM 4556 C C . GLN A 1 597 ? 10.272 -17.691 20.451 1.00 82.38 597 GLN A C 1
ATOM 4558 O O . GLN A 1 597 ? 11.194 -17.217 19.791 1.00 82.38 597 GLN A O 1
ATOM 4563 N N . TYR A 1 598 ? 9.163 -18.165 19.876 1.00 85.88 598 TYR A N 1
ATOM 4564 C CA . TYR A 1 598 ? 8.896 -18.057 18.441 1.00 85.88 598 TYR A CA 1
ATOM 4565 C C . TYR A 1 598 ? 8.738 -16.587 18.010 1.00 85.88 598 TYR A C 1
ATOM 4567 O O . TYR A 1 598 ? 9.399 -16.151 17.066 1.00 85.88 598 TYR A O 1
ATOM 4575 N N . TRP A 1 599 ? 7.962 -15.794 18.757 1.00 91.06 599 TRP A N 1
ATOM 4576 C CA . TRP A 1 599 ? 7.893 -14.340 18.579 1.00 91.06 599 TRP A CA 1
ATOM 4577 C C . TRP A 1 599 ? 9.260 -13.663 18.749 1.00 91.06 599 TRP A C 1
ATOM 4579 O O . TRP A 1 599 ? 9.680 -12.934 17.855 1.00 91.06 599 TRP A O 1
ATOM 4589 N N . ASP A 1 600 ? 9.982 -13.921 19.843 1.00 87.56 600 ASP A N 1
ATOM 4590 C CA . ASP A 1 600 ? 11.269 -13.280 20.150 1.00 87.56 600 ASP A CA 1
ATOM 4591 C C . ASP A 1 600 ? 12.311 -13.524 19.035 1.00 87.56 600 ASP A C 1
ATOM 4593 O O . ASP A 1 600 ? 13.036 -12.611 18.620 1.00 87.56 600 ASP A O 1
ATOM 4597 N N . VAL A 1 601 ? 12.371 -14.757 18.514 1.00 85.12 601 VAL A N 1
ATOM 4598 C CA . VAL A 1 601 ? 13.300 -15.158 17.446 1.00 85.12 601 VAL A CA 1
ATOM 4599 C C . VAL A 1 601 ? 12.937 -14.504 16.113 1.00 85.12 601 VAL A C 1
ATOM 4601 O O . VAL A 1 601 ? 13.805 -13.870 15.501 1.00 85.12 601 VAL A O 1
ATOM 4604 N N . PHE A 1 602 ? 11.684 -14.634 15.664 1.00 86.19 602 PHE A N 1
ATOM 4605 C CA . PHE A 1 602 ? 11.290 -14.268 14.299 1.00 86.19 602 PHE A CA 1
ATOM 4606 C C . PHE A 1 602 ? 10.771 -12.833 14.143 1.00 86.19 602 PHE A C 1
ATOM 4608 O O . PHE A 1 602 ? 11.008 -12.240 13.097 1.00 86.19 602 PHE A O 1
ATOM 4615 N N . VAL A 1 603 ? 10.131 -12.250 15.160 1.00 89.88 603 VAL A N 1
ATOM 4616 C CA . VAL A 1 603 ? 9.566 -10.885 15.123 1.00 89.88 603 VAL A CA 1
ATOM 4617 C C . VAL A 1 603 ? 10.350 -9.948 16.039 1.00 89.88 603 VAL A C 1
ATOM 4619 O O . VAL A 1 603 ? 10.964 -8.995 15.571 1.00 89.88 603 VAL A O 1
ATOM 4622 N N . GLY A 1 604 ? 10.507 -10.287 17.319 1.00 90.06 604 GLY A N 1
ATOM 4623 C CA . GLY A 1 604 ? 11.168 -9.446 18.321 1.00 90.06 604 GLY A CA 1
ATOM 4624 C C . GLY A 1 604 ? 10.174 -8.626 19.159 1.00 90.06 604 GLY A C 1
ATOM 4625 O O . GLY A 1 604 ? 9.068 -9.104 19.406 1.00 90.06 604 GLY A O 1
ATOM 4626 N N . PRO A 1 605 ? 10.562 -7.435 19.660 1.00 89.75 605 PRO A N 1
ATOM 4627 C CA . PRO A 1 605 ? 9.727 -6.645 20.567 1.00 89.75 605 PRO A CA 1
ATOM 4628 C C . PRO A 1 605 ? 8.487 -6.055 19.877 1.00 89.75 605 PRO A C 1
ATOM 4630 O O . PRO A 1 605 ? 8.607 -5.156 19.052 1.00 89.75 605 PRO A O 1
ATOM 4633 N N . VAL A 1 606 ? 7.302 -6.522 20.272 1.00 92.25 606 VAL A N 1
ATOM 4634 C CA . VAL A 1 606 ? 5.996 -6.048 19.781 1.00 92.25 606 VAL A CA 1
ATOM 4635 C C . VAL A 1 606 ? 5.523 -4.840 20.602 1.00 92.25 606 VAL A C 1
ATOM 4637 O O . VAL A 1 606 ? 5.600 -4.854 21.834 1.00 92.25 606 VAL A O 1
ATOM 4640 N N . ALA A 1 607 ? 5.026 -3.790 19.944 1.00 92.88 607 ALA A N 1
ATOM 4641 C CA . ALA A 1 607 ? 4.443 -2.630 20.619 1.00 92.88 607 ALA A CA 1
ATOM 4642 C C . ALA A 1 607 ? 3.073 -2.948 21.254 1.00 92.88 607 ALA A C 1
ATOM 4644 O O . ALA A 1 607 ? 2.312 -3.780 20.766 1.00 92.88 607 ALA A O 1
ATOM 4645 N N . THR A 1 608 ? 2.726 -2.259 22.346 1.00 92.00 608 THR A N 1
ATOM 4646 C CA . THR A 1 608 ? 1.438 -2.430 23.038 1.00 92.00 608 THR A CA 1
ATOM 4647 C C . THR A 1 608 ? 0.700 -1.104 23.184 1.00 92.00 608 THR A C 1
ATOM 4649 O O . THR A 1 608 ? 1.297 -0.060 23.450 1.00 92.00 608 THR A O 1
ATOM 4652 N N . ALA A 1 609 ? -0.619 -1.140 22.993 1.00 89.44 609 ALA A N 1
ATOM 4653 C CA . ALA A 1 609 ? -1.476 0.029 23.127 1.00 89.44 609 ALA A CA 1
ATOM 4654 C C . ALA A 1 609 ? -1.724 0.400 24.596 1.00 89.44 609 ALA A C 1
ATOM 4656 O O . ALA A 1 609 ? -1.782 -0.461 25.474 1.00 89.44 609 ALA A O 1
ATOM 4657 N N . THR A 1 610 ? -1.973 1.687 24.853 1.00 90.06 610 THR A N 1
ATOM 4658 C CA . THR A 1 610 ? -2.392 2.194 26.174 1.00 90.06 610 THR A CA 1
ATOM 4659 C C . THR A 1 610 ? -3.744 1.622 26.621 1.00 90.06 610 THR A C 1
ATOM 4661 O O . THR A 1 610 ? -3.994 1.494 27.816 1.00 90.06 610 THR A O 1
ATOM 4664 N N . ILE A 1 611 ? -4.616 1.275 25.666 1.00 91.88 611 ILE A N 1
ATOM 4665 C CA . ILE A 1 611 ? -5.877 0.561 25.894 1.00 91.88 611 ILE A CA 1
ATOM 4666 C C . ILE A 1 611 ? -5.643 -0.894 25.486 1.00 91.88 611 ILE A C 1
ATOM 4668 O O . ILE A 1 611 ? -5.669 -1.208 24.299 1.00 91.88 611 ILE A O 1
ATOM 4672 N N . ASN A 1 612 ? -5.385 -1.760 26.466 1.00 95.00 612 ASN A N 1
ATOM 4673 C CA . ASN A 1 612 ? -5.058 -3.178 26.273 1.00 95.00 612 ASN A CA 1
ATOM 4674 C C . ASN A 1 612 ? -6.092 -4.136 26.899 1.00 95.00 612 ASN A C 1
ATOM 4676 O O . ASN A 1 612 ? -5.781 -5.285 27.212 1.00 95.00 612 ASN A O 1
ATOM 4680 N N . THR A 1 613 ? -7.316 -3.648 27.106 1.00 94.75 613 THR A N 1
ATOM 4681 C CA . THR A 1 613 ? -8.477 -4.416 27.565 1.00 94.75 613 THR A CA 1
ATOM 4682 C C . THR A 1 613 ? -9.725 -3.938 26.828 1.00 94.75 613 THR A C 1
ATOM 4684 O O . THR A 1 613 ? -9.848 -2.755 26.506 1.00 94.75 613 THR A O 1
ATOM 4687 N N . THR A 1 614 ? -10.647 -4.858 26.539 1.00 96.94 614 THR A N 1
ATOM 4688 C CA . THR A 1 614 ? -11.848 -4.578 25.739 1.00 96.94 614 THR A CA 1
ATOM 4689 C C . THR A 1 614 ? -12.741 -3.542 26.412 1.00 96.94 614 THR A C 1
ATOM 4691 O O . THR A 1 614 ? -13.208 -3.749 27.535 1.00 96.94 614 THR A O 1
ATOM 4694 N N . VAL A 1 615 ? -13.012 -2.435 25.720 1.00 94.00 615 VAL A N 1
ATOM 4695 C CA . VAL A 1 615 ? -13.879 -1.372 26.236 1.00 94.00 615 VAL A CA 1
ATOM 4696 C C . VAL A 1 615 ? -15.355 -1.719 26.043 1.00 94.00 615 VAL A C 1
ATOM 4698 O O . VAL A 1 615 ? -15.759 -2.332 25.052 1.00 94.00 615 VAL A O 1
ATOM 4701 N N . SER A 1 616 ? -16.193 -1.260 26.969 1.00 93.81 616 SER A N 1
ATOM 4702 C CA . SER A 1 616 ? -17.632 -1.160 26.722 1.00 93.81 616 SER A CA 1
ATOM 4703 C C . SER A 1 616 ? -17.907 -0.005 25.761 1.00 93.81 616 SER A C 1
ATOM 4705 O O . SER A 1 616 ? -17.336 1.075 25.914 1.00 93.81 616 SER A O 1
ATOM 4707 N N . ALA A 1 617 ? -18.813 -0.211 24.806 1.00 93.00 617 ALA A N 1
ATOM 4708 C CA . ALA A 1 617 ? -19.289 0.857 23.934 1.00 93.00 617 ALA A CA 1
ATOM 4709 C C . ALA A 1 617 ? -19.962 1.982 24.740 1.00 93.00 617 ALA A C 1
ATOM 4711 O O . ALA A 1 617 ? -20.661 1.725 25.724 1.00 93.00 617 ALA A O 1
ATOM 4712 N N . THR A 1 618 ? -19.787 3.220 24.285 1.00 90.88 618 THR A N 1
ATOM 4713 C CA . THR A 1 618 ? -20.517 4.395 24.768 1.00 90.88 618 THR A CA 1
ATOM 4714 C C . THR A 1 618 ? -21.494 4.901 23.695 1.00 90.88 618 THR A C 1
ATOM 4716 O O . THR A 1 618 ? -21.198 4.754 22.501 1.00 90.88 618 THR A O 1
ATOM 4719 N N . PRO A 1 619 ? -22.648 5.484 24.089 1.00 89.06 619 PRO A N 1
ATOM 4720 C CA . PRO A 1 619 ? -23.612 6.079 23.164 1.00 89.06 619 PRO A CA 1
ATOM 4721 C C . PRO A 1 619 ? -22.970 7.092 22.219 1.00 89.06 619 PRO A C 1
ATOM 4723 O O . PRO A 1 619 ? -22.270 8.009 22.656 1.00 89.06 619 PRO A O 1
ATOM 4726 N N . VAL A 1 620 ? -23.232 6.950 20.919 1.00 93.44 620 VAL A N 1
ATOM 4727 C CA . VAL A 1 620 ? -22.698 7.859 19.897 1.00 93.44 620 VAL A CA 1
ATOM 4728 C C . VAL A 1 620 ? -23.393 9.224 20.021 1.00 93.44 620 VAL A C 1
ATOM 4730 O O . VAL A 1 620 ? -24.621 9.287 19.913 1.00 93.44 620 VAL A O 1
ATOM 4733 N N . PRO A 1 621 ? -22.658 10.338 20.209 1.00 91.19 621 PRO A N 1
ATOM 4734 C CA . PRO A 1 621 ? -23.266 11.659 20.319 1.00 91.19 621 PRO A CA 1
ATOM 4735 C C . PRO A 1 621 ? -24.071 12.018 19.066 1.00 91.19 621 PRO A C 1
ATOM 4737 O O . PRO A 1 621 ? -23.557 11.980 17.950 1.00 91.19 621 PRO A O 1
ATOM 4740 N N . THR A 1 622 ? -25.318 12.464 19.234 1.00 89.06 622 THR A N 1
ATOM 4741 C CA . THR A 1 622 ? -26.168 12.888 18.103 1.00 89.06 622 THR A CA 1
ATOM 4742 C C . THR A 1 622 ? -25.587 14.073 17.325 1.00 89.06 622 THR A C 1
ATOM 4744 O O . THR A 1 622 ? -25.909 14.250 16.155 1.00 89.06 622 THR A O 1
ATOM 4747 N N . SER A 1 623 ? -24.680 14.842 17.936 1.00 89.69 623 SER A N 1
ATOM 4748 C CA . SER A 1 623 ? -23.876 15.881 17.285 1.00 89.69 623 SER A CA 1
ATOM 4749 C C . SER A 1 623 ? -22.852 15.347 16.276 1.00 89.69 623 SER A C 1
ATOM 4751 O O . SER A 1 623 ? -22.476 16.084 15.373 1.00 89.69 623 SER A O 1
ATOM 4753 N N . GLU A 1 624 ? -22.400 14.094 16.405 1.00 89.50 624 GLU A N 1
ATOM 4754 C CA . GLU A 1 624 ? -21.560 13.436 15.392 1.00 89.50 624 GLU A CA 1
ATOM 4755 C C . GLU A 1 624 ? -22.376 12.883 14.220 1.00 89.50 624 GLU A C 1
ATOM 4757 O O . GLU A 1 624 ? -21.831 12.710 13.138 1.00 89.50 624 GLU A O 1
ATOM 4762 N N . LEU A 1 625 ? -23.675 12.625 14.405 1.00 91.81 625 LEU A N 1
ATOM 4763 C CA . LEU A 1 625 ? -24.569 12.086 13.369 1.00 91.81 625 LEU A CA 1
ATOM 4764 C C . LEU A 1 625 ? -25.143 13.177 12.441 1.00 91.81 625 LEU A C 1
ATOM 4766 O O . LEU A 1 625 ? -26.060 12.916 11.659 1.00 91.81 625 LEU A O 1
ATOM 4770 N N . VAL A 1 626 ? -24.617 14.402 12.525 1.00 88.00 626 VAL A N 1
ATOM 4771 C CA . VAL A 1 626 ? -24.998 15.533 11.673 1.00 88.00 626 VAL A CA 1
ATOM 4772 C C . VAL A 1 626 ? -24.165 15.491 10.383 1.00 88.00 626 VAL A C 1
ATOM 4774 O O . VAL A 1 626 ? -22.943 15.621 10.463 1.00 88.00 626 VAL A O 1
ATOM 4777 N N . PRO A 1 627 ? -24.782 15.342 9.195 1.00 87.00 627 PRO A N 1
ATOM 4778 C CA . PRO A 1 627 ? -24.049 15.364 7.935 1.00 87.00 627 PRO A CA 1
ATOM 4779 C C . PRO A 1 627 ? -23.450 16.756 7.652 1.00 87.00 627 PRO A C 1
ATOM 4781 O O . PRO A 1 627 ? -23.952 17.768 8.154 1.00 87.00 627 PRO A O 1
ATOM 4784 N N . PRO A 1 628 ? -22.400 16.837 6.814 1.00 83.69 628 PRO A N 1
ATOM 4785 C CA . PRO A 1 628 ? -21.811 18.107 6.393 1.00 83.69 628 PRO A CA 1
ATOM 4786 C C . PRO A 1 628 ? -22.822 19.011 5.660 1.00 83.69 628 PRO A C 1
ATOM 4788 O O . PRO A 1 628 ? -23.784 18.518 5.062 1.00 83.69 628 PRO A O 1
ATOM 4791 N N . PRO A 1 629 ? -22.597 20.340 5.628 1.00 79.00 629 PRO A N 1
ATOM 4792 C CA . PRO A 1 629 ? -23.402 21.238 4.808 1.00 79.00 629 PRO A CA 1
ATOM 4793 C C . PRO A 1 629 ? -23.257 20.888 3.312 1.00 79.00 629 PRO A C 1
ATOM 4795 O O . PRO A 1 629 ? -22.150 20.567 2.862 1.00 79.00 629 PRO A O 1
ATOM 4798 N N . PRO A 1 630 ? -24.345 20.975 2.521 1.00 68.69 630 PRO A N 1
ATOM 4799 C CA . PRO A 1 630 ? -24.318 20.613 1.109 1.00 68.69 630 PRO A CA 1
ATOM 4800 C C . PRO A 1 630 ? -23.399 21.539 0.303 1.00 68.69 630 PRO A C 1
ATOM 4802 O O . PRO A 1 630 ? -23.419 22.757 0.474 1.00 68.69 630 PRO A O 1
ATOM 4805 N N . LEU A 1 631 ? -22.649 20.955 -0.638 1.00 63.28 631 LEU A N 1
ATOM 4806 C CA . LEU A 1 631 ? -21.775 21.673 -1.581 1.00 63.28 631 LEU A CA 1
ATOM 4807 C C . LEU A 1 631 ? -22.526 22.679 -2.470 1.00 63.28 631 LEU A C 1
ATOM 4809 O O . LEU A 1 631 ? -21.946 23.651 -2.953 1.00 63.28 631 LEU A O 1
ATOM 4813 N N . PHE A 1 632 ? -23.817 22.445 -2.708 1.00 56.97 632 PHE A N 1
ATOM 4814 C CA . PHE A 1 632 ? -24.658 23.308 -3.529 1.00 56.97 632 PHE A CA 1
ATOM 4815 C C . PHE A 1 632 ? -25.070 24.548 -2.733 1.00 56.97 632 PHE A C 1
ATOM 4817 O O . PHE A 1 632 ? -25.801 24.443 -1.747 1.00 56.97 632 PHE A O 1
ATOM 4824 N N . TYR A 1 633 ? -24.596 25.715 -3.179 1.00 52.53 633 TYR A N 1
ATOM 4825 C CA . TYR A 1 633 ? -24.840 27.008 -2.541 1.00 52.53 633 TYR A CA 1
ATOM 4826 C C . TYR A 1 633 ? -26.307 27.210 -2.143 1.00 52.53 633 TYR A C 1
ATOM 4828 O O . TYR A 1 633 ? -27.221 26.987 -2.941 1.00 52.53 633 TYR A O 1
ATOM 4836 N N . SER A 1 634 ? -26.520 27.738 -0.934 1.00 47.69 634 SER A N 1
ATOM 4837 C CA . SER A 1 634 ? -27.819 28.301 -0.561 1.00 47.69 634 SER A CA 1
ATOM 4838 C C . SER A 1 634 ? -28.227 29.346 -1.610 1.00 47.69 634 SER A C 1
ATOM 4840 O O . SER A 1 634 ? -27.421 30.236 -1.906 1.00 47.69 634 SER A O 1
ATOM 4842 N N . PRO A 1 635 ? -29.429 29.249 -2.206 1.00 47.22 635 PRO A N 1
ATOM 4843 C CA . PRO A 1 635 ? -29.828 30.125 -3.296 1.00 47.22 635 PRO A CA 1
ATOM 4844 C C . PRO A 1 635 ? -29.908 31.576 -2.817 1.00 47.22 635 PRO A C 1
ATOM 4846 O O . PRO A 1 635 ? -30.811 31.954 -2.068 1.00 47.22 635 PRO A O 1
ATOM 4849 N N . PHE A 1 636 ? -28.959 32.392 -3.278 1.00 48.12 636 PHE A N 1
ATOM 4850 C CA . PHE A 1 636 ? -28.975 33.839 -3.120 1.00 48.12 636 PHE A CA 1
ATOM 4851 C C . PHE A 1 636 ? -29.268 34.498 -4.482 1.00 48.12 636 PHE A C 1
ATOM 4853 O O . PHE A 1 636 ? -28.507 34.280 -5.426 1.00 48.12 636 PHE A O 1
ATOM 4860 N N . PRO A 1 637 ? -30.334 35.312 -4.616 1.00 57.22 637 PRO A N 1
ATOM 4861 C CA . PRO A 1 637 ? -31.297 35.690 -3.581 1.00 57.22 637 PRO A CA 1
ATOM 4862 C C . PRO A 1 637 ? -32.224 34.536 -3.166 1.00 57.22 637 PRO A C 1
ATOM 4864 O O . PRO A 1 637 ? -32.540 33.644 -3.959 1.00 57.22 637 PRO A O 1
ATOM 4867 N N . THR A 1 638 ? -32.702 34.602 -1.922 1.00 57.00 638 THR A N 1
ATOM 4868 C CA . THR A 1 638 ? -33.663 33.656 -1.345 1.00 57.00 638 THR A CA 1
ATOM 4869 C C . THR A 1 638 ? -34.917 33.556 -2.212 1.00 57.00 638 THR A C 1
ATOM 4871 O O . THR A 1 638 ? -35.655 34.526 -2.371 1.00 57.00 638 THR A O 1
ATOM 4874 N N . GLY A 1 639 ? -35.164 32.366 -2.763 1.00 53.47 639 GLY A N 1
ATOM 4875 C CA . GLY A 1 639 ? -36.297 32.091 -3.653 1.00 53.47 639 GLY A CA 1
ATOM 4876 C C . GLY A 1 639 ? -35.907 31.615 -5.053 1.00 53.47 639 GLY A C 1
ATOM 4877 O O . GLY A 1 639 ? -36.764 31.079 -5.753 1.00 53.47 639 GLY A O 1
ATOM 4878 N N . ALA A 1 640 ? -34.635 31.718 -5.456 1.00 53.38 640 ALA A N 1
ATOM 4879 C CA . ALA A 1 640 ? -34.151 30.890 -6.559 1.00 53.38 640 ALA A CA 1
ATOM 4880 C C . ALA A 1 640 ? -34.248 29.407 -6.152 1.00 53.38 640 ALA A C 1
ATOM 4882 O O . ALA A 1 640 ? -33.901 29.041 -5.028 1.00 53.38 640 ALA A O 1
ATOM 4883 N N . GLN A 1 641 ? -34.727 28.543 -7.047 1.00 47.28 641 GLN A N 1
ATOM 4884 C CA . GLN A 1 641 ? -34.641 27.106 -6.809 1.00 47.28 641 GLN A CA 1
ATOM 4885 C C . GLN A 1 641 ? -33.183 26.685 -6.987 1.00 47.28 641 GLN A C 1
ATOM 4887 O O . GLN A 1 641 ? -32.639 26.784 -8.086 1.00 47.28 641 GLN A O 1
ATOM 4892 N N . ASN A 1 642 ? -32.561 26.194 -5.912 1.00 49.34 642 ASN A N 1
ATOM 4893 C CA . ASN A 1 642 ? -31.440 25.272 -6.065 1.00 49.34 642 ASN A CA 1
ATOM 4894 C C . ASN A 1 642 ? -31.972 24.105 -6.920 1.00 49.34 642 ASN A C 1
ATOM 4896 O O . ASN A 1 642 ? -33.017 23.560 -6.540 1.00 49.34 642 ASN A O 1
ATOM 4900 N N . PRO A 1 643 ? -31.371 23.763 -8.076 1.00 48.56 643 PRO A N 1
ATOM 4901 C CA . PRO A 1 643 ? -31.812 22.615 -8.852 1.00 48.56 643 PRO A CA 1
ATOM 4902 C C . PRO A 1 643 ? -31.628 21.372 -7.986 1.00 48.56 643 PRO A C 1
ATOM 4904 O O . PRO A 1 643 ? -30.514 20.879 -7.817 1.00 48.56 643 PRO A O 1
ATOM 4907 N N . ALA A 1 644 ? -32.728 20.902 -7.394 1.00 47.78 644 ALA A N 1
ATOM 4908 C CA . ALA A 1 644 ? -32.732 19.665 -6.639 1.00 47.78 644 ALA A CA 1
ATOM 4909 C C . ALA A 1 644 ? -32.143 18.577 -7.536 1.00 47.78 644 ALA A C 1
ATOM 4911 O O . ALA A 1 644 ? -32.538 18.473 -8.702 1.00 47.78 644 ALA A O 1
ATOM 4912 N N . ILE A 1 645 ? -31.199 17.799 -6.999 1.00 53.03 645 ILE A N 1
ATOM 4913 C CA . ILE A 1 645 ? -30.693 16.606 -7.675 1.00 53.03 645 ILE A CA 1
ATOM 4914 C C . ILE A 1 645 ? -31.929 15.759 -7.961 1.00 53.03 645 ILE A C 1
ATOM 4916 O O . ILE A 1 645 ? -32.564 15.258 -7.033 1.00 53.03 645 ILE A O 1
ATOM 4920 N N . MET A 1 646 ? -32.342 15.707 -9.229 1.00 57.62 646 MET A N 1
ATOM 4921 C CA . MET A 1 646 ? -33.563 15.007 -9.595 1.00 57.62 646 MET A CA 1
ATOM 4922 C C . MET A 1 646 ? -33.296 13.532 -9.353 1.00 57.62 646 MET A C 1
ATOM 4924 O O . MET A 1 646 ? -32.508 12.928 -10.080 1.00 57.62 646 MET A O 1
ATOM 4928 N N . LYS A 1 647 ? -33.926 12.973 -8.314 1.00 74.06 647 LYS A N 1
ATOM 4929 C CA . LYS A 1 647 ? -33.909 11.535 -8.076 1.00 74.06 647 LYS A CA 1
ATOM 4930 C C . LYS A 1 647 ? -34.309 10.857 -9.380 1.00 74.06 647 LYS A C 1
ATOM 4932 O O . LYS A 1 647 ? -35.376 11.147 -9.926 1.00 74.06 647 LYS A O 1
ATOM 4937 N N . ASN A 1 648 ? -33.465 9.958 -9.873 1.00 81.06 648 ASN A N 1
ATOM 4938 C CA . ASN A 1 648 ? -33.871 9.144 -10.999 1.00 81.06 648 ASN A CA 1
ATOM 4939 C C . ASN A 1 648 ? -34.854 8.081 -10.497 1.00 81.06 648 ASN A C 1
ATOM 4941 O O . ASN A 1 648 ? -34.453 7.104 -9.871 1.00 81.06 648 ASN A O 1
ATOM 4945 N N . GLU A 1 649 ? -36.146 8.270 -10.755 1.00 84.31 649 GLU A N 1
ATOM 4946 C CA . GLU A 1 649 ? -37.194 7.346 -10.301 1.00 84.31 649 GLU A CA 1
ATOM 4947 C C . GLU A 1 649 ? -37.133 5.967 -10.994 1.00 84.31 649 GLU A C 1
ATOM 4949 O O . GLU A 1 649 ? -37.838 5.046 -10.579 1.00 84.31 649 GLU A O 1
ATOM 4954 N N . SER A 1 650 ? -36.283 5.789 -12.020 1.00 84.94 650 SER A N 1
ATOM 4955 C CA . SER A 1 650 ? -35.967 4.470 -12.593 1.00 84.94 650 SER A CA 1
ATOM 4956 C C . SER A 1 650 ? -34.817 3.739 -11.886 1.00 84.94 650 SER A C 1
ATOM 4958 O O . SER A 1 650 ? -34.514 2.606 -12.255 1.00 84.94 650 SER A O 1
ATOM 4960 N N . TRP A 1 651 ? -34.148 4.364 -10.913 1.00 92.69 651 TRP A N 1
ATOM 4961 C CA . TRP A 1 651 ? -33.071 3.755 -10.131 1.00 92.69 651 TRP A CA 1
ATOM 4962 C C . TRP A 1 651 ? -33.572 3.310 -8.759 1.00 92.69 651 TRP A C 1
ATOM 4964 O O . TRP A 1 651 ? -34.191 4.085 -8.028 1.00 92.69 651 TRP A O 1
ATOM 4974 N N . LYS A 1 652 ? -33.266 2.060 -8.404 1.00 94.25 652 LYS A N 1
ATOM 4975 C CA . LYS A 1 652 ? -33.461 1.484 -7.071 1.00 94.25 652 LYS A CA 1
ATOM 4976 C C . LYS A 1 652 ? -32.438 0.382 -6.812 1.00 94.25 652 LYS A C 1
ATOM 4978 O O . LYS A 1 652 ? -32.054 -0.313 -7.751 1.00 94.25 652 LYS A O 1
ATOM 4983 N N . PHE A 1 653 ? -32.084 0.161 -5.550 1.00 96.06 653 PHE A N 1
ATOM 4984 C CA . PHE A 1 653 ? -31.534 -1.129 -5.126 1.00 96.06 653 PHE A CA 1
ATOM 4985 C C . PHE A 1 653 ? -32.687 -2.133 -4.948 1.00 96.06 653 PHE A C 1
ATOM 4987 O O . PHE A 1 653 ? -33.752 -1.731 -4.469 1.00 96.06 653 PHE A O 1
ATOM 4994 N N . PRO A 1 654 ? -32.523 -3.415 -5.323 1.00 94.12 654 PRO A N 1
ATOM 4995 C CA . PRO A 1 654 ? -33.549 -4.428 -5.089 1.00 94.12 654 PRO A CA 1
ATOM 4996 C C . PRO A 1 654 ? -33.775 -4.645 -3.584 1.00 94.12 654 PRO A C 1
ATOM 4998 O O . PRO A 1 654 ? -32.845 -4.519 -2.788 1.00 94.12 654 PRO A O 1
ATOM 5001 N N . SER A 1 655 ? -34.997 -5.007 -3.177 1.00 92.56 655 SER A N 1
ATOM 5002 C CA . SER A 1 655 ? -35.239 -5.438 -1.791 1.00 92.56 655 SER A CA 1
ATOM 5003 C C . SER A 1 655 ? -34.379 -6.664 -1.459 1.00 92.56 655 SER A C 1
ATOM 5005 O O . SER A 1 655 ? -34.245 -7.587 -2.267 1.00 92.56 655 SER A O 1
ATOM 5007 N N . GLY A 1 656 ? -33.759 -6.648 -0.281 1.00 91.56 656 GLY A N 1
ATOM 5008 C CA . GLY A 1 656 ? -32.755 -7.618 0.145 1.00 91.56 656 GLY A CA 1
ATOM 5009 C C . GLY A 1 656 ? -31.316 -7.302 -0.285 1.00 91.56 656 GLY A C 1
ATOM 5010 O O . GLY A 1 656 ? -30.429 -8.073 0.079 1.00 91.56 656 GLY A O 1
ATOM 5011 N N . PHE A 1 657 ? -31.056 -6.198 -1.004 1.00 97.00 657 PHE A N 1
ATOM 5012 C CA . PHE A 1 657 ? -29.692 -5.768 -1.347 1.00 97.00 657 PHE A CA 1
ATOM 5013 C C . PHE A 1 657 ? -28.866 -5.530 -0.077 1.00 97.00 657 PHE A C 1
ATOM 5015 O O . PHE A 1 657 ? -29.187 -4.655 0.734 1.00 97.00 657 PHE A O 1
ATOM 5022 N N . PHE A 1 658 ? -27.793 -6.300 0.112 1.00 96.12 658 PHE A N 1
ATOM 5023 C CA . PHE A 1 658 ? -26.948 -6.154 1.293 1.00 96.12 658 PHE A CA 1
ATOM 5024 C C . PHE A 1 658 ? -25.928 -5.032 1.101 1.00 96.12 658 PHE A C 1
ATOM 5026 O O . PHE A 1 658 ? -25.266 -4.933 0.071 1.00 96.12 658 PHE A O 1
ATOM 5033 N N . TRP A 1 659 ? -25.770 -4.183 2.109 1.00 98.31 659 TRP A N 1
ATOM 5034 C CA . TRP A 1 659 ? -24.784 -3.109 2.069 1.00 98.31 659 TRP A CA 1
ATOM 5035 C C . TRP A 1 659 ? -24.143 -2.891 3.434 1.00 98.31 659 TRP A C 1
ATOM 5037 O O . TRP A 1 659 ? -24.735 -3.212 4.468 1.00 98.31 659 TRP A O 1
ATOM 5047 N N . GLY A 1 660 ? -22.904 -2.411 3.445 1.00 98.38 660 GLY A N 1
ATOM 5048 C CA . GLY A 1 660 ? -22.087 -2.464 4.647 1.00 98.38 660 GLY A CA 1
ATOM 5049 C C . GLY A 1 660 ? -20.696 -1.874 4.494 1.00 98.38 660 GLY A C 1
ATOM 5050 O O . GLY A 1 660 ? -20.375 -1.188 3.529 1.00 98.38 660 GLY A O 1
ATOM 5051 N N . VAL A 1 661 ? -19.859 -2.162 5.479 1.00 98.81 661 VAL A N 1
ATOM 5052 C CA . VAL A 1 661 ? -18.472 -1.692 5.564 1.00 98.81 661 VAL A CA 1
ATOM 5053 C C . VAL A 1 661 ? -17.523 -2.871 5.736 1.00 98.81 661 VAL A C 1
ATOM 5055 O O . VAL A 1 661 ? -17.899 -3.882 6.336 1.00 98.81 661 VAL A O 1
ATOM 5058 N N . ALA A 1 662 ? -16.304 -2.735 5.220 1.00 98.75 662 ALA A N 1
ATOM 5059 C CA . ALA A 1 662 ? -15.282 -3.775 5.238 1.00 98.75 662 ALA A CA 1
ATOM 5060 C C . ALA A 1 662 ? -14.057 -3.408 6.103 1.00 98.75 662 ALA A C 1
ATOM 5062 O O . ALA A 1 662 ? -13.736 -2.227 6.300 1.00 98.75 662 ALA A O 1
ATOM 5063 N N . SER A 1 663 ? -13.392 -4.441 6.626 1.00 98.50 663 SER A N 1
ATOM 5064 C CA . SER A 1 663 ? -12.117 -4.400 7.349 1.00 98.50 663 SER A CA 1
ATOM 5065 C C . SER A 1 663 ? -11.373 -5.746 7.249 1.00 98.50 663 SER A C 1
ATOM 5067 O O . SER A 1 663 ? -11.947 -6.761 6.845 1.00 98.50 663 SER A O 1
ATOM 5069 N N . ALA A 1 664 ? -10.099 -5.765 7.654 1.00 98.56 664 ALA A N 1
ATOM 5070 C CA . ALA A 1 664 ? -9.267 -6.967 7.718 1.00 98.56 664 ALA A CA 1
ATOM 5071 C C . ALA A 1 664 ? -8.439 -7.003 9.006 1.00 98.56 664 ALA A C 1
ATOM 5073 O O . ALA A 1 664 ? -7.865 -5.988 9.405 1.00 98.56 664 ALA A O 1
ATOM 5074 N N . ALA A 1 665 ? -8.336 -8.182 9.621 1.00 98.62 665 ALA A N 1
ATOM 5075 C CA . ALA A 1 665 ? -7.773 -8.392 10.953 1.00 98.62 665 ALA A CA 1
ATOM 5076 C C . ALA A 1 665 ? -6.421 -7.690 11.162 1.00 98.62 665 ALA A C 1
ATOM 5078 O O . ALA A 1 665 ? -6.306 -6.802 12.006 1.00 98.62 665 ALA A O 1
ATOM 5079 N N . TYR A 1 666 ? -5.415 -8.018 10.343 1.00 98.12 666 TYR A N 1
ATOM 5080 C CA . TYR A 1 666 ? -4.067 -7.451 10.476 1.00 98.12 666 TYR A CA 1
ATOM 5081 C C . TYR A 1 666 ? -4.019 -5.923 10.268 1.00 98.12 666 TYR A C 1
ATOM 5083 O O . TYR A 1 666 ? -3.168 -5.245 10.839 1.00 98.12 666 TYR A O 1
ATOM 5091 N N . GLN A 1 667 ? -4.951 -5.365 9.490 1.00 98.25 667 GLN A N 1
ATOM 5092 C CA . GLN A 1 667 ? -4.980 -3.939 9.160 1.00 98.25 667 GLN A CA 1
ATOM 5093 C C . GLN A 1 667 ? -5.630 -3.073 10.253 1.00 98.25 667 GLN A C 1
ATOM 5095 O O . GLN A 1 667 ? -5.318 -1.882 10.335 1.00 98.25 667 GLN A O 1
ATOM 5100 N N . ILE A 1 668 ? -6.525 -3.641 11.080 1.00 98.38 668 ILE A N 1
ATOM 5101 C CA . ILE A 1 668 ? -7.320 -2.890 12.074 1.00 98.38 668 ILE A CA 1
ATOM 5102 C C . ILE A 1 668 ? -7.204 -3.370 13.531 1.00 98.38 668 ILE A C 1
ATOM 5104 O O . ILE A 1 668 ? -7.240 -2.529 14.433 1.00 98.38 668 ILE A O 1
ATOM 5108 N N . GLU A 1 669 ? -7.055 -4.672 13.797 1.00 98.50 669 GLU A N 1
ATOM 5109 C CA . GLU A 1 669 ? -7.179 -5.228 15.154 1.00 98.50 669 GLU A CA 1
ATOM 5110 C C . GLU A 1 669 ? -6.089 -4.707 16.095 1.00 98.50 669 GLU A C 1
ATOM 5112 O O . GLU A 1 669 ? -6.383 -4.272 17.211 1.00 98.50 669 GLU A O 1
ATOM 5117 N N . GLY A 1 670 ? -4.829 -4.761 15.654 1.00 97.56 670 GLY A N 1
ATOM 5118 C CA . GLY A 1 670 ? -3.683 -4.616 16.545 1.00 97.56 670 GLY A CA 1
ATOM 5119 C C . GLY A 1 670 ? -3.534 -5.808 17.487 1.00 97.56 670 GLY A C 1
ATOM 5120 O O . GLY A 1 670 ? -3.819 -6.951 17.126 1.00 97.56 670 GLY A O 1
ATOM 5121 N N . ALA A 1 671 ? -3.102 -5.546 18.722 1.00 97.50 671 ALA A N 1
ATOM 5122 C CA . ALA A 1 671 ? -2.962 -6.549 19.779 1.00 97.50 671 ALA A CA 1
ATOM 5123 C C . ALA A 1 671 ? -2.188 -7.803 19.308 1.00 97.50 671 ALA A C 1
ATOM 5125 O O . ALA A 1 671 ? -2.600 -8.941 19.557 1.00 97.50 671 ALA A O 1
ATOM 5126 N N . ALA A 1 672 ? -1.090 -7.597 18.568 1.00 96.38 672 ALA A N 1
ATOM 5127 C CA . ALA A 1 672 ? -0.482 -8.637 17.735 1.00 96.38 672 ALA A CA 1
ATOM 5128 C C . ALA A 1 672 ? 0.039 -9.862 18.511 1.00 96.38 672 ALA A C 1
ATOM 5130 O O . ALA A 1 672 ? -0.027 -10.969 17.984 1.00 96.38 672 ALA A O 1
ATOM 5131 N N . GLN A 1 673 ? 0.485 -9.689 19.760 1.00 94.88 673 GLN A N 1
ATOM 5132 C CA . GLN A 1 673 ? 0.937 -10.770 20.654 1.00 94.88 673 GLN A CA 1
ATOM 5133 C C . GLN A 1 673 ? -0.087 -11.105 21.768 1.00 94.88 673 GLN A C 1
ATOM 5135 O O . GLN A 1 673 ? 0.189 -11.904 22.663 1.00 94.88 673 GLN A O 1
ATOM 5140 N N . ALA A 1 674 ? -1.278 -10.495 21.752 1.00 93.44 674 ALA A N 1
ATOM 5141 C CA . ALA A 1 674 ? -2.273 -10.692 22.804 1.00 93.44 674 ALA A CA 1
ATOM 5142 C C . ALA A 1 674 ? -2.872 -12.107 22.799 1.00 93.44 674 ALA A C 1
ATOM 5144 O O . ALA A 1 674 ? -3.012 -12.742 21.753 1.00 93.44 674 ALA A O 1
ATOM 5145 N N . GLU A 1 675 ? -3.247 -12.576 23.994 1.00 93.56 675 GLU A N 1
ATOM 5146 C CA . GLU A 1 675 ? -4.128 -13.737 24.219 1.00 93.56 675 GLU A CA 1
ATOM 5147 C C . GLU A 1 675 ? -3.725 -15.017 23.462 1.00 93.56 675 GLU A C 1
ATOM 5149 O O . GLU A 1 675 ? -4.558 -15.831 23.076 1.00 93.56 675 GLU A O 1
ATOM 5154 N N . GLY A 1 676 ? -2.416 -15.216 23.272 1.00 91.25 676 GLY A N 1
ATOM 5155 C CA . GLY A 1 676 ? -1.862 -16.406 22.628 1.00 91.25 676 GLY A CA 1
ATOM 5156 C C . GLY A 1 676 ? -1.851 -16.374 21.098 1.00 91.25 676 GLY A C 1
ATOM 5157 O O . GLY A 1 676 ? -1.631 -17.423 20.501 1.00 91.25 676 GLY A O 1
ATOM 5158 N N . ARG A 1 677 ? -2.051 -15.215 20.451 1.00 97.31 677 ARG A N 1
ATOM 5159 C CA . ARG A 1 677 ? -1.828 -15.061 19.002 1.00 97.31 677 ARG A CA 1
ATOM 5160 C C . ARG A 1 677 ? -0.395 -15.461 18.625 1.00 97.31 677 ARG A C 1
ATOM 5162 O O . ARG A 1 677 ? 0.566 -15.070 19.288 1.00 97.31 677 ARG A O 1
ATOM 5169 N N . GLY A 1 678 ? -0.248 -16.223 17.544 1.00 96.75 678 GLY A N 1
ATOM 5170 C CA . GLY A 1 678 ? 1.038 -16.473 16.891 1.00 96.75 678 GLY A CA 1
ATOM 5171 C C . GLY A 1 678 ? 1.330 -15.462 15.781 1.00 96.75 678 GLY A C 1
ATOM 5172 O O . GLY A 1 678 ? 0.403 -14.827 15.272 1.00 96.75 678 GLY A O 1
ATOM 5173 N N . PRO A 1 679 ? 2.599 -15.295 15.379 1.00 96.94 679 PRO A N 1
ATOM 5174 C CA . PRO A 1 679 ? 2.941 -14.361 14.320 1.00 96.94 679 PRO A CA 1
ATOM 5175 C C . PRO A 1 679 ? 2.413 -14.865 12.973 1.00 96.94 679 PRO A C 1
ATOM 5177 O O . PRO A 1 679 ? 2.545 -16.044 12.627 1.00 96.94 679 PRO A O 1
ATOM 5180 N N . SER A 1 680 ? 1.827 -13.959 12.200 1.00 97.06 680 SER A N 1
ATO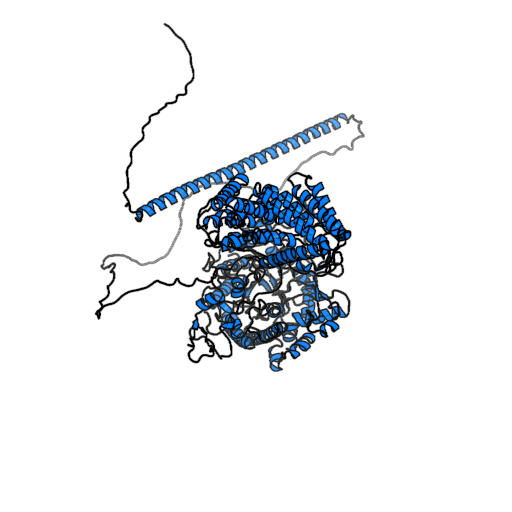M 5181 C CA . SER A 1 680 ? 1.654 -14.133 10.761 1.00 97.06 680 SER A CA 1
ATOM 5182 C C . SER A 1 680 ? 2.953 -13.786 10.027 1.00 97.06 680 SER A C 1
ATOM 5184 O O . SER A 1 680 ? 3.916 -13.284 10.615 1.00 97.06 680 SER A O 1
ATOM 5186 N N . VAL A 1 681 ? 2.980 -14.017 8.718 1.00 94.94 681 VAL A N 1
ATOM 5187 C CA . VAL A 1 681 ? 4.062 -13.548 7.849 1.00 94.94 681 VAL A CA 1
ATOM 5188 C C . VAL A 1 681 ? 4.220 -12.020 7.898 1.00 94.94 681 VAL A C 1
ATOM 5190 O O . VAL A 1 681 ? 5.347 -11.536 7.992 1.00 94.94 681 VAL A O 1
ATOM 5193 N N . TRP A 1 682 ? 3.120 -11.260 7.974 1.00 94.88 682 TRP A N 1
ATOM 5194 C CA . TRP A 1 682 ? 3.151 -9.794 8.037 1.00 94.88 682 TRP A CA 1
ATOM 5195 C C . TRP A 1 682 ? 3.788 -9.246 9.320 1.00 94.88 682 TRP A C 1
ATOM 5197 O O . TRP A 1 682 ? 4.521 -8.262 9.254 1.00 94.88 682 TRP A O 1
ATOM 5207 N N . ASP A 1 683 ? 3.622 -9.926 10.459 1.00 95.31 683 ASP A N 1
ATOM 5208 C CA . ASP A 1 683 ? 4.313 -9.568 11.707 1.00 95.31 683 ASP A CA 1
ATOM 5209 C C . ASP A 1 683 ? 5.845 -9.639 11.553 1.00 95.31 683 ASP A C 1
ATOM 5211 O O . ASP A 1 683 ? 6.569 -8.828 12.123 1.00 95.31 683 ASP A O 1
ATOM 5215 N N . VAL A 1 684 ? 6.367 -10.567 10.743 1.00 90.94 684 VAL A N 1
ATOM 5216 C CA . VAL A 1 684 ? 7.806 -10.614 10.423 1.00 90.94 684 VAL A CA 1
ATOM 5217 C C . VAL A 1 684 ? 8.189 -9.527 9.424 1.00 90.94 684 VAL A C 1
ATOM 5219 O O . VAL A 1 684 ? 9.259 -8.930 9.556 1.00 90.94 684 VAL A O 1
ATOM 5222 N N . PHE A 1 685 ? 7.332 -9.247 8.441 1.00 88.25 685 PHE A N 1
ATOM 5223 C CA . PHE A 1 685 ? 7.594 -8.259 7.394 1.00 88.25 685 PHE A CA 1
ATOM 5224 C C . PHE A 1 685 ? 7.823 -6.864 7.978 1.00 88.25 685 PHE A C 1
ATOM 5226 O O . PHE A 1 685 ? 8.871 -6.269 7.722 1.00 88.25 685 PHE A O 1
ATOM 5233 N N . THR A 1 686 ? 6.905 -6.380 8.819 1.00 89.06 686 THR A N 1
ATOM 5234 C CA . THR A 1 686 ? 6.991 -5.024 9.383 1.00 89.06 686 THR A CA 1
ATOM 5235 C C . THR A 1 686 ? 8.114 -4.862 10.414 1.00 89.06 686 THR A C 1
ATOM 5237 O O . THR A 1 686 ? 8.568 -3.746 10.641 1.00 89.06 686 THR A O 1
ATOM 5240 N N . HIS A 1 687 ? 8.587 -5.952 11.035 1.00 88.62 687 HIS A N 1
ATOM 5241 C CA . HIS A 1 687 ? 9.639 -5.914 12.068 1.00 88.62 687 HIS A CA 1
ATOM 5242 C C . HIS A 1 687 ? 11.053 -6.213 11.566 1.00 88.62 687 HIS A C 1
ATOM 5244 O O . HIS A 1 687 ? 12.020 -5.637 12.064 1.00 88.62 687 HIS A O 1
ATOM 5250 N N . ARG A 1 688 ? 11.218 -7.159 10.631 1.00 80.81 688 ARG A N 1
ATOM 5251 C CA . ARG A 1 688 ? 12.541 -7.690 10.242 1.00 80.81 688 ARG A CA 1
ATOM 5252 C C . ARG A 1 688 ? 13.020 -7.274 8.863 1.00 80.81 688 ARG A C 1
ATOM 5254 O O . ARG A 1 688 ? 14.195 -7.491 8.569 1.00 80.81 688 ARG A O 1
ATOM 5261 N N . SER A 1 689 ? 12.167 -6.673 8.040 1.00 66.88 689 SER A N 1
ATOM 5262 C CA . SER A 1 689 ? 12.546 -6.214 6.708 1.00 66.88 689 SER A CA 1
ATOM 5263 C C . SER A 1 689 ? 12.396 -4.698 6.612 1.00 66.88 689 SER A C 1
ATOM 5265 O O . SER A 1 689 ? 11.325 -4.167 6.325 1.00 66.88 689 SER A O 1
ATOM 5267 N N . THR A 1 690 ? 13.502 -3.998 6.869 1.00 54.88 690 THR A N 1
ATOM 5268 C CA . THR A 1 690 ? 13.590 -2.536 6.762 1.00 54.88 690 THR A CA 1
ATOM 5269 C C . THR A 1 690 ? 13.094 -2.062 5.399 1.00 54.88 690 THR A C 1
ATOM 5271 O O . THR A 1 690 ? 13.542 -2.590 4.378 1.00 54.88 690 THR A O 1
ATOM 5274 N N . SER A 1 691 ? 12.232 -1.044 5.392 1.00 64.06 691 SER A N 1
ATOM 5275 C CA . SER A 1 691 ? 11.633 -0.464 4.181 1.00 64.06 691 SER A CA 1
ATOM 5276 C C . SER A 1 691 ? 10.620 -1.345 3.423 1.00 64.06 691 SER A C 1
ATOM 5278 O O . SER A 1 691 ? 10.412 -1.101 2.236 1.00 64.06 691 SER A O 1
ATOM 5280 N N . ILE A 1 692 ? 9.959 -2.322 4.068 1.00 72.38 692 ILE A N 1
ATOM 5281 C CA . ILE A 1 692 ? 8.671 -2.836 3.545 1.00 72.38 692 ILE A CA 1
ATOM 5282 C C . ILE A 1 692 ? 7.579 -1.787 3.725 1.00 72.38 692 ILE A C 1
ATOM 5284 O O . ILE A 1 692 ? 6.951 -1.395 2.751 1.00 72.38 692 ILE A O 1
ATOM 5288 N N . THR A 1 693 ? 7.367 -1.324 4.960 1.00 75.94 693 THR A N 1
ATOM 5289 C CA . THR A 1 693 ? 6.416 -0.250 5.246 1.00 75.94 693 THR A CA 1
ATOM 5290 C C . THR A 1 693 ? 7.090 1.110 5.106 1.00 75.94 693 THR A C 1
ATOM 5292 O O . THR A 1 693 ? 8.200 1.301 5.607 1.00 75.94 693 THR A O 1
ATOM 5295 N N . VAL A 1 694 ? 6.438 2.075 4.443 1.00 74.25 694 VAL A N 1
ATOM 5296 C CA . VAL A 1 694 ? 7.061 3.367 4.064 1.00 74.25 694 VAL A CA 1
ATOM 5297 C C . VAL A 1 694 ? 7.700 4.117 5.249 1.00 74.25 694 VAL A C 1
ATOM 5299 O O . VAL A 1 694 ? 8.754 4.734 5.076 1.00 74.25 694 VAL A O 1
ATOM 5302 N N . ASN A 1 695 ? 7.125 4.025 6.457 1.00 79.75 695 ASN A N 1
ATOM 5303 C CA . ASN A 1 695 ? 7.684 4.621 7.683 1.00 79.75 695 ASN A CA 1
ATOM 5304 C C . ASN A 1 695 ? 8.346 3.610 8.648 1.00 79.75 695 ASN A C 1
ATOM 5306 O O . ASN A 1 695 ? 8.798 4.009 9.722 1.00 79.75 695 ASN A O 1
ATOM 5310 N N . ASN A 1 696 ? 8.421 2.322 8.294 1.00 83.19 696 ASN A N 1
ATOM 5311 C CA . ASN A 1 696 ? 8.559 1.190 9.229 1.00 83.19 696 ASN A CA 1
ATOM 5312 C C . ASN A 1 696 ? 7.373 1.084 10.222 1.00 83.19 696 ASN A C 1
ATOM 5314 O O . ASN A 1 696 ? 7.550 0.769 11.398 1.00 83.19 696 ASN A O 1
ATOM 5318 N N . ASP A 1 697 ? 6.158 1.371 9.740 1.00 90.25 697 ASP A N 1
ATOM 5319 C CA . ASP A 1 697 ? 4.898 1.140 10.460 1.00 90.25 697 ASP A CA 1
ATOM 5320 C C . ASP A 1 697 ? 4.675 -0.367 10.713 1.00 90.25 697 ASP A C 1
ATOM 5322 O O . ASP A 1 697 ? 5.011 -1.186 9.853 1.00 90.25 697 ASP A O 1
ATOM 5326 N N . THR A 1 698 ? 4.078 -0.740 11.854 1.00 93.88 698 THR A N 1
ATOM 5327 C CA . THR A 1 698 ? 3.762 -2.139 12.213 1.00 93.88 698 THR A CA 1
ATOM 5328 C C . THR A 1 698 ? 2.274 -2.351 12.513 1.00 93.88 698 THR A C 1
ATOM 5330 O O . THR A 1 698 ? 1.568 -1.441 12.964 1.00 93.88 698 THR A O 1
ATOM 5333 N N . GLY A 1 699 ? 1.797 -3.584 12.302 1.00 94.62 699 GLY A N 1
ATOM 5334 C CA . GLY A 1 699 ? 0.453 -4.033 12.693 1.00 94.62 699 GLY A CA 1
ATOM 5335 C C . GLY A 1 699 ? 0.284 -4.323 14.192 1.00 94.62 699 GLY A C 1
ATOM 5336 O O . GLY A 1 699 ? -0.772 -4.792 14.601 1.00 94.62 699 GLY A O 1
ATOM 5337 N N . ASP A 1 700 ? 1.293 -4.043 15.027 1.00 96.56 700 ASP A N 1
ATOM 5338 C CA . ASP A 1 700 ? 1.308 -4.372 16.465 1.00 96.56 700 ASP A CA 1
ATOM 5339 C C . ASP A 1 700 ? 0.091 -3.830 17.222 1.00 96.56 700 ASP A C 1
ATOM 5341 O O . ASP A 1 700 ? -0.464 -4.489 18.106 1.00 96.56 700 ASP A O 1
ATOM 5345 N N . VAL A 1 701 ? -0.297 -2.606 16.856 1.00 96.81 701 VAL A N 1
ATOM 5346 C CA . VAL A 1 701 ? -1.355 -1.813 17.488 1.00 96.81 701 VAL A CA 1
ATOM 5347 C C . VAL A 1 701 ? -2.496 -1.494 16.516 1.00 96.81 701 VAL A C 1
ATOM 5349 O O . VAL A 1 701 ? -3.626 -1.364 16.975 1.00 96.81 701 VAL A O 1
ATOM 5352 N N . GLY A 1 702 ? -2.262 -1.435 15.200 1.00 94.56 702 GLY A N 1
ATOM 5353 C CA . GLY A 1 702 ? -3.321 -1.227 14.201 1.00 94.56 702 GLY A CA 1
ATOM 5354 C C . GLY A 1 702 ? -4.182 0.011 14.486 1.00 94.56 702 GLY A C 1
ATOM 5355 O O . GLY A 1 702 ? -3.696 1.061 14.910 1.00 94.56 702 GLY A O 1
ATOM 5356 N N . CYS A 1 703 ? -5.498 -0.142 14.336 1.00 97.44 703 CYS A N 1
ATOM 5357 C CA . CYS A 1 703 ? -6.500 0.814 14.826 1.00 97.44 703 CYS A CA 1
ATOM 5358 C C . CYS A 1 703 ? -6.898 0.545 16.292 1.00 97.44 703 CYS A C 1
ATOM 5360 O O . CYS A 1 703 ? -7.824 1.179 16.807 1.00 97.44 703 CYS A O 1
ATOM 5362 N N . ASN A 1 704 ? -6.243 -0.416 16.947 1.00 98.00 704 ASN A N 1
ATOM 5363 C CA . ASN A 1 704 ? -6.575 -0.995 18.247 1.00 98.00 704 ASN A CA 1
ATOM 5364 C C . ASN A 1 704 ? -8.010 -1.558 18.325 1.00 98.00 704 ASN A C 1
ATOM 5366 O O . ASN A 1 704 ? -8.631 -1.549 19.390 1.00 98.00 704 ASN A O 1
ATOM 5370 N N . GLU A 1 705 ? -8.567 -2.011 17.194 1.00 98.06 705 GLU A N 1
ATOM 5371 C CA . GLU A 1 705 ? -9.953 -2.492 17.104 1.00 98.06 705 GLU A CA 1
ATOM 5372 C C . GLU A 1 705 ? -10.189 -3.754 17.951 1.00 98.06 705 GLU A C 1
ATOM 5374 O O . GLU A 1 705 ? -11.246 -3.861 18.564 1.00 98.06 705 GLU A O 1
ATOM 5379 N N . TYR A 1 706 ? -9.167 -4.588 18.188 1.00 98.50 706 TYR A N 1
ATOM 5380 C CA . TYR A 1 706 ? -9.258 -5.772 19.059 1.00 98.50 706 TYR A CA 1
ATOM 5381 C C . TYR A 1 706 ? -9.794 -5.461 20.471 1.00 98.50 706 TYR A C 1
ATOM 5383 O O . TYR A 1 706 ? -10.450 -6.293 21.100 1.00 98.50 706 TYR A O 1
ATOM 5391 N N . TYR A 1 707 ? -9.557 -4.237 20.958 1.00 98.44 707 TYR A N 1
ATOM 5392 C CA . TYR A 1 707 ? -10.064 -3.738 22.237 1.00 98.44 707 TYR A CA 1
ATOM 5393 C C . TYR A 1 707 ? -11.182 -2.689 22.100 1.00 98.44 707 TYR A C 1
ATOM 5395 O O . TYR A 1 707 ? -11.769 -2.299 23.110 1.00 98.44 707 TYR A O 1
ATOM 5403 N N . LEU A 1 708 ? -11.488 -2.225 20.884 1.00 98.25 708 LEU A N 1
ATOM 5404 C CA . LEU A 1 708 ? -12.419 -1.123 20.599 1.00 98.25 708 LEU A CA 1
ATOM 5405 C C . LEU A 1 708 ? -13.626 -1.518 19.727 1.00 98.25 708 LEU A C 1
ATOM 5407 O O . LEU A 1 708 ? -14.550 -0.714 19.601 1.00 98.25 708 LEU A O 1
ATOM 5411 N N . TYR A 1 709 ? -13.679 -2.749 19.205 1.00 98.50 709 TYR A N 1
ATOM 5412 C CA . TYR A 1 709 ? -14.694 -3.237 18.263 1.00 98.50 709 TYR A CA 1
ATOM 5413 C C . TYR A 1 709 ? -16.130 -2.958 18.716 1.00 98.50 709 TYR A C 1
ATOM 5415 O O . TYR A 1 709 ? -16.972 -2.599 17.901 1.00 98.50 709 TYR A O 1
ATOM 5423 N N . LYS A 1 710 ? -16.428 -3.019 20.023 1.00 98.50 710 LYS A N 1
ATOM 5424 C CA . LYS A 1 710 ? -17.768 -2.695 20.544 1.00 98.50 710 LYS A CA 1
ATOM 5425 C C . LYS A 1 710 ? -18.169 -1.248 20.265 1.00 98.50 710 LYS A C 1
ATOM 5427 O O . LYS A 1 710 ? -19.318 -0.981 19.923 1.00 98.50 710 LYS A O 1
ATOM 5432 N N . GLN A 1 711 ? -17.227 -0.315 20.393 1.00 97.62 711 GLN A N 1
ATOM 5433 C CA . GLN A 1 711 ? -17.454 1.089 20.074 1.00 97.62 711 GLN A CA 1
ATOM 5434 C C . GLN A 1 711 ? -17.556 1.311 18.562 1.00 97.62 711 GLN A C 1
ATOM 5436 O O . GLN A 1 711 ? -18.374 2.125 18.140 1.00 97.62 711 GLN A O 1
ATOM 5441 N N . ASP A 1 712 ? -16.775 0.590 17.755 1.00 98.31 712 ASP A N 1
ATOM 5442 C CA . ASP A 1 712 ? -16.827 0.692 16.294 1.00 98.31 712 ASP A CA 1
ATOM 5443 C C . ASP A 1 712 ? -18.126 0.108 15.716 1.00 98.31 712 ASP A C 1
ATOM 5445 O O . ASP A 1 712 ? -18.788 0.770 14.919 1.00 98.31 712 ASP A O 1
ATOM 5449 N N . ILE A 1 713 ? -18.584 -1.047 16.207 1.00 98.56 713 ILE A N 1
ATOM 5450 C CA . ILE A 1 713 ? -19.897 -1.631 15.889 1.00 98.56 713 ILE A CA 1
ATOM 5451 C C . ILE A 1 713 ? -21.033 -0.678 16.284 1.00 98.56 713 ILE A C 1
ATOM 5453 O O . ILE A 1 713 ? -21.948 -0.454 15.490 1.00 98.56 713 ILE A O 1
ATOM 5457 N N . ALA A 1 714 ? -20.962 -0.049 17.462 1.00 97.69 714 ALA A N 1
ATOM 5458 C CA . ALA A 1 714 ? -21.942 0.962 17.864 1.00 97.69 714 ALA A CA 1
ATOM 5459 C C . ALA A 1 714 ? -21.978 2.163 16.896 1.00 97.69 714 ALA A C 1
ATOM 5461 O O . ALA A 1 714 ? -23.043 2.731 16.658 1.00 97.69 714 ALA A O 1
ATOM 5462 N N . ARG A 1 715 ? -20.841 2.524 16.284 1.00 97.81 715 ARG A N 1
ATOM 5463 C CA . ARG A 1 715 ? -20.747 3.593 15.274 1.00 97.81 715 ARG A CA 1
ATOM 5464 C C . ARG A 1 715 ? -21.276 3.168 13.898 1.00 97.81 715 ARG A C 1
ATOM 5466 O O . ARG A 1 715 ? -21.959 3.957 13.249 1.00 97.81 715 ARG A O 1
ATOM 5473 N N . ILE A 1 716 ? -21.058 1.915 13.489 1.00 97.88 716 ILE A N 1
ATOM 5474 C CA . ILE A 1 716 ? -21.698 1.298 12.308 1.00 97.88 716 ILE A CA 1
ATOM 5475 C C . ILE A 1 716 ? -23.233 1.352 12.458 1.00 97.88 716 ILE A C 1
ATOM 5477 O O . ILE A 1 716 ? -23.945 1.871 11.592 1.00 97.88 716 ILE A O 1
ATOM 5481 N N . ALA A 1 717 ? -23.742 0.894 13.603 1.00 97.50 717 ALA A N 1
ATOM 5482 C CA . ALA A 1 717 ? -25.170 0.829 13.903 1.00 97.50 717 ALA A CA 1
ATOM 5483 C C . ALA A 1 717 ? -25.837 2.215 14.031 1.00 97.50 717 ALA A C 1
ATOM 5485 O O . ALA A 1 717 ? -26.966 2.409 13.568 1.00 97.50 717 ALA A O 1
ATOM 5486 N N . ALA A 1 718 ? -25.130 3.211 14.578 1.00 96.50 718 ALA A N 1
ATOM 5487 C CA . ALA A 1 718 ? -25.635 4.578 14.741 1.00 96.50 718 ALA A CA 1
ATOM 5488 C C . ALA A 1 718 ? -25.888 5.323 13.413 1.00 96.50 718 ALA A C 1
ATOM 5490 O O . ALA A 1 718 ? -26.653 6.288 13.393 1.00 96.50 718 ALA A O 1
ATOM 5491 N N . LEU A 1 719 ? -25.302 4.874 12.295 1.00 95.44 719 LEU A N 1
ATOM 5492 C CA . LEU A 1 719 ? -25.630 5.362 10.946 1.00 95.44 719 LEU A CA 1
ATOM 5493 C C . LEU A 1 719 ? -26.699 4.516 10.224 1.00 95.44 719 LEU A C 1
ATOM 5495 O O . LEU A 1 719 ? -27.182 4.928 9.166 1.00 95.44 719 LEU A O 1
ATOM 5499 N N . GLY A 1 720 ? -27.108 3.383 10.804 1.00 95.69 720 GLY A N 1
ATOM 5500 C CA . GLY A 1 720 ? -28.080 2.447 10.227 1.00 95.69 720 GLY A CA 1
ATOM 5501 C C . GLY A 1 720 ? -27.488 1.488 9.192 1.00 95.69 720 GLY A C 1
ATOM 5502 O O . GLY A 1 720 ? -28.210 1.039 8.305 1.00 95.69 720 GLY A O 1
ATOM 5503 N N . VAL A 1 721 ? -26.183 1.208 9.272 1.00 97.62 721 VAL A N 1
ATOM 5504 C CA . VAL A 1 721 ? -25.463 0.317 8.349 1.00 97.62 721 VAL A CA 1
ATOM 5505 C C . VAL A 1 721 ? -25.744 -1.152 8.719 1.00 97.62 721 VAL A C 1
ATOM 5507 O O . VAL A 1 721 ? -25.411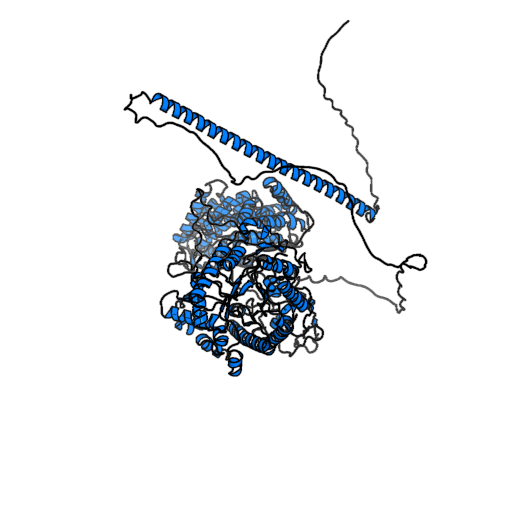 -1.559 9.833 1.00 97.62 721 VAL A O 1
ATOM 5510 N N . PRO A 1 722 ? -26.352 -1.969 7.835 1.00 97.06 722 PRO A N 1
ATOM 5511 C CA . PRO A 1 722 ? -26.892 -3.271 8.230 1.00 97.06 722 PRO A CA 1
ATOM 5512 C C . PRO A 1 722 ? -25.885 -4.430 8.241 1.00 97.06 722 PRO A C 1
ATOM 5514 O O . PRO A 1 722 ? -26.218 -5.484 8.785 1.00 97.06 722 PRO A O 1
ATOM 5517 N N . TYR A 1 723 ? -24.684 -4.278 7.668 1.00 98.44 723 TYR A N 1
ATOM 5518 C CA . TYR A 1 723 ? -23.653 -5.326 7.640 1.00 98.44 723 TYR A CA 1
ATOM 5519 C C . TYR A 1 723 ? -22.247 -4.799 7.978 1.00 98.44 723 TYR A C 1
ATOM 5521 O O . TYR A 1 723 ? -21.850 -3.720 7.532 1.00 98.44 723 TYR A O 1
ATOM 5529 N N . TYR A 1 724 ? -21.474 -5.611 8.707 1.00 98.75 724 TYR A N 1
ATOM 5530 C CA . TYR A 1 724 ? -20.030 -5.442 8.921 1.00 98.75 724 TYR A CA 1
ATOM 5531 C C . TYR A 1 724 ? -19.310 -6.686 8.396 1.00 98.75 724 TYR A C 1
ATOM 5533 O O . TYR A 1 724 ? -19.620 -7.803 8.816 1.00 98.75 724 TYR A O 1
ATOM 5541 N N . SER A 1 725 ? -18.376 -6.490 7.467 1.00 98.81 725 SER A N 1
ATOM 5542 C CA . SER A 1 725 ? -17.492 -7.533 6.955 1.00 98.81 725 SER A CA 1
ATOM 5543 C C . SER A 1 725 ? -16.100 -7.358 7.540 1.00 98.81 725 SER A C 1
ATOM 5545 O O . SER A 1 725 ? -15.473 -6.325 7.330 1.00 98.81 725 SER A O 1
ATOM 5547 N N . PHE A 1 726 ? -15.611 -8.379 8.231 1.00 98.81 726 PHE A N 1
ATOM 5548 C CA . PHE A 1 726 ? -14.272 -8.422 8.817 1.00 98.81 726 PHE A CA 1
ATOM 5549 C C . PHE A 1 726 ? -13.606 -9.761 8.476 1.00 98.81 726 PHE A C 1
ATOM 5551 O O . PHE A 1 726 ? -14.278 -10.701 8.039 1.00 98.81 726 PHE A O 1
ATOM 5558 N N . SER A 1 727 ? -12.292 -9.881 8.674 1.00 98.88 727 SER A N 1
ATOM 5559 C CA . SER A 1 727 ? -11.610 -11.178 8.601 1.00 98.88 727 SER A CA 1
ATOM 5560 C C . SER A 1 727 ? -11.300 -11.730 9.989 1.00 98.88 727 SER A C 1
ATOM 5562 O O . SER A 1 727 ? -11.109 -10.972 10.933 1.00 98.88 727 SER A O 1
ATOM 5564 N N . ILE A 1 728 ? -11.217 -13.054 10.111 1.00 98.88 728 ILE A N 1
ATOM 5565 C CA . ILE A 1 728 ? -10.686 -13.717 11.309 1.00 98.88 728 ILE A CA 1
ATOM 5566 C C . ILE A 1 728 ? -9.199 -13.980 11.084 1.00 98.88 728 ILE A C 1
ATOM 5568 O O . ILE A 1 728 ? -8.824 -14.514 10.041 1.00 98.88 728 ILE A O 1
ATOM 5572 N N . SER A 1 729 ? -8.346 -13.617 12.046 1.00 98.62 729 SER A N 1
ATOM 5573 C CA . SER A 1 729 ? -6.913 -13.886 11.928 1.00 98.62 729 SER A CA 1
ATOM 5574 C C . SER A 1 729 ? -6.620 -15.362 12.188 1.00 98.62 729 SER A C 1
ATOM 5576 O O . SER A 1 729 ? -6.788 -15.861 13.309 1.00 98.62 729 SER A O 1
ATOM 5578 N N . TRP A 1 730 ? -6.132 -16.071 11.167 1.00 98.69 730 TRP A N 1
ATOM 5579 C CA . TRP A 1 730 ? -5.804 -17.499 11.275 1.00 98.69 730 TRP A CA 1
ATOM 5580 C C . TRP A 1 730 ? -4.761 -17.729 12.379 1.00 98.69 730 TRP A C 1
ATOM 5582 O O . TRP A 1 730 ? -4.916 -18.634 13.203 1.00 98.69 730 TRP A O 1
ATOM 5592 N N . SER A 1 731 ? -3.761 -16.846 12.495 1.00 97.88 731 SER A N 1
ATOM 5593 C CA . SER A 1 731 ? -2.718 -16.958 13.522 1.00 97.88 731 SER A CA 1
ATOM 5594 C C . SER A 1 731 ? -3.197 -16.633 14.949 1.00 97.88 731 SER A C 1
ATOM 5596 O O . SER A 1 731 ? -2.487 -16.944 15.908 1.00 97.88 731 SER A O 1
ATOM 5598 N N . ARG A 1 732 ? -4.409 -16.078 15.137 1.00 98.19 732 ARG A N 1
ATOM 5599 C CA . ARG A 1 732 ? -5.077 -16.068 16.453 1.00 98.19 732 ARG A CA 1
ATOM 5600 C C . ARG A 1 732 ? -5.648 -17.435 16.801 1.00 98.19 732 ARG A C 1
ATOM 5602 O O . ARG A 1 732 ? -5.380 -17.921 17.896 1.00 98.19 732 ARG A O 1
ATOM 5609 N N . VAL A 1 733 ? -6.429 -18.030 15.895 1.00 98.19 733 VAL A N 1
ATOM 5610 C CA . VAL A 1 733 ? -7.180 -19.278 16.140 1.00 98.19 733 VAL A CA 1
ATOM 5611 C C . VAL A 1 733 ? -6.251 -20.492 16.221 1.00 98.19 733 VAL A C 1
ATOM 5613 O O . VAL A 1 733 ? -6.427 -21.337 17.097 1.00 98.19 733 VAL A O 1
ATOM 5616 N N . PHE A 1 734 ? -5.234 -20.550 15.359 1.00 97.38 734 PHE A N 1
ATOM 5617 C CA . PHE A 1 734 ? -4.155 -21.534 15.407 1.00 97.38 734 PHE A CA 1
ATOM 5618 C C . PHE A 1 734 ? -2.803 -20.800 15.439 1.00 97.38 734 PHE A C 1
ATOM 5620 O O . PHE A 1 734 ? -2.313 -20.377 14.390 1.00 97.38 734 PHE A O 1
ATOM 5627 N N . PRO A 1 735 ? -2.148 -20.673 16.608 1.00 95.00 735 PRO A N 1
ATOM 5628 C CA . PRO A 1 735 ? -0.896 -19.914 16.743 1.00 95.00 735 PRO A CA 1
ATOM 5629 C C . PRO A 1 735 ? 0.282 -20.456 15.917 1.00 95.00 735 PRO A C 1
ATOM 5631 O O . PRO A 1 735 ? 1.233 -19.729 15.635 1.00 95.00 735 PRO A O 1
ATOM 5634 N N . TYR A 1 736 ? 0.204 -21.719 15.494 1.00 91.12 736 TYR A N 1
ATOM 5635 C CA . TYR A 1 736 ? 1.149 -22.366 14.579 1.00 91.12 736 TYR A CA 1
ATOM 5636 C C . TYR A 1 736 ? 0.483 -22.758 13.242 1.00 91.12 736 TYR A C 1
ATOM 5638 O O . TYR A 1 736 ? 0.948 -23.657 12.553 1.00 91.12 736 TYR A O 1
ATOM 5646 N N . GLY A 1 737 ? -0.653 -22.143 12.890 1.00 93.19 737 GLY A N 1
ATOM 5647 C CA . GLY A 1 737 ? -1.487 -22.464 11.721 1.00 93.19 737 GLY A CA 1
ATOM 5648 C C . GLY A 1 737 ? -2.246 -23.795 11.799 1.00 93.19 737 GLY A C 1
ATOM 5649 O O . GLY A 1 737 ? -3.396 -23.863 11.373 1.00 93.19 737 GLY A O 1
ATOM 5650 N N . LYS A 1 738 ? -1.655 -24.806 12.442 1.00 91.69 738 LYS A N 1
ATOM 5651 C CA . LYS A 1 738 ? -2.244 -26.120 12.724 1.00 91.69 738 LYS A CA 1
ATOM 5652 C C . LYS A 1 738 ? -2.010 -26.560 14.173 1.00 91.69 738 LYS A C 1
ATOM 5654 O O . LYS A 1 738 ? -1.259 -25.932 14.921 1.00 91.69 738 LYS A O 1
ATOM 5659 N N . GLY A 1 739 ? -2.650 -27.657 14.580 1.00 89.00 739 GLY A N 1
ATOM 5660 C CA . GLY A 1 739 ? -2.494 -28.245 15.916 1.00 89.00 739 GLY A CA 1
ATOM 5661 C C . GLY A 1 739 ? -3.498 -27.707 16.950 1.00 89.00 739 GLY A C 1
ATOM 5662 O O . GLY A 1 739 ? -4.700 -27.819 16.712 1.00 89.00 739 GLY A O 1
ATOM 5663 N N . PRO A 1 740 ? -3.063 -27.206 18.124 1.00 86.00 740 PRO A N 1
ATOM 5664 C CA . PRO A 1 740 ? -3.975 -26.770 19.181 1.00 86.00 740 PRO A CA 1
ATOM 5665 C C . PRO A 1 740 ? -4.709 -25.467 18.823 1.00 86.00 740 PRO A C 1
ATOM 5667 O O . PRO A 1 740 ? -4.094 -24.487 18.403 1.00 86.00 740 PRO A O 1
ATOM 5670 N N . VAL A 1 741 ? -6.023 -25.456 19.059 1.00 93.94 741 VAL A N 1
ATOM 5671 C CA . VAL A 1 741 ? -6.889 -24.277 18.911 1.00 93.94 741 VAL A CA 1
ATOM 5672 C C . VAL A 1 741 ? -6.743 -23.353 20.120 1.00 93.94 741 VAL A C 1
ATOM 5674 O O . VAL A 1 741 ? -6.759 -23.806 21.266 1.00 93.94 741 VAL A O 1
ATOM 5677 N N . ASN A 1 742 ? -6.671 -22.050 19.868 1.00 95.88 742 ASN A N 1
ATOM 5678 C CA . ASN A 1 742 ? -6.734 -21.016 20.891 1.00 95.88 742 ASN A CA 1
ATOM 5679 C C . ASN A 1 742 ? -8.193 -20.622 21.192 1.00 95.88 742 ASN A C 1
ATOM 5681 O O . ASN A 1 742 ? -8.827 -19.883 20.440 1.00 95.88 742 ASN A O 1
ATOM 5685 N N . GLU A 1 743 ? -8.729 -21.093 22.316 1.00 96.44 743 GLU A N 1
ATOM 5686 C CA . GLU A 1 743 ? -10.105 -20.786 22.731 1.00 96.44 743 GLU A CA 1
ATOM 5687 C C . GLU A 1 743 ? -10.302 -19.305 23.127 1.00 96.44 743 GLU A C 1
ATOM 5689 O O . GLU A 1 743 ? -11.414 -18.806 22.985 1.00 96.44 743 GLU A O 1
ATOM 5694 N N . LEU A 1 744 ? -9.257 -18.564 23.537 1.00 96.12 744 LEU A N 1
ATOM 5695 C CA . LEU A 1 744 ? -9.378 -17.118 23.809 1.00 96.12 744 LEU A CA 1
ATOM 5696 C C . LEU A 1 744 ? -9.652 -16.334 22.520 1.00 96.12 744 LEU A C 1
ATOM 5698 O O . LEU A 1 744 ? -10.567 -15.515 22.467 1.00 96.12 744 LEU A O 1
ATOM 5702 N N . ALA A 1 745 ? -8.938 -16.667 21.441 1.00 95.38 745 ALA A N 1
ATOM 5703 C CA . ALA A 1 745 ? -9.233 -16.140 20.112 1.00 95.38 745 ALA A CA 1
ATOM 5704 C C . ALA A 1 745 ? -10.669 -16.464 19.674 1.00 95.38 745 ALA A C 1
ATOM 5706 O O . ALA A 1 745 ? -11.347 -15.597 19.122 1.00 95.38 745 ALA A O 1
ATOM 5707 N N . LEU A 1 746 ? -11.155 -17.682 19.952 1.00 97.94 746 LEU A N 1
ATOM 5708 C CA . LEU A 1 746 ? -12.536 -18.030 19.621 1.00 97.94 746 LEU A CA 1
ATOM 5709 C C . LEU A 1 746 ? -13.561 -17.214 20.427 1.00 97.94 746 LEU A C 1
ATOM 5711 O O . LEU A 1 746 ? -14.584 -16.815 19.869 1.00 97.94 746 LEU A O 1
ATOM 5715 N N . GLN A 1 747 ? -13.278 -16.938 21.702 1.00 97.75 747 GLN A N 1
ATOM 5716 C CA . GLN A 1 747 ? -14.120 -16.121 22.582 1.00 97.75 747 GLN A CA 1
ATOM 5717 C C . GLN A 1 747 ? -14.134 -14.641 22.181 1.00 97.75 747 GLN A C 1
ATOM 5719 O O . GLN A 1 747 ? -15.196 -14.022 22.220 1.00 97.75 747 GLN A O 1
ATOM 5724 N N . HIS A 1 748 ? -13.003 -14.092 21.726 1.00 98.44 748 HIS A N 1
ATOM 5725 C CA . HIS A 1 748 ? -12.940 -12.737 21.173 1.00 98.44 748 HIS A CA 1
ATOM 5726 C C . HIS A 1 748 ? -13.889 -12.574 19.973 1.00 98.44 748 HIS A C 1
ATOM 5728 O O . HIS A 1 748 ? -14.745 -11.689 19.986 1.00 98.44 748 HIS A O 1
ATOM 5734 N N . TYR A 1 749 ? -13.795 -13.451 18.965 1.00 98.69 749 TYR A N 1
ATOM 5735 C CA . TYR A 1 749 ? -14.668 -13.350 17.790 1.00 98.69 749 TYR A CA 1
ATOM 5736 C C . TYR A 1 749 ? -16.127 -13.734 18.093 1.00 98.69 749 TYR A C 1
ATOM 5738 O O . TYR A 1 749 ? -17.021 -13.207 17.437 1.00 98.69 749 TYR A O 1
ATOM 5746 N N . ASP A 1 750 ? -16.402 -14.573 19.103 1.00 98.44 750 ASP A N 1
ATOM 5747 C CA . ASP A 1 750 ? -17.770 -14.782 19.611 1.00 98.44 750 ASP A CA 1
ATOM 5748 C C . ASP A 1 750 ? -18.380 -13.471 20.128 1.00 98.44 750 ASP A C 1
ATOM 5750 O O . ASP A 1 750 ? -19.496 -13.132 19.743 1.00 98.44 750 ASP A O 1
ATOM 5754 N N . ASP A 1 751 ? -17.650 -12.725 20.963 1.00 98.62 751 ASP A N 1
ATOM 5755 C CA . ASP A 1 751 ? -18.123 -11.473 21.567 1.00 98.62 751 ASP A CA 1
ATOM 5756 C C . ASP A 1 751 ? -18.202 -10.327 20.536 1.00 98.62 751 ASP A C 1
ATOM 5758 O O . ASP A 1 751 ? -19.121 -9.509 20.582 1.00 98.62 751 ASP A O 1
ATOM 5762 N N . LEU A 1 752 ? -17.316 -10.304 19.531 1.00 98.75 752 LEU A N 1
ATOM 5763 C CA . LEU A 1 752 ? -17.415 -9.403 18.373 1.00 98.75 752 LEU A CA 1
ATOM 5764 C C . LEU A 1 752 ? -18.682 -9.690 17.551 1.00 98.75 752 LEU A C 1
ATOM 5766 O O . LEU A 1 752 ? -19.476 -8.782 17.298 1.00 98.75 752 LEU A O 1
ATOM 5770 N N . ILE A 1 753 ? -18.922 -10.955 17.198 1.00 98.81 753 ILE A N 1
ATOM 5771 C CA . ILE A 1 753 ? -20.099 -11.393 16.432 1.00 98.81 753 ILE A CA 1
ATOM 5772 C C . ILE A 1 753 ? -21.398 -11.164 17.217 1.00 98.81 753 ILE A C 1
ATOM 5774 O O . ILE A 1 753 ? -22.372 -10.665 16.651 1.00 98.81 753 ILE A O 1
ATOM 5778 N N . ASP A 1 754 ? -21.426 -11.474 18.513 1.00 98.56 754 ASP A N 1
ATOM 5779 C CA . ASP A 1 754 ? -22.608 -11.254 19.351 1.00 98.56 754 ASP A CA 1
ATOM 5780 C C . ASP A 1 754 ? -22.843 -9.761 19.621 1.00 98.56 754 ASP A C 1
ATOM 5782 O O . ASP A 1 754 ? -23.998 -9.335 19.675 1.00 98.56 754 ASP A O 1
ATOM 5786 N N . THR A 1 755 ? -21.790 -8.934 19.677 1.00 98.44 755 THR A N 1
ATOM 5787 C CA . THR A 1 755 ? -21.932 -7.469 19.715 1.00 98.44 755 THR A CA 1
ATOM 5788 C C . THR A 1 755 ? -22.506 -6.932 18.397 1.00 98.44 755 THR A C 1
ATOM 5790 O O . THR A 1 755 ? -23.410 -6.100 18.442 1.00 98.44 755 THR A O 1
ATOM 5793 N N . CYS A 1 756 ? -22.082 -7.432 17.227 1.00 98.25 756 CYS A N 1
ATOM 5794 C CA . CYS A 1 756 ? -22.718 -7.095 15.942 1.00 98.25 756 CYS A CA 1
ATOM 5795 C C . CYS A 1 756 ? -24.230 -7.362 15.997 1.00 98.25 756 CYS A C 1
ATOM 5797 O O . CYS A 1 756 ? -25.034 -6.448 15.796 1.00 98.25 756 CYS A O 1
ATOM 5799 N N . LEU A 1 757 ? -24.615 -8.589 16.365 1.00 97.75 757 LEU A N 1
ATOM 5800 C CA . LEU A 1 757 ? -26.015 -9.008 16.445 1.00 97.75 757 LEU A CA 1
ATOM 5801 C C . LEU A 1 757 ? -26.817 -8.211 17.491 1.00 97.75 757 LEU A C 1
ATOM 5803 O O . LEU A 1 757 ? -27.967 -7.859 17.229 1.00 97.75 757 LEU A O 1
ATOM 5807 N N . GLN A 1 758 ? -26.219 -7.872 18.640 1.00 96.69 758 GLN A N 1
ATOM 5808 C CA . GLN A 1 758 ? -26.835 -7.022 19.669 1.00 96.69 758 GLN A CA 1
ATOM 5809 C C . GLN A 1 758 ? -27.179 -5.623 19.135 1.00 96.69 758 GLN A C 1
ATOM 5811 O O . GLN A 1 758 ? -28.232 -5.081 19.468 1.00 96.69 758 GLN A O 1
ATOM 5816 N N . TYR A 1 759 ? -26.306 -5.052 18.304 1.00 96.56 759 TYR A N 1
ATOM 5817 C CA . TYR A 1 759 ? -26.483 -3.735 17.687 1.00 96.56 759 TYR A CA 1
ATOM 5818 C C . TYR A 1 759 ? -27.269 -3.783 16.361 1.00 96.56 759 TYR A C 1
ATOM 5820 O O . TYR A 1 759 ? -27.400 -2.765 15.686 1.00 96.56 759 TYR A O 1
ATOM 5828 N N . GLY A 1 760 ? -27.818 -4.943 15.980 1.00 95.56 760 GLY A N 1
ATOM 5829 C CA . GLY A 1 760 ? -28.592 -5.125 14.746 1.00 95.56 760 GLY A CA 1
ATOM 5830 C C . GLY A 1 760 ? -27.754 -5.197 13.463 1.00 95.56 760 GLY A C 1
ATOM 5831 O O . GLY A 1 760 ? -28.319 -5.274 12.372 1.00 95.56 760 GLY A O 1
ATOM 5832 N N . VAL A 1 761 ? -26.424 -5.206 13.584 1.00 97.62 761 VAL A N 1
ATOM 5833 C CA . VAL A 1 761 ? -25.476 -5.327 12.472 1.00 97.62 761 VAL A CA 1
ATOM 5834 C C . VAL A 1 761 ? -25.255 -6.808 12.170 1.00 97.62 761 VAL A C 1
ATOM 5836 O O . VAL A 1 761 ? -24.945 -7.6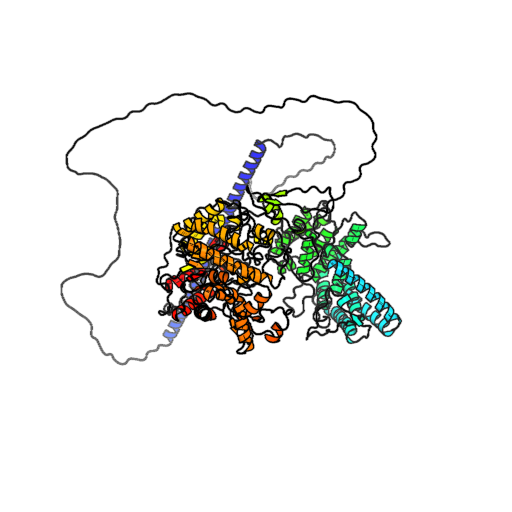05 13.054 1.00 97.62 761 VAL A O 1
ATOM 5839 N N . LYS A 1 762 ? -25.398 -7.210 10.909 1.00 97.69 762 LYS A N 1
ATOM 5840 C CA . LYS A 1 762 ? -25.167 -8.596 10.491 1.00 97.69 762 LYS A CA 1
ATOM 5841 C C . LYS A 1 762 ? -23.678 -8.826 10.196 1.00 97.69 762 LYS A C 1
ATOM 5843 O O . LYS A 1 762 ? -23.117 -8.110 9.364 1.00 97.69 762 LYS A O 1
ATOM 5848 N N . PRO A 1 763 ? -23.038 -9.835 10.807 1.00 98.19 763 PRO A N 1
ATOM 5849 C CA . PRO A 1 763 ? -21.653 -10.163 10.507 1.00 98.19 763 PRO A CA 1
ATOM 5850 C C . PRO A 1 763 ? -21.525 -10.913 9.171 1.00 98.19 763 PRO A C 1
ATOM 5852 O O . PRO A 1 763 ? -22.291 -11.845 8.873 1.00 98.19 763 PRO A O 1
ATOM 5855 N N . MET A 1 764 ? -20.515 -10.514 8.399 1.00 98.62 764 MET A N 1
ATOM 5856 C CA . MET A 1 764 ? -19.901 -11.274 7.309 1.00 98.62 764 MET A CA 1
ATOM 5857 C C . MET A 1 764 ? -18.443 -11.573 7.679 1.00 98.62 764 MET A C 1
ATOM 5859 O O . MET A 1 764 ? -17.801 -10.740 8.318 1.00 98.62 764 MET A O 1
ATOM 5863 N N . VAL A 1 765 ? -17.921 -12.740 7.291 1.00 98.75 765 VAL A N 1
ATOM 5864 C CA . VAL A 1 765 ? -16.577 -13.181 7.703 1.00 98.75 765 VAL A CA 1
ATOM 5865 C C . VAL A 1 765 ? -15.731 -13.643 6.522 1.00 98.75 765 VAL A C 1
ATOM 5867 O O . VAL A 1 765 ? -16.098 -14.580 5.810 1.00 98.75 765 VAL A O 1
ATOM 5870 N N . THR A 1 766 ? -14.547 -13.049 6.386 1.00 98.94 766 THR A N 1
ATOM 5871 C CA . THR A 1 766 ? -13.456 -13.558 5.546 1.00 98.94 766 THR A CA 1
ATOM 5872 C C . THR A 1 766 ? -12.555 -14.495 6.364 1.00 98.94 766 THR A C 1
ATOM 5874 O O . THR A 1 766 ? -12.034 -14.100 7.406 1.00 98.94 766 THR A O 1
ATOM 5877 N N . LEU A 1 767 ? -12.347 -15.738 5.917 1.00 98.81 767 LEU A N 1
ATOM 5878 C CA . LEU A 1 767 ? -11.510 -16.714 6.636 1.00 98.81 767 LEU A CA 1
ATOM 5879 C C . LEU A 1 767 ? -10.010 -16.417 6.518 1.00 98.81 767 LEU A C 1
ATOM 5881 O O . LEU A 1 767 ? -9.284 -16.605 7.490 1.00 98.81 767 LEU A O 1
ATOM 5885 N N . PHE A 1 768 ? -9.541 -15.988 5.343 1.00 98.81 768 PHE A N 1
ATOM 5886 C CA . PHE A 1 768 ? -8.135 -15.671 5.096 1.00 98.81 768 PHE A CA 1
ATOM 5887 C C . PHE A 1 768 ? -7.973 -14.335 4.373 1.00 98.81 768 PHE A C 1
ATOM 5889 O O . PHE A 1 768 ? -8.496 -14.154 3.271 1.00 98.81 768 PHE A O 1
ATOM 5896 N N . HIS A 1 769 ? -7.202 -13.429 4.976 1.00 98.56 769 HIS A N 1
ATOM 5897 C CA . HIS A 1 769 ? -6.940 -12.093 4.444 1.00 98.56 769 HIS A CA 1
ATOM 5898 C C . HIS A 1 769 ? -5.439 -11.778 4.479 1.00 98.56 769 HIS A C 1
ATOM 5900 O O . HIS A 1 769 ? -4.988 -10.834 5.120 1.00 98.56 769 HIS A O 1
ATOM 5906 N N . TRP A 1 770 ? -4.664 -12.621 3.788 1.00 97.19 770 TRP A N 1
ATOM 5907 C CA . TRP A 1 770 ? -3.211 -12.512 3.576 1.00 97.19 770 TRP A CA 1
ATOM 5908 C C . TRP A 1 770 ? -2.328 -12.727 4.826 1.00 97.19 770 TRP A C 1
ATOM 5910 O O . TRP A 1 770 ? -1.114 -12.887 4.696 1.00 97.19 770 TRP A O 1
ATOM 5920 N N . ASP A 1 771 ? -2.902 -12.821 6.028 1.00 95.81 771 ASP A N 1
ATOM 5921 C CA . ASP A 1 771 ? -2.211 -12.962 7.318 1.00 95.81 771 ASP A CA 1
ATOM 5922 C C . ASP A 1 771 ? -1.779 -14.411 7.641 1.00 95.81 771 ASP A C 1
ATOM 5924 O O . ASP A 1 771 ? -2.019 -14.942 8.726 1.00 95.81 771 ASP A O 1
ATOM 5928 N N . LEU A 1 772 ? -1.112 -15.069 6.686 1.00 98.06 772 LEU A N 1
ATOM 5929 C CA . LEU A 1 772 ? -0.717 -16.481 6.786 1.00 98.06 772 LEU A CA 1
ATOM 5930 C C . LEU A 1 772 ? 0.094 -16.742 8.071 1.00 98.06 772 LEU A C 1
ATOM 5932 O O . LEU A 1 772 ? 1.080 -16.038 8.295 1.00 98.06 772 LEU A O 1
ATOM 5936 N N . PRO A 1 773 ? -0.241 -17.757 8.893 1.00 98.00 773 PRO A N 1
ATOM 5937 C CA . PRO A 1 773 ? 0.557 -18.119 10.059 1.00 98.00 773 PRO A CA 1
ATOM 5938 C C . PRO A 1 773 ? 2.002 -18.444 9.666 1.00 98.00 773 PRO A C 1
ATOM 5940 O O . PRO A 1 773 ? 2.258 -19.330 8.846 1.00 98.00 773 PRO A O 1
ATOM 5943 N N . LEU A 1 774 ? 2.958 -17.748 10.286 1.00 95.44 774 LEU A N 1
ATOM 5944 C CA . LEU A 1 774 ? 4.384 -17.812 9.950 1.00 95.44 774 LEU A CA 1
ATOM 5945 C C . LEU A 1 774 ? 4.954 -19.240 10.013 1.00 95.44 774 LEU A C 1
ATOM 5947 O O . LEU A 1 774 ? 5.902 -19.572 9.300 1.00 95.44 774 LEU A O 1
ATOM 5951 N N . TYR A 1 775 ? 4.375 -20.090 10.862 1.00 93.50 775 TYR A N 1
ATOM 5952 C CA . TYR A 1 775 ? 4.793 -21.478 11.013 1.00 93.50 775 TYR A CA 1
ATOM 5953 C C . TYR A 1 775 ? 4.649 -22.274 9.711 1.00 93.50 775 TYR A C 1
ATOM 5955 O O . TYR A 1 775 ? 5.629 -22.860 9.266 1.00 93.50 775 TYR A O 1
ATOM 5963 N N . LEU A 1 776 ? 3.497 -22.197 9.036 1.00 95.38 776 LEU A N 1
ATOM 5964 C CA . LEU A 1 776 ? 3.244 -22.912 7.775 1.00 95.38 776 LEU A CA 1
ATOM 5965 C C . LEU A 1 776 ? 4.149 -22.395 6.643 1.00 95.38 776 LEU A C 1
ATOM 5967 O O . LEU A 1 776 ? 4.671 -23.162 5.831 1.00 95.38 776 LEU A O 1
ATOM 5971 N N . GLN A 1 777 ? 4.407 -21.082 6.636 1.00 94.19 777 GLN A N 1
ATOM 5972 C CA . GLN A 1 777 ? 5.351 -20.445 5.716 1.00 94.19 777 GLN A CA 1
ATOM 5973 C C . GLN A 1 777 ? 6.790 -20.962 5.889 1.00 94.19 777 GLN A C 1
ATOM 5975 O O . GLN A 1 777 ? 7.490 -21.136 4.892 1.00 94.19 777 GLN A O 1
ATOM 5980 N N . ASN A 1 778 ? 7.224 -21.198 7.130 1.00 90.69 778 ASN A N 1
ATOM 5981 C CA . ASN A 1 778 ? 8.570 -21.676 7.461 1.00 90.69 778 ASN A CA 1
ATOM 5982 C C . ASN A 1 778 ? 8.717 -23.208 7.422 1.00 90.69 778 ASN A C 1
ATOM 5984 O O . ASN A 1 778 ? 9.833 -23.695 7.267 1.00 90.69 778 ASN A O 1
ATOM 5988 N N . GLU A 1 779 ? 7.630 -23.963 7.596 1.00 88.62 779 GLU A N 1
ATOM 5989 C CA . GLU A 1 779 ? 7.638 -25.430 7.624 1.00 88.62 779 GLU A CA 1
ATOM 5990 C C . GLU A 1 779 ? 7.689 -26.031 6.212 1.00 88.62 779 GLU A C 1
ATOM 5992 O O . GLU A 1 779 ? 8.549 -26.866 5.937 1.00 88.62 779 GLU A O 1
ATOM 5997 N N . TYR A 1 780 ? 6.801 -25.583 5.316 1.00 91.69 780 TYR A N 1
ATOM 5998 C CA . TYR A 1 780 ? 6.663 -26.132 3.958 1.00 91.69 780 TYR A CA 1
ATOM 5999 C C . TYR A 1 780 ? 6.495 -25.070 2.854 1.00 91.69 780 TYR A C 1
ATOM 6001 O O . TYR A 1 780 ? 6.195 -25.403 1.710 1.00 91.69 780 TYR A O 1
ATOM 6009 N N . GLY A 1 781 ? 6.683 -23.782 3.164 1.00 92.56 781 GLY A N 1
ATOM 6010 C CA . GLY A 1 781 ? 6.539 -22.697 2.185 1.00 92.56 781 GLY A CA 1
ATOM 6011 C C . GLY A 1 781 ? 5.113 -22.157 2.024 1.00 92.56 781 GLY A C 1
ATOM 6012 O O . GLY A 1 781 ? 4.864 -21.399 1.086 1.00 92.56 781 GLY A O 1
ATOM 6013 N N . GLY A 1 782 ? 4.186 -22.514 2.922 1.00 95.56 782 GLY A N 1
ATOM 6014 C CA . GLY A 1 782 ? 2.802 -22.036 2.904 1.00 95.56 782 GLY A CA 1
ATOM 6015 C C . GLY A 1 782 ? 2.074 -22.386 1.605 1.00 95.56 782 GLY A C 1
ATOM 6016 O O . GLY A 1 782 ? 2.051 -23.547 1.204 1.00 95.56 782 GLY A O 1
ATOM 6017 N N . TRP A 1 783 ? 1.515 -21.384 0.918 1.00 97.44 783 TRP A N 1
ATOM 6018 C CA . TRP A 1 783 ? 0.724 -21.574 -0.309 1.00 97.44 783 TRP A CA 1
ATOM 6019 C C . TRP A 1 783 ? 1.497 -22.187 -1.494 1.00 97.44 783 TRP A C 1
ATOM 6021 O O . TRP A 1 783 ? 0.880 -22.554 -2.491 1.00 97.44 783 TRP A O 1
ATOM 6031 N N . LEU A 1 784 ? 2.824 -22.352 -1.412 1.00 96.25 784 LEU A N 1
ATOM 6032 C CA . LEU A 1 784 ? 3.594 -23.095 -2.421 1.00 96.25 784 LEU A CA 1
ATOM 6033 C C . LEU A 1 784 ? 3.498 -24.628 -2.284 1.00 96.25 784 LEU A C 1
ATOM 6035 O O . LEU A 1 784 ? 3.930 -25.322 -3.203 1.00 96.25 784 LEU A O 1
ATOM 6039 N N . SER A 1 785 ? 2.933 -25.157 -1.192 1.00 95.31 785 SER A N 1
ATOM 6040 C CA . SER A 1 785 ? 2.755 -26.599 -0.955 1.00 95.31 785 SER A CA 1
ATOM 6041 C C . SER A 1 785 ? 1.279 -26.996 -0.912 1.00 95.31 785 SER A C 1
ATOM 6043 O O . SER A 1 785 ? 0.450 -26.250 -0.396 1.00 95.31 785 SER A O 1
ATOM 6045 N N . GLU A 1 786 ? 0.964 -28.207 -1.376 1.00 96.19 786 GLU A N 1
ATOM 6046 C CA . GLU A 1 786 ? -0.374 -28.811 -1.291 1.00 96.19 786 GLU A CA 1
ATOM 6047 C C . GLU A 1 786 ? -0.830 -29.022 0.169 1.00 96.19 786 GLU A C 1
ATOM 6049 O O . GLU A 1 786 ? -2.026 -28.981 0.456 1.00 96.19 786 GLU A O 1
ATOM 6054 N N . GLU A 1 787 ? 0.108 -29.150 1.120 1.00 96.69 787 GLU A N 1
ATOM 6055 C CA . GLU A 1 787 ? -0.185 -29.309 2.558 1.00 96.69 787 GLU A CA 1
ATOM 6056 C C . GLU A 1 787 ? -1.063 -28.175 3.127 1.00 96.69 787 GLU A C 1
ATOM 6058 O O . GLU A 1 787 ? -1.874 -28.414 4.028 1.00 96.69 787 GLU A O 1
ATOM 6063 N N . ILE A 1 788 ? -0.988 -26.969 2.545 1.00 98.38 788 ILE A N 1
ATOM 6064 C CA . ILE A 1 788 ? -1.795 -25.810 2.954 1.00 98.38 788 ILE A CA 1
ATOM 6065 C C . ILE A 1 788 ? -3.305 -26.047 2.825 1.00 98.38 788 ILE A C 1
ATOM 6067 O O . ILE A 1 788 ? -4.082 -25.452 3.570 1.00 98.38 788 ILE A O 1
ATOM 6071 N N . VAL A 1 789 ? -3.728 -26.917 1.897 1.00 98.75 789 VAL A N 1
ATOM 6072 C CA . VAL A 1 789 ? -5.142 -27.221 1.641 1.00 98.75 789 VAL A CA 1
ATOM 6073 C C . VAL A 1 789 ? -5.750 -27.876 2.879 1.00 98.75 789 VAL A C 1
ATOM 6075 O O . VAL A 1 789 ? -6.757 -27.397 3.401 1.00 98.75 789 VAL A O 1
ATOM 6078 N N . GLY A 1 790 ? -5.093 -28.909 3.412 1.00 98.12 790 GLY A N 1
ATOM 6079 C CA . GLY A 1 790 ? -5.552 -29.627 4.602 1.00 98.12 790 GLY A CA 1
ATOM 6080 C C . GLY A 1 790 ? -5.559 -28.756 5.861 1.00 98.12 790 GLY A C 1
ATOM 6081 O O . GLY A 1 790 ? -6.535 -28.779 6.615 1.00 98.12 790 GLY A O 1
ATOM 6082 N N . ASP A 1 791 ? -4.515 -27.947 6.064 1.00 98.56 791 ASP A N 1
ATOM 6083 C CA . ASP A 1 791 ? -4.421 -27.038 7.213 1.00 98.56 791 ASP A CA 1
ATOM 6084 C C . ASP A 1 791 ? -5.482 -25.922 7.151 1.00 98.56 791 ASP A C 1
ATOM 6086 O O . ASP A 1 791 ? -6.160 -25.656 8.149 1.00 98.56 791 ASP A O 1
ATOM 6090 N N . PHE A 1 792 ? -5.705 -25.316 5.978 1.00 98.88 792 PHE A N 1
ATOM 6091 C CA . PHE A 1 792 ? -6.750 -24.303 5.795 1.00 98.88 792 PHE A CA 1
ATOM 6092 C C . PHE A 1 792 ? -8.157 -24.881 5.997 1.00 98.88 792 PHE A C 1
ATOM 6094 O O . PHE A 1 792 ? -8.992 -24.266 6.660 1.00 98.88 792 PHE A O 1
ATOM 6101 N N . VAL A 1 793 ? -8.427 -26.084 5.483 1.00 98.69 793 VAL A N 1
ATOM 6102 C CA . VAL A 1 793 ? -9.720 -26.769 5.649 1.00 98.69 793 VAL A CA 1
ATOM 6103 C C . VAL A 1 793 ? -9.954 -27.170 7.110 1.00 98.69 793 VAL A C 1
ATOM 6105 O O . VAL A 1 793 ? -11.077 -27.049 7.609 1.00 98.69 793 VAL A O 1
ATOM 6108 N N . ALA A 1 794 ? -8.911 -27.579 7.840 1.00 98.38 794 ALA A N 1
ATOM 6109 C CA . ALA A 1 794 ? -8.987 -27.834 9.279 1.00 98.38 794 ALA A CA 1
ATOM 6110 C C . ALA A 1 794 ? -9.298 -26.556 10.082 1.00 98.38 794 ALA A C 1
ATOM 6112 O O . ALA A 1 794 ? -10.131 -26.592 10.993 1.00 98.38 794 ALA A O 1
ATOM 6113 N N . TYR A 1 795 ? -8.696 -25.423 9.711 1.00 98.75 795 TYR A N 1
ATOM 6114 C CA . TYR A 1 795 ? -9.001 -24.111 10.283 1.00 98.75 795 TYR A CA 1
ATOM 6115 C C . TYR A 1 795 ? -10.441 -23.667 9.984 1.00 98.75 795 TYR A C 1
ATOM 6117 O O . TYR A 1 795 ? -11.207 -23.390 10.913 1.00 98.75 795 TYR A O 1
ATOM 6125 N N . ALA A 1 796 ? -10.852 -23.709 8.713 1.00 98.75 796 ALA A N 1
ATOM 6126 C CA . ALA A 1 796 ? -12.210 -23.398 8.274 1.00 98.75 796 ALA A CA 1
ATOM 6127 C C . ALA A 1 796 ? -13.260 -24.231 9.030 1.00 98.75 796 ALA A C 1
ATOM 6129 O O . ALA A 1 796 ? -14.277 -23.697 9.466 1.00 98.75 796 ALA A O 1
ATOM 6130 N N . LYS A 1 797 ? -12.990 -25.520 9.281 1.00 98.56 797 LYS A N 1
ATOM 6131 C CA . LYS A 1 797 ? -13.866 -26.415 10.055 1.00 98.56 797 LYS A CA 1
ATOM 6132 C C . LYS A 1 797 ? -14.149 -25.923 11.474 1.00 98.56 797 LYS A C 1
ATOM 6134 O O . LYS A 1 797 ? -15.282 -26.046 11.939 1.00 98.56 797 LYS A O 1
ATOM 6139 N N . VAL A 1 798 ? -13.142 -25.388 12.166 1.00 98.62 798 VAL A N 1
ATOM 6140 C CA . VAL A 1 798 ? -13.301 -24.847 13.526 1.00 98.62 798 VAL A CA 1
ATOM 6141 C C . VAL A 1 798 ? -14.115 -23.556 13.490 1.00 98.62 798 VAL A C 1
ATOM 6143 O O . VAL A 1 798 ? -15.078 -23.421 14.242 1.00 98.62 798 VAL A O 1
ATOM 6146 N N . VAL A 1 799 ? -13.785 -22.645 12.573 1.00 98.56 799 VAL A N 1
ATOM 6147 C CA . VAL A 1 799 ? -14.449 -21.340 12.446 1.00 98.56 799 VAL A CA 1
ATOM 6148 C C . VAL A 1 799 ? -15.918 -21.492 12.020 1.00 98.56 799 VAL A C 1
ATOM 6150 O O . VAL A 1 799 ? -16.814 -20.967 12.684 1.00 98.56 799 VAL A O 1
ATOM 6153 N N . PHE A 1 800 ? -16.200 -22.289 10.985 1.00 98.44 800 PHE A N 1
ATOM 6154 C CA . PHE A 1 800 ? -17.565 -22.645 10.582 1.00 98.44 800 PHE A CA 1
ATOM 6155 C C . PHE A 1 800 ? -18.327 -23.369 11.700 1.00 98.44 800 PHE A C 1
ATOM 6157 O O . PHE A 1 800 ? -19.510 -23.106 11.909 1.00 98.44 800 PHE A O 1
ATOM 6164 N N . GLY A 1 801 ? -17.660 -24.265 12.434 1.00 97.38 801 GLY A N 1
ATOM 6165 C CA . GLY A 1 801 ? -18.262 -25.013 13.538 1.00 97.38 801 GLY A CA 1
ATOM 6166 C C . GLY A 1 801 ? -18.640 -24.145 14.741 1.00 97.38 801 GLY A C 1
ATOM 6167 O O . GLY A 1 801 ? -19.569 -24.501 15.465 1.00 97.38 801 GLY A O 1
ATOM 6168 N N . ARG A 1 802 ? -17.954 -23.012 14.945 1.00 97.62 802 ARG A N 1
ATOM 6169 C CA . ARG A 1 802 ? -18.210 -22.079 16.052 1.00 97.62 802 ARG A CA 1
ATOM 6170 C C . ARG A 1 802 ? -19.239 -20.999 15.706 1.00 97.62 802 ARG A C 1
ATOM 6172 O O . ARG A 1 802 ? -20.118 -20.743 16.522 1.00 97.62 802 ARG A O 1
ATOM 6179 N N . TYR A 1 803 ? -19.162 -20.399 14.512 1.00 97.62 803 TYR A N 1
ATOM 6180 C CA . TYR A 1 803 ? -19.964 -19.212 14.155 1.00 97.62 803 TYR A CA 1
ATOM 6181 C C . TYR A 1 803 ? -20.965 -19.422 13.009 1.00 97.62 803 TYR A C 1
ATOM 6183 O O . TYR A 1 803 ? -21.684 -18.492 12.636 1.00 97.62 803 TYR A O 1
ATOM 6191 N N . GLY A 1 804 ? -21.033 -20.623 12.429 1.00 95.88 804 GLY A N 1
ATOM 6192 C CA . GLY A 1 804 ? -21.828 -20.934 11.234 1.00 95.88 804 GLY A CA 1
ATOM 6193 C C . GLY A 1 804 ? -23.336 -20.671 11.326 1.00 95.88 804 GLY A C 1
ATOM 6194 O O . GLY A 1 804 ? -24.006 -20.550 10.304 1.00 95.88 804 GLY A O 1
ATOM 6195 N N . ASN A 1 805 ? -23.869 -20.563 12.542 1.00 94.50 805 ASN A N 1
ATOM 6196 C CA . ASN A 1 805 ? -25.259 -20.217 12.845 1.00 94.50 805 ASN A CA 1
ATOM 6197 C C . ASN A 1 805 ? -25.495 -18.712 13.097 1.00 94.50 805 ASN A C 1
ATOM 6199 O O . ASN A 1 805 ? -26.651 -18.301 13.177 1.00 94.50 805 ASN A O 1
ATOM 6203 N N . LYS A 1 806 ? -24.430 -17.914 13.251 1.00 95.88 806 LYS A N 1
ATOM 6204 C CA . LYS A 1 806 ? -24.464 -16.464 13.522 1.00 95.88 806 LYS A CA 1
ATOM 6205 C C . LYS A 1 806 ? -24.105 -15.626 12.285 1.00 95.88 806 LYS A C 1
ATOM 6207 O O . LYS A 1 806 ? -24.649 -14.541 12.096 1.00 95.88 806 LYS A O 1
ATOM 6212 N N . VAL A 1 807 ? -23.183 -16.119 11.455 1.00 97.38 807 VAL A N 1
ATOM 6213 C CA . VAL A 1 807 ? -22.628 -15.402 10.292 1.00 97.38 807 VAL A CA 1
ATOM 6214 C C . VAL A 1 807 ? -23.484 -15.608 9.044 1.00 97.38 807 VAL A C 1
ATOM 6216 O O . VAL A 1 807 ? -23.865 -16.728 8.707 1.00 97.38 807 VAL A O 1
ATOM 6219 N N . SER A 1 808 ? -23.765 -14.508 8.342 1.00 93.12 808 SER A N 1
ATOM 6220 C CA . SER A 1 808 ? -24.697 -14.476 7.205 1.00 93.12 808 SER A CA 1
ATOM 6221 C C . SER A 1 808 ? -24.037 -14.727 5.843 1.00 93.12 808 SER A C 1
ATOM 6223 O O . SER A 1 808 ? -24.611 -15.418 4.999 1.00 93.12 808 SER A O 1
ATOM 6225 N N . HIS A 1 809 ? -22.816 -14.223 5.652 1.00 97.88 809 HIS A N 1
ATOM 6226 C CA . HIS A 1 809 ? -22.024 -14.391 4.433 1.00 97.88 809 HIS A CA 1
ATOM 6227 C C . HIS A 1 809 ? -20.573 -14.731 4.794 1.00 97.88 809 HIS A C 1
ATOM 6229 O O . HIS A 1 809 ? -20.005 -14.153 5.721 1.00 97.88 809 HIS A O 1
ATOM 6235 N N . TRP A 1 810 ? -19.986 -15.665 4.051 1.00 98.69 810 TRP A N 1
ATOM 6236 C CA . TRP A 1 810 ? -18.635 -16.178 4.234 1.00 98.69 810 TRP A CA 1
ATOM 6237 C C . TRP A 1 810 ? -17.810 -15.993 2.962 1.00 98.69 810 TRP A C 1
ATOM 6239 O O . TRP A 1 810 ? -18.245 -16.368 1.871 1.00 98.69 810 TRP A O 1
ATOM 6249 N N . PHE A 1 811 ? -16.584 -15.504 3.116 1.00 98.81 811 PHE A N 1
ATOM 6250 C CA . PHE A 1 811 ? -15.587 -15.444 2.052 1.00 98.81 811 PHE A CA 1
ATOM 6251 C C . PHE A 1 811 ? -14.387 -16.301 2.464 1.00 98.81 811 PHE A C 1
ATOM 6253 O O . PHE A 1 811 ? -13.817 -16.098 3.532 1.00 98.81 811 PHE A O 1
ATOM 6260 N N . THR A 1 812 ? -13.989 -17.297 1.671 1.00 98.81 812 THR A N 1
ATOM 6261 C CA . THR A 1 812 ? -12.870 -18.170 2.075 1.00 98.81 812 THR A CA 1
ATOM 6262 C C . THR A 1 812 ? -11.528 -17.442 1.995 1.00 98.81 812 THR A C 1
ATOM 6264 O O . THR A 1 812 ? -10.681 -17.620 2.861 1.00 98.81 812 THR A O 1
ATOM 6267 N N . VAL A 1 813 ? -11.331 -16.625 0.960 1.00 98.62 813 VAL A N 1
ATOM 6268 C CA . VAL A 1 813 ? -10.055 -15.981 0.622 1.00 98.62 813 VAL A CA 1
ATOM 6269 C C . VAL A 1 813 ? -10.317 -14.585 0.046 1.00 98.62 813 VAL A C 1
ATOM 6271 O O . VAL A 1 813 ? -11.281 -14.411 -0.706 1.00 98.62 813 VAL A O 1
ATOM 6274 N N . ASN A 1 814 ? -9.456 -13.622 0.394 1.00 98.81 814 ASN A N 1
ATOM 6275 C CA . ASN A 1 814 ? -9.428 -12.258 -0.146 1.00 98.81 814 ASN A CA 1
ATOM 6276 C C . ASN A 1 814 ? -8.424 -12.112 -1.303 1.00 98.81 814 ASN A C 1
ATOM 6278 O O . ASN A 1 814 ? -7.292 -12.578 -1.171 1.00 98.81 814 ASN A O 1
ATOM 6282 N N . GLU A 1 815 ? -8.814 -11.428 -2.385 1.00 98.12 815 GLU A N 1
ATOM 6283 C CA . GLU A 1 815 ? -7.960 -10.992 -3.509 1.00 98.12 815 GLU A CA 1
ATOM 6284 C C . GLU A 1 815 ? -6.812 -11.963 -3.899 1.00 98.12 815 GLU A C 1
ATOM 6286 O O . GLU A 1 815 ? -5.627 -11.617 -3.803 1.00 98.12 815 GLU A O 1
ATOM 6291 N N . PRO A 1 816 ? -7.103 -13.200 -4.346 1.00 97.69 816 PRO A N 1
ATOM 6292 C CA . PRO A 1 816 ? -6.065 -14.202 -4.586 1.00 97.69 816 PRO A CA 1
ATOM 6293 C C . PRO A 1 816 ? -5.155 -13.883 -5.778 1.00 97.69 816 PRO A C 1
ATOM 6295 O O . PRO A 1 816 ? -4.068 -14.443 -5.873 1.00 97.69 816 PRO A O 1
ATOM 6298 N N . ILE A 1 817 ? -5.553 -12.960 -6.659 1.00 96.38 817 ILE A N 1
ATOM 6299 C CA . ILE A 1 817 ? -4.713 -12.463 -7.757 1.00 96.38 817 ILE A CA 1
ATOM 6300 C C . ILE A 1 817 ? -3.558 -11.617 -7.197 1.00 96.38 817 ILE A C 1
ATOM 6302 O O . ILE A 1 817 ? -2.431 -11.738 -7.677 1.00 96.38 817 ILE A O 1
ATOM 6306 N N . VAL A 1 818 ? -3.816 -10.807 -6.160 1.00 95.88 818 VAL A N 1
ATOM 6307 C CA . VAL A 1 818 ? -2.826 -9.894 -5.566 1.00 95.88 818 VAL A CA 1
ATOM 6308 C C . VAL A 1 818 ? -1.832 -10.665 -4.720 1.00 95.88 818 VAL A C 1
ATOM 6310 O O . VAL A 1 818 ? -0.651 -10.697 -5.063 1.00 95.88 818 VAL A O 1
ATOM 6313 N N . PHE A 1 819 ? -2.286 -11.336 -3.652 1.00 95.62 819 PHE A N 1
ATOM 6314 C CA . PHE A 1 819 ? -1.325 -11.927 -2.720 1.00 95.62 819 PHE A CA 1
ATOM 6315 C C . PHE A 1 819 ? -0.521 -13.051 -3.369 1.00 95.62 819 PHE A C 1
ATOM 6317 O O . PHE A 1 819 ? 0.687 -13.082 -3.168 1.00 95.62 819 PHE A O 1
ATOM 6324 N N . CYS A 1 820 ? -1.128 -13.912 -4.204 1.00 96.69 820 CYS A N 1
ATOM 6325 C CA . CYS A 1 820 ? -0.352 -14.892 -4.967 1.00 96.69 820 CYS A CA 1
ATOM 6326 C C . CYS A 1 820 ? 0.556 -14.229 -6.007 1.00 96.69 820 CYS A C 1
ATOM 6328 O O . CYS A 1 820 ? 1.645 -14.742 -6.243 1.00 96.69 820 CYS A O 1
ATOM 6330 N N . GLY A 1 821 ? 0.152 -13.100 -6.601 1.00 93.12 821 GLY A N 1
ATOM 6331 C CA . GLY A 1 821 ? 0.952 -12.344 -7.567 1.00 93.12 821 GLY A CA 1
ATOM 6332 C C . GLY A 1 821 ? 2.330 -11.924 -7.045 1.00 93.12 821 GLY A C 1
ATOM 6333 O O . GLY A 1 821 ? 3.276 -11.882 -7.832 1.00 93.12 821 GLY A O 1
ATOM 6334 N N . GLU A 1 822 ? 2.455 -11.702 -5.732 1.00 87.50 822 GLU A N 1
ATOM 6335 C CA . GLU A 1 822 ? 3.713 -11.362 -5.050 1.00 87.50 822 GLU A CA 1
ATOM 6336 C C . GLU A 1 822 ? 4.239 -12.466 -4.103 1.00 87.50 822 GLU A C 1
ATOM 6338 O O . GLU A 1 822 ? 5.191 -12.239 -3.355 1.00 87.50 822 GLU A O 1
ATOM 6343 N N . TYR A 1 823 ? 3.644 -13.666 -4.111 1.00 90.31 823 TYR A N 1
ATOM 6344 C CA . TYR A 1 823 ? 3.970 -14.730 -3.155 1.00 90.31 823 TYR A CA 1
ATOM 6345 C C . TYR A 1 823 ? 5.196 -15.571 -3.570 1.00 90.31 823 TYR A C 1
ATOM 6347 O O . TYR A 1 823 ? 5.219 -16.063 -4.701 1.00 90.31 823 TYR A O 1
ATOM 6355 N N . PRO A 1 824 ? 6.153 -15.856 -2.656 1.00 88.62 824 PRO A N 1
ATOM 6356 C CA . PRO A 1 824 ? 6.217 -15.410 -1.261 1.00 88.62 824 PRO A CA 1
ATOM 6357 C C . PRO A 1 824 ? 6.727 -13.969 -1.104 1.00 88.62 824 PRO A C 1
ATOM 6359 O O . PRO A 1 824 ? 7.822 -13.622 -1.557 1.00 88.62 824 PRO A O 1
ATOM 6362 N N . TYR A 1 825 ? 5.960 -13.160 -0.373 1.00 83.94 825 TYR A N 1
ATOM 6363 C CA . TYR A 1 825 ? 6.343 -11.801 0.010 1.00 83.94 825 TYR A CA 1
ATOM 6364 C C . TYR A 1 825 ? 7.277 -11.817 1.245 1.00 83.94 825 TYR A C 1
ATOM 6366 O O . TYR A 1 825 ? 7.244 -12.780 2.014 1.00 83.94 825 TYR A O 1
ATOM 6374 N N . PRO A 1 826 ? 8.104 -10.776 1.466 1.00 79.75 826 PRO A N 1
ATOM 6375 C CA . PRO A 1 826 ? 8.676 -9.946 0.415 1.00 79.75 826 PRO A CA 1
ATOM 6376 C C . PRO A 1 826 ? 9.611 -10.811 -0.443 1.00 79.75 826 PRO A C 1
ATOM 6378 O O . PRO A 1 826 ? 10.216 -11.787 0.023 1.00 79.75 826 PRO A O 1
ATOM 6381 N N . LYS A 1 827 ? 9.789 -10.419 -1.702 1.00 79.06 827 LYS A N 1
ATOM 6382 C CA . LYS A 1 827 ? 10.581 -11.210 -2.640 1.00 79.06 827 LYS A CA 1
ATOM 6383 C C . LYS A 1 827 ? 12.015 -11.464 -2.131 1.00 79.06 827 LYS A C 1
ATOM 6385 O O . LYS A 1 827 ? 12.719 -10.544 -1.714 1.00 79.06 827 LYS A O 1
ATOM 6390 N N . ASN A 1 828 ? 12.470 -12.714 -2.259 1.00 75.50 828 ASN A N 1
ATOM 6391 C CA . ASN A 1 828 ? 13.765 -13.261 -1.810 1.00 75.50 828 ASN A CA 1
ATOM 6392 C C . ASN A 1 828 ? 13.941 -13.505 -0.293 1.00 75.50 828 ASN A C 1
ATOM 6394 O O . ASN A 1 828 ? 14.999 -14.002 0.095 1.00 75.50 828 ASN A O 1
ATOM 6398 N N . TYR A 1 829 ? 12.965 -13.207 0.576 1.00 82.12 829 TYR A N 1
ATOM 6399 C CA . TYR A 1 829 ? 13.116 -13.464 2.020 1.00 82.12 829 TYR A CA 1
ATOM 6400 C C . TYR A 1 829 ? 12.997 -14.959 2.351 1.00 82.12 829 TYR A C 1
ATOM 6402 O O . TYR A 1 829 ? 13.920 -15.558 2.915 1.00 82.12 829 TYR A O 1
ATOM 6410 N N . PHE A 1 830 ? 11.911 -15.600 1.910 1.00 82.44 830 PHE A N 1
ATOM 6411 C CA . PHE A 1 830 ? 11.738 -17.052 1.996 1.00 82.44 830 PHE A CA 1
ATOM 6412 C C . PHE A 1 830 ? 12.512 -17.748 0.869 1.00 82.44 830 PHE A C 1
ATOM 6414 O O . PHE A 1 830 ? 11.974 -18.111 -0.169 1.00 82.44 830 PHE A O 1
ATOM 6421 N N . SER A 1 831 ? 13.818 -17.910 1.079 1.00 68.75 831 SER A N 1
ATOM 6422 C CA . SER A 1 831 ? 14.774 -18.438 0.090 1.00 68.75 831 SER A CA 1
ATOM 6423 C C . SER A 1 831 ? 14.822 -19.972 -0.019 1.00 68.75 831 SER A C 1
ATOM 6425 O O . SER A 1 831 ? 15.555 -20.505 -0.849 1.00 68.75 831 SER A O 1
ATOM 6427 N N . ALA A 1 832 ? 14.039 -20.699 0.783 1.00 74.50 832 ALA A N 1
ATOM 6428 C CA . ALA A 1 832 ? 13.967 -22.165 0.783 1.00 74.50 832 ALA A CA 1
ATOM 6429 C C . ALA A 1 832 ? 12.949 -22.716 -0.243 1.00 74.50 832 ALA A C 1
ATOM 6431 O O . ALA A 1 832 ? 12.163 -23.606 0.069 1.00 74.50 832 ALA A O 1
ATOM 6432 N N . VAL A 1 833 ? 12.940 -22.165 -1.462 1.00 77.12 833 VAL A N 1
ATOM 6433 C CA . VAL A 1 833 ? 11.947 -22.469 -2.507 1.00 77.12 833 VAL A CA 1
ATOM 6434 C C . VAL A 1 833 ? 12.624 -23.088 -3.731 1.00 77.12 833 VAL A C 1
ATOM 6436 O O . VAL A 1 833 ? 13.648 -22.602 -4.203 1.00 77.12 833 VAL A O 1
ATOM 6439 N N . THR A 1 834 ? 12.048 -24.176 -4.249 1.00 84.94 834 THR A N 1
ATOM 6440 C CA . THR A 1 834 ? 12.532 -24.907 -5.439 1.00 84.94 834 THR A CA 1
ATOM 6441 C C . THR A 1 834 ? 11.831 -24.502 -6.739 1.00 84.94 834 THR A C 1
ATOM 6443 O O . THR A 1 834 ? 12.352 -24.768 -7.821 1.00 84.94 834 THR A O 1
ATOM 6446 N N . ILE A 1 835 ? 10.662 -23.865 -6.639 1.00 90.00 835 ILE A N 1
ATOM 6447 C CA . ILE A 1 835 ? 9.874 -23.329 -7.756 1.00 90.00 835 ILE A CA 1
ATOM 6448 C C . ILE A 1 835 ? 10.496 -21.999 -8.210 1.00 90.00 835 ILE A C 1
ATOM 6450 O O . ILE A 1 835 ? 10.865 -21.174 -7.375 1.00 90.00 835 ILE A O 1
ATOM 6454 N N . ALA A 1 836 ? 10.599 -21.758 -9.518 1.00 89.25 836 ALA A N 1
ATOM 6455 C CA . ALA A 1 836 ? 11.151 -20.508 -10.041 1.00 89.25 836 ALA A CA 1
ATOM 6456 C C . ALA A 1 836 ? 10.234 -19.301 -9.756 1.00 89.25 836 ALA A C 1
ATOM 6458 O O . ALA A 1 836 ? 9.013 -19.414 -9.823 1.00 89.25 836 ALA A O 1
ATOM 6459 N N . ASP A 1 837 ? 10.821 -18.128 -9.496 1.00 87.25 837 ASP A N 1
ATOM 6460 C CA . ASP A 1 837 ? 10.114 -16.885 -9.134 1.00 87.25 837 ASP A CA 1
ATOM 6461 C C . ASP A 1 837 ? 8.912 -16.524 -10.021 1.00 87.25 837 ASP A C 1
ATOM 6463 O O . ASP A 1 837 ? 7.919 -15.995 -9.532 1.00 87.25 837 ASP A O 1
ATOM 6467 N N . ALA A 1 838 ? 9.008 -16.762 -11.332 1.00 87.62 838 ALA A N 1
ATOM 6468 C CA . ALA A 1 838 ? 7.938 -16.440 -12.278 1.00 87.62 838 ALA A CA 1
ATOM 6469 C C . ALA A 1 838 ? 6.710 -17.360 -12.122 1.00 87.62 838 ALA A C 1
ATOM 6471 O O . ALA A 1 838 ? 5.596 -16.973 -12.487 1.00 87.62 838 ALA A O 1
ATOM 6472 N N . ASP A 1 839 ? 6.925 -18.551 -11.557 1.00 92.88 839 ASP A N 1
ATOM 6473 C CA . ASP A 1 839 ? 5.968 -19.651 -11.490 1.00 92.88 839 ASP A CA 1
ATOM 6474 C C . ASP A 1 839 ? 5.322 -19.805 -10.106 1.00 92.88 839 ASP A C 1
ATOM 6476 O O . ASP A 1 839 ? 4.201 -20.305 -10.011 1.00 92.88 839 ASP A O 1
ATOM 6480 N N . GLN A 1 840 ? 5.984 -19.333 -9.040 1.00 94.44 840 GLN A N 1
ATOM 6481 C CA . GLN A 1 840 ? 5.536 -19.415 -7.636 1.00 94.44 840 GLN A CA 1
ATOM 6482 C C . GLN A 1 840 ? 4.070 -18.975 -7.450 1.00 94.44 840 GLN A C 1
ATOM 6484 O O . GLN A 1 840 ? 3.284 -19.675 -6.805 1.00 94.44 840 GLN A O 1
ATOM 6489 N N . LYS A 1 841 ? 3.660 -17.885 -8.110 1.00 95.62 841 LYS A N 1
ATOM 6490 C CA . LYS A 1 841 ? 2.275 -17.389 -8.086 1.00 95.62 841 LYS A CA 1
ATOM 6491 C C . LYS A 1 841 ? 1.237 -18.391 -8.599 1.00 95.62 841 LYS A C 1
ATOM 6493 O O . LYS A 1 841 ? 0.132 -18.441 -8.064 1.00 95.62 841 LYS A O 1
ATOM 6498 N N . TYR A 1 842 ? 1.574 -19.215 -9.594 1.00 97.75 842 TYR A N 1
ATOM 6499 C CA . TYR A 1 842 ? 0.649 -20.202 -10.163 1.00 97.75 842 TYR A CA 1
ATOM 6500 C C . TYR A 1 842 ? 0.463 -21.409 -9.241 1.00 97.75 842 TYR A C 1
ATOM 6502 O O . TYR A 1 842 ? -0.663 -21.884 -9.107 1.00 97.75 842 TYR A O 1
ATOM 6510 N N . PHE A 1 843 ? 1.517 -21.838 -8.535 1.00 98.00 843 PHE A N 1
ATOM 6511 C CA . PHE A 1 843 ? 1.409 -22.834 -7.461 1.00 98.00 843 PHE A CA 1
ATOM 6512 C C . PHE A 1 843 ? 0.528 -22.310 -6.317 1.00 98.00 843 PHE A C 1
ATOM 6514 O O . PHE A 1 843 ? -0.402 -22.998 -5.903 1.00 98.00 843 PHE A O 1
ATOM 6521 N N . CYS A 1 844 ? 0.737 -21.059 -5.889 1.00 98.31 844 CYS A N 1
ATOM 6522 C CA . CYS A 1 844 ? -0.127 -20.391 -4.911 1.00 98.31 844 CYS A CA 1
ATOM 6523 C C . CYS A 1 844 ? -1.603 -20.404 -5.346 1.00 98.31 844 CYS A C 1
ATOM 6525 O O . CYS A 1 844 ? -2.452 -20.932 -4.629 1.00 98.31 844 CYS A O 1
ATOM 6527 N N . GLY A 1 845 ? -1.918 -19.927 -6.557 1.00 98.25 845 GLY A N 1
ATOM 6528 C CA . GLY A 1 845 ? -3.297 -19.915 -7.058 1.00 98.25 845 GLY A CA 1
ATOM 6529 C C . GLY A 1 845 ? -3.917 -21.309 -7.240 1.00 98.25 845 GLY A C 1
ATOM 6530 O O . GLY A 1 845 ? -5.126 -21.463 -7.073 1.00 98.25 845 GLY A O 1
ATOM 6531 N N . HIS A 1 846 ? -3.113 -22.335 -7.542 1.00 98.69 846 HIS A N 1
ATOM 6532 C CA . HIS A 1 846 ? -3.566 -23.727 -7.626 1.00 98.69 846 HIS A CA 1
ATOM 6533 C C . HIS A 1 846 ? -4.034 -24.251 -6.262 1.00 98.69 846 HIS A C 1
ATOM 6535 O O . HIS A 1 846 ? -5.173 -24.703 -6.134 1.00 98.69 846 HIS A O 1
ATOM 6541 N N . HIS A 1 847 ? -3.205 -24.120 -5.221 1.00 98.69 847 HIS A N 1
ATOM 6542 C CA . HIS A 1 847 ? -3.573 -24.561 -3.873 1.00 98.69 847 HIS A CA 1
ATOM 6543 C C . HIS A 1 847 ? -4.686 -23.700 -3.261 1.00 98.69 847 HIS A C 1
ATOM 6545 O O . HIS A 1 847 ? -5.553 -24.234 -2.575 1.00 98.69 847 HIS A O 1
ATOM 6551 N N . VAL A 1 848 ? -4.737 -22.398 -3.565 1.00 98.69 848 VAL A N 1
ATOM 6552 C CA . VAL A 1 848 ? -5.843 -21.511 -3.162 1.00 98.69 848 VAL A CA 1
ATOM 6553 C C . VAL A 1 848 ? -7.181 -21.962 -3.754 1.00 98.69 848 VAL A C 1
ATOM 6555 O O . VAL A 1 848 ? -8.172 -21.996 -3.026 1.00 98.69 848 VAL A O 1
ATOM 6558 N N . LEU A 1 849 ? -7.229 -22.357 -5.033 1.00 98.81 849 LEU A N 1
ATOM 6559 C CA . LEU A 1 849 ? -8.452 -22.885 -5.654 1.00 98.81 849 LEU A CA 1
ATOM 6560 C C . LEU A 1 849 ? -8.920 -24.184 -4.986 1.00 98.81 849 LEU A C 1
ATOM 6562 O O . LEU A 1 849 ? -10.112 -24.326 -4.707 1.00 98.81 849 LEU A O 1
ATOM 6566 N N . LEU A 1 850 ? -8.002 -25.102 -4.673 1.00 98.88 850 LEU A N 1
ATOM 6567 C CA . LEU A 1 850 ? -8.317 -26.344 -3.957 1.00 98.88 850 LEU A CA 1
ATOM 6568 C C . LEU A 1 850 ? -8.811 -26.065 -2.526 1.00 98.88 850 LEU A C 1
ATOM 6570 O O . LEU A 1 850 ? -9.880 -26.538 -2.142 1.00 98.88 850 LEU A O 1
ATOM 6574 N N . ALA A 1 851 ? -8.099 -25.224 -1.772 1.00 98.81 851 ALA A N 1
ATOM 6575 C CA . ALA A 1 851 ? -8.425 -24.845 -0.397 1.00 98.81 851 ALA A CA 1
ATOM 6576 C C . ALA A 1 851 ? -9.774 -24.111 -0.279 1.00 98.81 851 ALA A C 1
ATOM 6578 O O . ALA A 1 851 ? -10.578 -24.425 0.601 1.00 98.81 851 ALA A O 1
ATOM 6579 N N . HIS A 1 852 ? -10.063 -23.182 -1.198 1.00 98.81 852 HIS A N 1
ATOM 6580 C CA . HIS A 1 852 ? -11.383 -22.560 -1.345 1.00 98.81 852 HIS A CA 1
ATOM 6581 C C . HIS A 1 852 ? -12.473 -23.615 -1.582 1.00 98.81 852 HIS A C 1
ATOM 6583 O O . HIS A 1 852 ? -13.504 -23.610 -0.905 1.00 98.81 852 HIS A O 1
ATOM 6589 N N . SER A 1 853 ? -12.232 -24.533 -2.519 1.00 98.75 853 SER A N 1
ATOM 6590 C CA . SER A 1 853 ? -13.220 -25.520 -2.954 1.00 98.75 853 SER A CA 1
ATOM 6591 C C . SER A 1 853 ? -13.558 -26.522 -1.854 1.00 98.75 853 SER A C 1
ATOM 6593 O O . SER A 1 853 ? -14.734 -26.760 -1.577 1.00 98.75 853 SER A O 1
ATOM 6595 N N . GLU A 1 854 ? -12.551 -27.069 -1.171 1.00 98.81 854 GLU A N 1
ATOM 6596 C CA . GLU A 1 854 ? -12.771 -27.957 -0.029 1.00 98.81 854 GLU A CA 1
ATOM 6597 C C . GLU A 1 854 ? -13.457 -27.235 1.134 1.00 98.81 854 GLU A C 1
ATOM 6599 O O . GLU A 1 854 ? -14.419 -27.771 1.687 1.00 98.81 854 GLU A O 1
ATOM 6604 N N . ALA A 1 855 ? -13.056 -25.999 1.462 1.00 98.75 855 ALA A N 1
ATOM 6605 C CA . ALA A 1 855 ? -13.725 -25.208 2.495 1.00 98.75 855 ALA A CA 1
ATOM 6606 C C . ALA A 1 855 ? -15.200 -24.928 2.143 1.00 98.75 855 ALA A C 1
ATOM 6608 O O . ALA A 1 855 ? -16.072 -25.071 3.002 1.00 98.75 855 ALA A O 1
ATOM 6609 N N . TYR A 1 856 ? -15.515 -24.618 0.881 1.00 98.75 856 TYR A N 1
ATOM 6610 C CA . TYR A 1 856 ? -16.898 -24.468 0.422 1.00 98.75 856 TYR A CA 1
ATOM 6611 C C . TYR A 1 856 ? -17.702 -25.765 0.590 1.00 98.75 856 TYR A C 1
ATOM 6613 O O . TYR A 1 856 ? -18.767 -25.758 1.218 1.00 98.75 856 TYR A O 1
ATOM 6621 N N . ARG A 1 857 ? -17.202 -26.899 0.070 1.00 98.38 857 ARG A N 1
ATOM 6622 C CA . ARG A 1 857 ? -17.908 -28.192 0.172 1.00 98.38 857 ARG A CA 1
ATOM 6623 C C . ARG A 1 857 ? -18.075 -28.618 1.634 1.00 98.38 857 ARG A C 1
ATOM 6625 O O . ARG A 1 857 ? -19.147 -29.099 1.998 1.00 98.38 857 ARG A O 1
ATOM 6632 N N . LEU A 1 858 ? -17.070 -28.382 2.480 1.00 98.50 858 LEU A N 1
ATOM 6633 C CA . LEU A 1 858 ? -17.126 -28.602 3.924 1.00 98.50 858 LEU A CA 1
ATOM 6634 C C . LEU A 1 858 ? -18.235 -27.766 4.572 1.00 98.50 858 LEU A C 1
ATOM 6636 O O . LEU A 1 858 ? -19.105 -28.338 5.228 1.00 98.50 858 LEU A O 1
ATOM 6640 N N . GLY A 1 859 ? -18.257 -26.450 4.348 1.00 97.94 859 GLY A N 1
ATOM 6641 C CA . GLY A 1 859 ? -19.272 -25.551 4.900 1.00 97.94 859 GLY A CA 1
ATOM 6642 C C . GLY A 1 859 ? -20.691 -25.957 4.490 1.00 97.94 859 GLY A C 1
ATOM 6643 O O . GLY A 1 859 ? -21.583 -26.070 5.333 1.00 97.94 859 GLY A O 1
ATOM 6644 N N . LYS A 1 860 ? -20.899 -26.305 3.215 1.00 97.31 860 LYS A N 1
ATOM 6645 C CA . LYS A 1 860 ? -22.187 -26.846 2.755 1.00 97.31 860 LYS A CA 1
ATOM 6646 C C . LYS A 1 860 ? -22.511 -28.214 3.375 1.00 97.31 860 LYS A C 1
ATOM 6648 O O . LYS A 1 860 ? -23.656 -28.429 3.764 1.00 97.31 860 LYS A O 1
ATOM 6653 N N . SER A 1 861 ? -21.536 -29.109 3.571 1.00 97.56 861 SER A N 1
ATOM 6654 C CA . SER A 1 861 ? -21.765 -30.393 4.267 1.00 97.56 861 SER A CA 1
ATOM 6655 C C . SER A 1 861 ? -22.085 -30.240 5.762 1.00 97.56 861 SER A C 1
ATOM 6657 O O . SER A 1 861 ? -22.765 -31.089 6.335 1.00 97.56 861 SER A O 1
ATOM 6659 N N . MET A 1 862 ? -21.632 -29.146 6.385 1.00 96.94 862 MET A N 1
ATOM 6660 C CA . MET A 1 862 ? -21.935 -28.784 7.772 1.00 96.94 862 MET A CA 1
ATOM 6661 C C . MET A 1 862 ? -23.314 -28.118 7.926 1.00 96.94 862 MET A C 1
ATOM 6663 O O . MET A 1 862 ? -23.720 -27.822 9.048 1.00 96.94 862 MET A O 1
ATOM 6667 N N . GLY A 1 863 ? -24.050 -27.900 6.829 1.00 94.38 863 GLY A N 1
ATOM 6668 C CA . GLY A 1 863 ? -25.382 -27.292 6.858 1.00 94.38 863 GLY A CA 1
ATOM 6669 C C . GLY A 1 863 ? -25.372 -25.772 7.039 1.00 94.38 863 GLY A C 1
ATOM 6670 O O . GLY A 1 863 ? -26.322 -25.224 7.596 1.00 94.38 863 GLY A O 1
ATOM 6671 N N . LEU A 1 864 ? -24.315 -25.080 6.593 1.00 94.38 864 LEU A N 1
ATOM 6672 C CA . LEU A 1 864 ? -24.285 -23.617 6.608 1.00 94.38 864 LEU A CA 1
ATOM 6673 C C . LEU A 1 864 ? -25.336 -23.036 5.650 1.00 94.38 864 LEU A C 1
ATOM 6675 O O . LEU A 1 864 ? -25.227 -23.165 4.430 1.00 94.38 864 LEU A O 1
ATOM 6679 N N . ASN A 1 865 ? -26.329 -22.351 6.224 1.00 83.19 865 ASN A N 1
ATOM 6680 C CA . ASN A 1 865 ? -27.398 -21.670 5.485 1.00 83.19 865 ASN A CA 1
ATOM 6681 C C . ASN A 1 865 ? -26.958 -20.328 4.866 1.00 83.19 865 ASN A C 1
ATOM 6683 O O . ASN A 1 865 ? -27.670 -19.790 4.023 1.00 83.19 865 ASN A O 1
ATOM 6687 N N . GLY A 1 866 ? -25.821 -19.773 5.299 1.00 86.50 866 GLY A N 1
ATOM 6688 C CA . GLY A 1 866 ? -25.242 -18.553 4.730 1.00 86.50 866 GLY A CA 1
ATOM 6689 C C . GLY A 1 866 ? -24.611 -18.777 3.352 1.00 86.50 866 GLY A C 1
ATOM 6690 O O . GLY A 1 866 ? -24.325 -19.914 2.950 1.00 86.50 866 GLY A O 1
ATOM 6691 N N . THR A 1 867 ? -24.358 -17.683 2.628 1.00 95.94 867 THR A N 1
ATOM 6692 C CA . THR A 1 867 ? -23.601 -17.759 1.369 1.00 95.94 867 THR A CA 1
ATOM 6693 C C . THR A 1 867 ? -22.127 -18.007 1.663 1.00 95.94 867 THR A C 1
ATOM 6695 O O . THR A 1 867 ? -21.586 -17.431 2.604 1.00 95.94 867 THR A O 1
ATOM 6698 N N . ILE A 1 868 ? -21.462 -18.801 0.835 1.00 98.50 868 ILE A N 1
ATOM 6699 C CA . ILE A 1 868 ? -20.023 -19.030 0.845 1.00 98.50 868 ILE A CA 1
ATOM 6700 C C . ILE A 1 868 ? -19.505 -18.710 -0.561 1.00 98.50 868 ILE A C 1
ATOM 6702 O O . ILE A 1 868 ? -20.023 -19.218 -1.555 1.00 98.50 868 ILE A O 1
ATOM 6706 N N . ALA A 1 869 ? -18.495 -17.852 -0.637 1.00 98.38 869 ALA A N 1
ATOM 6707 C CA . ALA A 1 869 ? -17.815 -17.463 -1.868 1.00 98.38 869 ALA A CA 1
ATOM 6708 C C . ALA A 1 869 ? -16.322 -17.216 -1.581 1.00 98.38 869 ALA A C 1
ATOM 6710 O O . ALA A 1 869 ? -15.808 -17.568 -0.518 1.00 98.38 869 ALA A O 1
ATOM 6711 N N . PHE A 1 870 ? -15.621 -16.585 -2.514 1.00 98.38 870 PHE A N 1
ATOM 6712 C CA . PHE A 1 870 ? -14.305 -15.980 -2.312 1.00 98.38 870 PHE A CA 1
ATOM 6713 C C . PHE A 1 870 ? -14.279 -14.643 -3.053 1.00 98.38 870 PHE A C 1
ATOM 6715 O O . PHE A 1 870 ? -15.023 -14.475 -4.022 1.00 98.38 870 PHE A O 1
ATOM 6722 N N . LYS A 1 871 ? -13.469 -13.692 -2.589 1.00 98.50 871 LYS A N 1
ATOM 6723 C CA . LYS A 1 871 ? -13.410 -12.354 -3.179 1.00 98.50 871 LYS A CA 1
ATOM 6724 C C . LYS A 1 871 ? -12.328 -12.329 -4.257 1.00 98.50 871 LYS A C 1
ATOM 6726 O O . LYS A 1 871 ? -11.166 -12.616 -3.982 1.00 98.50 871 LYS A O 1
ATOM 6731 N N . THR A 1 872 ? -12.731 -12.056 -5.493 1.00 96.69 872 THR A N 1
ATOM 6732 C CA . THR A 1 872 ? -11.828 -11.757 -6.622 1.00 96.69 872 THR A CA 1
ATOM 6733 C C . THR A 1 872 ? -11.607 -10.253 -6.717 1.00 96.69 872 THR A C 1
ATOM 6735 O O . THR A 1 872 ? -12.322 -9.510 -6.060 1.00 96.69 872 THR A O 1
ATOM 6738 N N . ASN A 1 873 ? -10.662 -9.780 -7.529 1.00 96.50 873 ASN A N 1
ATOM 6739 C CA . ASN A 1 873 ? -10.429 -8.345 -7.675 1.00 96.50 873 ASN A CA 1
ATOM 6740 C C . ASN A 1 873 ? -9.866 -7.945 -9.038 1.00 96.50 873 ASN A C 1
ATOM 6742 O O . ASN A 1 873 ? -9.457 -8.802 -9.825 1.00 96.50 873 ASN A O 1
ATOM 6746 N N . GLY A 1 874 ? -9.869 -6.640 -9.306 1.00 94.56 874 GLY A N 1
ATOM 6747 C CA . GLY A 1 874 ? -9.437 -6.079 -10.577 1.00 94.56 874 GLY A CA 1
ATOM 6748 C C . GLY A 1 874 ? -10.386 -5.005 -11.096 1.00 94.56 874 GLY A C 1
ATOM 6749 O O . GLY A 1 874 ? -10.717 -4.050 -10.392 1.00 94.56 874 GLY A O 1
ATOM 6750 N N . GLY A 1 875 ? -10.748 -5.106 -12.374 1.00 95.38 875 GLY A N 1
ATOM 6751 C CA . GLY A 1 875 ? -11.425 -4.018 -13.075 1.00 95.38 875 GLY A CA 1
ATOM 6752 C C . GLY A 1 875 ? -11.596 -4.249 -14.571 1.00 95.38 875 GLY A C 1
ATOM 6753 O O . GLY A 1 875 ? -10.973 -5.137 -15.169 1.00 95.38 875 GLY A O 1
ATOM 6754 N N . TYR A 1 876 ? -12.418 -3.405 -15.200 1.00 97.81 876 TYR A N 1
ATOM 6755 C CA . TYR A 1 876 ? -12.702 -3.513 -16.625 1.00 97.81 876 TYR A CA 1
ATOM 6756 C C . TYR A 1 876 ? -11.456 -3.276 -17.480 1.00 97.81 876 TYR A C 1
ATOM 6758 O O . TYR A 1 876 ? -10.679 -2.344 -17.250 1.00 97.81 876 TYR A O 1
ATOM 6766 N N . LYS A 1 877 ? -11.288 -4.129 -18.495 1.00 97.50 877 LYS A N 1
ATOM 6767 C CA . LYS A 1 877 ? -10.107 -4.154 -19.362 1.00 97.50 877 LYS A CA 1
ATOM 6768 C C . LYS A 1 877 ? -10.421 -3.491 -20.686 1.00 97.50 877 LYS A C 1
ATOM 6770 O O . LYS A 1 877 ? -10.930 -4.111 -21.618 1.00 97.50 877 LYS A O 1
ATOM 6775 N N . ILE A 1 878 ? -10.145 -2.195 -20.739 1.00 97.31 878 ILE A N 1
ATOM 6776 C CA . ILE A 1 878 ? -10.460 -1.355 -21.889 1.00 97.31 878 ILE A CA 1
ATOM 6777 C C . ILE A 1 878 ? -9.341 -1.543 -22.923 1.00 97.31 878 ILE A C 1
ATOM 6779 O O . ILE A 1 878 ? -8.184 -1.316 -22.577 1.00 97.31 878 ILE A O 1
ATOM 6783 N N . PRO A 1 879 ? -9.610 -1.927 -24.181 1.00 96.31 879 PRO A N 1
ATOM 6784 C CA . PRO A 1 879 ? -8.563 -1.949 -25.199 1.00 96.31 879 PRO A CA 1
ATOM 6785 C C . PRO A 1 879 ? -8.048 -0.521 -25.438 1.00 96.31 879 PRO A C 1
ATOM 6787 O O . PRO A 1 879 ? -8.840 0.400 -25.648 1.00 96.31 879 PRO A O 1
ATOM 6790 N N . LEU A 1 880 ? -6.727 -0.320 -25.389 1.00 96.62 880 LEU A N 1
ATOM 6791 C CA . LEU A 1 880 ? -6.119 1.004 -25.567 1.00 96.62 880 LEU A CA 1
ATOM 6792 C C . LEU A 1 880 ? -6.371 1.558 -26.979 1.00 96.62 880 LEU A C 1
ATOM 6794 O O . LEU A 1 880 ? -6.603 2.756 -27.147 1.00 96.62 880 LEU A O 1
ATOM 6798 N N . THR A 1 881 ? -6.361 0.687 -27.991 1.00 94.44 881 THR A N 1
ATOM 6799 C CA . THR A 1 881 ? -6.774 0.993 -29.363 1.00 94.44 881 THR A CA 1
ATOM 6800 C C . THR A 1 881 ? -7.709 -0.090 -29.907 1.00 94.44 881 THR A C 1
ATOM 6802 O O . THR A 1 881 ? -7.735 -1.217 -29.422 1.00 94.44 881 THR A O 1
ATOM 6805 N N . ASN A 1 882 ? -8.442 0.213 -30.983 1.00 92.94 882 ASN A N 1
ATOM 6806 C CA . ASN A 1 882 ? -9.307 -0.755 -31.674 1.00 92.94 882 ASN A CA 1
ATOM 6807 C C . ASN A 1 882 ? -8.510 -1.754 -32.553 1.00 92.94 882 ASN A C 1
ATOM 6809 O O . ASN A 1 882 ? -8.958 -2.106 -33.647 1.00 92.94 882 ASN A O 1
ATOM 6813 N N . SER A 1 883 ? -7.307 -2.157 -32.134 1.00 94.50 883 SER A N 1
ATOM 6814 C CA . SER A 1 883 ? -6.471 -3.120 -32.857 1.00 94.50 883 SER A CA 1
ATOM 6815 C C . SER A 1 883 ? -6.821 -4.568 -32.490 1.00 94.50 883 SER A C 1
ATOM 6817 O O . SER A 1 883 ? -7.326 -4.860 -31.406 1.00 94.50 883 SER A O 1
ATOM 6819 N N . THR A 1 884 ? -6.530 -5.505 -33.397 1.00 94.62 884 THR A N 1
ATOM 6820 C CA . THR A 1 884 ? -6.647 -6.952 -33.129 1.00 94.62 884 THR A CA 1
ATOM 6821 C C . THR A 1 884 ? -5.708 -7.418 -32.024 1.00 94.62 884 THR A C 1
ATOM 6823 O O . THR A 1 884 ? -6.015 -8.368 -31.306 1.00 94.62 884 THR A O 1
ATOM 6826 N N . ASP A 1 885 ? -4.572 -6.744 -31.890 1.00 93.81 885 ASP A N 1
ATOM 6827 C CA . ASP A 1 885 ? -3.482 -7.146 -31.016 1.00 93.81 885 ASP A CA 1
ATOM 6828 C C . ASP A 1 885 ? -3.766 -6.685 -29.581 1.00 93.81 885 ASP A C 1
ATOM 6830 O O . ASP A 1 885 ? -3.578 -7.467 -28.649 1.00 93.81 885 ASP A O 1
ATOM 6834 N N . ASP A 1 886 ? -4.338 -5.487 -29.401 1.00 96.62 886 ASP A N 1
ATOM 6835 C CA . ASP A 1 886 ? -4.880 -5.038 -28.112 1.00 96.62 886 ASP A CA 1
ATOM 6836 C C . ASP A 1 886 ? -6.097 -5.871 -27.695 1.00 96.62 886 ASP A C 1
ATOM 6838 O O . ASP A 1 886 ? -6.222 -6.212 -26.524 1.00 96.62 886 ASP A O 1
ATOM 6842 N N . ALA A 1 887 ? -6.969 -6.267 -28.630 1.00 96.31 887 ALA A N 1
ATOM 6843 C CA . ALA A 1 887 ? -8.089 -7.161 -28.325 1.00 96.31 887 ALA A CA 1
ATOM 6844 C C . ALA A 1 887 ? -7.611 -8.547 -27.841 1.00 96.31 887 ALA A C 1
ATOM 6846 O O . ALA A 1 887 ? -8.156 -9.096 -26.881 1.00 96.31 887 ALA A O 1
ATOM 6847 N N . LEU A 1 888 ? -6.551 -9.094 -28.450 1.00 97.44 888 LEU A N 1
ATOM 6848 C CA . LEU A 1 888 ? -5.896 -10.316 -27.976 1.00 97.44 888 LEU A CA 1
ATOM 6849 C C . LEU A 1 888 ? -5.223 -10.106 -26.610 1.00 97.44 888 LEU A C 1
ATOM 6851 O O . LEU A 1 888 ? -5.336 -10.966 -25.737 1.00 97.44 888 LEU A O 1
ATOM 6855 N N . ALA A 1 889 ? -4.555 -8.970 -26.399 1.00 97.94 889 ALA A N 1
ATOM 6856 C CA . ALA A 1 889 ? -3.936 -8.632 -25.120 1.00 97.94 889 ALA A CA 1
ATOM 6857 C C . ALA A 1 889 ? -4.975 -8.466 -23.997 1.00 97.94 889 ALA A C 1
ATOM 6859 O O . ALA A 1 889 ? -4.753 -8.967 -22.900 1.00 97.94 889 ALA A O 1
ATOM 6860 N N . VAL A 1 890 ? -6.136 -7.863 -24.275 1.00 98.25 890 VAL A N 1
ATOM 6861 C CA . VAL A 1 890 ? -7.289 -7.797 -23.360 1.00 98.25 890 VAL A CA 1
ATOM 6862 C C . VAL A 1 890 ? -7.788 -9.197 -23.005 1.00 98.25 890 VAL A C 1
ATOM 6864 O O . VAL A 1 890 ? -7.971 -9.478 -21.824 1.00 98.25 890 VAL A O 1
ATOM 6867 N N . GLN A 1 891 ? -7.947 -10.108 -23.975 1.00 98.06 891 GLN A N 1
ATOM 6868 C CA . GLN A 1 891 ? -8.353 -11.485 -23.663 1.00 98.06 891 GLN A CA 1
ATOM 6869 C C . GLN A 1 891 ? -7.312 -12.199 -22.791 1.00 98.06 891 GLN A C 1
ATOM 6871 O O . GLN A 1 891 ? -7.672 -12.820 -21.797 1.00 98.06 891 GLN A O 1
ATOM 6876 N N . ARG A 1 892 ? -6.013 -12.064 -23.094 1.00 98.31 892 ARG A N 1
ATOM 6877 C CA . ARG A 1 892 ? -4.957 -12.618 -22.229 1.00 98.31 892 ARG A CA 1
ATOM 6878 C C . ARG A 1 892 ? -4.953 -11.970 -20.842 1.00 98.31 892 ARG A C 1
ATOM 6880 O O . ARG A 1 892 ? -4.714 -12.660 -19.858 1.00 98.31 892 ARG A O 1
ATOM 6887 N N . ALA A 1 893 ? -5.264 -10.681 -20.738 1.00 98.25 893 ALA A N 1
ATOM 6888 C CA . ALA A 1 893 ? -5.400 -10.001 -19.459 1.00 98.25 893 ALA A CA 1
ATOM 6889 C C . ALA A 1 893 ? -6.614 -10.493 -18.653 1.00 98.25 893 ALA A C 1
ATOM 6891 O O . ALA A 1 893 ? -6.531 -10.515 -17.431 1.00 98.25 893 ALA A O 1
ATOM 6892 N N . TRP A 1 894 ? -7.706 -10.930 -19.286 1.00 98.19 894 TRP A N 1
ATOM 6893 C CA . TRP A 1 894 ? -8.789 -11.629 -18.585 1.00 98.19 894 TRP A CA 1
ATOM 6894 C C . TRP A 1 894 ? -8.361 -13.035 -18.137 1.00 98.19 894 TRP A C 1
ATOM 6896 O O . TRP A 1 894 ? -8.487 -13.351 -16.956 1.00 98.19 894 TRP A O 1
ATOM 6906 N N . ASP A 1 895 ? -7.790 -13.848 -19.035 1.00 98.38 895 ASP A N 1
ATOM 6907 C CA . ASP A 1 895 ? -7.342 -15.223 -18.744 1.00 98.38 895 ASP A CA 1
ATOM 6908 C C . ASP A 1 895 ? -6.332 -15.301 -17.578 1.00 98.38 895 ASP A C 1
ATOM 6910 O O . ASP A 1 895 ? -6.363 -16.248 -16.795 1.00 98.38 895 ASP A O 1
ATOM 6914 N N . PHE A 1 896 ? -5.432 -14.320 -17.452 1.00 97.81 896 PHE A N 1
ATOM 6915 C CA . PHE A 1 896 ? -4.358 -14.319 -16.447 1.00 97.81 896 PHE A CA 1
ATOM 6916 C C . PHE A 1 896 ? -4.665 -13.542 -15.153 1.00 97.81 896 PHE A C 1
ATOM 6918 O O . PHE A 1 896 ? -3.843 -13.593 -14.240 1.00 97.81 896 PHE A O 1
ATOM 6925 N N . ASN A 1 897 ? -5.801 -12.839 -15.057 1.00 97.00 897 ASN A N 1
ATOM 6926 C CA . ASN A 1 897 ? -6.219 -12.120 -13.844 1.00 97.00 897 ASN A CA 1
ATOM 6927 C C . ASN A 1 897 ? -7.535 -12.705 -13.297 1.00 97.00 897 ASN A C 1
ATOM 6929 O O . ASN A 1 897 ? -7.511 -13.746 -12.651 1.00 97.00 897 ASN A O 1
ATOM 6933 N N . GLU A 1 898 ? -8.692 -12.097 -13.565 1.00 97.00 898 GLU A N 1
ATOM 6934 C CA . GLU A 1 898 ? -9.988 -12.536 -13.027 1.00 97.00 898 GLU A CA 1
ATOM 6935 C C . GLU A 1 898 ? -10.362 -13.950 -13.497 1.00 97.00 898 GLU A C 1
ATOM 6937 O O . GLU A 1 898 ? -10.773 -14.788 -12.691 1.00 97.00 898 GLU A O 1
ATOM 6942 N N . GLY A 1 899 ? -10.142 -14.254 -14.780 1.00 98.12 899 GLY A N 1
ATOM 6943 C CA . GLY A 1 899 ? -10.443 -15.555 -15.381 1.00 98.12 899 GLY A CA 1
ATOM 6944 C C . GLY A 1 899 ? -9.645 -16.715 -14.783 1.00 98.12 899 GLY A C 1
ATOM 6945 O O . GLY A 1 899 ? -10.146 -17.838 -14.778 1.00 98.12 899 GLY A O 1
ATOM 6946 N N . TRP A 1 900 ? -8.453 -16.455 -14.226 1.00 98.19 900 TRP A N 1
ATOM 6947 C CA . TRP A 1 900 ? -7.605 -17.453 -13.554 1.00 98.19 900 TRP A CA 1
ATOM 6948 C C . TRP A 1 900 ? -8.383 -18.190 -12.459 1.00 98.19 900 TRP A C 1
ATOM 6950 O O . TRP A 1 900 ? -8.349 -19.419 -12.398 1.00 98.19 900 TRP A O 1
ATOM 6960 N N . PHE A 1 901 ? -9.129 -17.443 -11.642 1.00 98.44 901 PHE A N 1
ATOM 6961 C CA . PHE A 1 901 ? -9.932 -17.990 -10.549 1.00 98.44 901 PHE A CA 1
ATOM 6962 C C . PHE A 1 901 ? -11.413 -18.145 -10.921 1.00 98.44 901 PHE A C 1
ATOM 6964 O O . PHE A 1 901 ? -12.077 -19.061 -10.434 1.00 98.44 901 PHE A O 1
ATOM 6971 N N . ALA A 1 902 ? -11.938 -17.293 -11.806 1.00 98.25 902 ALA A N 1
ATOM 6972 C CA . ALA A 1 902 ? -13.352 -17.295 -12.161 1.00 98.25 902 ALA A CA 1
ATOM 6973 C C . ALA A 1 902 ? -13.755 -18.418 -13.139 1.00 98.25 902 ALA A C 1
ATOM 6975 O O . ALA A 1 902 ? -14.815 -19.017 -12.956 1.00 98.25 902 ALA A O 1
ATOM 6976 N N . ASN A 1 903 ? -12.933 -18.774 -14.136 1.00 98.44 903 ASN A N 1
ATOM 6977 C CA . ASN A 1 903 ? -13.273 -19.882 -15.043 1.00 98.44 903 ASN A CA 1
ATOM 6978 C C . ASN A 1 903 ? -13.386 -21.238 -14.311 1.00 98.44 903 ASN A C 1
ATOM 6980 O O . ASN A 1 903 ? -14.390 -21.928 -14.532 1.00 98.44 903 ASN A O 1
ATOM 6984 N N . PRO A 1 904 ? -12.456 -21.608 -13.403 1.00 98.56 904 PRO A N 1
ATOM 6985 C CA . PRO A 1 904 ? -12.607 -22.822 -12.611 1.00 98.56 904 PRO A CA 1
ATOM 6986 C C . PRO A 1 904 ? -13.902 -22.842 -11.790 1.00 98.56 904 PRO A C 1
ATOM 6988 O O . PRO A 1 904 ? -14.650 -23.815 -11.865 1.00 98.56 904 PRO A O 1
ATOM 6991 N N . VAL A 1 905 ? -14.206 -21.774 -11.044 1.00 98.56 905 VAL A N 1
ATOM 6992 C CA . VAL A 1 905 ? -15.326 -21.788 -10.087 1.00 98.56 905 VAL A CA 1
ATOM 6993 C C . VAL A 1 905 ? -16.697 -21.621 -10.754 1.00 98.56 905 VAL A C 1
ATOM 6995 O O . VAL A 1 905 ? -17.644 -22.282 -10.328 1.00 98.56 905 VAL A O 1
ATOM 6998 N N . TYR A 1 906 ? -16.832 -20.786 -11.791 1.00 98.12 906 TYR A N 1
ATOM 6999 C CA . TYR A 1 906 ? -18.145 -20.424 -12.356 1.00 98.12 906 TYR A CA 1
ATOM 7000 C C . TYR A 1 906 ? -18.491 -21.096 -13.696 1.00 98.12 906 TYR A C 1
ATOM 7002 O O . TYR A 1 906 ? -19.641 -20.998 -14.119 1.00 98.12 906 TYR A O 1
ATOM 7010 N N . LEU A 1 907 ? -17.546 -21.764 -14.378 1.00 97.56 907 LEU A N 1
ATOM 7011 C CA . LEU A 1 907 ? -17.793 -22.341 -15.712 1.00 97.56 907 LEU A CA 1
ATOM 7012 C C . LEU A 1 907 ? -17.617 -23.862 -15.798 1.00 97.56 907 LEU A C 1
ATOM 7014 O O . LEU A 1 907 ? -18.527 -24.553 -16.261 1.00 97.56 907 LEU A O 1
ATOM 7018 N N . ASN A 1 908 ? -16.437 -24.397 -15.463 1.00 96.12 908 ASN A N 1
ATOM 7019 C CA . ASN A 1 908 ? -16.101 -25.781 -15.838 1.00 96.12 908 ASN A CA 1
ATOM 7020 C C . ASN A 1 908 ? -15.098 -26.523 -14.929 1.00 96.12 908 ASN A C 1
ATOM 7022 O O . ASN A 1 908 ? -14.768 -27.672 -15.233 1.00 96.12 908 ASN A O 1
ATOM 7026 N N . GLY A 1 909 ? -14.617 -25.918 -13.840 1.00 98.06 909 GLY A N 1
ATOM 7027 C CA . GLY A 1 909 ? -13.590 -26.505 -12.969 1.00 98.06 909 GLY A CA 1
ATOM 7028 C C . GLY A 1 909 ? -12.152 -26.402 -13.491 1.00 98.06 909 GLY A C 1
ATOM 7029 O O . GLY A 1 909 ? -11.245 -26.885 -12.825 1.00 98.06 909 GLY A O 1
ATOM 7030 N N . ASP A 1 910 ? -11.918 -25.806 -14.665 1.00 98.31 910 ASP A N 1
ATOM 7031 C CA . ASP A 1 910 ? -10.630 -25.788 -15.369 1.00 98.31 910 ASP A CA 1
ATOM 7032 C C . ASP A 1 910 ? -10.148 -24.353 -15.657 1.00 98.31 910 ASP A C 1
ATOM 7034 O O . ASP A 1 910 ? -10.927 -23.398 -15.687 1.00 98.31 910 ASP A O 1
ATOM 7038 N N . TYR A 1 911 ? -8.845 -24.192 -15.884 1.00 98.62 911 TYR A N 1
ATOM 7039 C CA . TYR A 1 911 ? -8.244 -22.887 -16.174 1.00 98.62 911 TYR A CA 1
ATOM 7040 C C . TYR A 1 911 ? -8.688 -22.319 -17.541 1.00 98.62 911 TYR A C 1
ATOM 7042 O O . TYR A 1 911 ? -8.963 -23.090 -18.469 1.00 98.62 911 TYR A O 1
ATOM 7050 N N . PRO A 1 912 ? -8.716 -20.980 -17.712 1.00 98.19 912 PRO A N 1
ATOM 7051 C CA . PRO A 1 912 ? -8.950 -20.354 -19.013 1.00 98.19 912 PRO A CA 1
ATOM 7052 C C . PRO A 1 912 ? -7.794 -20.665 -19.975 1.00 98.19 912 PRO A C 1
ATOM 7054 O O . PRO A 1 912 ? -6.653 -20.854 -19.547 1.00 98.19 912 PRO A O 1
ATOM 7057 N N . THR A 1 913 ? -8.087 -20.746 -21.274 1.00 96.19 913 THR A N 1
ATOM 7058 C CA . THR A 1 913 ? -7.216 -21.371 -22.285 1.00 96.19 913 THR A CA 1
ATOM 7059 C C . THR A 1 913 ? -5.774 -20.864 -22.258 1.00 96.19 913 THR A C 1
ATOM 7061 O O . THR A 1 913 ? -4.850 -21.667 -22.158 1.00 96.19 913 THR A O 1
ATOM 7064 N N . TYR A 1 914 ? -5.555 -19.547 -22.293 1.00 97.81 914 TYR A N 1
ATOM 7065 C CA . TYR A 1 914 ? -4.206 -18.996 -22.413 1.00 97.81 914 TYR A CA 1
ATOM 7066 C C . TYR A 1 914 ? -3.367 -19.122 -21.141 1.00 97.81 914 TYR A C 1
ATOM 7068 O O . TYR A 1 914 ? -2.137 -19.139 -21.240 1.00 97.81 914 TYR A O 1
ATOM 7076 N N . LEU A 1 915 ? -4.011 -19.208 -19.974 1.00 98.06 915 LEU A N 1
ATOM 7077 C CA . LEU A 1 915 ? -3.346 -19.555 -18.722 1.00 98.06 915 LEU A CA 1
ATOM 7078 C C . LEU A 1 915 ? -3.063 -21.056 -18.667 1.00 98.06 915 LEU A C 1
ATOM 7080 O O . LEU A 1 915 ? -1.957 -21.457 -18.310 1.00 98.06 915 LEU A O 1
ATOM 7084 N N . LYS A 1 916 ? -4.047 -21.881 -19.043 1.00 98.00 916 LYS A N 1
ATOM 7085 C CA . LYS A 1 916 ? -3.950 -23.340 -19.030 1.00 98.00 916 LYS A CA 1
ATOM 7086 C C . LYS A 1 916 ? -2.775 -23.839 -19.865 1.00 98.00 916 LYS A C 1
ATOM 7088 O O . LYS A 1 916 ? -1.988 -24.646 -19.372 1.00 98.00 916 LYS A O 1
ATOM 7093 N N . ASP A 1 917 ? -2.625 -23.310 -21.079 1.00 96.56 917 ASP A N 1
ATOM 7094 C CA . ASP A 1 917 ? -1.503 -23.602 -21.978 1.00 96.56 917 ASP A CA 1
ATOM 7095 C C . ASP A 1 917 ? -0.135 -23.345 -21.315 1.00 96.56 917 ASP A C 1
ATOM 7097 O O . ASP A 1 917 ? 0.842 -24.009 -21.655 1.00 96.56 917 ASP A O 1
ATOM 7101 N N . TYR A 1 918 ? -0.056 -22.416 -20.350 1.00 96.94 918 TYR A N 1
ATOM 7102 C CA . TYR A 1 918 ? 1.149 -22.171 -19.558 1.00 96.94 918 TYR A CA 1
ATOM 7103 C C . TYR A 1 918 ? 1.266 -23.104 -18.349 1.00 96.94 918 TYR A C 1
ATOM 7105 O O . TYR A 1 918 ? 2.264 -23.812 -18.221 1.00 96.94 918 TYR A O 1
ATOM 7113 N N . VAL A 1 919 ? 0.265 -23.140 -17.463 1.00 97.31 919 VAL A N 1
ATOM 7114 C CA . VAL A 1 919 ? 0.380 -23.860 -16.179 1.00 97.31 919 VAL A CA 1
ATOM 7115 C C . VAL A 1 919 ? 0.467 -25.381 -16.359 1.00 97.31 919 VAL A C 1
ATOM 7117 O O . VAL A 1 919 ? 1.128 -26.051 -15.568 1.00 97.31 919 VAL A O 1
ATOM 7120 N N . SER A 1 920 ? -0.046 -25.918 -17.472 1.00 96.81 920 SER A N 1
ATOM 7121 C CA . SER A 1 920 ? 0.174 -27.321 -17.863 1.00 96.81 920 SER A CA 1
ATOM 7122 C C . SER A 1 920 ? 1.662 -27.641 -18.095 1.00 96.81 920 SER A C 1
ATOM 7124 O O . SER A 1 920 ? 2.097 -28.761 -17.837 1.00 96.81 920 SER A O 1
ATOM 7126 N N . THR A 1 921 ? 2.484 -26.665 -18.515 1.00 95.75 921 THR A N 1
ATOM 7127 C CA . THR A 1 921 ? 3.946 -26.852 -18.657 1.00 95.75 921 THR A CA 1
ATOM 7128 C C . THR A 1 921 ? 4.675 -26.924 -17.313 1.00 95.75 921 THR A C 1
ATOM 7130 O O . THR A 1 921 ? 5.755 -27.508 -17.238 1.00 95.75 921 THR A O 1
ATOM 7133 N N . LEU A 1 922 ? 4.056 -26.402 -16.247 1.00 95.94 922 LEU A N 1
ATOM 7134 C CA . LEU A 1 922 ? 4.524 -26.501 -14.861 1.00 95.94 922 LEU A CA 1
ATOM 7135 C C . LEU A 1 922 ? 4.063 -27.800 -14.172 1.00 95.94 922 LEU A C 1
ATOM 7137 O O . LEU A 1 922 ? 4.431 -28.048 -13.027 1.00 95.94 922 LEU A O 1
ATOM 7141 N N . GLY A 1 923 ? 3.239 -28.615 -14.843 1.00 95.69 923 GLY A N 1
ATOM 7142 C CA . GLY A 1 923 ? 2.577 -29.785 -14.258 1.00 95.69 923 GLY A CA 1
ATOM 7143 C C . GLY A 1 923 ? 1.313 -29.465 -13.447 1.00 95.69 923 GLY A C 1
ATOM 7144 O O . GLY A 1 923 ? 0.742 -30.370 -12.844 1.00 95.69 923 GLY A O 1
ATOM 7145 N N . LEU A 1 924 ? 0.854 -28.209 -13.440 1.00 96.19 924 LEU A N 1
ATOM 7146 C CA . LEU A 1 924 ? -0.322 -27.754 -12.693 1.00 96.19 924 LEU A CA 1
ATOM 7147 C C . LEU A 1 924 ? -1.617 -27.978 -13.494 1.00 96.19 924 LEU A C 1
ATOM 7149 O O . LEU A 1 924 ? -2.274 -27.032 -13.932 1.00 96.19 924 LEU A O 1
ATOM 7153 N N . GLU A 1 925 ? -1.996 -29.242 -13.680 1.00 95.38 925 GLU A N 1
ATOM 7154 C CA . GLU A 1 925 ? -3.297 -29.625 -14.237 1.00 95.38 925 GLU A CA 1
ATOM 7155 C C . GLU A 1 925 ? -4.221 -30.191 -13.152 1.00 95.38 925 GLU A C 1
ATOM 7157 O O . GLU A 1 925 ? -3.859 -31.129 -12.445 1.00 95.38 925 GLU A O 1
ATOM 7162 N N . PHE A 1 926 ? -5.456 -29.689 -13.060 1.00 98.00 926 PHE A N 1
ATOM 7163 C CA . PHE A 1 926 ? -6.470 -30.330 -12.222 1.00 98.00 926 PHE A CA 1
ATOM 7164 C C . PHE A 1 926 ? -6.860 -31.708 -12.788 1.00 98.00 926 PHE A C 1
ATOM 7166 O O . PHE A 1 926 ? -7.183 -31.853 -13.974 1.00 98.00 926 PHE A O 1
ATOM 7173 N N . THR A 1 927 ? -6.909 -32.714 -11.920 1.00 97.62 927 THR A N 1
ATOM 7174 C CA . THR A 1 927 ? -7.529 -34.019 -12.198 1.00 97.62 927 THR A CA 1
ATOM 7175 C C . THR A 1 927 ? -9.041 -33.886 -12.422 1.00 97.62 927 THR A C 1
ATOM 7177 O O . THR A 1 927 ? -9.652 -32.881 -12.059 1.00 97.62 927 THR A O 1
ATOM 7180 N N . ALA A 1 928 ? -9.685 -34.907 -13.000 1.00 98.12 928 ALA A N 1
ATOM 7181 C CA . ALA A 1 928 ? -11.138 -34.897 -13.214 1.00 98.12 928 ALA A CA 1
ATOM 7182 C C . ALA A 1 928 ? -11.931 -34.676 -11.908 1.00 98.12 928 ALA A C 1
ATOM 7184 O O . ALA A 1 928 ? -12.898 -33.914 -11.901 1.00 98.12 928 ALA A O 1
ATOM 7185 N N . ASP A 1 929 ? -11.474 -35.277 -10.807 1.00 98.19 929 ASP A N 1
ATOM 7186 C CA . ASP A 1 929 ? -12.100 -35.140 -9.492 1.00 98.19 929 ASP A CA 1
ATOM 7187 C C . ASP A 1 929 ? -11.877 -33.738 -8.901 1.00 98.19 929 ASP A C 1
ATOM 7189 O O . ASP A 1 929 ? -12.815 -33.155 -8.364 1.00 98.19 929 ASP A O 1
ATOM 7193 N N . GLN A 1 930 ? -10.695 -33.133 -9.083 1.00 98.38 930 GLN A N 1
ATOM 7194 C CA . GLN A 1 930 ? -10.453 -31.732 -8.701 1.00 98.38 930 GLN A CA 1
ATOM 7195 C C . GLN A 1 930 ? -11.316 -30.753 -9.519 1.00 98.38 930 GLN A C 1
ATOM 7197 O O . GLN A 1 930 ? -11.869 -29.814 -8.956 1.00 98.38 930 GLN A O 1
ATOM 7202 N N . LYS A 1 931 ? -11.531 -30.987 -10.821 1.00 98.62 931 LYS A N 1
ATOM 7203 C CA . LYS A 1 931 ? -12.444 -30.150 -11.631 1.00 98.62 931 LYS A CA 1
ATOM 7204 C C . LYS A 1 931 ? -13.888 -30.248 -11.140 1.00 98.62 931 LYS A C 1
ATOM 7206 O O . LYS A 1 931 ? -14.575 -29.235 -11.039 1.00 98.62 931 LYS A O 1
ATOM 7211 N N . ALA A 1 932 ? -14.342 -31.451 -10.782 1.00 98.38 932 ALA A N 1
ATOM 7212 C CA . ALA A 1 932 ? -15.658 -31.660 -10.177 1.00 98.38 932 ALA A CA 1
ATOM 7213 C C . ALA A 1 932 ? -15.766 -31.054 -8.761 1.00 98.38 932 ALA A C 1
ATOM 7215 O O . ALA A 1 932 ? -16.825 -30.554 -8.381 1.00 98.38 932 ALA A O 1
ATOM 7216 N N . LEU A 1 933 ? -14.671 -31.057 -7.994 1.00 98.12 933 LEU A N 1
ATOM 7217 C CA . LEU A 1 933 ? -14.563 -30.414 -6.686 1.00 98.12 933 LEU A CA 1
ATOM 7218 C C . LEU A 1 933 ? -14.705 -28.889 -6.793 1.00 98.12 933 LEU A C 1
ATOM 7220 O O . LEU A 1 933 ? -15.503 -28.340 -6.036 1.00 98.12 933 LEU A O 1
ATOM 7224 N N . ILE A 1 934 ? -14.007 -28.246 -7.739 1.00 98.69 934 ILE A N 1
ATOM 7225 C CA . ILE A 1 934 ? -13.941 -26.780 -7.921 1.00 98.69 934 ILE A CA 1
ATOM 7226 C C . ILE A 1 934 ? -15.179 -26.196 -8.629 1.00 98.69 934 ILE A C 1
ATOM 7228 O O . ILE A 1 934 ? -15.606 -25.088 -8.319 1.00 98.69 934 ILE A O 1
ATOM 7232 N N . ASN A 1 935 ? -15.794 -26.910 -9.576 1.00 98.25 935 ASN A N 1
ATOM 7233 C CA . ASN A 1 935 ? -16.883 -26.331 -10.371 1.00 98.25 935 ASN A CA 1
ATOM 7234 C C . ASN A 1 935 ? -18.142 -26.052 -9.518 1.00 98.25 935 ASN A C 1
ATOM 7236 O O . ASN A 1 935 ? -18.742 -26.971 -8.950 1.00 98.25 935 ASN A O 1
ATOM 7240 N N . GLY A 1 936 ? -18.567 -24.791 -9.425 1.00 97.50 936 GLY A N 1
ATOM 7241 C CA . GLY A 1 936 ? -19.699 -24.360 -8.603 1.00 97.50 936 GLY A CA 1
ATOM 7242 C C . GLY A 1 936 ? -19.409 -24.354 -7.096 1.00 97.50 936 GLY A C 1
ATOM 7243 O O . GLY A 1 936 ? -20.190 -24.924 -6.323 1.00 97.50 936 GLY A O 1
ATOM 7244 N N . THR A 1 937 ? -18.289 -23.751 -6.674 1.00 97.94 937 THR A N 1
ATOM 7245 C CA . THR A 1 937 ? -17.906 -23.553 -5.255 1.00 97.94 937 THR A CA 1
ATOM 7246 C C . THR A 1 937 ? -18.113 -22.133 -4.721 1.00 97.94 937 THR A C 1
ATOM 7248 O O . THR A 1 937 ? -17.532 -21.757 -3.707 1.00 97.94 937 THR A O 1
ATOM 7251 N N . ALA A 1 938 ? -18.970 -21.338 -5.356 1.00 98.00 938 ALA A N 1
ATOM 7252 C CA . ALA A 1 938 ? -19.390 -20.044 -4.831 1.00 98.00 938 ALA A CA 1
ATOM 7253 C C . ALA A 1 938 ? -20.888 -19.822 -5.079 1.00 98.00 938 ALA A C 1
ATOM 7255 O O . ALA A 1 938 ? -21.371 -20.042 -6.189 1.00 98.00 938 ALA A O 1
ATOM 7256 N N . ASP A 1 939 ? -21.626 -19.387 -4.051 1.00 97.94 939 ASP A N 1
ATOM 7257 C CA . ASP A 1 939 ? -23.066 -19.103 -4.181 1.00 97.94 939 ASP A CA 1
ATOM 7258 C C . ASP A 1 939 ? -23.344 -17.792 -4.942 1.00 97.94 939 ASP A C 1
ATOM 7260 O O . ASP A 1 939 ? -24.379 -17.663 -5.593 1.00 97.94 939 ASP A O 1
ATOM 7264 N N . LEU A 1 940 ? -22.430 -16.819 -4.842 1.00 97.69 940 LEU A N 1
ATOM 7265 C CA . LEU A 1 940 ? -22.471 -15.503 -5.491 1.00 97.69 940 LEU A CA 1
ATOM 7266 C C . LEU A 1 940 ? -21.076 -15.132 -6.012 1.00 97.69 940 LEU A C 1
ATOM 7268 O O . LEU A 1 940 ? -20.080 -15.670 -5.530 1.00 97.69 940 LEU A O 1
ATOM 7272 N N . PHE A 1 941 ? -20.995 -14.220 -6.981 1.00 98.69 941 PHE A N 1
ATOM 7273 C CA . PHE A 1 941 ? -19.721 -13.690 -7.476 1.00 98.69 941 PHE A CA 1
ATOM 7274 C C . PHE A 1 941 ? -19.314 -12.471 -6.640 1.00 98.69 941 PHE A C 1
ATOM 7276 O O . PHE A 1 941 ? -19.951 -11.425 -6.740 1.00 98.69 941 PHE A O 1
ATOM 7283 N N . ALA A 1 942 ? -18.271 -12.582 -5.816 1.00 98.50 942 ALA A N 1
ATOM 7284 C CA . ALA A 1 942 ? -17.753 -11.463 -5.025 1.00 98.50 942 ALA A CA 1
ATOM 7285 C C . ALA A 1 942 ? -16.520 -10.842 -5.704 1.00 98.50 942 ALA A C 1
ATOM 7287 O O . ALA A 1 942 ? -15.575 -11.560 -6.056 1.00 98.50 942 ALA A O 1
ATOM 7288 N N . HIS A 1 943 ? -16.550 -9.523 -5.913 1.00 98.56 943 HIS A N 1
ATOM 7289 C CA . HIS A 1 943 ? -15.483 -8.786 -6.582 1.00 98.56 943 HIS A CA 1
ATOM 7290 C C . HIS A 1 943 ? -15.137 -7.448 -5.913 1.00 98.56 943 HIS A C 1
ATOM 7292 O O . HIS A 1 943 ? -16.010 -6.614 -5.675 1.00 98.56 943 HIS A O 1
ATOM 7298 N N . ASP A 1 944 ? -13.847 -7.226 -5.697 1.00 98.56 944 ASP A N 1
ATOM 7299 C CA . ASP A 1 944 ? -13.249 -6.035 -5.107 1.00 98.56 944 ASP A CA 1
ATOM 7300 C C . ASP A 1 944 ? -12.855 -5.090 -6.258 1.00 98.56 944 ASP A C 1
ATOM 7302 O O . ASP A 1 944 ? -11.867 -5.279 -6.971 1.00 98.56 944 ASP A O 1
ATOM 7306 N N . ALA A 1 945 ? -13.744 -4.138 -6.546 1.00 96.75 945 ALA A N 1
ATOM 7307 C CA . ALA A 1 945 ? -13.942 -3.570 -7.884 1.00 96.75 945 ALA A CA 1
ATOM 7308 C C . ALA A 1 945 ? -13.486 -2.102 -7.990 1.00 96.75 945 ALA A C 1
ATOM 7310 O O . ALA A 1 945 ? -14.194 -1.241 -8.518 1.00 96.75 945 ALA A O 1
ATOM 7311 N N . TYR A 1 946 ? -12.316 -1.791 -7.442 1.00 98.19 946 TYR A N 1
ATOM 7312 C CA . TYR A 1 946 ? -11.897 -0.418 -7.149 1.00 98.19 946 TYR A CA 1
ATOM 7313 C C . TYR A 1 946 ? -11.791 0.541 -8.350 1.00 98.19 946 TYR A C 1
ATOM 7315 O O . TYR A 1 946 ? -12.070 1.734 -8.199 1.00 98.19 946 TYR A O 1
ATOM 7323 N N . THR A 1 947 ? -11.332 0.066 -9.512 1.00 97.38 947 THR A N 1
ATOM 7324 C CA . THR A 1 947 ? -10.872 0.917 -10.628 1.00 97.38 947 THR A CA 1
ATOM 7325 C C . THR A 1 947 ? -11.055 0.220 -11.988 1.00 97.38 947 THR A C 1
ATOM 7327 O O . THR A 1 947 ? -11.713 -0.813 -12.100 1.00 97.38 947 THR A O 1
ATOM 7330 N N . SER A 1 948 ? -10.513 0.789 -13.063 1.00 97.44 948 SER A N 1
ATOM 7331 C CA . SER A 1 948 ? -10.379 0.160 -14.386 1.00 97.44 948 SER A CA 1
ATOM 7332 C C . SER A 1 948 ? -9.165 0.747 -15.116 1.00 97.44 948 SER A C 1
ATOM 7334 O O . SER A 1 948 ? -8.681 1.818 -14.745 1.00 97.44 948 SER A O 1
ATOM 7336 N N . SER A 1 949 ? -8.671 0.063 -16.150 1.00 97.38 949 SER A N 1
ATOM 7337 C CA . SER A 1 949 ? -7.433 0.441 -16.853 1.00 97.38 949 SER A CA 1
ATOM 7338 C C . SER A 1 949 ? -7.520 0.160 -18.351 1.00 97.38 949 SER A C 1
ATOM 7340 O O . SER A 1 949 ? -8.284 -0.701 -18.798 1.00 97.38 949 SER A O 1
ATOM 7342 N N . PHE A 1 950 ? -6.691 0.852 -19.134 1.00 98.00 950 PHE A N 1
ATOM 7343 C CA . PHE A 1 950 ? -6.448 0.477 -20.522 1.00 98.00 950 PHE A CA 1
ATOM 7344 C C . PHE A 1 950 ? -5.428 -0.663 -20.588 1.00 98.00 950 PHE A C 1
ATOM 7346 O O . PHE A 1 950 ? -4.458 -0.683 -19.830 1.00 98.00 950 PHE A O 1
ATOM 7353 N N . TYR A 1 951 ? -5.629 -1.590 -21.518 1.00 98.19 951 TYR A N 1
ATOM 7354 C CA . TYR A 1 951 ? -4.761 -2.731 -21.790 1.00 98.19 951 TYR A CA 1
ATOM 7355 C C . TYR A 1 951 ? -4.366 -2.753 -23.267 1.00 98.19 951 TYR A C 1
ATOM 7357 O O . TYR A 1 951 ? -5.148 -2.376 -24.142 1.00 98.19 951 TYR A O 1
ATOM 7365 N N . MET A 1 952 ? -3.136 -3.181 -23.535 1.00 98.00 952 MET A N 1
ATOM 7366 C CA . MET A 1 952 ? -2.502 -3.112 -24.851 1.00 98.00 952 MET A CA 1
ATOM 7367 C C . MET A 1 952 ? -1.566 -4.294 -25.102 1.00 98.00 952 MET A C 1
ATOM 7369 O O . MET A 1 952 ? -1.082 -4.939 -24.164 1.00 98.00 952 MET A O 1
ATOM 7373 N N . ALA A 1 953 ? -1.279 -4.562 -26.373 1.00 97.56 953 ALA A N 1
ATOM 7374 C CA . ALA A 1 953 ? -0.215 -5.477 -26.760 1.00 97.56 953 ALA A CA 1
ATOM 7375 C C . ALA A 1 953 ? 1.175 -4.936 -26.349 1.00 97.56 953 ALA A C 1
ATOM 7377 O O . ALA A 1 953 ? 1.374 -3.723 -26.277 1.00 97.56 953 ALA A O 1
ATOM 7378 N N . PRO A 1 954 ? 2.171 -5.811 -26.111 1.00 96.69 954 PRO A N 1
ATOM 7379 C CA . PRO A 1 954 ? 3.574 -5.402 -26.019 1.00 96.69 954 PRO A CA 1
ATOM 7380 C C . PRO A 1 954 ? 4.059 -4.762 -27.331 1.00 96.69 954 PRO A C 1
ATOM 7382 O O . PRO A 1 954 ? 3.606 -5.170 -28.398 1.00 96.69 954 PRO A O 1
ATOM 7385 N N . ASP A 1 955 ? 5.057 -3.872 -27.286 1.00 90.25 955 ASP A N 1
ATOM 7386 C CA . ASP A 1 955 ? 5.590 -3.151 -28.465 1.00 90.25 955 ASP A CA 1
ATOM 7387 C C . ASP A 1 955 ? 6.035 -4.057 -29.637 1.00 90.25 955 ASP A C 1
ATOM 7389 O O . ASP A 1 955 ? 6.024 -3.646 -30.796 1.00 90.25 955 ASP A O 1
ATOM 7393 N N . GLY A 1 956 ? 6.444 -5.298 -29.346 1.00 89.56 956 GLY A N 1
ATOM 7394 C CA . GLY A 1 956 ? 6.808 -6.314 -30.347 1.00 89.56 956 GLY A CA 1
ATOM 7395 C C . GLY A 1 956 ? 5.646 -7.194 -30.834 1.00 89.56 956 GLY A C 1
ATOM 7396 O O . GLY A 1 956 ? 5.869 -8.117 -31.616 1.00 89.56 956 GLY A O 1
ATOM 7397 N N . GLY A 1 957 ? 4.428 -6.958 -30.348 1.00 93.19 957 GLY A N 1
ATOM 7398 C CA . GLY A 1 957 ? 3.261 -7.819 -30.515 1.00 93.19 957 GLY A CA 1
ATOM 7399 C C . GLY A 1 957 ? 3.250 -9.031 -29.573 1.00 93.19 957 GLY A C 1
ATOM 7400 O O . GLY A 1 957 ? 4.287 -9.519 -29.108 1.00 93.19 957 GLY A O 1
ATOM 7401 N N . VAL A 1 958 ? 2.050 -9.563 -29.317 1.00 94.81 958 VAL A N 1
ATOM 7402 C CA . VAL A 1 958 ? 1.825 -10.716 -28.420 1.00 94.81 958 VAL A CA 1
ATOM 7403 C C . VAL A 1 958 ? 2.653 -11.937 -28.851 1.00 94.81 958 VAL A C 1
ATOM 7405 O O . VAL A 1 958 ? 3.268 -12.598 -28.016 1.00 94.81 958 VAL A O 1
ATOM 7408 N N . ALA A 1 959 ? 2.745 -12.205 -30.158 1.00 94.81 959 ALA A N 1
ATOM 7409 C CA . ALA A 1 959 ? 3.484 -13.349 -30.697 1.00 94.81 959 ALA A CA 1
ATOM 7410 C C . ALA A 1 959 ? 5.002 -13.289 -30.427 1.00 94.81 959 ALA A C 1
ATOM 7412 O O . ALA A 1 959 ? 5.607 -14.319 -30.134 1.00 94.81 959 ALA A O 1
ATOM 7413 N N . ALA A 1 960 ? 5.623 -12.102 -30.474 1.00 95.75 960 ALA A N 1
ATOM 7414 C CA . ALA A 1 960 ? 7.049 -11.952 -30.171 1.00 95.75 960 ALA A CA 1
ATOM 7415 C C . ALA A 1 960 ? 7.340 -12.072 -28.667 1.00 95.75 960 ALA A C 1
ATOM 7417 O O . ALA A 1 960 ? 8.403 -12.555 -28.283 1.00 95.75 960 ALA A O 1
ATOM 7418 N N . CYS A 1 961 ? 6.388 -11.674 -27.816 1.00 96.62 961 CYS A N 1
ATOM 7419 C CA . CYS A 1 961 ? 6.451 -11.928 -26.378 1.00 96.62 961 CYS A CA 1
ATOM 7420 C C . CYS A 1 961 ? 6.360 -13.432 -26.069 1.00 96.62 961 CYS A C 1
ATOM 7422 O O . CYS A 1 961 ? 7.215 -13.959 -25.364 1.00 96.62 961 CYS A O 1
ATOM 7424 N N . LEU A 1 962 ? 5.405 -14.153 -26.668 1.00 95.62 962 LEU A N 1
ATOM 7425 C CA . LEU A 1 962 ? 5.260 -15.605 -26.478 1.00 95.62 962 LEU A CA 1
ATOM 7426 C C . LEU A 1 962 ? 6.460 -16.413 -26.998 1.00 95.62 962 LEU A C 1
ATOM 7428 O O . LEU A 1 962 ? 6.766 -17.471 -26.455 1.00 95.62 962 LEU A O 1
ATOM 7432 N N . ALA A 1 963 ? 7.168 -15.907 -28.012 1.00 95.69 963 ALA A N 1
ATOM 7433 C CA . ALA A 1 963 ? 8.402 -16.503 -28.525 1.00 95.69 963 ALA A CA 1
ATOM 7434 C C . ALA A 1 963 ? 9.651 -16.230 -27.654 1.00 95.69 963 ALA A C 1
ATOM 7436 O O . ALA A 1 963 ? 10.728 -16.740 -27.967 1.00 95.69 963 ALA A O 1
ATOM 7437 N N . ASN A 1 964 ? 9.540 -15.430 -26.586 1.00 93.69 964 ASN A N 1
ATOM 7438 C CA . ASN A 1 964 ? 10.652 -15.049 -25.717 1.00 93.69 964 ASN A CA 1
ATOM 7439 C C . ASN A 1 964 ? 10.261 -15.152 -24.233 1.00 93.69 964 ASN A C 1
ATOM 7441 O O . ASN A 1 964 ? 9.799 -14.183 -23.633 1.00 93.69 964 ASN A O 1
ATOM 7445 N N . SER A 1 965 ? 10.545 -16.298 -23.612 1.00 90.56 965 SER A N 1
ATOM 7446 C CA . SER A 1 965 ? 10.298 -16.538 -22.181 1.00 90.56 965 SER A CA 1
ATOM 7447 C C . SER A 1 965 ? 11.133 -15.673 -21.224 1.00 90.56 965 SER A C 1
ATOM 7449 O O . SER A 1 965 ? 10.914 -15.716 -20.020 1.00 90.56 965 SER A O 1
ATOM 7451 N N . SER A 1 966 ? 12.082 -14.876 -21.733 1.00 91.94 966 SER A N 1
ATOM 7452 C CA . SER A 1 966 ? 12.817 -13.859 -20.961 1.00 91.94 966 SER A CA 1
ATOM 7453 C C . SER A 1 966 ? 12.208 -12.450 -21.076 1.00 91.94 966 SER A C 1
ATOM 7455 O O . SER A 1 966 ? 12.806 -11.484 -20.605 1.00 91.94 966 SER A O 1
ATOM 7457 N N . ASN A 1 967 ? 11.049 -12.298 -21.724 1.00 92.12 967 ASN A N 1
ATOM 7458 C CA . ASN A 1 967 ? 10.280 -11.053 -21.727 1.00 92.12 967 ASN A CA 1
ATOM 7459 C C . ASN A 1 967 ? 9.583 -10.871 -20.365 1.00 92.12 967 ASN A C 1
ATOM 7461 O O . ASN A 1 967 ? 8.939 -11.795 -19.882 1.00 92.12 967 ASN A O 1
ATOM 7465 N N . THR A 1 968 ? 9.658 -9.684 -19.759 1.00 92.19 968 THR A N 1
ATOM 7466 C CA . THR A 1 968 ? 9.052 -9.397 -18.443 1.00 92.19 968 THR A CA 1
ATOM 7467 C C . THR A 1 968 ? 7.526 -9.503 -18.414 1.00 92.19 968 THR A C 1
ATOM 7469 O O . THR A 1 968 ? 6.954 -9.637 -17.337 1.00 92.19 968 THR A O 1
ATOM 7472 N N . LEU A 1 969 ? 6.864 -9.453 -19.574 1.00 94.81 969 LEU A N 1
ATOM 7473 C CA . LEU A 1 969 ? 5.419 -9.647 -19.704 1.00 94.81 969 LEU A CA 1
ATOM 7474 C C . LEU A 1 969 ? 5.039 -11.114 -19.963 1.00 94.81 969 LEU A C 1
ATOM 7476 O O . LEU A 1 969 ? 3.861 -11.454 -19.882 1.00 94.81 969 LEU A O 1
ATOM 7480 N N . TYR A 1 970 ? 5.991 -11.997 -20.280 1.00 94.56 970 TYR A N 1
ATOM 7481 C CA . TYR A 1 970 ? 5.725 -13.428 -20.445 1.00 94.56 970 TYR A CA 1
ATOM 7482 C C . TYR A 1 970 ? 5.362 -14.063 -19.084 1.00 94.56 970 TYR A C 1
ATOM 7484 O O . TYR A 1 970 ? 5.970 -13.706 -18.076 1.00 94.56 970 TYR A O 1
ATOM 7492 N N . PRO A 1 971 ? 4.392 -14.997 -19.010 1.00 95.31 971 PRO A N 1
ATOM 7493 C CA . PRO A 1 971 ? 3.583 -15.566 -20.099 1.00 95.31 971 PRO A CA 1
ATOM 7494 C C . PRO A 1 971 ? 2.312 -14.774 -20.453 1.00 95.31 971 PRO A C 1
ATOM 7496 O O . PRO A 1 971 ? 1.660 -15.090 -21.451 1.00 95.31 971 PRO A O 1
ATOM 7499 N N . GLY A 1 972 ? 1.932 -13.759 -19.670 1.00 95.94 972 GLY A N 1
ATOM 7500 C CA . GLY A 1 972 ? 0.694 -12.996 -19.880 1.00 95.94 972 GLY A CA 1
ATOM 7501 C C . GLY A 1 972 ? 0.648 -12.294 -21.242 1.00 95.94 972 GLY A C 1
ATOM 7502 O O . GLY A 1 972 ? -0.336 -12.404 -21.966 1.00 95.94 972 GLY A O 1
ATOM 7503 N N . CYS A 1 973 ? 1.746 -11.655 -21.643 1.00 97.25 973 CYS A N 1
ATOM 7504 C CA . CYS A 1 973 ? 1.936 -10.958 -22.916 1.00 97.25 973 CYS A CA 1
ATOM 7505 C C . CYS A 1 973 ? 0.867 -9.895 -23.230 1.00 97.25 973 CYS A C 1
ATOM 7507 O O . CYS A 1 973 ? 0.457 -9.728 -24.378 1.00 97.25 973 CYS A O 1
ATOM 7509 N N . PHE A 1 974 ? 0.479 -9.148 -22.198 1.00 97.75 974 PHE A N 1
ATOM 7510 C CA . PHE A 1 974 ? -0.275 -7.897 -22.248 1.00 97.75 974 PHE A CA 1
ATOM 7511 C C . PHE A 1 974 ? 0.464 -6.841 -21.415 1.00 97.75 974 PHE A C 1
ATOM 7513 O O . PHE A 1 974 ? 1.279 -7.188 -20.562 1.00 97.75 974 PHE A O 1
ATOM 7520 N N . ASN A 1 975 ? 0.171 -5.565 -21.644 1.00 96.75 975 ASN A N 1
ATOM 7521 C CA . ASN A 1 975 ? 0.605 -4.451 -20.801 1.00 96.75 975 ASN A CA 1
ATOM 7522 C C . ASN A 1 975 ? -0.613 -3.581 -20.439 1.00 96.75 975 ASN A C 1
ATOM 7524 O O . ASN A 1 975 ? -1.648 -3.675 -21.103 1.00 96.75 975 ASN A O 1
ATOM 7528 N N . SER A 1 976 ? -0.513 -2.743 -19.407 1.00 96.44 976 SER A N 1
ATOM 7529 C CA . SER A 1 976 ? -1.606 -1.877 -18.948 1.00 96.44 976 SER A CA 1
ATOM 7530 C C . SER A 1 976 ? -1.151 -0.445 -18.667 1.00 96.44 976 SER A C 1
ATOM 7532 O O . SER A 1 976 ? 0.024 -0.161 -18.443 1.00 96.44 976 SER A O 1
ATOM 7534 N N . THR A 1 977 ? -2.095 0.491 -18.732 1.00 96.00 977 THR A N 1
ATOM 7535 C CA . THR A 1 977 ? -1.875 1.913 -18.462 1.00 96.00 977 THR A CA 1
ATOM 7536 C C . THR A 1 977 ? -3.177 2.579 -18.029 1.00 96.00 977 THR A C 1
ATOM 7538 O O . THR A 1 977 ? -4.252 2.267 -18.540 1.00 96.00 977 THR A O 1
ATOM 7541 N N . ASN A 1 978 ? -3.089 3.552 -17.124 1.00 95.31 978 ASN A N 1
ATOM 7542 C CA . ASN A 1 978 ? -4.229 4.401 -16.771 1.00 95.31 978 ASN A CA 1
ATOM 7543 C C . ASN A 1 978 ? -4.325 5.641 -17.685 1.00 95.31 978 ASN A C 1
ATOM 7545 O O . ASN A 1 978 ? -5.197 6.476 -17.469 1.00 95.31 978 ASN A O 1
ATOM 7549 N N . VAL A 1 979 ? -3.469 5.762 -18.712 1.00 94.69 979 VAL A N 1
ATOM 7550 C CA . VAL A 1 979 ? -3.412 6.882 -19.674 1.00 94.69 979 VAL A CA 1
ATOM 7551 C C . VAL A 1 979 ? -3.897 6.444 -21.060 1.00 94.69 979 VAL A C 1
ATOM 7553 O O . VAL A 1 979 ? -3.390 5.477 -21.622 1.00 94.69 979 VAL A O 1
ATOM 7556 N N . ASN A 1 980 ? -4.848 7.180 -21.637 1.00 92.25 980 ASN A N 1
ATOM 7557 C CA . ASN A 1 980 ? -5.403 6.923 -22.969 1.00 92.25 980 ASN A CA 1
ATOM 7558 C C . ASN A 1 980 ? -4.477 7.421 -24.113 1.00 92.25 980 ASN A C 1
ATOM 7560 O O . ASN A 1 980 ? -3.542 8.187 -23.860 1.00 92.25 980 ASN A O 1
ATOM 7564 N N . PRO A 1 981 ? -4.743 7.083 -25.396 1.00 91.56 981 PRO A N 1
ATOM 7565 C CA . PRO A 1 981 ? -3.879 7.475 -26.521 1.00 91.56 981 PRO A CA 1
ATOM 7566 C C . PRO A 1 981 ? -3.760 8.988 -26.769 1.00 91.56 981 PRO A C 1
ATOM 7568 O O . PRO A 1 981 ? -2.905 9.417 -27.540 1.00 91.56 981 PRO A O 1
ATOM 7571 N N . ALA A 1 982 ? -4.614 9.805 -26.143 1.00 93.19 982 ALA A N 1
ATOM 7572 C CA . ALA A 1 982 ? -4.566 11.265 -26.207 1.00 93.19 982 ALA A CA 1
ATOM 7573 C C . ALA A 1 982 ? -3.795 11.898 -25.027 1.00 93.19 982 ALA A C 1
ATOM 7575 O O . ALA A 1 982 ? -3.761 13.124 -24.916 1.00 93.19 982 ALA A O 1
ATOM 7576 N N . GLY A 1 983 ? -3.178 11.088 -24.156 1.00 92.62 983 GLY A N 1
ATOM 7577 C CA . GLY A 1 983 ? -2.360 11.547 -23.030 1.00 92.62 983 GLY A CA 1
ATOM 7578 C C . GLY A 1 983 ? -3.143 11.921 -21.767 1.00 92.62 983 GLY A C 1
ATOM 7579 O O . GLY A 1 983 ? -2.587 12.588 -20.897 1.00 92.62 983 GLY A O 1
ATOM 7580 N N . TRP A 1 984 ? -4.412 11.517 -21.654 1.00 95.25 984 TRP A N 1
ATOM 7581 C CA . TRP A 1 984 ? -5.249 11.786 -20.479 1.00 95.25 984 TRP A CA 1
ATOM 7582 C C . TRP A 1 984 ? -5.413 10.544 -19.609 1.00 95.25 984 TRP A C 1
ATOM 7584 O O . TRP A 1 984 ? -5.623 9.449 -20.132 1.00 95.25 984 TRP A O 1
ATOM 7594 N N . ASN A 1 985 ? -5.384 10.720 -18.286 1.00 94.88 985 ASN A N 1
ATOM 7595 C CA . ASN A 1 985 ? -5.763 9.659 -17.355 1.00 94.88 985 ASN A CA 1
ATOM 7596 C C . ASN A 1 985 ? -7.227 9.236 -17.575 1.00 94.88 985 ASN A C 1
ATOM 7598 O O . ASN A 1 985 ? -8.069 10.066 -17.919 1.00 94.88 985 ASN A O 1
ATOM 7602 N N . ILE A 1 986 ? -7.535 7.970 -17.289 1.00 94.94 986 ILE A N 1
ATOM 7603 C CA . ILE A 1 986 ? -8.892 7.402 -17.282 1.00 94.94 986 ILE A CA 1
ATOM 7604 C C . ILE A 1 986 ? -9.852 8.163 -16.348 1.00 94.94 986 ILE A C 1
ATOM 7606 O O . ILE A 1 986 ? -11.042 8.256 -16.628 1.00 94.94 986 ILE A O 1
ATOM 7610 N N . GLY A 1 987 ? -9.315 8.761 -15.283 1.00 94.88 987 GLY A N 1
ATOM 7611 C CA . GLY A 1 987 ? -10.007 9.681 -14.387 1.00 94.88 987 GLY A CA 1
ATOM 7612 C C . GLY A 1 987 ? -9.026 10.368 -13.427 1.00 94.88 987 GLY A C 1
ATOM 7613 O O . GLY A 1 987 ? -7.815 10.120 -13.501 1.00 94.88 987 GLY A O 1
ATOM 7614 N N . PRO A 1 988 ? -9.510 11.223 -12.507 1.00 95.88 988 PRO A N 1
ATOM 7615 C CA . PRO A 1 988 ? -8.733 11.708 -11.363 1.00 95.88 988 PRO A CA 1
ATOM 7616 C C . PRO A 1 988 ? -7.960 10.578 -10.667 1.00 95.88 988 PRO A C 1
ATOM 7618 O O . PRO A 1 988 ? -8.459 9.459 -10.592 1.00 95.88 988 PRO A O 1
ATOM 7621 N N . ALA A 1 989 ? -6.747 10.849 -10.186 1.00 96.00 989 ALA A N 1
ATOM 7622 C CA . ALA A 1 989 ? -5.971 9.893 -9.391 1.00 96.00 989 ALA A CA 1
ATOM 7623 C C . ALA A 1 989 ? -6.300 10.030 -7.897 1.00 96.00 989 ALA A C 1
ATOM 7625 O O . ALA A 1 989 ? -6.686 11.115 -7.448 1.00 96.00 989 ALA A O 1
ATOM 7626 N N . ALA A 1 990 ? -6.137 8.937 -7.155 1.00 97.44 990 ALA A N 1
ATOM 7627 C CA . ALA A 1 990 ? -6.190 8.910 -5.697 1.00 97.44 990 ALA A CA 1
ATOM 7628 C C . ALA A 1 990 ? -4.886 9.455 -5.072 1.00 97.44 990 ALA A C 1
ATOM 7630 O O . ALA A 1 990 ? -4.135 10.199 -5.712 1.00 97.44 990 ALA A O 1
ATOM 7631 N N . ASP A 1 991 ? -4.628 9.130 -3.805 1.00 96.88 991 ASP A N 1
ATOM 7632 C CA . ASP A 1 991 ? -3.364 9.447 -3.141 1.00 96.88 991 ASP A CA 1
ATOM 7633 C C . ASP A 1 991 ? -2.145 8.844 -3.875 1.00 96.88 991 ASP A C 1
ATOM 7635 O O . ASP A 1 991 ? -2.240 7.826 -4.566 1.00 96.88 991 ASP A O 1
ATOM 7639 N N . ILE A 1 992 ? -0.982 9.482 -3.717 1.00 93.31 992 ILE A N 1
ATOM 7640 C CA . ILE A 1 992 ? 0.287 9.079 -4.337 1.00 93.31 992 ILE A CA 1
ATOM 7641 C C . ILE A 1 992 ? 0.798 7.709 -3.867 1.00 93.31 992 ILE A C 1
ATOM 7643 O O . ILE A 1 992 ? 1.551 7.080 -4.607 1.00 93.31 992 ILE A O 1
ATOM 7647 N N . TYR A 1 993 ? 0.375 7.247 -2.687 1.00 92.56 993 TYR A N 1
ATOM 7648 C CA . TYR A 1 993 ? 0.627 5.891 -2.179 1.00 92.56 993 TYR A CA 1
ATOM 7649 C C . TYR A 1 993 ? -0.345 4.847 -2.763 1.00 92.56 993 TYR A C 1
ATOM 7651 O O . TYR A 1 993 ? -0.181 3.652 -2.575 1.00 92.56 993 TYR A O 1
ATOM 7659 N N . THR A 1 994 ? -1.332 5.273 -3.556 1.00 94.50 994 THR A N 1
ATOM 7660 C CA . THR A 1 994 ? -2.260 4.398 -4.294 1.00 94.50 994 THR A CA 1
ATOM 7661 C C . THR A 1 994 ? -2.226 4.687 -5.803 1.00 94.50 994 THR A C 1
ATOM 7663 O O . THR A 1 994 ? -3.257 5.003 -6.398 1.00 94.50 994 THR A O 1
ATOM 7666 N N . PRO A 1 995 ? -1.056 4.604 -6.474 1.00 93.12 995 PRO A N 1
ATOM 7667 C CA . PRO A 1 995 ? -0.888 5.045 -7.866 1.00 93.12 995 PRO A CA 1
ATOM 7668 C C . PRO A 1 995 ? -1.663 4.199 -8.892 1.00 93.12 995 PRO A C 1
ATOM 7670 O O . PRO A 1 995 ? -1.790 4.593 -10.050 1.00 93.12 995 PRO A O 1
ATOM 7673 N N . TRP A 1 996 ? -2.175 3.040 -8.475 1.00 94.00 996 TRP A N 1
ATOM 7674 C CA . TRP A 1 996 ? -3.043 2.156 -9.252 1.00 94.00 996 TRP A CA 1
ATOM 7675 C C . TRP A 1 996 ? -4.505 2.643 -9.317 1.00 94.00 996 TRP A C 1
ATOM 7677 O O . TRP A 1 996 ? -5.242 2.254 -10.227 1.00 94.00 996 TRP A O 1
ATOM 7687 N N . LEU A 1 997 ? -4.929 3.498 -8.378 1.00 97.44 997 LEU A N 1
ATOM 7688 C CA . LEU A 1 997 ? -6.324 3.882 -8.174 1.00 97.44 997 LEU A CA 1
ATOM 7689 C C . LEU A 1 997 ? -6.678 5.200 -8.885 1.00 97.44 997 LEU A C 1
ATOM 7691 O O . LEU A 1 997 ? -6.143 6.274 -8.594 1.00 97.44 997 LEU A O 1
ATOM 7695 N N . ASN A 1 998 ? -7.652 5.120 -9.793 1.00 97.19 998 ASN A N 1
ATOM 7696 C CA . ASN A 1 998 ? -8.243 6.260 -10.487 1.00 97.19 998 ASN A CA 1
ATOM 7697 C C . ASN A 1 998 ? -9.773 6.230 -10.357 1.00 97.19 998 ASN A C 1
ATOM 7699 O O . ASN A 1 998 ? -10.382 5.168 -10.250 1.00 97.19 998 ASN A O 1
ATOM 7703 N N . LEU A 1 999 ? -10.414 7.402 -10.393 1.00 96.69 999 LEU A N 1
ATOM 7704 C CA . LEU A 1 999 ? -11.873 7.526 -10.366 1.00 96.69 999 LEU A CA 1
ATOM 7705 C C . LEU A 1 999 ? -12.413 7.165 -11.759 1.00 96.69 999 LEU A C 1
ATOM 7707 O O . LEU A 1 999 ? -12.654 8.031 -12.595 1.00 96.69 999 LEU A O 1
ATOM 7711 N N . ALA A 1 1000 ? -12.531 5.860 -12.003 1.00 96.88 1000 ALA A N 1
ATOM 7712 C CA . ALA A 1 1000 ? -12.927 5.239 -13.267 1.00 96.88 1000 ALA A CA 1
ATOM 7713 C C . ALA A 1 1000 ? -14.366 4.672 -13.223 1.00 96.88 1000 ALA A C 1
ATOM 7715 O O . ALA A 1 1000 ? -14.676 3.696 -13.905 1.00 96.88 1000 ALA A O 1
ATOM 7716 N N . THR A 1 1001 ? -15.240 5.269 -12.403 1.00 96.62 1001 THR A N 1
ATOM 7717 C CA . THR A 1 1001 ? -16.598 4.776 -12.081 1.00 96.62 1001 THR A CA 1
ATOM 7718 C C . THR A 1 1001 ? -17.475 4.509 -13.302 1.00 96.62 1001 THR A C 1
ATOM 7720 O O . THR A 1 1001 ? -18.300 3.602 -13.279 1.00 96.62 1001 THR A O 1
ATOM 7723 N N . ASP A 1 1002 ? -17.261 5.247 -14.388 1.00 95.00 1002 ASP A N 1
ATOM 7724 C CA . ASP A 1 1002 ? -18.029 5.160 -15.633 1.00 95.00 1002 ASP A CA 1
ATOM 7725 C C . ASP A 1 1002 ? -17.922 3.776 -16.310 1.00 95.00 1002 ASP A C 1
ATOM 7727 O O . ASP A 1 1002 ? -18.784 3.402 -17.104 1.00 95.00 1002 ASP A O 1
ATOM 7731 N N . TRP A 1 1003 ? -16.891 2.990 -15.974 1.00 97.56 1003 TRP A N 1
ATOM 7732 C CA . TRP A 1 1003 ? -16.664 1.637 -16.499 1.00 97.56 1003 TRP A CA 1
ATOM 7733 C C . TRP A 1 1003 ? -17.302 0.526 -15.656 1.00 97.56 1003 TRP A C 1
ATOM 7735 O O . TRP A 1 1003 ? -17.456 -0.595 -16.140 1.00 97.56 1003 TRP A O 1
ATOM 7745 N N . VAL A 1 1004 ? -17.728 0.827 -14.426 1.00 98.19 1004 VAL A N 1
ATOM 7746 C CA . VAL A 1 1004 ? -18.334 -0.139 -13.493 1.00 98.19 1004 VAL A CA 1
ATOM 7747 C C . VAL A 1 1004 ? -19.600 -0.814 -14.051 1.00 98.19 1004 VAL A C 1
ATOM 7749 O O . VAL A 1 1004 ? -19.702 -2.032 -13.904 1.00 98.19 1004 VAL A O 1
ATOM 7752 N N . PRO A 1 1005 ? -20.542 -0.135 -14.746 1.00 98.12 1005 PRO A N 1
ATOM 7753 C CA . PRO A 1 1005 ? -21.738 -0.811 -15.258 1.00 98.12 1005 PRO A CA 1
ATOM 7754 C C . PRO A 1 1005 ? -21.395 -1.847 -16.333 1.00 98.12 1005 PRO A C 1
ATOM 7756 O O . PRO A 1 1005 ? -21.920 -2.962 -16.330 1.00 98.12 1005 PRO A O 1
ATOM 7759 N N . LEU A 1 1006 ? -20.444 -1.504 -17.209 1.00 97.94 1006 LEU A N 1
ATOM 7760 C CA . LEU A 1 1006 ? -19.922 -2.397 -18.239 1.00 97.94 1006 LEU A CA 1
ATOM 7761 C C . LEU A 1 1006 ? -19.103 -3.548 -17.632 1.00 97.94 1006 LEU A C 1
ATOM 7763 O O . LEU A 1 1006 ? -19.151 -4.664 -18.145 1.00 97.94 1006 LEU A O 1
ATOM 7767 N N . PHE A 1 1007 ? -18.412 -3.315 -16.511 1.00 98.56 1007 PHE A N 1
ATOM 7768 C CA . PHE A 1 1007 ? -17.704 -4.368 -15.788 1.00 98.56 1007 PHE A CA 1
ATOM 7769 C C . PHE A 1 1007 ? -18.656 -5.391 -15.168 1.00 98.56 1007 PHE A C 1
ATOM 7771 O O . PHE A 1 1007 ? -18.503 -6.590 -15.386 1.00 98.56 1007 PHE A O 1
ATOM 7778 N N . LEU A 1 1008 ? -19.672 -4.922 -14.439 1.00 98.56 1008 LEU A N 1
ATOM 7779 C CA . LEU A 1 1008 ? -20.654 -5.787 -13.788 1.00 98.56 1008 LEU A CA 1
ATOM 7780 C C . LEU A 1 1008 ? -21.480 -6.564 -14.831 1.00 98.56 1008 LEU A C 1
ATOM 7782 O O . LEU A 1 1008 ? -21.770 -7.743 -14.627 1.00 98.56 1008 LEU A O 1
ATOM 7786 N N . ARG A 1 1009 ? -21.768 -5.956 -15.994 1.00 98.44 1009 ARG A N 1
ATOM 7787 C CA . ARG A 1 1009 ? -22.294 -6.664 -17.174 1.00 98.44 1009 ARG A CA 1
ATOM 7788 C C . ARG A 1 1009 ? -21.342 -7.763 -17.647 1.00 98.44 1009 ARG A C 1
ATOM 7790 O O . ARG A 1 1009 ? -21.772 -8.901 -17.798 1.00 98.44 1009 ARG A O 1
ATOM 7797 N N . TYR A 1 1010 ? -20.064 -7.442 -17.857 1.00 98.31 1010 TYR A N 1
ATOM 7798 C CA . TYR A 1 1010 ? -19.065 -8.405 -18.328 1.00 98.31 1010 TYR A CA 1
ATOM 7799 C C . TYR A 1 1010 ? -18.918 -9.598 -17.372 1.00 98.31 1010 TYR A C 1
ATOM 7801 O O . TYR A 1 1010 ? -18.879 -10.735 -17.836 1.00 98.31 1010 TYR A O 1
ATOM 7809 N N . ILE A 1 1011 ? -18.913 -9.364 -16.053 1.00 98.44 1011 ILE A N 1
ATOM 7810 C CA . ILE A 1 1011 ? -18.916 -10.433 -15.042 1.00 98.44 1011 ILE A CA 1
ATOM 7811 C C . ILE A 1 1011 ? -20.162 -11.312 -15.194 1.00 98.44 1011 ILE A C 1
ATOM 7813 O O . ILE A 1 1011 ? -20.027 -12.529 -15.262 1.00 98.44 1011 ILE A O 1
ATOM 7817 N N . GLN A 1 1012 ? -21.363 -10.730 -15.291 1.00 98.19 1012 GLN A N 1
ATOM 7818 C CA . GLN A 1 1012 ? -22.602 -11.510 -15.415 1.00 98.19 1012 GLN A CA 1
ATOM 7819 C C . GLN A 1 1012 ? -22.627 -12.371 -16.685 1.00 98.19 1012 GLN A C 1
ATOM 7821 O O . GLN A 1 1012 ? -23.052 -13.524 -16.641 1.00 98.19 1012 GLN A O 1
ATOM 7826 N N . ASP A 1 1013 ? -22.190 -11.803 -17.807 1.00 98.00 1013 ASP A N 1
ATOM 7827 C CA . ASP A 1 1013 ? -22.286 -12.442 -19.117 1.00 98.00 1013 ASP A CA 1
ATOM 7828 C C . ASP A 1 1013 ? -21.142 -13.460 -19.355 1.00 98.00 1013 ASP A C 1
ATOM 7830 O O . ASP A 1 1013 ? -21.297 -14.375 -20.165 1.00 98.00 1013 ASP A O 1
ATOM 7834 N N . THR A 1 1014 ? -20.016 -13.338 -18.630 1.00 97.94 1014 THR A N 1
ATOM 7835 C CA . THR A 1 1014 ? -18.827 -14.216 -18.743 1.00 97.94 1014 THR A CA 1
ATOM 7836 C C . THR A 1 1014 ? -18.748 -15.273 -17.636 1.00 97.94 1014 THR A C 1
ATOM 7838 O O . THR A 1 1014 ? -18.336 -16.401 -17.899 1.00 97.94 1014 THR A O 1
ATOM 7841 N N . TRP A 1 1015 ? -19.160 -14.939 -16.409 1.00 97.88 1015 TRP A N 1
ATOM 7842 C CA . TRP A 1 1015 ? -19.114 -15.796 -15.215 1.00 97.88 1015 TRP A CA 1
ATOM 7843 C C . TRP A 1 1015 ? -20.469 -15.777 -14.476 1.00 97.88 1015 TRP A C 1
ATOM 7845 O O . TRP A 1 1015 ? -20.568 -15.279 -13.349 1.00 97.88 1015 TRP A O 1
ATOM 7855 N N . PRO A 1 1016 ? -21.545 -16.288 -15.105 1.00 95.44 1016 PRO A N 1
ATOM 7856 C CA . PRO A 1 1016 ? -22.902 -16.178 -14.579 1.00 95.44 1016 PRO A CA 1
ATOM 7857 C C . PRO A 1 1016 ? -23.058 -16.898 -13.233 1.00 95.44 1016 PRO A C 1
ATOM 7859 O O . PRO A 1 1016 ? -22.943 -18.120 -13.150 1.00 95.44 1016 PRO A O 1
ATOM 7862 N N . SER A 1 1017 ? -23.390 -16.142 -12.183 1.00 94.75 1017 SER A N 1
ATOM 7863 C CA . SER A 1 1017 ? -23.630 -16.673 -10.837 1.00 94.75 1017 SER A CA 1
ATOM 7864 C C . SER A 1 1017 ? -25.097 -16.551 -10.421 1.00 94.75 1017 SER A C 1
ATOM 7866 O O . SER A 1 1017 ? -25.723 -15.499 -10.575 1.00 94.75 1017 SER A O 1
ATOM 7868 N N . ALA A 1 1018 ? -25.656 -17.635 -9.875 1.00 91.50 1018 ALA A N 1
ATOM 7869 C CA . ALA A 1 1018 ? -27.073 -17.721 -9.515 1.00 91.50 1018 ALA A CA 1
ATOM 7870 C C . ALA A 1 1018 ? -27.454 -16.804 -8.338 1.00 91.50 1018 ALA A C 1
ATOM 7872 O O . ALA A 1 1018 ? -28.558 -16.263 -8.325 1.00 91.50 1018 ALA A O 1
ATOM 7873 N N . GLY A 1 1019 ? -26.541 -16.589 -7.384 1.00 95.38 1019 GLY A N 1
ATOM 7874 C CA . GLY A 1 1019 ? -26.697 -15.611 -6.304 1.00 95.38 1019 GLY A CA 1
ATOM 7875 C C . GLY A 1 1019 ? -26.338 -14.175 -6.695 1.00 95.38 1019 GLY A C 1
ATOM 7876 O O . GLY A 1 1019 ? -26.318 -13.317 -5.821 1.00 95.38 1019 GLY A O 1
ATOM 7877 N N . GLY A 1 1020 ? -26.060 -13.899 -7.974 1.00 97.81 1020 GLY A N 1
ATOM 7878 C CA . GLY A 1 1020 ? -25.719 -12.564 -8.468 1.00 97.81 1020 GLY A CA 1
ATOM 7879 C C . GLY A 1 1020 ? -24.289 -12.122 -8.153 1.00 97.81 1020 GLY A C 1
ATOM 7880 O O . GLY A 1 1020 ? -23.417 -12.939 -7.850 1.00 97.81 1020 GLY A O 1
ATOM 7881 N N . ILE A 1 1021 ? -24.054 -10.815 -8.275 1.00 98.69 1021 ILE A N 1
ATOM 7882 C CA . ILE A 1 1021 ? -22.745 -10.170 -8.119 1.00 98.69 1021 ILE A CA 1
ATOM 7883 C C . ILE A 1 1021 ? -22.755 -9.260 -6.890 1.00 98.69 1021 ILE A C 1
ATOM 7885 O O . ILE A 1 1021 ? -23.678 -8.467 -6.702 1.00 98.69 1021 ILE A O 1
ATOM 7889 N N . ALA A 1 1022 ? -21.707 -9.336 -6.078 1.00 98.50 1022 ALA A N 1
ATOM 7890 C CA . ALA A 1 1022 ? -21.459 -8.448 -4.955 1.00 98.50 1022 ALA A CA 1
ATOM 7891 C C . ALA A 1 1022 ? -20.172 -7.650 -5.187 1.00 98.50 1022 ALA A C 1
ATOM 7893 O O . ALA A 1 1022 ? -19.125 -8.236 -5.463 1.00 98.50 1022 ALA A O 1
ATOM 7894 N N . VAL A 1 1023 ? -20.239 -6.326 -5.031 1.00 98.69 1023 VAL A N 1
ATOM 7895 C CA . VAL A 1 1023 ? -19.047 -5.463 -4.994 1.00 98.69 1023 VAL A CA 1
ATOM 7896 C C . VAL A 1 1023 ? -18.474 -5.537 -3.577 1.00 98.69 1023 VAL A C 1
ATOM 7898 O O . VAL A 1 1023 ? -18.857 -4.766 -2.697 1.00 98.69 1023 VAL A O 1
ATOM 7901 N N . SER A 1 1024 ? -17.664 -6.560 -3.315 1.00 98.19 1024 SER A N 1
ATOM 7902 C CA . SER A 1 1024 ? -17.249 -6.954 -1.965 1.00 98.19 1024 SER A CA 1
ATOM 7903 C C . SER A 1 1024 ? -16.207 -6.033 -1.331 1.00 98.19 1024 SER A C 1
ATOM 7905 O O . SER A 1 1024 ? -16.076 -6.058 -0.109 1.00 98.19 1024 SER A O 1
ATOM 7907 N N . GLU A 1 1025 ? -15.567 -5.180 -2.132 1.00 98.50 1025 GLU A N 1
ATOM 7908 C CA . GLU A 1 1025 ? -14.889 -3.949 -1.728 1.00 98.50 1025 GLU A CA 1
ATOM 7909 C C . GLU A 1 1025 ? -14.959 -2.913 -2.855 1.00 98.50 1025 GLU A C 1
ATOM 7911 O O . GLU A 1 1025 ? -14.907 -3.238 -4.044 1.00 98.50 1025 GLU A O 1
ATOM 7916 N N . PHE A 1 1026 ? -15.045 -1.645 -2.464 1.00 98.50 1026 PHE A N 1
ATOM 7917 C CA . PHE A 1 1026 ? -14.739 -0.477 -3.286 1.00 98.50 1026 PHE A CA 1
ATOM 7918 C C . PHE A 1 1026 ? -14.459 0.701 -2.343 1.00 98.50 1026 PHE A C 1
ATOM 7920 O O . PHE A 1 1026 ? -15.101 0.824 -1.298 1.00 98.50 1026 PHE A O 1
ATOM 7927 N N . GLY A 1 1027 ? -13.496 1.560 -2.673 1.00 98.00 1027 GLY A N 1
ATOM 7928 C CA . GLY A 1 1027 ? -13.011 2.582 -1.744 1.00 98.00 1027 GLY A CA 1
ATOM 7929 C C . GLY A 1 1027 ? -12.088 3.612 -2.388 1.00 98.00 1027 GLY A C 1
ATOM 7930 O O . GLY A 1 1027 ? -11.673 3.465 -3.536 1.00 98.00 1027 GLY A O 1
ATOM 7931 N N . TRP A 1 1028 ? -11.760 4.671 -1.642 1.00 98.38 1028 TRP A N 1
ATOM 7932 C CA . TRP A 1 1028 ? -10.939 5.773 -2.153 1.00 98.38 1028 TRP A CA 1
ATOM 7933 C C . TRP A 1 1028 ? -9.934 6.315 -1.137 1.00 98.38 1028 TRP A C 1
ATOM 7935 O O . TRP A 1 1028 ? -10.309 6.748 -0.041 1.00 98.38 1028 TRP A O 1
ATOM 7945 N N . ALA A 1 1029 ? -8.669 6.374 -1.558 1.00 98.12 1029 ALA A N 1
ATOM 7946 C CA . ALA A 1 1029 ? -7.612 7.081 -0.854 1.00 98.12 1029 ALA A CA 1
ATOM 7947 C C . ALA A 1 1029 ? -7.633 8.577 -1.207 1.00 98.12 1029 ALA A C 1
ATOM 7949 O O . ALA A 1 1029 ? -7.264 8.986 -2.308 1.00 98.12 1029 ALA A O 1
ATOM 7950 N N . GLU A 1 1030 ? -8.089 9.403 -0.265 1.00 97.00 1030 GLU A N 1
ATOM 7951 C CA . GLU A 1 1030 ? -8.188 10.856 -0.436 1.00 97.00 1030 GLU A CA 1
ATOM 7952 C C . GLU A 1 1030 ? -6.787 11.495 -0.564 1.00 97.00 1030 GLU A C 1
ATOM 7954 O O . GLU A 1 1030 ? -5.985 11.371 0.370 1.00 97.00 1030 GLU A O 1
ATOM 7959 N N . PRO A 1 1031 ? -6.479 12.211 -1.666 1.00 95.69 1031 PRO A N 1
ATOM 7960 C CA . PRO A 1 1031 ? -5.136 12.724 -1.914 1.00 95.69 1031 PRO A CA 1
ATOM 7961 C C . PRO A 1 1031 ? -4.597 13.636 -0.806 1.00 95.69 1031 PRO A C 1
ATOM 7963 O O . PRO A 1 1031 ? -5.194 14.660 -0.464 1.00 95.69 1031 PRO A O 1
ATOM 7966 N N . PHE A 1 1032 ? -3.416 13.284 -0.300 1.00 94.44 1032 PHE A N 1
ATOM 7967 C CA . PHE A 1 1032 ? -2.659 13.986 0.734 1.00 94.44 1032 PHE A CA 1
ATOM 7968 C C . PHE A 1 1032 ? -3.402 14.142 2.070 1.00 94.44 1032 PHE A C 1
ATOM 7970 O O . PHE A 1 1032 ? -3.096 15.053 2.842 1.00 94.44 1032 PHE A O 1
ATOM 7977 N N . GLU A 1 1033 ? -4.368 13.269 2.384 1.00 96.69 1033 GLU A N 1
ATOM 7978 C CA . GLU A 1 1033 ? -5.156 13.386 3.619 1.00 96.69 1033 GLU A CA 1
ATOM 7979 C C . GLU A 1 1033 ? -4.281 13.319 4.886 1.00 96.69 1033 GLU A C 1
ATOM 7981 O O . GLU A 1 1033 ? -4.504 14.085 5.822 1.00 96.69 1033 GLU A O 1
ATOM 7986 N N . HIS A 1 1034 ? -3.210 12.516 4.871 1.00 91.38 1034 HIS A N 1
ATOM 7987 C CA . HIS A 1 1034 ? -2.212 12.433 5.947 1.00 91.38 1034 HIS A CA 1
ATOM 7988 C C . HIS A 1 1034 ? -1.374 13.718 6.146 1.00 91.38 1034 HIS A C 1
ATOM 7990 O O . HIS A 1 1034 ? -0.678 13.840 7.152 1.00 91.38 1034 HIS A O 1
ATOM 7996 N N . LEU A 1 1035 ? -1.432 14.686 5.219 1.00 92.00 1035 LEU A N 1
ATOM 7997 C CA . LEU A 1 1035 ? -0.776 15.999 5.332 1.00 92.00 1035 LEU A CA 1
ATOM 7998 C C . LEU A 1 1035 ? -1.732 17.121 5.774 1.00 92.00 1035 LEU A C 1
ATOM 8000 O O . LEU A 1 1035 ? -1.290 18.260 5.959 1.00 92.00 1035 LEU A O 1
ATOM 8004 N N . LYS A 1 1036 ? -3.034 16.845 5.928 1.00 92.12 1036 LYS A N 1
ATOM 8005 C CA . LYS A 1 1036 ? -4.027 17.860 6.304 1.00 92.12 1036 LYS A CA 1
ATOM 8006 C C . LYS A 1 1036 ? -3.810 18.313 7.762 1.00 92.12 1036 LYS A C 1
ATOM 8008 O O . LYS A 1 1036 ? -3.774 17.476 8.662 1.00 92.12 1036 LYS A O 1
ATOM 8013 N N . PRO A 1 1037 ? -3.684 19.628 8.037 1.00 86.75 1037 PRO A N 1
ATOM 8014 C CA . PRO A 1 1037 ? -3.260 20.123 9.348 1.00 86.75 1037 PRO A CA 1
ATOM 8015 C C . PRO A 1 1037 ? -4.381 20.186 10.397 1.00 86.75 1037 PRO A C 1
ATOM 8017 O O . PRO A 1 1037 ? -4.085 20.409 11.571 1.00 86.75 1037 PRO A O 1
ATOM 8020 N N . THR A 1 1038 ? -5.654 20.032 10.011 1.00 93.44 1038 THR A N 1
ATOM 8021 C CA . THR A 1 1038 ? -6.782 20.034 10.954 1.00 93.44 1038 THR A CA 1
ATOM 8022 C C . THR A 1 1038 ? -7.720 18.851 10.733 1.00 93.44 1038 THR A C 1
ATOM 8024 O O . THR A 1 1038 ? -7.933 18.394 9.610 1.00 93.44 1038 THR A O 1
ATOM 8027 N N . LYS A 1 1039 ? -8.352 18.400 11.825 1.00 94.12 1039 LYS A N 1
ATOM 8028 C CA . LYS A 1 1039 ? -9.401 17.371 11.796 1.00 94.12 1039 LYS A CA 1
ATOM 8029 C C . LYS A 1 1039 ? -10.556 17.766 10.864 1.00 94.12 1039 LYS A C 1
ATOM 8031 O O . LYS A 1 1039 ? -11.077 16.914 10.159 1.00 94.12 1039 LYS A O 1
ATOM 8036 N N . VAL A 1 1040 ? -10.929 19.048 10.810 1.00 92.19 1040 VAL A N 1
ATOM 8037 C CA . VAL A 1 1040 ? -12.063 19.527 9.995 1.00 92.19 1040 VAL A CA 1
ATOM 8038 C C . VAL A 1 1040 ? -11.787 19.373 8.494 1.00 92.19 1040 VAL A C 1
ATOM 8040 O O . VAL A 1 1040 ? -12.671 18.937 7.764 1.00 92.19 1040 VAL A O 1
ATOM 8043 N N . ASP A 1 1041 ? -10.555 19.636 8.043 1.00 93.25 1041 ASP A N 1
ATOM 8044 C CA . ASP A 1 1041 ? -10.157 19.438 6.638 1.00 93.25 1041 ASP A CA 1
ATOM 8045 C C . ASP A 1 1041 ? -10.136 17.946 6.244 1.00 93.25 1041 ASP A C 1
ATOM 8047 O O . ASP A 1 1041 ? -10.364 17.584 5.083 1.00 93.25 1041 ASP A O 1
ATOM 8051 N N . ILE A 1 1042 ? -9.844 17.065 7.210 1.00 96.50 1042 ILE A N 1
ATOM 8052 C CA . ILE A 1 1042 ? -9.880 15.607 7.036 1.00 96.50 1042 ILE A CA 1
ATOM 8053 C C . ILE A 1 1042 ? -11.326 15.129 6.868 1.00 96.50 1042 ILE A C 1
ATOM 8055 O O . ILE A 1 1042 ? -11.618 14.450 5.886 1.00 96.50 1042 ILE A O 1
ATOM 8059 N N . LEU A 1 1043 ? -12.239 15.527 7.765 1.00 96.31 1043 LEU A N 1
ATOM 8060 C CA . LEU A 1 1043 ? -13.623 15.028 7.783 1.00 96.31 1043 LEU A CA 1
ATOM 8061 C C . LEU A 1 1043 ? -14.488 15.453 6.578 1.00 96.31 1043 LEU A C 1
ATOM 8063 O O . LEU A 1 1043 ? -15.623 14.997 6.491 1.00 96.31 1043 LEU A O 1
ATOM 8067 N N . TYR A 1 1044 ? -14.008 16.313 5.672 1.00 93.25 1044 TYR A N 1
ATOM 8068 C CA . TYR A 1 1044 ? -14.781 16.759 4.499 1.00 93.25 1044 TYR A CA 1
ATOM 8069 C C . TYR A 1 1044 ? -14.458 16.012 3.188 1.00 93.25 1044 TYR A C 1
ATOM 8071 O O . TYR A 1 1044 ? -15.204 16.160 2.228 1.00 93.25 1044 TYR A O 1
ATOM 8079 N N . ASP A 1 1045 ? -13.340 15.275 3.142 1.00 95.56 1045 ASP A N 1
ATOM 8080 C CA . ASP A 1 1045 ? -12.928 14.308 2.100 1.00 95.56 1045 ASP A CA 1
ATOM 8081 C C . ASP A 1 1045 ? -13.644 14.307 0.716 1.00 95.56 1045 ASP A C 1
ATOM 8083 O O . ASP A 1 1045 ? -14.234 13.296 0.313 1.00 95.56 1045 ASP A O 1
ATOM 8087 N N . PRO A 1 1046 ? -13.573 15.406 -0.066 1.00 93.31 1046 PRO A N 1
ATOM 8088 C CA . PRO A 1 1046 ? -14.381 15.582 -1.275 1.00 93.31 1046 PRO A CA 1
ATOM 8089 C C . PRO A 1 1046 ? -14.073 14.600 -2.417 1.00 93.31 1046 PRO A C 1
ATOM 8091 O O . PRO A 1 1046 ? -14.965 14.328 -3.224 1.00 93.31 1046 PRO A O 1
ATOM 8094 N N . GLY A 1 1047 ? -12.854 14.057 -2.517 1.00 94.88 1047 GLY A N 1
ATOM 8095 C CA . GLY A 1 1047 ? -12.538 13.016 -3.500 1.00 94.88 1047 GLY A CA 1
ATOM 8096 C C . GLY A 1 1047 ? -13.246 11.702 -3.165 1.00 94.88 1047 GLY A C 1
ATOM 8097 O O . GLY A 1 1047 ? -13.946 11.145 -4.012 1.00 94.88 1047 GLY A O 1
ATOM 8098 N N . ARG A 1 1048 ? -13.159 11.270 -1.900 1.00 97.81 1048 ARG A N 1
ATOM 8099 C CA . ARG A 1 1048 ? -13.866 10.089 -1.373 1.00 97.81 1048 ARG A CA 1
ATOM 8100 C C . ARG A 1 1048 ? -15.389 10.248 -1.469 1.00 97.81 1048 ARG A C 1
ATOM 8102 O O . ARG A 1 1048 ? -16.059 9.308 -1.889 1.00 97.81 1048 ARG A O 1
ATOM 8109 N N . MET A 1 1049 ? -15.940 11.435 -1.181 1.00 95.19 1049 MET A N 1
ATOM 8110 C CA . MET A 1 1049 ? -17.361 11.742 -1.433 1.00 95.19 1049 MET A CA 1
ATOM 8111 C C . MET A 1 1049 ? -17.751 11.529 -2.905 1.00 95.19 1049 MET A C 1
ATOM 8113 O O . MET A 1 1049 ? -18.744 10.859 -3.191 1.00 95.19 1049 MET A O 1
ATOM 8117 N N . MET A 1 1050 ? -16.981 12.098 -3.842 1.00 95.00 1050 MET A N 1
ATOM 8118 C CA . MET A 1 1050 ? -17.266 12.010 -5.279 1.00 95.00 1050 MET A CA 1
ATOM 8119 C C . MET A 1 1050 ? -17.180 10.568 -5.788 1.00 95.00 1050 MET A C 1
ATOM 8121 O O . MET A 1 1050 ? -18.041 10.143 -6.558 1.00 95.00 1050 MET A O 1
ATOM 8125 N N . TYR A 1 1051 ? -16.180 9.810 -5.325 1.00 98.25 1051 TYR A N 1
ATOM 8126 C CA . TYR A 1 1051 ? -16.036 8.391 -5.637 1.00 98.25 1051 TYR A CA 1
ATOM 8127 C C . TYR A 1 1051 ? -17.267 7.602 -5.180 1.00 98.25 1051 TYR A C 1
ATOM 8129 O O . TYR A 1 1051 ? -17.938 7.015 -6.024 1.00 98.25 1051 TYR A O 1
ATOM 8137 N N . TYR A 1 1052 ? -17.636 7.653 -3.891 1.00 98.00 1052 TYR A N 1
ATOM 8138 C CA . TYR A 1 1052 ? -18.797 6.906 -3.387 1.00 98.00 1052 TYR A CA 1
ATOM 8139 C C . TYR A 1 1052 ? -20.096 7.294 -4.100 1.00 98.00 1052 TYR A C 1
ATOM 8141 O O . TYR A 1 1052 ? -20.836 6.405 -4.516 1.00 98.00 1052 TYR A O 1
ATOM 8149 N N . LYS A 1 1053 ? -20.357 8.591 -4.317 1.00 94.62 1053 LYS A N 1
ATOM 8150 C CA . LYS A 1 1053 ? -21.533 9.049 -5.076 1.00 94.62 1053 LYS A CA 1
ATOM 8151 C C . LYS A 1 1053 ? -21.583 8.408 -6.469 1.00 94.62 1053 LYS A C 1
ATOM 8153 O O . LYS A 1 1053 ? -22.569 7.759 -6.811 1.00 94.62 1053 LYS A O 1
ATOM 8158 N N . ASN A 1 1054 ? -20.533 8.592 -7.269 1.00 96.00 1054 ASN A N 1
ATOM 8159 C CA . ASN A 1 1054 ? -20.524 8.153 -8.664 1.00 96.00 1054 ASN A CA 1
ATOM 8160 C C . ASN A 1 1054 ? -20.501 6.618 -8.779 1.00 96.00 1054 ASN A C 1
ATOM 8162 O O . ASN A 1 1054 ? -21.087 6.065 -9.706 1.00 96.00 1054 ASN A O 1
ATOM 8166 N N . TYR A 1 1055 ? -19.881 5.919 -7.823 1.00 98.31 1055 TYR A N 1
ATOM 8167 C CA . TYR A 1 1055 ? -19.868 4.458 -7.785 1.00 98.31 1055 TYR A CA 1
ATOM 8168 C C . TYR A 1 1055 ? -21.257 3.889 -7.449 1.00 98.31 1055 TYR A C 1
ATOM 8170 O O . TYR A 1 1055 ? -21.725 2.969 -8.119 1.00 98.31 1055 TYR A O 1
ATOM 8178 N N . MET A 1 1056 ? -21.969 4.464 -6.470 1.00 97.62 1056 MET A N 1
ATOM 8179 C CA . MET A 1 1056 ? -23.343 4.041 -6.164 1.00 97.62 1056 MET A CA 1
ATOM 8180 C C . MET A 1 1056 ? -24.304 4.323 -7.329 1.00 97.62 1056 MET A C 1
ATOM 8182 O O . MET A 1 1056 ? -25.156 3.488 -7.630 1.00 97.62 1056 MET A O 1
ATOM 8186 N N . GLU A 1 1057 ? -24.140 5.448 -8.032 1.00 95.81 1057 GLU A N 1
ATOM 8187 C CA . GLU A 1 1057 ? -24.870 5.730 -9.277 1.00 95.81 1057 GLU A CA 1
ATOM 8188 C C . GLU A 1 1057 ? -24.543 4.702 -10.375 1.00 95.81 1057 GLU A C 1
ATOM 8190 O O . GLU A 1 1057 ? -25.454 4.210 -11.035 1.00 95.81 1057 GLU A O 1
ATOM 8195 N N . ALA A 1 1058 ? -23.280 4.293 -10.529 1.00 97.88 1058 ALA A N 1
ATOM 8196 C CA . ALA A 1 1058 ? -22.883 3.272 -11.498 1.00 97.88 1058 ALA A CA 1
ATOM 8197 C C . ALA A 1 1058 ? -23.459 1.872 -11.187 1.00 97.88 1058 ALA A C 1
ATOM 8199 O O . ALA A 1 1058 ? -23.904 1.172 -12.100 1.00 97.88 1058 ALA A O 1
ATOM 8200 N N . ILE A 1 1059 ? -23.534 1.480 -9.909 1.00 98.44 1059 ILE A N 1
ATOM 8201 C CA . ILE A 1 1059 ? -24.234 0.253 -9.484 1.00 98.44 1059 ILE A CA 1
ATOM 8202 C C . ILE A 1 1059 ? -25.732 0.341 -9.831 1.00 98.44 1059 ILE A C 1
ATOM 8204 O O . ILE A 1 1059 ? -26.297 -0.612 -10.368 1.00 98.44 1059 ILE A O 1
ATOM 8208 N N . LEU A 1 1060 ? -26.376 1.488 -9.584 1.00 97.62 1060 LEU A N 1
ATOM 8209 C CA . LEU A 1 1060 ? -27.788 1.709 -9.923 1.00 97.62 1060 LEU A CA 1
ATOM 8210 C C . LEU A 1 1060 ? -28.047 1.679 -11.438 1.00 97.62 1060 LEU A C 1
ATOM 8212 O O . LEU A 1 1060 ? -29.071 1.142 -11.863 1.00 97.62 1060 LEU A O 1
ATOM 8216 N N . ILE A 1 1061 ? -27.113 2.181 -12.257 1.00 96.88 1061 ILE A N 1
ATOM 8217 C CA . ILE A 1 1061 ? -27.151 2.036 -13.721 1.00 96.88 1061 ILE A CA 1
ATOM 8218 C C . ILE A 1 1061 ? -27.126 0.550 -14.095 1.00 96.88 1061 ILE A C 1
ATOM 8220 O O . ILE A 1 1061 ? -28.055 0.093 -14.762 1.00 96.88 1061 ILE A O 1
ATOM 8224 N N . ALA A 1 1062 ? -26.147 -0.215 -13.597 1.00 97.88 1062 ALA A N 1
ATOM 8225 C CA . ALA A 1 1062 ? -26.015 -1.648 -13.877 1.00 97.88 1062 ALA A CA 1
ATOM 8226 C C . ALA A 1 1062 ? -27.292 -2.434 -13.525 1.00 97.88 1062 ALA A C 1
ATOM 8228 O O . ALA A 1 1062 ? -27.797 -3.204 -14.343 1.00 97.88 1062 ALA A O 1
ATOM 8229 N N . ILE A 1 1063 ? -27.865 -2.185 -12.342 1.00 97.94 1063 ILE A N 1
ATOM 8230 C CA . ILE A 1 1063 ? -29.138 -2.781 -11.907 1.00 97.94 1063 ILE A CA 1
ATOM 8231 C C . ILE A 1 1063 ? -30.279 -2.385 -12.858 1.00 97.94 1063 ILE A C 1
ATOM 8233 O O . ILE A 1 1063 ? -31.037 -3.249 -13.297 1.00 97.94 1063 ILE A O 1
ATOM 8237 N N . SER A 1 1064 ? -30.388 -1.103 -13.226 1.00 96.00 1064 SER A N 1
ATOM 8238 C CA . SER A 1 1064 ? -31.460 -0.608 -14.106 1.00 96.00 1064 SER A CA 1
ATOM 8239 C C . SER A 1 1064 ? -31.395 -1.148 -15.540 1.00 96.00 1064 SER A C 1
ATOM 8241 O O . SER A 1 1064 ? -32.427 -1.258 -16.201 1.00 96.00 1064 SER A O 1
ATOM 8243 N N . GLU A 1 1065 ? -30.211 -1.555 -16.003 1.00 95.44 1065 GLU A N 1
ATOM 8244 C CA . GLU A 1 1065 ? -30.021 -2.256 -17.277 1.00 95.44 1065 GLU A CA 1
ATOM 8245 C C . GLU A 1 1065 ? -30.225 -3.782 -17.170 1.00 95.44 1065 GLU A C 1
ATOM 8247 O O . GLU A 1 1065 ? -30.138 -4.492 -18.174 1.00 95.44 1065 GLU A O 1
ATOM 8252 N N . GLY A 1 1066 ? -30.472 -4.326 -15.975 1.00 96.12 1066 GLY A N 1
ATOM 8253 C CA . GLY A 1 1066 ? -30.634 -5.765 -15.755 1.00 96.12 1066 GLY A CA 1
ATOM 8254 C C . GLY A 1 1066 ? -29.313 -6.518 -15.578 1.00 96.12 1066 GLY A C 1
ATOM 8255 O O . GLY A 1 1066 ? -29.092 -7.546 -16.225 1.00 96.12 1066 GLY A O 1
ATOM 8256 N N . VAL A 1 1067 ? -28.426 -6.000 -14.725 1.00 98.12 1067 VAL A N 1
ATOM 8257 C CA . VAL A 1 1067 ? -27.352 -6.772 -14.081 1.00 98.12 1067 VAL A CA 1
ATOM 8258 C C . VAL A 1 1067 ? -27.784 -7.131 -12.657 1.00 98.12 1067 VAL A C 1
ATOM 8260 O O . VAL A 1 1067 ? -28.218 -6.266 -11.897 1.00 98.12 1067 VAL A O 1
ATOM 8263 N N . ASN A 1 1068 ? -27.663 -8.404 -12.278 1.00 97.94 1068 ASN A N 1
ATOM 8264 C CA . ASN A 1 1068 ? -28.064 -8.921 -10.968 1.00 97.94 1068 ASN A CA 1
ATOM 8265 C C . ASN A 1 1068 ? -27.032 -8.588 -9.871 1.00 97.94 1068 ASN A C 1
ATOM 8267 O O . ASN A 1 1068 ? -26.319 -9.470 -9.387 1.00 97.94 1068 ASN A O 1
ATOM 8271 N N . VAL A 1 1069 ? -26.925 -7.309 -9.499 1.00 98.56 1069 VAL A N 1
ATOM 8272 C CA . VAL A 1 1069 ? -26.081 -6.858 -8.380 1.00 98.56 1069 VAL A CA 1
ATOM 8273 C C . VAL A 1 1069 ? -26.866 -6.977 -7.071 1.00 98.56 1069 VAL A C 1
ATOM 8275 O O . VAL A 1 1069 ? -27.927 -6.369 -6.927 1.00 98.56 1069 VAL A O 1
ATOM 8278 N N . VAL A 1 1070 ? -26.349 -7.754 -6.117 1.00 97.81 1070 VAL A N 1
ATOM 8279 C CA . VAL A 1 1070 ? -27.044 -8.129 -4.868 1.00 97.81 1070 VAL A CA 1
ATOM 8280 C C . VAL A 1 1070 ? -26.483 -7.468 -3.609 1.00 97.81 1070 VAL A C 1
ATOM 8282 O O . VAL A 1 1070 ? -27.120 -7.532 -2.557 1.00 97.81 1070 VAL A O 1
ATOM 8285 N N . GLY A 1 1071 ? -25.322 -6.818 -3.696 1.00 97.88 1071 GLY A N 1
ATOM 8286 C CA . GLY A 1 1071 ? -24.787 -6.048 -2.579 1.00 97.88 1071 GLY A CA 1
ATOM 8287 C C . GLY A 1 1071 ? -23.489 -5.297 -2.864 1.00 97.88 1071 GLY A C 1
ATOM 8288 O O . GLY A 1 1071 ? -22.833 -5.537 -3.881 1.00 97.88 1071 GLY A O 1
ATOM 8289 N N . CYS A 1 1072 ? -23.105 -4.394 -1.957 1.00 98.62 1072 CYS A N 1
ATOM 8290 C CA . CYS A 1 1072 ? -21.789 -3.746 -1.977 1.00 98.62 1072 CYS A CA 1
ATOM 8291 C C . CYS A 1 1072 ? -21.257 -3.374 -0.581 1.00 98.62 1072 CYS A C 1
ATOM 8293 O O . CYS A 1 1072 ? -22.026 -3.015 0.311 1.00 98.62 1072 CYS A O 1
ATOM 8295 N N . LEU A 1 1073 ? -19.937 -3.423 -0.391 1.00 98.75 1073 LEU A N 1
ATOM 8296 C CA . LEU A 1 1073 ? -19.273 -3.137 0.885 1.00 98.75 1073 LEU A CA 1
ATOM 8297 C C . LEU A 1 1073 ? -18.202 -2.051 0.707 1.00 98.75 1073 LEU A C 1
ATOM 8299 O O . LEU A 1 1073 ? -17.315 -2.171 -0.134 1.00 98.75 1073 LEU A O 1
ATOM 8303 N N . ALA A 1 1074 ? -18.286 -0.992 1.507 1.00 98.69 1074 ALA A N 1
ATOM 8304 C CA . ALA A 1 1074 ? -17.355 0.131 1.469 1.00 98.69 1074 ALA A CA 1
ATOM 8305 C C . ALA A 1 1074 ? -16.009 -0.215 2.138 1.00 98.69 1074 ALA A C 1
ATOM 8307 O O . ALA A 1 1074 ? -15.981 -0.538 3.333 1.00 98.69 1074 ALA A O 1
ATOM 8308 N N . TRP A 1 1075 ? -14.897 -0.093 1.400 1.00 98.62 1075 TRP A N 1
ATOM 8309 C CA . TRP A 1 1075 ? -13.545 -0.127 1.968 1.00 98.62 1075 TRP A CA 1
ATOM 8310 C C . TRP A 1 1075 ? -13.089 1.296 2.344 1.00 98.62 1075 TRP A C 1
ATOM 8312 O O . TRP A 1 1075 ? -12.993 2.176 1.486 1.00 98.62 1075 TRP A O 1
ATOM 8322 N N . SER A 1 1076 ? -12.811 1.605 3.608 1.00 97.94 1076 SER A N 1
ATOM 8323 C CA . SER A 1 1076 ? -12.927 0.774 4.819 1.00 97.94 1076 SER A CA 1
ATOM 8324 C C . SER A 1 1076 ? -13.685 1.516 5.918 1.00 97.94 1076 SER A C 1
ATOM 8326 O O . SER A 1 1076 ? -13.861 2.734 5.856 1.00 97.94 1076 SER A O 1
ATOM 8328 N N . ILE A 1 1077 ? -14.144 0.804 6.955 1.00 98.25 1077 ILE A N 1
ATOM 8329 C CA . ILE A 1 1077 ? -14.855 1.420 8.096 1.00 98.25 1077 ILE A CA 1
ATOM 8330 C C . ILE A 1 1077 ? -14.045 2.534 8.785 1.00 98.25 1077 ILE A C 1
ATOM 8332 O O . ILE A 1 1077 ? -14.621 3.468 9.348 1.00 98.25 1077 ILE A O 1
ATOM 8336 N N . MET A 1 1078 ? -12.714 2.458 8.767 1.00 98.44 1078 MET A N 1
ATOM 8337 C CA . MET A 1 1078 ? -11.840 3.397 9.465 1.00 98.44 1078 MET A CA 1
ATOM 8338 C C . MET A 1 1078 ? -10.440 3.413 8.850 1.00 98.44 1078 MET A C 1
ATOM 8340 O O . MET A 1 1078 ? -10.004 2.415 8.282 1.00 98.44 1078 MET A O 1
ATOM 8344 N N . ASP A 1 1079 ? -9.724 4.528 8.991 1.00 98.44 1079 ASP A N 1
ATOM 8345 C CA . ASP A 1 1079 ? -8.325 4.610 8.567 1.00 98.44 1079 ASP A CA 1
ATOM 8346 C C . ASP A 1 1079 ? -7.477 3.536 9.263 1.00 98.44 1079 ASP A C 1
ATOM 8348 O O . ASP A 1 1079 ? -7.488 3.432 10.489 1.00 98.44 1079 ASP A O 1
ATOM 8352 N N . ASN A 1 1080 ? -6.736 2.764 8.471 1.00 97.94 1080 ASN A N 1
ATOM 8353 C CA . ASN A 1 1080 ? -6.098 1.499 8.839 1.00 97.94 1080 ASN A CA 1
ATOM 8354 C C . ASN A 1 1080 ? -4.615 1.454 8.412 1.00 97.94 1080 ASN A C 1
ATOM 8356 O O . ASN A 1 1080 ? -4.076 2.452 7.919 1.00 97.94 1080 ASN A O 1
ATOM 8360 N N . LEU A 1 1081 ? -3.951 0.317 8.653 1.00 96.38 1081 LEU A N 1
ATOM 8361 C CA . LEU A 1 1081 ? -2.645 -0.003 8.067 1.00 96.38 1081 LEU A CA 1
ATOM 8362 C C . LEU A 1 1081 ? -2.853 -0.604 6.672 1.00 96.38 1081 LEU A C 1
ATOM 8364 O O . LEU A 1 1081 ? -3.333 -1.729 6.554 1.00 96.38 1081 LEU A O 1
ATOM 8368 N N . GLU A 1 1082 ? -2.481 0.116 5.620 1.00 96.25 1082 GLU A N 1
ATOM 8369 C CA . GLU A 1 1082 ? -2.629 -0.332 4.231 1.00 96.25 1082 GLU A CA 1
ATOM 8370 C C . GLU A 1 1082 ? -1.344 -1.025 3.753 1.00 96.25 1082 GLU A C 1
ATOM 8372 O O . GLU A 1 1082 ? -0.560 -0.492 2.969 1.00 96.25 1082 GLU A O 1
ATOM 8377 N N . TRP A 1 1083 ? -1.107 -2.223 4.296 1.00 94.44 1083 TRP A N 1
ATOM 8378 C CA . TRP A 1 1083 ? -0.023 -3.128 3.900 1.00 94.44 1083 TRP A CA 1
ATOM 8379 C C . TRP A 1 1083 ? 1.355 -2.441 3.850 1.00 94.44 1083 TRP A C 1
ATOM 8381 O O . TRP A 1 1083 ? 1.818 -1.944 4.876 1.00 94.44 1083 TRP A O 1
ATOM 8391 N N . ALA A 1 1084 ? 2.019 -2.416 2.689 1.00 91.31 1084 ALA A N 1
ATOM 8392 C CA . ALA A 1 1084 ? 3.335 -1.801 2.491 1.00 91.31 1084 ALA A CA 1
ATOM 8393 C C . ALA A 1 1084 ? 3.316 -0.256 2.528 1.00 91.31 1084 ALA A C 1
ATOM 8395 O O . ALA A 1 1084 ? 4.326 0.374 2.836 1.00 91.31 1084 ALA A O 1
ATOM 8396 N N . ASP A 1 1085 ? 2.171 0.384 2.303 1.00 91.88 1085 ASP A N 1
ATOM 8397 C CA . ASP A 1 1085 ? 2.042 1.843 2.392 1.00 91.88 1085 ASP A CA 1
ATOM 8398 C C . ASP A 1 1085 ? 1.781 2.333 3.834 1.00 91.88 1085 ASP A C 1
ATOM 8400 O O . ASP A 1 1085 ? 1.787 3.538 4.114 1.00 91.88 1085 ASP A O 1
ATOM 8404 N N . GLY A 1 1086 ? 1.641 1.398 4.784 1.00 93.06 1086 GLY A N 1
ATOM 8405 C CA . GLY A 1 1086 ? 1.572 1.674 6.218 1.00 93.06 1086 GLY A CA 1
ATOM 8406 C C . GLY A 1 1086 ? 0.364 2.537 6.582 1.00 93.06 1086 GLY A C 1
ATOM 8407 O O . GLY A 1 1086 ? -0.736 2.336 6.070 1.00 93.06 1086 GLY A O 1
ATOM 8408 N N . TYR A 1 1087 ? 0.555 3.526 7.458 1.00 94.50 1087 TYR A N 1
ATOM 8409 C CA . TYR A 1 1087 ? -0.515 4.460 7.834 1.00 94.50 1087 TYR A CA 1
ATOM 8410 C C . TYR A 1 1087 ? -0.536 5.744 6.973 1.00 94.50 1087 TYR A C 1
ATOM 8412 O O . TYR A 1 1087 ? -1.052 6.762 7.442 1.00 94.50 1087 TYR A O 1
ATOM 8420 N N . LEU A 1 1088 ? -0.011 5.753 5.738 1.00 94.25 1088 LEU A N 1
ATOM 8421 C CA . LEU A 1 1088 ? -0.002 6.953 4.875 1.00 94.25 1088 LEU A CA 1
ATOM 8422 C C . LEU A 1 1088 ? -1.265 7.147 4.016 1.00 94.25 1088 LEU A C 1
ATOM 8424 O O . LEU A 1 1088 ? -1.895 8.205 4.150 1.00 94.25 1088 LEU A O 1
ATOM 8428 N N . PRO A 1 1089 ? -1.695 6.191 3.172 1.00 96.00 1089 PRO A N 1
ATOM 8429 C CA . PRO A 1 1089 ? -2.997 6.280 2.526 1.00 96.00 1089 PRO A CA 1
ATOM 8430 C C . PRO A 1 1089 ? -4.116 6.203 3.575 1.00 96.00 1089 PRO A C 1
ATOM 8432 O O . PRO A 1 1089 ? -3.930 5.800 4.731 1.00 96.00 1089 PRO A O 1
ATOM 8435 N N . LYS A 1 1090 ? -5.300 6.660 3.177 1.00 97.62 1090 LYS A N 1
ATOM 8436 C CA . LYS A 1 1090 ? -6.480 6.751 4.038 1.00 97.62 1090 LYS A CA 1
ATOM 8437 C C . LYS A 1 1090 ? -7.674 6.229 3.260 1.00 97.62 1090 LYS A C 1
ATOM 8439 O O . LYS A 1 1090 ? -8.202 6.963 2.437 1.00 97.62 1090 LYS A O 1
ATOM 8444 N N . PHE A 1 1091 ? -8.101 4.991 3.484 1.00 98.50 1091 PHE A N 1
ATOM 8445 C CA . PHE A 1 1091 ? -9.333 4.460 2.877 1.00 98.50 1091 PHE A CA 1
ATOM 8446 C C . PHE A 1 1091 ? -10.576 4.656 3.756 1.00 98.50 1091 PHE A C 1
ATOM 8448 O O . PHE A 1 1091 ? -11.700 4.520 3.275 1.00 98.50 1091 PHE A O 1
ATOM 8455 N N . GLY A 1 1092 ? -10.395 5.031 5.025 1.00 98.19 1092 GLY A N 1
ATOM 8456 C CA . GLY A 1 1092 ? -11.466 5.061 6.007 1.00 98.19 1092 GLY A CA 1
ATOM 8457 C C . GLY A 1 1092 ? -12.573 6.057 5.683 1.00 98.19 1092 GLY A C 1
ATOM 8458 O O . GLY A 1 1092 ? -12.306 7.247 5.501 1.00 98.19 1092 GLY A O 1
ATOM 8459 N N . VAL A 1 1093 ? -13.828 5.604 5.746 1.00 98.44 1093 VAL A N 1
ATOM 8460 C CA . VAL A 1 1093 ? -15.008 6.483 5.868 1.00 98.44 1093 VAL A CA 1
ATOM 8461 C C . VAL A 1 1093 ? -15.126 7.103 7.276 1.00 98.44 1093 VAL A C 1
ATOM 8463 O O . VAL A 1 1093 ? -15.899 8.035 7.503 1.00 98.44 1093 VAL A O 1
ATOM 8466 N N . GLN A 1 1094 ? -14.306 6.638 8.226 1.00 98.31 1094 GLN A N 1
ATOM 8467 C CA . GLN A 1 1094 ? -14.034 7.307 9.498 1.00 98.31 1094 GLN A CA 1
ATOM 8468 C C . GLN A 1 1094 ? -12.548 7.634 9.652 1.00 98.31 1094 GLN A C 1
ATOM 8470 O O . GLN A 1 1094 ? -11.678 6.833 9.313 1.00 98.31 1094 GLN A O 1
ATOM 8475 N N . TYR A 1 1095 ? -12.272 8.810 10.206 1.00 98.19 1095 TYR A N 1
ATOM 8476 C CA . TYR A 1 1095 ? -10.945 9.213 10.652 1.00 98.19 1095 TYR A CA 1
ATOM 8477 C C . TYR A 1 1095 ? -10.559 8.471 11.933 1.00 98.19 1095 TYR A C 1
ATOM 8479 O O . TYR A 1 1095 ? -11.392 8.366 12.836 1.00 98.19 1095 TYR A O 1
ATOM 8487 N N . VAL A 1 1096 ? -9.300 8.033 12.034 1.00 97.75 1096 VAL A N 1
ATOM 8488 C CA . VAL A 1 1096 ? -8.704 7.488 13.266 1.00 97.75 1096 VAL A CA 1
ATOM 8489 C C . VAL A 1 1096 ? -7.582 8.400 13.753 1.00 97.75 1096 VAL A C 1
ATOM 8491 O O . VAL A 1 1096 ? -6.601 8.648 13.051 1.00 97.75 1096 VAL A O 1
ATOM 8494 N N . ASN A 1 1097 ? -7.684 8.864 14.998 1.00 95.25 1097 ASN A N 1
ATOM 8495 C CA . ASN A 1 1097 ? -6.566 9.497 15.686 1.00 95.25 1097 ASN A CA 1
ATOM 8496 C C . ASN A 1 1097 ? -5.644 8.414 16.266 1.00 95.25 1097 ASN A C 1
ATOM 8498 O O . ASN A 1 1097 ? -5.861 7.959 17.384 1.00 95.25 1097 ASN A O 1
ATOM 8502 N N . PHE A 1 1098 ? -4.588 8.030 15.550 1.00 92.12 1098 PHE A N 1
ATOM 8503 C CA . PHE A 1 1098 ? -3.644 6.981 15.978 1.00 92.12 1098 PHE A CA 1
ATOM 8504 C C . PHE A 1 1098 ? -2.875 7.276 17.289 1.00 92.12 1098 PHE A C 1
ATOM 8506 O O . PHE A 1 1098 ? -2.145 6.418 17.771 1.00 92.12 1098 PHE A O 1
ATOM 8513 N N . THR A 1 1099 ? -3.044 8.458 17.905 1.00 89.88 1099 THR A N 1
ATOM 8514 C CA . THR A 1 1099 ? -2.525 8.748 19.262 1.00 89.88 1099 THR A CA 1
ATOM 8515 C C . THR A 1 1099 ? -3.527 8.415 20.374 1.00 89.88 1099 THR A C 1
ATOM 8517 O O . THR A 1 1099 ? -3.122 8.043 21.473 1.00 89.88 1099 THR A O 1
ATOM 8520 N N . THR A 1 1100 ? -4.832 8.584 20.127 1.00 93.88 1100 THR A N 1
ATOM 8521 C CA . THR A 1 1100 ? -5.896 8.426 21.146 1.00 93.88 1100 THR A CA 1
ATOM 8522 C C . THR A 1 1100 ? -6.886 7.302 20.840 1.00 93.88 1100 THR A C 1
ATOM 8524 O O . THR A 1 1100 ? -7.722 6.981 21.679 1.00 93.88 1100 THR A O 1
ATOM 8527 N N . PHE A 1 1101 ? -6.810 6.735 19.636 1.00 95.69 1101 PHE A N 1
ATOM 8528 C CA . PHE A 1 1101 ? -7.753 5.801 19.017 1.00 95.69 1101 PHE A CA 1
ATOM 8529 C C . PHE A 1 1101 ? -9.197 6.315 18.884 1.00 95.69 1101 PHE A C 1
ATOM 8531 O O . PHE A 1 1101 ? -10.101 5.546 18.564 1.00 95.69 1101 PHE A O 1
ATOM 8538 N N . GLU A 1 1102 ? -9.411 7.624 19.035 1.00 94.94 1102 GLU A N 1
ATOM 8539 C CA . GLU A 1 1102 ? -10.682 8.301 18.759 1.00 94.94 1102 GLU A CA 1
ATOM 8540 C C . GLU A 1 1102 ? -11.068 8.174 17.272 1.00 94.94 1102 GLU A C 1
ATOM 8542 O O . GLU A 1 1102 ? -10.254 8.457 16.388 1.00 94.94 1102 GLU A O 1
ATOM 8547 N N . ARG A 1 1103 ? -12.321 7.776 17.004 1.00 96.75 1103 ARG A N 1
ATOM 8548 C CA . ARG A 1 1103 ? -12.921 7.729 15.658 1.00 96.75 1103 ARG A CA 1
ATOM 8549 C C . ARG A 1 1103 ? -13.757 8.979 15.384 1.00 96.75 1103 ARG A C 1
ATOM 8551 O O . ARG A 1 1103 ? -14.303 9.583 16.305 1.00 96.75 1103 ARG A O 1
ATOM 8558 N N . SER A 1 1104 ? -13.921 9.362 14.119 1.00 97.31 1104 SER A N 1
ATOM 8559 C CA . SER A 1 1104 ? -14.901 10.384 13.705 1.00 97.31 1104 SER A CA 1
ATOM 8560 C C . SER A 1 1104 ? -15.366 10.186 12.265 1.00 97.31 1104 SER A C 1
ATOM 8562 O O . SER A 1 1104 ? -14.550 9.903 11.394 1.00 97.31 1104 SER A O 1
ATOM 8564 N N . TYR A 1 1105 ? -16.661 10.355 11.997 1.00 98.19 1105 TYR A N 1
ATOM 8565 C CA . TYR A 1 1105 ? -17.231 10.179 10.655 1.00 98.19 1105 TYR A CA 1
ATOM 8566 C C . TYR A 1 1105 ? -16.719 11.236 9.669 1.00 98.19 1105 TYR A C 1
ATOM 8568 O O . TYR A 1 1105 ? -16.688 12.422 10.003 1.00 98.19 1105 TYR A O 1
ATOM 8576 N N . LYS A 1 1106 ? -16.356 10.813 8.453 1.00 98.19 1106 LYS A N 1
ATOM 8577 C CA . LYS A 1 1106 ? -16.057 11.712 7.329 1.00 98.19 1106 LYS A CA 1
ATOM 8578 C C . LYS A 1 1106 ? -17.302 11.909 6.448 1.00 98.19 1106 LYS A C 1
ATOM 8580 O O . LYS A 1 1106 ? -18.255 11.127 6.510 1.00 98.19 1106 LYS A O 1
ATOM 8585 N N . ALA A 1 1107 ? -17.308 12.950 5.620 1.00 96.88 1107 ALA A N 1
ATOM 8586 C CA . ALA A 1 1107 ? -18.407 13.316 4.728 1.00 96.88 1107 ALA A CA 1
ATOM 8587 C C . ALA A 1 1107 ? -18.754 12.208 3.717 1.00 96.88 1107 ALA A C 1
ATOM 8589 O O . ALA A 1 1107 ? -19.926 12.014 3.372 1.00 96.88 1107 ALA A O 1
ATOM 8590 N N . SER A 1 1108 ? -17.758 11.429 3.294 1.00 97.69 1108 SER A N 1
ATOM 8591 C CA . SER A 1 1108 ? -17.951 10.213 2.498 1.00 97.69 1108 SER A CA 1
ATOM 8592 C C . SER A 1 1108 ? -18.900 9.188 3.122 1.00 97.69 1108 SER A C 1
ATOM 8594 O O . SER A 1 1108 ? -19.724 8.636 2.396 1.00 97.69 1108 SER A O 1
ATOM 8596 N N . PHE A 1 1109 ? -18.862 8.955 4.441 1.00 98.25 1109 PHE A N 1
ATOM 8597 C CA . PHE A 1 1109 ? -19.727 7.952 5.077 1.00 98.25 1109 PHE A CA 1
ATOM 8598 C C . PHE A 1 1109 ? -21.199 8.360 4.971 1.00 98.25 1109 PHE A C 1
ATOM 8600 O O . PHE A 1 1109 ? -22.049 7.566 4.571 1.00 98.25 1109 PHE A O 1
ATOM 8607 N N . PHE A 1 1110 ? -21.495 9.635 5.242 1.00 97.00 1110 PHE A N 1
ATOM 8608 C CA . PHE A 1 1110 ? -22.832 10.186 5.028 1.00 97.00 1110 PHE A CA 1
ATOM 8609 C C . PHE A 1 1110 ? -23.254 10.072 3.560 1.00 97.00 1110 PHE A C 1
ATOM 8611 O O . PHE A 1 1110 ? -24.393 9.704 3.300 1.00 97.00 1110 PHE A O 1
ATOM 8618 N N . THR A 1 1111 ? -22.336 10.308 2.618 1.00 95.19 1111 THR A N 1
ATOM 8619 C CA . THR A 1 1111 ? -22.593 10.193 1.170 1.00 95.19 1111 THR A CA 1
ATOM 8620 C C . THR A 1 1111 ? -22.927 8.753 0.751 1.00 95.19 1111 THR A C 1
ATOM 8622 O O . THR A 1 1111 ? -23.891 8.539 0.019 1.00 95.19 1111 THR A O 1
ATOM 8625 N N . TYR A 1 1112 ? -22.185 7.758 1.251 1.00 97.38 1112 TYR A N 1
ATOM 8626 C CA . TYR A 1 1112 ? -22.449 6.333 1.013 1.00 97.38 1112 TYR A CA 1
ATOM 8627 C C . TYR A 1 1112 ? -23.805 5.901 1.599 1.00 97.38 1112 TYR A C 1
ATOM 8629 O O . TYR A 1 1112 ? -24.617 5.291 0.908 1.00 97.38 1112 TYR A O 1
ATOM 8637 N N . VAL A 1 1113 ? -24.094 6.286 2.847 1.00 96.56 1113 VAL A N 1
ATOM 8638 C CA . VAL A 1 1113 ? -25.356 5.958 3.533 1.00 96.56 1113 VAL A CA 1
ATOM 8639 C C . VAL A 1 1113 ? -26.567 6.655 2.888 1.00 96.56 1113 VAL A C 1
ATOM 8641 O O . VAL A 1 1113 ? -27.664 6.091 2.868 1.00 96.56 1113 VAL A O 1
ATOM 8644 N N . ASP A 1 1114 ? -26.407 7.872 2.359 1.00 93.00 1114 ASP A N 1
ATOM 8645 C CA . ASP A 1 1114 ? -27.509 8.623 1.742 1.00 93.00 1114 ASP A CA 1
ATOM 8646 C C . ASP A 1 1114 ? -27.985 7.998 0.423 1.00 93.00 1114 ASP A C 1
ATOM 8648 O O . ASP A 1 1114 ? -29.185 7.991 0.150 1.00 93.00 1114 ASP A O 1
ATOM 8652 N N . ALA A 1 1115 ? -27.094 7.350 -0.338 1.00 92.94 1115 ALA A N 1
ATOM 8653 C CA . ALA A 1 1115 ? -27.485 6.594 -1.529 1.00 92.94 1115 ALA A CA 1
ATOM 8654 C C . ALA A 1 1115 ? -28.568 5.542 -1.211 1.00 92.94 1115 ALA A C 1
ATOM 8656 O O . ALA A 1 1115 ? -29.558 5.438 -1.937 1.00 92.94 1115 ALA A O 1
ATOM 8657 N N . PHE A 1 1116 ? -28.451 4.822 -0.091 1.00 95.81 1116 PHE A N 1
ATOM 8658 C CA . PHE A 1 1116 ? -29.476 3.866 0.343 1.00 95.81 1116 PHE A CA 1
ATOM 8659 C C . PHE A 1 1116 ? -30.731 4.558 0.882 1.00 95.81 1116 PHE A C 1
ATOM 8661 O O . PHE A 1 1116 ? -31.835 4.130 0.562 1.00 95.81 1116 PHE A O 1
ATOM 8668 N N . LYS A 1 1117 ? -30.600 5.674 1.612 1.00 91.69 1117 LYS A N 1
ATOM 8669 C CA . LYS A 1 1117 ? -31.758 6.475 2.063 1.00 91.69 1117 LYS A CA 1
ATOM 8670 C C . LYS A 1 1117 ? -32.599 7.019 0.900 1.00 91.69 1117 LYS A C 1
ATOM 8672 O O . LYS A 1 1117 ? -33.806 7.190 1.060 1.00 91.69 1117 LYS A O 1
ATOM 8677 N N . VAL A 1 1118 ? -31.983 7.282 -0.254 1.00 90.12 1118 VAL A N 1
ATOM 8678 C CA . VAL A 1 1118 ? -32.656 7.794 -1.459 1.00 90.12 1118 VAL A CA 1
ATOM 8679 C C . VAL A 1 1118 ? -33.167 6.673 -2.376 1.00 90.12 1118 VAL A C 1
ATOM 8681 O O . VAL A 1 1118 ? -34.255 6.817 -2.946 1.00 90.12 1118 VAL A O 1
ATOM 8684 N N . TYR A 1 1119 ? -32.417 5.573 -2.534 1.00 93.38 1119 TYR A N 1
ATOM 8685 C CA . TYR A 1 1119 ? -32.651 4.567 -3.585 1.00 93.38 1119 TYR A CA 1
ATOM 8686 C C . TYR A 1 1119 ? -32.932 3.128 -3.108 1.00 93.38 1119 TYR A C 1
ATOM 8688 O O . TYR A 1 1119 ? -33.295 2.301 -3.944 1.00 93.38 1119 TYR A O 1
ATOM 8696 N N . ALA A 1 1120 ? -32.801 2.784 -1.823 1.00 91.19 1120 ALA A N 1
ATOM 8697 C CA . ALA A 1 1120 ? -33.200 1.457 -1.336 1.00 91.19 1120 ALA A CA 1
ATOM 8698 C C . ALA A 1 1120 ? -34.722 1.365 -1.117 1.00 91.19 1120 ALA A C 1
ATOM 8700 O O . ALA A 1 1120 ? -35.383 2.363 -0.826 1.00 91.19 1120 ALA A O 1
ATOM 8701 N N . GLU A 1 1121 ? -35.282 0.159 -1.247 1.00 84.88 1121 GLU A N 1
ATOM 8702 C CA . GLU A 1 1121 ? -36.671 -0.115 -0.841 1.00 84.88 1121 GLU A CA 1
ATOM 8703 C C . GLU A 1 1121 ? -36.779 -0.476 0.649 1.00 84.88 1121 GLU A C 1
ATOM 8705 O O . GLU A 1 1121 ? -37.768 -0.129 1.298 1.00 84.88 1121 GLU A O 1
ATOM 8710 N N . ASP A 1 1122 ? -35.748 -1.119 1.203 1.00 86.38 1122 ASP A N 1
ATOM 8711 C CA . ASP A 1 1122 ? -35.664 -1.440 2.626 1.00 86.38 1122 ASP A CA 1
ATOM 8712 C C . ASP A 1 1122 ? -35.182 -0.210 3.429 1.00 86.38 1122 ASP A C 1
ATOM 8714 O O . ASP A 1 1122 ? -34.224 0.459 3.025 1.00 86.38 1122 ASP A O 1
ATOM 8718 N N . PRO A 1 1123 ? -35.817 0.128 4.568 1.00 81.69 1123 PRO A N 1
ATOM 8719 C CA . PRO A 1 1123 ? -35.531 1.368 5.281 1.00 81.69 1123 PRO A CA 1
ATOM 8720 C C . PRO A 1 1123 ? -34.176 1.333 6.000 1.00 81.69 1123 PRO A C 1
ATOM 8722 O O . PRO A 1 1123 ? -33.900 0.438 6.798 1.00 81.69 1123 PRO A O 1
ATOM 8725 N N . VAL A 1 1124 ? -33.368 2.378 5.804 1.00 85.50 1124 VAL A N 1
ATOM 8726 C CA . VAL A 1 1124 ? -32.169 2.636 6.616 1.00 85.50 1124 VAL A CA 1
ATOM 8727 C C . VAL A 1 1124 ? -32.607 3.107 8.006 1.00 85.50 1124 VAL A C 1
ATOM 8729 O O . VAL A 1 1124 ? -33.081 4.234 8.158 1.00 85.50 1124 VAL A O 1
ATOM 8732 N N . VAL A 1 1125 ? -32.464 2.248 9.019 1.00 84.19 1125 VAL A N 1
ATOM 8733 C CA . VAL A 1 1125 ? -32.883 2.517 10.407 1.00 84.19 1125 VAL A CA 1
ATOM 8734 C C . VAL A 1 1125 ? -31.652 2.667 11.312 1.00 84.19 1125 VAL A C 1
ATOM 8736 O O . VAL A 1 1125 ? -31.026 1.662 11.642 1.00 84.19 1125 VAL A O 1
ATOM 8739 N N . PRO A 1 1126 ? -31.298 3.894 11.743 1.00 78.69 1126 PRO A N 1
ATOM 8740 C CA . PRO A 1 1126 ? -30.269 4.116 12.756 1.00 78.69 1126 PRO A CA 1
ATOM 8741 C C . PRO A 1 1126 ? -30.635 3.470 14.093 1.00 78.69 1126 PRO A C 1
ATOM 8743 O O . PRO A 1 1126 ? -31.731 3.692 14.615 1.00 78.69 1126 PRO A O 1
ATOM 8746 N N . VAL A 1 1127 ? -29.702 2.719 14.675 1.00 76.94 1127 VAL A N 1
ATOM 8747 C CA . VAL A 1 1127 ? -29.882 2.092 15.989 1.00 76.94 1127 VAL A CA 1
ATOM 8748 C C . VAL A 1 1127 ? -29.309 3.030 17.053 1.00 76.94 1127 VAL A C 1
ATOM 8750 O O . VAL A 1 1127 ? -28.118 3.013 17.352 1.00 76.94 1127 VAL A O 1
ATOM 8753 N N . LEU A 1 1128 ? -30.165 3.908 17.582 1.00 59.00 1128 LEU A N 1
ATOM 8754 C CA . LEU A 1 1128 ? -29.809 4.843 18.653 1.00 59.00 1128 LEU A CA 1
ATOM 8755 C C . LEU A 1 1128 ? -29.864 4.125 20.012 1.00 59.00 1128 LEU A C 1
ATOM 8757 O O . LEU A 1 1128 ? -30.950 3.755 20.466 1.00 59.00 1128 LEU A O 1
ATOM 8761 N N . ILE A 1 1129 ? -28.695 3.944 20.635 1.00 50.62 1129 ILE A N 1
ATOM 8762 C CA . ILE A 1 1129 ? -28.460 3.290 21.938 1.00 50.62 1129 ILE A CA 1
ATOM 8763 C C . ILE A 1 1129 ? -27.680 4.254 22.836 1.00 50.62 1129 ILE A C 1
ATOM 8765 O O . ILE A 1 1129 ? -26.658 4.786 22.346 1.00 50.62 1129 ILE A O 1
#

Organism: NCBI:txid565419

Sequence (1129 aa):
MGDPSSAEDDHPAITGKGHISQLYSNSSLFAENHSSEEFHQEQLDAAFAEHTRVRDTALRVFHLHELREEALRIQQAAAQEEERVRIETEKAKEEVRLQELRATHVKAPTPPPQPPTPPAPSPPPAAQPVPPKSSTTPHESPSKPAVATQPSQVAPQPASTAPATQLNGFGAVPKPAQPPQAPAVPATQPPVQLQPAPKAVAPKPTQPATSFVFESADQYVKIHLKLKELRKHLGEAVKQDVALKKKLGEMRREIRRSVGQLTEGRGANKVPMAKITENLKEALTTVQSPLMDVSMVTLFKPDPKEDALNNGDQLPMLFVYLLNIFSKAIVSQFIDEAGVSTRAADPIGVSAVSIFSKPEFLWRGQSLIAILIAKMRVVCPVLFGIRGNEKTEEGRARLGWKRNEGQWVGEQEHNTRMTGLGAGYAALSLRDYSKTKLTNPYPPSFYWQTMASIVSTPPDQTSSTQYMVLKALVDGYEQRFMNFYGSAARAALQVALVDFPNKAVEKNAAVGSLKVLADKLGRDMGLHLQNTAVGCLSLVEAQFVPEFSAPNYPPAAALINSTGSVLTPENGTISINGSETANPSAFTANITINLQQYWDVFVGPVATATINTTVSATPVPTSELVPPPPLFYSPFPTGAQNPAIMKNESWKFPSGFFWGVASAAYQIEGAAQAEGRGPSVWDVFTHRSTSITVNNDTGDVGCNEYYLYKQDIARIAALGVPYYSFSISWSRVFPYGKGPVNELALQHYDDLIDTCLQYGVKPMVTLFHWDLPLYLQNEYGGWLSEEIVGDFVAYAKVVFGRYGNKVSHWFTVNEPIVFCGEYPYPKNYFSAVTIADADQKYFCGHHVLLAHSEAYRLGKSMGLNGTIAFKTNGGYKIPLTNSTDDALAVQRAWDFNEGWFANPVYLNGDYPTYLKDYVSTLGLEFTADQKALINGTADLFAHDAYTSSFYMAPDGGVAACLANSSNTLYPGCFNSTNVNPAGWNIGPAADIYTPWLNLATDWVPLFLRYIQDTWPSAGGIAVSEFGWAEPFEHLKPTKVDILYDPGRMMYYKNYMEAILIAISEGVNVVGCLAWSIMDNLEWADGYLPKFGVQYVNFTTFERSYKASFFTYVDAFKVYAEDPVVPVLI

pLDDT: mean 79.81, std 24.02, range [22.42, 98.94]